Protein AF-A0A0D2HBM8-F1 (afdb_monomer_lite)

Structure (mmCIF, N/CA/C/O backbone):
data_AF-A0A0D2HBM8-F1
#
_entry.id   AF-A0A0D2HBM8-F1
#
loop_
_atom_site.group_PDB
_atom_site.id
_atom_site.type_symbol
_atom_site.label_atom_id
_atom_site.label_alt_id
_atom_site.label_comp_id
_atom_site.label_asym_id
_atom_site.label_entity_id
_atom_site.label_seq_id
_atom_site.pdbx_PDB_ins_code
_atom_site.Cartn_x
_atom_site.Cartn_y
_atom_site.Cartn_z
_atom_site.occupancy
_atom_site.B_iso_or_equiv
_atom_site.auth_seq_id
_atom_site.auth_comp_id
_atom_site.auth_asym_id
_atom_site.auth_atom_id
_atom_site.pdbx_PDB_model_num
ATOM 1 N N . MET A 1 1 ? -11.452 -48.812 -1.392 1.00 38.78 1 MET A N 1
ATOM 2 C CA . MET A 1 1 ? -10.099 -48.426 -1.844 1.00 38.78 1 MET A CA 1
ATOM 3 C C . MET A 1 1 ? -10.225 -47.773 -3.211 1.00 38.78 1 MET A C 1
ATOM 5 O O . MET A 1 1 ? -10.341 -48.477 -4.202 1.00 38.78 1 MET A O 1
ATOM 9 N N . GLY A 1 2 ? -10.300 -46.445 -3.253 1.00 33.50 2 GLY A N 1
ATOM 10 C CA . GLY A 1 2 ? -10.171 -45.665 -4.481 1.00 33.50 2 GLY A CA 1
ATOM 11 C C . GLY A 1 2 ? -8.999 -44.723 -4.270 1.00 33.50 2 GLY A C 1
ATOM 12 O O . GLY A 1 2 ? -9.083 -43.820 -3.444 1.00 33.50 2 GLY A O 1
ATOM 13 N N . THR A 1 3 ? -7.874 -45.002 -4.918 1.00 38.62 3 THR A N 1
ATOM 14 C CA . THR A 1 3 ? -6.677 -44.165 -4.858 1.00 38.62 3 THR A CA 1
ATOM 15 C C . THR A 1 3 ? -6.957 -42.864 -5.602 1.00 38.62 3 THR A C 1
ATOM 17 O O . THR A 1 3 ? -6.974 -42.844 -6.831 1.00 38.62 3 THR A O 1
ATOM 20 N N . SER A 1 4 ? -7.187 -41.786 -4.853 1.00 38.69 4 SER A N 1
ATOM 21 C CA . SER A 1 4 ? -7.057 -40.416 -5.348 1.00 38.69 4 SER A CA 1
ATOM 22 C C . SER A 1 4 ? -5.609 -40.238 -5.809 1.00 38.69 4 SER A C 1
ATOM 24 O O . SER A 1 4 ? -4.700 -40.121 -4.986 1.00 38.69 4 SER A O 1
ATOM 26 N N . SER A 1 5 ? -5.374 -40.300 -7.118 1.00 41.06 5 SER A N 1
ATOM 27 C CA . SER A 1 5 ? -4.078 -39.978 -7.705 1.00 41.06 5 SER A CA 1
ATOM 28 C C . SER A 1 5 ? -3.798 -38.496 -7.476 1.00 41.06 5 SER A C 1
ATOM 30 O O . SER A 1 5 ? -4.511 -37.652 -8.023 1.00 41.06 5 SER A O 1
ATOM 32 N N . SER A 1 6 ? -2.773 -38.179 -6.683 1.00 44.59 6 SER A N 1
ATOM 33 C CA . SER A 1 6 ? -2.249 -36.818 -6.566 1.00 44.59 6 SER A CA 1
ATOM 34 C C . SER A 1 6 ? -1.986 -36.246 -7.967 1.00 44.59 6 SER A C 1
ATOM 36 O O . SER A 1 6 ? -1.401 -36.951 -8.798 1.00 44.59 6 SER A O 1
ATOM 38 N N . PRO A 1 7 ? -2.409 -35.008 -8.271 1.00 43.22 7 PRO A N 1
ATOM 39 C CA . PRO A 1 7 ? -2.154 -34.410 -9.574 1.00 43.22 7 PRO A CA 1
ATOM 40 C C . PRO A 1 7 ? -0.641 -34.337 -9.810 1.00 43.22 7 PRO A C 1
ATOM 42 O O . PRO A 1 7 ? 0.095 -33.768 -9.006 1.00 43.22 7 PRO A O 1
ATOM 45 N N . MET A 1 8 ? -0.161 -34.940 -10.903 1.00 44.81 8 MET A N 1
ATOM 46 C CA . MET A 1 8 ? 1.244 -34.834 -11.301 1.00 44.81 8 MET A CA 1
ATOM 47 C C . MET A 1 8 ? 1.599 -33.359 -11.544 1.00 44.81 8 MET A C 1
ATOM 49 O O . MET A 1 8 ? 1.071 -32.725 -12.459 1.00 44.81 8 MET A O 1
ATOM 53 N N . LEU A 1 9 ? 2.515 -32.825 -10.736 1.00 63.69 9 LEU A N 1
ATOM 54 C CA . LEU A 1 9 ? 3.124 -31.506 -10.906 1.00 63.69 9 LEU A CA 1
ATOM 55 C C . LEU A 1 9 ? 4.090 -31.550 -12.103 1.00 63.69 9 LEU A C 1
ATOM 57 O O . LEU A 1 9 ? 5.255 -31.913 -11.962 1.00 63.69 9 LEU A O 1
ATOM 61 N N . VAL A 1 10 ? 3.596 -31.227 -13.301 1.00 80.75 10 VAL A N 1
ATOM 62 C CA . VAL A 1 10 ? 4.393 -31.217 -14.541 1.00 80.75 10 VAL A CA 1
ATOM 63 C C . VAL A 1 10 ? 4.714 -29.782 -14.954 1.00 80.75 10 VAL A C 1
ATOM 65 O O . VAL A 1 10 ? 3.808 -28.967 -15.1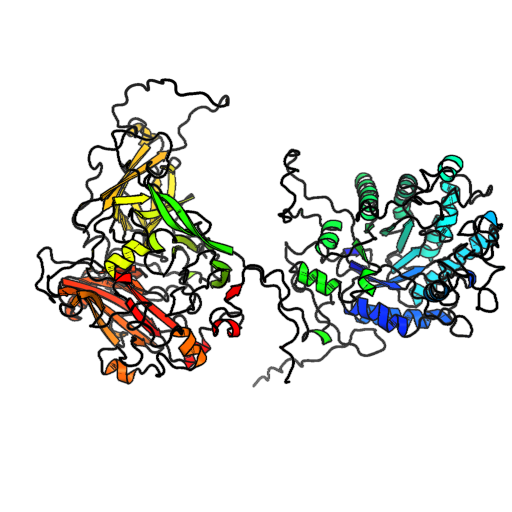23 1.00 80.75 10 VAL A O 1
ATOM 68 N N . ASN A 1 11 ? 5.997 -29.488 -15.183 1.00 83.19 11 ASN A N 1
ATOM 69 C CA . ASN A 1 11 ? 6.442 -28.234 -15.792 1.00 83.19 11 ASN A CA 1
ATOM 70 C C . ASN A 1 11 ? 6.115 -28.237 -17.298 1.00 83.19 11 ASN A C 1
ATOM 72 O O . ASN A 1 11 ? 6.798 -28.886 -18.092 1.00 83.19 11 ASN A O 1
ATOM 76 N N . LYS A 1 12 ? 5.024 -27.568 -17.682 1.00 89.44 12 LYS A N 1
ATOM 77 C CA . LYS A 1 12 ? 4.517 -27.552 -19.062 1.00 89.44 12 LYS A CA 1
ATOM 78 C C . LYS A 1 12 ? 5.339 -26.601 -19.930 1.00 89.44 12 LYS A C 1
ATOM 80 O O . LYS A 1 12 ? 5.705 -25.521 -19.482 1.00 89.44 12 LYS A O 1
ATOM 85 N N . SER A 1 13 ? 5.582 -26.968 -21.185 1.00 90.69 13 SER A N 1
ATOM 86 C CA . SER A 1 13 ? 6.231 -26.090 -22.165 1.00 90.69 13 SER A CA 1
ATOM 87 C C . SER A 1 13 ? 5.249 -25.099 -22.795 1.00 90.69 13 SER A C 1
ATOM 89 O O . SER A 1 13 ? 4.070 -25.423 -22.956 1.00 90.69 13 SER A O 1
ATOM 91 N N . VAL A 1 14 ? 5.735 -23.940 -23.245 1.00 91.00 14 VAL A N 1
ATOM 92 C CA . VAL A 1 14 ? 4.946 -23.024 -24.088 1.00 91.00 14 VAL A CA 1
ATOM 93 C C . VAL A 1 14 ? 4.595 -23.704 -25.426 1.00 91.00 14 VAL A C 1
ATOM 95 O O . VAL A 1 14 ? 5.496 -24.193 -26.113 1.00 91.00 14 VAL A O 1
ATOM 98 N N . PRO A 1 15 ? 3.309 -23.763 -25.825 1.00 89.81 15 PRO A N 1
ATOM 99 C CA . PRO A 1 15 ? 2.902 -24.390 -27.082 1.00 89.81 15 PRO A CA 1
ATOM 100 C C . PRO A 1 15 ? 3.453 -23.674 -28.322 1.00 89.81 15 PRO A C 1
ATOM 102 O O . PRO A 1 15 ? 3.467 -22.448 -28.388 1.00 89.81 15 PRO A O 1
ATOM 105 N N . GLY A 1 16 ? 3.833 -24.442 -29.347 1.00 87.19 16 GLY A N 1
ATOM 106 C CA . GLY A 1 16 ? 4.197 -23.906 -30.666 1.00 87.19 16 GLY A CA 1
ATOM 107 C C . GLY A 1 16 ? 5.596 -23.286 -30.774 1.00 87.19 16 GLY A C 1
ATOM 108 O O . GLY A 1 16 ? 5.920 -22.738 -31.824 1.00 87.19 16 GLY A O 1
ATOM 109 N N . ILE A 1 17 ? 6.424 -23.391 -29.732 1.00 91.56 17 ILE A N 1
ATOM 110 C CA . ILE A 1 17 ? 7.821 -22.933 -29.724 1.00 91.56 17 ILE A CA 1
ATOM 111 C C . ILE A 1 17 ? 8.753 -24.116 -30.049 1.00 91.56 17 ILE A C 1
ATOM 113 O O . ILE A 1 17 ? 8.543 -25.208 -29.517 1.00 91.56 17 ILE A O 1
ATOM 117 N N . PRO A 1 18 ? 9.785 -23.944 -30.903 1.00 89.81 18 PRO A N 1
ATOM 118 C CA . PRO A 1 18 ? 10.648 -25.046 -31.353 1.00 89.81 18 PRO A CA 1
ATOM 119 C C . PRO A 1 18 ? 11.636 -25.564 -30.290 1.00 89.81 18 PRO A C 1
ATOM 121 O O . PRO A 1 18 ? 12.414 -26.476 -30.563 1.00 89.81 18 PRO A O 1
ATOM 124 N N . TYR A 1 19 ? 11.626 -24.997 -29.083 1.00 91.81 19 TYR A N 1
ATOM 125 C CA . TYR A 1 19 ? 12.472 -25.385 -27.957 1.00 91.81 19 TYR A CA 1
ATOM 126 C C . TYR A 1 19 ? 11.683 -25.346 -26.645 1.00 91.81 19 TYR A C 1
ATOM 128 O O . TYR A 1 19 ? 10.646 -24.693 -26.532 1.00 91.81 19 TYR A O 1
ATOM 136 N N . PHE A 1 20 ? 12.191 -26.041 -25.627 1.00 92.12 20 PHE A N 1
ATOM 137 C CA . PHE A 1 20 ? 11.568 -26.039 -24.310 1.00 92.12 20 PHE A CA 1
ATOM 138 C C . PHE A 1 20 ? 11.758 -24.688 -23.614 1.00 92.12 20 PHE A C 1
ATOM 140 O O . PHE A 1 20 ? 12.878 -24.219 -23.418 1.00 92.12 20 PHE A O 1
ATOM 147 N N . THR A 1 21 ? 10.653 -24.101 -23.173 1.00 89.81 21 THR A N 1
ATOM 148 C CA . THR A 1 21 ? 10.633 -23.029 -22.181 1.00 89.81 21 THR A CA 1
ATOM 149 C C . THR A 1 21 ? 9.374 -23.198 -21.331 1.00 89.81 21 THR A C 1
ATOM 151 O O . THR A 1 21 ? 8.338 -23.590 -21.886 1.00 89.81 21 THR A O 1
ATOM 154 N N . PRO A 1 22 ? 9.446 -23.005 -20.003 1.00 89.38 22 PRO A N 1
ATOM 155 C CA . PRO A 1 22 ? 8.302 -23.238 -19.136 1.00 89.38 22 PRO A CA 1
ATOM 156 C C . PRO A 1 22 ? 7.192 -22.231 -19.439 1.00 89.38 22 PRO A C 1
ATOM 158 O O . PRO A 1 22 ? 7.438 -21.030 -19.520 1.00 89.38 22 PRO A O 1
ATOM 161 N N . ALA A 1 23 ? 5.966 -22.723 -19.582 1.00 88.38 23 ALA A N 1
ATOM 162 C CA . ALA A 1 23 ? 4.794 -21.869 -19.647 1.00 88.38 23 ALA A CA 1
ATOM 163 C C . ALA A 1 23 ? 4.575 -21.214 -18.280 1.00 88.38 23 ALA A C 1
ATOM 165 O O . ALA A 1 23 ? 4.485 -21.900 -17.258 1.00 88.38 23 ALA A O 1
ATOM 166 N N . HIS A 1 24 ? 4.490 -19.887 -18.261 1.00 86.69 24 HIS A N 1
ATOM 167 C CA . HIS A 1 24 ? 4.183 -19.156 -17.041 1.00 86.69 24 HIS A CA 1
ATOM 168 C C . HIS A 1 24 ? 2.724 -19.385 -16.630 1.00 86.69 24 HIS A C 1
ATOM 170 O O . HIS A 1 24 ? 1.842 -19.510 -17.478 1.00 86.69 24 HIS A O 1
ATOM 176 N N . ALA A 1 25 ? 2.464 -19.439 -15.320 1.00 80.75 25 ALA A N 1
ATOM 177 C CA . ALA A 1 25 ? 1.098 -19.540 -14.797 1.00 80.75 25 ALA A CA 1
ATOM 178 C C . ALA A 1 25 ? 0.267 -18.287 -15.130 1.00 80.75 25 ALA A C 1
ATOM 180 O O . ALA A 1 25 ? -0.922 -18.389 -15.418 1.00 80.75 25 ALA A O 1
ATOM 181 N N . ALA A 1 26 ? 0.925 -17.127 -15.126 1.00 86.44 26 ALA A N 1
ATOM 182 C CA . ALA A 1 26 ? 0.434 -15.852 -15.627 1.00 86.44 26 ALA A CA 1
ATOM 183 C C . ALA A 1 26 ? 1.581 -15.148 -16.365 1.00 86.44 26 ALA A C 1
ATOM 185 O O . ALA A 1 26 ? 2.744 -15.298 -15.980 1.00 86.44 26 ALA A O 1
ATOM 186 N N . ASP A 1 27 ? 1.266 -14.399 -17.419 1.00 90.12 27 ASP A N 1
ATOM 187 C CA . ASP A 1 27 ? 2.276 -13.721 -18.231 1.00 90.12 27 ASP A CA 1
ATOM 188 C C . ASP A 1 27 ? 3.032 -12.663 -17.409 1.00 90.12 27 ASP A C 1
ATOM 190 O O . ASP A 1 27 ? 2.390 -11.797 -16.811 1.00 90.12 27 ASP A O 1
ATOM 194 N N . PRO A 1 28 ? 4.380 -12.669 -17.398 1.00 92.19 28 PRO A N 1
ATOM 195 C CA . PRO A 1 28 ? 5.166 -11.681 -16.669 1.00 92.19 28 PRO A CA 1
ATOM 196 C C . PRO A 1 28 ? 4.736 -10.237 -16.962 1.00 92.19 28 PRO A C 1
ATOM 198 O O . PRO A 1 28 ? 4.485 -9.877 -18.110 1.00 92.19 28 PRO A O 1
ATOM 201 N N . GLY A 1 29 ? 4.655 -9.396 -15.932 1.00 92.06 29 GLY A N 1
ATOM 202 C CA . GLY A 1 29 ? 4.211 -8.003 -16.044 1.00 92.06 29 GLY A CA 1
ATOM 203 C C . GLY A 1 29 ? 2.693 -7.794 -16.147 1.00 92.06 29 GLY A C 1
ATOM 204 O O . GLY A 1 29 ? 2.266 -6.642 -16.217 1.00 92.06 29 GLY A O 1
ATOM 205 N N . ALA A 1 30 ? 1.874 -8.851 -16.154 1.00 92.44 30 ALA A N 1
ATOM 206 C CA . ALA A 1 30 ? 0.426 -8.756 -15.940 1.00 92.44 30 ALA A CA 1
ATOM 207 C C . ALA A 1 30 ? 0.100 -8.780 -14.431 1.00 92.44 30 ALA A C 1
ATOM 209 O O . ALA A 1 30 ? 0.836 -9.421 -13.685 1.00 92.44 30 ALA A O 1
ATOM 210 N N . PRO A 1 31 ? -0.971 -8.133 -13.943 1.00 89.75 31 PRO A N 1
ATOM 211 C CA . PRO A 1 31 ? -1.371 -8.228 -12.535 1.00 89.75 31 PRO A CA 1
ATOM 212 C C . PRO A 1 31 ? -1.803 -9.663 -12.174 1.00 89.75 31 PRO A C 1
ATOM 214 O O . PRO A 1 31 ? -2.529 -10.294 -12.942 1.00 89.75 31 PRO A O 1
ATOM 217 N N . PHE A 1 32 ? -1.383 -10.178 -11.010 1.00 77.56 32 PHE A N 1
ATOM 218 C CA . PHE A 1 32 ? -1.808 -11.499 -10.513 1.00 77.56 32 PHE A CA 1
ATOM 219 C C . PHE A 1 32 ? -3.307 -11.537 -10.203 1.00 77.56 32 PHE A C 1
ATOM 221 O O . PHE A 1 32 ? -4.005 -12.464 -10.613 1.00 77.56 32 PHE A O 1
ATOM 228 N N . THR A 1 33 ? -3.790 -10.504 -9.513 1.00 76.56 33 THR A N 1
ATOM 229 C CA . THR A 1 33 ? -5.200 -10.321 -9.170 1.00 76.56 33 THR A CA 1
ATOM 230 C C . THR A 1 33 ? -5.589 -8.909 -9.575 1.00 76.56 33 THR A C 1
ATOM 232 O O . THR A 1 33 ? -5.127 -7.941 -8.975 1.00 76.56 33 THR A O 1
ATOM 235 N N . ALA A 1 34 ? -6.404 -8.775 -10.619 1.00 73.56 34 ALA A N 1
ATOM 236 C CA . ALA A 1 34 ? -6.930 -7.471 -11.002 1.00 73.56 34 ALA A CA 1
ATOM 237 C C . ALA A 1 34 ? -7.973 -7.013 -9.968 1.00 73.56 34 ALA A C 1
ATOM 239 O O . ALA A 1 34 ? -8.902 -7.756 -9.650 1.00 73.56 34 ALA A O 1
ATOM 240 N N . SER A 1 35 ? -7.828 -5.787 -9.473 1.00 77.56 35 SER A N 1
ATOM 241 C CA . SER A 1 35 ? -8.784 -5.109 -8.589 1.00 77.56 35 SER A CA 1
ATOM 242 C C . SER A 1 35 ? -9.326 -3.840 -9.262 1.00 77.56 35 SER A C 1
ATOM 244 O O . SER A 1 35 ? -8.720 -3.350 -10.224 1.00 77.56 35 SER A O 1
ATOM 246 N N . PRO A 1 36 ? -10.435 -3.256 -8.767 1.00 74.31 36 PRO A N 1
ATOM 247 C CA . PRO A 1 36 ? -10.894 -1.940 -9.213 1.00 74.31 36 PRO A CA 1
ATOM 248 C C . PRO A 1 36 ? -9.816 -0.847 -9.114 1.00 74.31 36 PRO A C 1
ATOM 250 O O . PRO A 1 36 ? -9.832 0.081 -9.922 1.00 74.31 36 PRO A O 1
ATOM 253 N N . ASP A 1 37 ? -8.845 -1.002 -8.211 1.00 78.31 37 ASP A N 1
ATOM 254 C CA . ASP A 1 37 ? -7.750 -0.054 -7.969 1.00 78.31 37 ASP A CA 1
ATOM 255 C C . ASP A 1 37 ? -6.505 -0.310 -8.829 1.00 78.31 37 ASP A C 1
ATOM 257 O O . ASP A 1 37 ? -5.544 0.454 -8.771 1.00 78.31 37 ASP A O 1
ATOM 261 N N . THR A 1 38 ? -6.492 -1.369 -9.650 1.00 86.19 38 THR A N 1
ATOM 262 C CA . THR A 1 38 ? -5.358 -1.633 -10.546 1.00 86.19 38 THR A CA 1
ATOM 263 C C . THR A 1 38 ? -5.200 -0.465 -11.532 1.00 86.19 38 THR A C 1
ATOM 265 O O . THR A 1 38 ? -6.158 -0.160 -12.260 1.00 86.19 38 THR A O 1
ATOM 268 N N . PRO A 1 39 ? -4.015 0.179 -11.595 1.00 91.38 39 PRO A N 1
ATOM 269 C CA . PRO A 1 39 ? -3.772 1.290 -12.504 1.00 91.38 39 PRO A CA 1
ATOM 270 C C . PRO A 1 39 ? -3.984 0.881 -13.956 1.00 91.38 39 PRO A C 1
ATOM 272 O O . PRO A 1 39 ? -3.587 -0.218 -14.363 1.00 91.38 39 PRO A O 1
ATOM 275 N N . THR A 1 40 ? -4.524 1.789 -14.772 1.00 94.31 40 THR A N 1
ATOM 276 C CA . THR A 1 40 ? -4.796 1.521 -16.194 1.00 94.31 40 THR A CA 1
ATOM 277 C C . THR A 1 40 ? -3.549 1.041 -16.938 1.00 94.31 40 THR A C 1
ATOM 279 O O . THR A 1 40 ? -3.646 0.192 -17.827 1.00 94.31 40 THR A O 1
ATOM 282 N N . LEU A 1 41 ? -2.363 1.489 -16.514 1.00 95.75 41 LEU A N 1
ATOM 283 C CA . LEU A 1 41 ? -1.062 1.042 -17.015 1.00 95.75 41 LEU A CA 1
ATOM 284 C C . LEU A 1 41 ? -0.886 -0.488 -17.032 1.00 95.75 41 LEU A C 1
ATOM 286 O O . LEU A 1 41 ? -0.296 -1.013 -17.975 1.00 95.75 41 LEU A O 1
ATOM 290 N N . PHE A 1 42 ? -1.428 -1.204 -16.042 1.00 95.56 42 PHE A N 1
ATOM 291 C CA . PHE A 1 42 ? -1.351 -2.667 -15.921 1.00 95.56 42 PHE A CA 1
ATOM 292 C C . PHE A 1 42 ? -2.615 -3.393 -16.390 1.00 95.56 42 PHE A C 1
ATOM 294 O O . PHE A 1 42 ? -2.726 -4.608 -16.247 1.00 95.56 42 PHE A O 1
ATOM 301 N N . THR A 1 43 ? -3.563 -2.672 -16.988 1.00 94.25 43 THR A N 1
ATOM 302 C CA . THR A 1 43 ? -4.746 -3.285 -17.598 1.00 94.25 43 THR A CA 1
ATOM 303 C C . THR A 1 43 ? -4.452 -3.743 -19.027 1.00 94.25 43 THR A C 1
ATOM 305 O O . THR A 1 43 ? -3.692 -3.083 -19.747 1.00 94.25 43 THR A O 1
ATOM 308 N N . PRO A 1 44 ? -5.052 -4.858 -19.477 1.00 94.88 44 PRO A N 1
ATOM 309 C CA . PRO A 1 44 ? -4.857 -5.325 -20.836 1.00 94.88 44 PRO A CA 1
ATOM 310 C C . PRO A 1 44 ? -5.524 -4.390 -21.853 1.00 94.88 44 PRO A C 1
ATOM 312 O O . PRO A 1 44 ? -6.617 -3.873 -21.623 1.00 94.88 44 PRO A O 1
ATOM 315 N N . LEU A 1 45 ? -4.898 -4.227 -23.021 1.00 96.44 45 LEU A N 1
ATOM 316 C CA . LEU A 1 45 ? -5.455 -3.466 -24.143 1.00 96.44 45 LEU A CA 1
ATOM 317 C C . LEU A 1 45 ? -5.531 -4.346 -25.388 1.00 96.44 45 LEU A C 1
ATOM 319 O O . LEU A 1 45 ? -4.515 -4.806 -25.911 1.00 96.44 45 LEU A O 1
ATOM 323 N N . ARG A 1 46 ? -6.748 -4.569 -25.890 1.00 97.62 46 ARG A N 1
ATOM 324 C CA . ARG A 1 46 ? -6.972 -5.343 -27.112 1.00 97.62 46 ARG A CA 1
ATOM 325 C C . ARG A 1 46 ? -6.910 -4.449 -28.346 1.00 97.62 46 ARG A C 1
ATOM 327 O O . ARG A 1 46 ? -7.662 -3.485 -28.457 1.00 97.62 46 ARG A O 1
ATOM 334 N N . ILE A 1 47 ? -6.074 -4.832 -29.306 1.00 97.62 47 ILE A N 1
ATOM 335 C CA . ILE A 1 47 ? -5.931 -4.191 -30.612 1.00 97.62 47 ILE A CA 1
ATOM 336 C C . ILE A 1 47 ? -6.125 -5.277 -31.674 1.00 97.62 47 ILE A C 1
ATOM 338 O O . ILE A 1 47 ? -5.298 -6.174 -31.830 1.00 97.62 47 ILE A O 1
ATOM 342 N N . ARG A 1 48 ? -7.259 -5.230 -32.382 1.00 95.94 48 ARG A N 1
ATOM 343 C CA . ARG A 1 48 ? -7.710 -6.296 -33.298 1.00 95.94 48 ARG A CA 1
ATOM 344 C C . ARG A 1 48 ? -7.670 -7.697 -32.644 1.00 95.94 48 ARG A C 1
ATOM 346 O O . ARG A 1 48 ? -8.382 -7.920 -31.656 1.00 95.94 48 ARG A O 1
ATOM 353 N N . SER A 1 49 ? -6.908 -8.656 -33.189 1.00 96.44 49 SER A N 1
ATOM 354 C CA . SER A 1 49 ? -6.781 -10.018 -32.635 1.00 96.44 49 SER A CA 1
ATOM 355 C C . SER A 1 49 ? -5.694 -10.172 -31.573 1.00 96.44 49 SER A C 1
ATOM 357 O O . SER A 1 49 ? -5.567 -11.251 -30.996 1.00 96.44 49 SER A O 1
ATOM 359 N N . LYS A 1 50 ? -4.934 -9.114 -31.278 1.00 97.25 50 LYS A N 1
ATOM 360 C CA . LYS A 1 50 ? -3.848 -9.143 -30.299 1.00 97.25 50 LYS A CA 1
ATOM 361 C C . LYS A 1 50 ? -4.245 -8.409 -29.025 1.00 97.25 50 LYS A C 1
ATOM 363 O O . LYS A 1 50 ? -4.951 -7.404 -29.067 1.00 97.25 50 LYS A O 1
ATOM 368 N N . THR A 1 51 ? -3.764 -8.903 -27.892 1.00 97.38 51 THR A N 1
ATOM 369 C CA . THR A 1 51 ? -3.986 -8.285 -26.584 1.00 97.38 51 THR A CA 1
ATOM 370 C C . THR A 1 51 ? -2.639 -7.974 -25.965 1.00 97.38 51 THR A C 1
ATOM 372 O O . THR A 1 51 ? -1.812 -8.865 -25.795 1.00 97.38 51 THR A O 1
ATOM 375 N N . LEU A 1 52 ? -2.424 -6.706 -25.637 1.00 97.62 52 LEU A N 1
ATOM 376 C CA . LEU A 1 52 ? -1.325 -6.287 -24.787 1.00 97.62 52 LEU A CA 1
ATOM 377 C C . LEU A 1 52 ? -1.671 -6.660 -23.346 1.00 97.62 52 LEU A C 1
ATOM 379 O O . LEU A 1 52 ? -2.758 -6.327 -22.881 1.00 97.62 52 LEU A O 1
ATOM 383 N N . ARG A 1 53 ? -0.761 -7.342 -22.646 1.00 94.81 53 ARG A N 1
ATOM 384 C CA . ARG A 1 53 ? -0.940 -7.749 -21.236 1.00 94.81 53 ARG A CA 1
ATOM 385 C C . ARG A 1 53 ? -0.895 -6.585 -20.237 1.00 94.81 53 ARG A C 1
ATOM 387 O O . ARG A 1 53 ? -1.424 -6.698 -19.142 1.00 94.81 53 ARG A O 1
ATOM 394 N N . ASN A 1 54 ? -0.277 -5.480 -20.638 1.00 96.62 54 ASN A N 1
ATOM 395 C CA . ASN A 1 54 ? -0.237 -4.180 -19.970 1.00 96.62 54 ASN A CA 1
ATOM 396 C C . ASN A 1 54 ? -0.005 -3.097 -21.044 1.00 96.62 54 ASN A C 1
ATOM 398 O O . ASN A 1 54 ? 0.161 -3.416 -22.221 1.00 96.62 54 ASN A O 1
ATOM 402 N N . ARG A 1 55 ? 0.017 -1.815 -20.678 1.00 97.25 55 ARG A N 1
ATOM 403 C CA . ARG A 1 55 ? 0.127 -0.690 -21.629 1.00 97.25 55 ARG A CA 1
ATOM 404 C C . ARG A 1 55 ? 1.565 -0.213 -21.865 1.00 97.25 55 ARG A C 1
ATOM 406 O O . ARG A 1 55 ? 1.764 0.913 -22.319 1.00 97.25 55 ARG A O 1
ATOM 413 N N . ILE A 1 56 ? 2.557 -1.059 -21.567 1.00 97.88 56 ILE A N 1
ATOM 414 C CA . ILE A 1 56 ? 3.984 -0.729 -21.641 1.00 97.88 56 ILE A CA 1
ATOM 415 C C . ILE A 1 56 ? 4.634 -1.422 -22.843 1.00 97.88 56 ILE A C 1
ATOM 417 O O . ILE A 1 56 ? 4.734 -2.650 -22.902 1.00 97.88 56 ILE A O 1
ATOM 421 N N . ILE A 1 57 ? 5.124 -0.622 -23.789 1.00 98.00 57 ILE A N 1
ATOM 422 C CA . ILE A 1 57 ? 5.728 -1.080 -25.044 1.00 98.00 57 ILE A CA 1
ATOM 423 C C . ILE A 1 57 ? 7.208 -0.684 -25.080 1.00 98.00 57 ILE A C 1
ATOM 425 O O . ILE A 1 57 ? 7.570 0.439 -24.729 1.00 98.00 57 ILE A O 1
ATOM 429 N N . VAL A 1 58 ? 8.080 -1.581 -25.547 1.00 97.12 58 VAL A N 1
ATOM 430 C CA . VAL A 1 58 ? 9.480 -1.238 -25.843 1.00 97.12 58 VAL A CA 1
ATOM 431 C C . VAL A 1 58 ? 9.535 -0.558 -27.204 1.00 97.12 58 VAL A C 1
ATOM 433 O O . VAL A 1 58 ? 9.234 -1.181 -28.222 1.00 97.12 58 VAL A O 1
ATOM 436 N N . ALA A 1 59 ? 9.937 0.709 -27.235 1.00 95.31 59 ALA A N 1
ATOM 437 C CA . ALA A 1 59 ? 10.102 1.452 -28.479 1.00 95.31 59 ALA A CA 1
ATOM 438 C C . ALA A 1 59 ? 11.259 0.873 -29.326 1.00 95.31 59 ALA A C 1
ATOM 440 O O . ALA A 1 59 ? 12.272 0.455 -28.760 1.00 95.31 59 ALA A O 1
ATOM 441 N N . PRO A 1 60 ? 11.187 0.919 -30.670 1.00 93.81 60 PRO A N 1
ATOM 442 C CA . PRO A 1 60 ? 12.288 0.482 -31.530 1.00 93.81 60 PRO A CA 1
ATOM 443 C C . PRO A 1 60 ? 13.533 1.362 -31.329 1.00 93.81 60 PRO A C 1
ATOM 445 O O . PRO A 1 60 ? 13.453 2.595 -31.362 1.00 93.81 60 PRO A O 1
ATOM 448 N N . MET A 1 61 ? 14.694 0.729 -31.128 1.00 91.81 61 MET A N 1
ATOM 449 C CA . MET A 1 61 ? 15.976 1.395 -30.861 1.00 91.81 61 MET A CA 1
ATOM 450 C C . MET A 1 61 ? 17.110 0.711 -31.623 1.00 91.81 61 MET A C 1
ATOM 452 O O . MET A 1 61 ? 17.406 -0.440 -31.331 1.00 91.81 61 MET A O 1
ATOM 456 N N . CYS A 1 62 ? 17.773 1.415 -32.543 1.00 92.25 62 CYS A N 1
ATOM 457 C CA . CYS A 1 62 ? 18.877 0.846 -33.325 1.00 92.25 62 CYS A CA 1
ATOM 458 C C . CYS A 1 62 ? 20.075 0.459 -32.441 1.00 92.25 62 CYS A C 1
ATOM 460 O O . CYS A 1 62 ? 20.616 1.315 -31.736 1.00 92.25 62 CYS A O 1
ATOM 462 N N . GLN A 1 63 ? 20.509 -0.797 -32.542 1.00 93.19 63 GLN A N 1
ATOM 463 C CA . GLN A 1 63 ? 21.633 -1.388 -31.812 1.00 93.19 63 GLN A CA 1
ATOM 464 C C . GLN A 1 63 ? 22.862 -1.629 -32.698 1.00 93.19 63 GLN A C 1
ATOM 466 O O . GLN A 1 63 ? 23.939 -1.919 -32.180 1.00 93.19 63 GLN A O 1
ATOM 471 N N . TYR A 1 64 ? 22.731 -1.496 -34.023 1.00 95.12 64 TYR A N 1
ATOM 472 C CA . TYR A 1 64 ? 23.849 -1.552 -34.979 1.00 95.12 64 TYR A CA 1
ATOM 473 C C . TYR A 1 64 ? 24.709 -2.828 -34.832 1.00 95.12 64 TYR A C 1
ATOM 475 O O . TYR A 1 64 ? 25.938 -2.763 -34.820 1.00 95.12 64 TYR A O 1
ATOM 483 N N . SER A 1 65 ? 24.052 -3.980 -34.665 1.00 96.19 65 SER A N 1
ATOM 484 C CA . SER A 1 65 ? 24.677 -5.251 -34.264 1.00 96.19 65 SER A CA 1
ATOM 485 C C . SER A 1 65 ? 24.492 -6.390 -35.283 1.00 96.19 65 SER A C 1
ATOM 487 O O . SER A 1 65 ? 24.480 -7.568 -34.913 1.00 96.19 65 SER A O 1
ATOM 489 N N . THR A 1 66 ? 24.338 -6.065 -36.572 1.00 97.19 66 THR A N 1
ATOM 490 C CA . THR A 1 66 ? 24.341 -7.047 -37.674 1.00 97.19 66 THR A CA 1
ATOM 491 C C . THR A 1 66 ? 25.661 -7.044 -38.442 1.00 97.19 66 THR A C 1
ATOM 493 O O . THR A 1 66 ? 26.425 -6.076 -38.392 1.00 97.19 66 THR A O 1
ATOM 496 N N . ALA A 1 67 ? 25.919 -8.111 -39.206 1.00 96.50 67 ALA A N 1
ATOM 497 C CA . ALA A 1 67 ? 27.044 -8.142 -40.138 1.00 96.50 67 ALA A CA 1
ATOM 498 C C . ALA A 1 67 ? 26.921 -7.007 -41.172 1.00 96.50 67 ALA A C 1
ATOM 500 O O . ALA A 1 67 ? 25.824 -6.752 -41.684 1.00 96.50 67 ALA A O 1
ATOM 501 N N . SER A 1 68 ? 28.037 -6.331 -41.457 1.00 94.50 68 SER A N 1
ATOM 502 C CA . SER A 1 68 ? 28.100 -5.230 -42.427 1.00 94.50 68 SER A CA 1
ATOM 503 C C . SER A 1 68 ? 28.074 -5.721 -43.876 1.00 94.50 68 SER A C 1
ATOM 505 O O . SER A 1 68 ? 27.495 -5.061 -44.738 1.00 94.50 68 SER A O 1
ATOM 507 N N . SER A 1 69 ? 28.619 -6.914 -44.123 1.00 94.38 69 SER A N 1
ATOM 508 C CA . SER A 1 69 ? 28.735 -7.551 -45.435 1.00 94.38 69 SER A CA 1
ATOM 509 C C . SER A 1 69 ? 28.627 -9.084 -45.338 1.00 94.38 69 SER A C 1
ATOM 511 O O . SER A 1 69 ? 28.478 -9.656 -44.255 1.00 94.38 69 SER A O 1
ATOM 513 N N . GLY A 1 70 ? 28.655 -9.768 -46.486 1.00 94.62 70 GLY A N 1
ATOM 514 C CA . GLY A 1 70 ? 28.621 -11.233 -46.560 1.00 94.62 70 GLY A CA 1
ATOM 515 C C . GLY A 1 70 ? 27.215 -11.857 -46.487 1.00 94.62 70 GLY A C 1
ATOM 516 O O . GLY A 1 70 ? 26.209 -11.155 -46.597 1.00 94.62 70 GLY A O 1
ATOM 517 N N . PRO A 1 71 ? 27.120 -13.194 -46.336 1.00 94.31 71 PRO A N 1
ATOM 518 C CA . PRO A 1 71 ? 25.851 -13.929 -46.406 1.00 94.31 71 PRO A CA 1
ATOM 519 C C . PRO A 1 71 ? 24.898 -13.642 -45.237 1.00 94.31 71 PRO A C 1
ATOM 521 O O . PRO A 1 71 ? 23.708 -13.945 -45.338 1.00 94.31 71 PRO A O 1
ATOM 524 N N . ASP A 1 72 ? 25.405 -13.061 -44.148 1.00 96.25 72 ASP A N 1
ATOM 525 C CA . ASP A 1 72 ? 24.643 -12.724 -42.942 1.00 96.25 72 ASP A CA 1
ATOM 526 C C . ASP A 1 72 ? 24.279 -11.236 -42.847 1.00 96.25 72 ASP A C 1
ATOM 528 O O . ASP A 1 72 ? 23.792 -10.771 -41.815 1.00 96.25 72 ASP A O 1
ATOM 532 N N . ILE A 1 73 ? 24.476 -10.480 -43.932 1.00 96.44 73 ILE A N 1
ATOM 533 C CA . ILE A 1 73 ? 24.154 -9.054 -43.988 1.00 96.44 73 ILE A CA 1
ATOM 534 C C . ILE A 1 73 ? 22.698 -8.775 -43.586 1.00 96.44 73 ILE A C 1
ATOM 536 O O . ILE A 1 73 ? 21.739 -9.355 -44.106 1.00 96.44 73 ILE A O 1
ATOM 540 N N . GLY A 1 74 ? 22.534 -7.863 -42.629 1.00 95.75 74 GLY A N 1
ATOM 541 C CA . GLY A 1 74 ? 21.233 -7.460 -42.096 1.00 95.75 74 GLY A CA 1
ATOM 542 C C . GLY A 1 74 ? 20.466 -8.547 -41.328 1.00 95.75 74 GLY A C 1
ATOM 543 O O . GLY A 1 74 ? 19.352 -8.268 -40.893 1.00 95.75 74 GLY A O 1
ATOM 544 N N . LYS A 1 75 ? 21.019 -9.756 -41.136 1.00 98.25 75 LYS A N 1
ATOM 545 C CA . LYS A 1 75 ? 20.389 -10.786 -40.297 1.00 98.25 75 LYS A CA 1
ATOM 546 C C . LYS A 1 75 ? 20.500 -10.411 -38.823 1.00 98.25 75 LYS A C 1
ATOM 548 O O . LYS A 1 75 ? 21.541 -9.925 -38.373 1.00 98.25 75 LYS A O 1
ATOM 553 N N . LEU A 1 76 ? 19.443 -10.692 -38.064 1.00 98.06 76 LEU A N 1
ATOM 554 C CA . LEU A 1 76 ? 19.490 -10.592 -36.609 1.00 98.06 76 LEU A CA 1
ATOM 555 C C . LEU A 1 76 ? 20.425 -11.666 -36.044 1.00 98.06 76 LEU A C 1
ATOM 557 O O . LEU A 1 76 ? 20.514 -12.788 -36.543 1.00 98.06 76 LEU A O 1
ATOM 561 N N . THR A 1 77 ? 21.128 -11.298 -34.986 1.00 96.88 77 THR A N 1
ATOM 562 C CA . THR A 1 77 ? 22.122 -12.129 -34.297 1.00 96.88 77 THR A CA 1
ATOM 563 C C . THR A 1 77 ? 21.622 -12.511 -32.905 1.00 96.88 77 THR A C 1
ATOM 565 O O . THR A 1 77 ? 20.647 -11.940 -32.413 1.00 96.88 77 THR A O 1
ATOM 568 N N . ASP A 1 78 ? 22.313 -13.424 -32.219 1.00 96.38 78 ASP A N 1
ATOM 569 C CA . ASP A 1 78 ? 21.958 -13.817 -30.845 1.00 96.38 78 ASP A CA 1
ATOM 570 C C . ASP A 1 78 ? 21.980 -12.630 -29.858 1.00 96.38 78 ASP A C 1
ATOM 572 O O . ASP A 1 78 ? 21.277 -12.650 -28.850 1.00 96.38 78 ASP A O 1
ATOM 576 N N . TYR A 1 79 ? 22.691 -11.546 -30.190 1.00 95.81 79 TYR A N 1
ATOM 577 C CA . TYR A 1 79 ? 22.604 -10.268 -29.478 1.00 95.81 79 TYR A CA 1
ATOM 578 C C . TYR A 1 79 ? 21.159 -9.745 -29.384 1.00 95.81 79 TYR A C 1
ATOM 580 O O . TYR A 1 79 ? 20.734 -9.262 -28.335 1.00 95.81 79 TYR A O 1
ATOM 588 N N . HIS A 1 80 ? 20.374 -9.871 -30.456 1.00 97.31 80 HIS A N 1
ATOM 589 C CA . HIS A 1 80 ? 18.987 -9.400 -30.496 1.00 97.31 80 HIS A CA 1
ATOM 590 C C . HIS A 1 80 ? 18.071 -10.286 -29.648 1.00 97.31 80 HIS A C 1
ATOM 592 O O . HIS A 1 80 ? 17.155 -9.780 -29.006 1.00 97.31 80 HIS A O 1
ATOM 598 N N . ILE A 1 81 ? 18.351 -11.594 -29.583 1.00 95.69 81 ILE A N 1
ATOM 599 C CA . ILE A 1 81 ? 17.651 -12.512 -28.675 1.00 95.69 81 ILE A CA 1
ATOM 600 C C . ILE A 1 81 ? 17.948 -12.120 -27.224 1.00 95.69 81 ILE A C 1
ATOM 602 O O . ILE A 1 81 ? 17.023 -11.953 -26.436 1.00 95.69 81 ILE A O 1
ATOM 606 N N . ALA A 1 82 ? 19.222 -11.916 -26.877 1.00 94.00 82 ALA A N 1
ATOM 607 C CA . ALA A 1 82 ? 19.630 -11.562 -25.519 1.00 94.00 82 ALA A CA 1
ATOM 608 C C . ALA A 1 82 ? 19.060 -10.211 -25.054 1.00 94.00 82 ALA A C 1
ATOM 610 O O . ALA A 1 82 ? 18.687 -10.067 -23.894 1.00 94.00 82 ALA A O 1
ATOM 611 N N . THR A 1 83 ? 18.970 -9.224 -25.944 1.00 93.44 83 THR A N 1
ATOM 612 C CA . THR A 1 83 ? 18.480 -7.879 -25.605 1.00 93.44 83 THR A CA 1
ATOM 613 C C . THR A 1 83 ? 16.955 -7.806 -25.588 1.00 93.44 83 THR A C 1
ATOM 615 O O . THR A 1 83 ? 16.360 -7.556 -24.539 1.00 93.44 83 THR A O 1
ATOM 618 N N . LEU A 1 84 ? 16.302 -8.080 -26.721 1.00 96.12 84 LEU A N 1
ATOM 619 C CA . LEU A 1 84 ? 14.844 -7.979 -26.858 1.00 96.12 84 LEU A CA 1
ATOM 620 C C . LEU A 1 84 ? 14.123 -9.052 -26.037 1.00 96.12 84 LEU A C 1
ATOM 622 O O . LEU A 1 84 ? 13.066 -8.798 -25.457 1.00 96.12 84 LEU A O 1
ATOM 626 N N . GLY A 1 85 ? 14.722 -10.239 -25.938 1.00 94.06 85 GLY A N 1
ATOM 627 C CA . GLY A 1 85 ? 14.201 -11.324 -25.124 1.00 94.06 85 GLY A CA 1
ATOM 628 C C . GLY A 1 85 ? 14.181 -10.996 -23.635 1.00 94.06 85 GLY A C 1
ATOM 629 O O . GLY A 1 85 ? 13.230 -11.362 -22.950 1.00 94.06 85 GLY A O 1
ATOM 630 N N . HIS A 1 86 ? 15.169 -10.254 -23.129 1.00 91.25 86 HIS A N 1
ATOM 631 C CA . HIS A 1 86 ? 15.200 -9.868 -21.716 1.00 91.25 86 HIS A CA 1
ATOM 632 C C . HIS A 1 86 ? 14.100 -8.863 -21.363 1.00 91.25 86 HIS A C 1
ATOM 634 O O . HIS A 1 86 ? 13.533 -8.943 -20.276 1.00 91.25 86 HIS A O 1
ATOM 640 N N . TYR A 1 87 ? 13.731 -7.973 -22.291 1.00 95.88 87 TYR A N 1
ATOM 641 C CA . TYR A 1 87 ? 12.588 -7.068 -22.107 1.00 95.88 87 TYR A CA 1
ATOM 642 C C . TYR A 1 87 ? 11.253 -7.821 -22.094 1.00 95.88 87 TYR A C 1
ATOM 644 O O . TYR A 1 87 ? 10.385 -7.539 -21.265 1.00 95.88 87 TYR A O 1
ATOM 652 N N . ALA A 1 88 ? 11.101 -8.812 -22.979 1.00 95.62 88 ALA A N 1
ATOM 653 C CA . ALA A 1 88 ? 9.926 -9.678 -23.022 1.00 95.62 88 ALA A CA 1
ATOM 654 C C . ALA A 1 88 ? 9.800 -10.524 -21.744 1.00 95.62 88 ALA A C 1
ATOM 656 O O . ALA A 1 88 ? 8.732 -10.570 -21.133 1.00 95.62 88 ALA A O 1
ATOM 657 N N . LEU A 1 89 ? 10.907 -11.134 -21.309 1.00 94.44 89 LEU A N 1
ATOM 658 C CA . LEU A 1 89 ? 11.002 -11.900 -20.067 1.00 94.44 89 LEU A CA 1
ATOM 659 C C . LEU A 1 89 ? 10.591 -11.046 -18.864 1.00 94.44 89 LEU A C 1
ATOM 661 O O . LEU A 1 89 ? 9.850 -11.499 -18.005 1.00 94.44 89 LEU A O 1
ATOM 665 N N . LYS A 1 90 ? 11.019 -9.785 -18.813 1.00 94.50 90 LYS A N 1
ATOM 666 C CA . LYS A 1 90 ? 10.785 -8.896 -17.669 1.00 94.50 90 LYS A CA 1
ATOM 667 C C . LYS A 1 90 ? 9.515 -8.044 -17.773 1.00 94.50 90 LYS A C 1
ATOM 669 O O . LYS A 1 90 ? 9.384 -7.050 -17.068 1.00 94.50 90 LYS A O 1
ATOM 674 N N . GLY A 1 91 ? 8.556 -8.464 -18.596 1.00 94.94 91 GLY A N 1
ATOM 675 C CA . GLY A 1 91 ? 7.159 -8.048 -18.473 1.00 94.94 91 GLY A CA 1
ATOM 676 C C . GLY A 1 91 ? 6.653 -6.984 -19.447 1.00 94.94 91 GLY A C 1
ATOM 677 O O . GLY A 1 91 ? 5.492 -6.590 -19.349 1.00 94.94 91 GLY A O 1
ATOM 678 N N . ALA A 1 92 ? 7.451 -6.533 -20.420 1.00 97.38 92 ALA A N 1
ATOM 679 C CA . ALA A 1 92 ? 6.953 -5.620 -21.458 1.00 97.38 92 ALA A CA 1
ATOM 680 C C . ALA A 1 92 ? 5.855 -6.281 -22.311 1.00 97.38 92 ALA A C 1
ATOM 682 O O . ALA A 1 92 ? 5.983 -7.452 -22.667 1.00 97.38 92 ALA A O 1
ATOM 683 N N . ALA A 1 93 ? 4.777 -5.575 -22.660 1.00 97.50 93 ALA A N 1
ATOM 684 C CA . ALA A 1 93 ? 3.669 -6.177 -23.409 1.00 97.50 93 ALA A CA 1
ATOM 685 C C . ALA A 1 93 ? 3.973 -6.407 -24.894 1.00 97.50 93 ALA A C 1
ATOM 687 O O . ALA A 1 93 ? 3.546 -7.411 -25.463 1.00 97.50 93 ALA A O 1
ATOM 688 N N . LEU A 1 94 ? 4.708 -5.487 -25.516 1.00 98.38 94 LEU A N 1
ATOM 689 C CA . LEU A 1 94 ? 5.128 -5.557 -26.914 1.00 98.38 94 LEU A CA 1
ATOM 690 C C . LEU A 1 94 ? 6.581 -5.101 -27.015 1.00 98.38 94 LEU A C 1
ATOM 692 O O . LEU A 1 94 ? 6.947 -4.063 -26.460 1.00 98.38 94 LEU A O 1
ATOM 696 N N . VAL A 1 95 ? 7.395 -5.873 -27.733 1.00 98.06 95 VAL A N 1
ATOM 697 C CA . VAL A 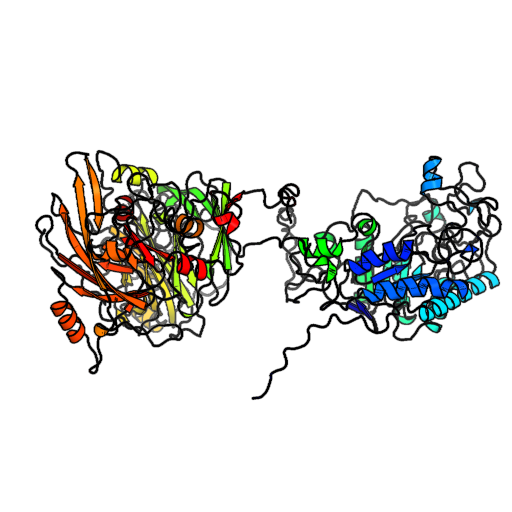1 95 ? 8.811 -5.569 -27.957 1.00 98.06 95 VAL A CA 1
ATOM 698 C C . VAL A 1 95 ? 9.073 -5.396 -29.446 1.00 98.06 95 VAL A C 1
ATOM 700 O O . VAL A 1 95 ? 8.913 -6.344 -30.216 1.00 98.06 95 VAL A O 1
ATOM 703 N N . PHE A 1 96 ? 9.486 -4.194 -29.853 1.00 98.06 96 PHE A N 1
ATOM 704 C CA . PHE A 1 96 ? 9.848 -3.921 -31.240 1.00 98.06 96 PHE A CA 1
ATOM 705 C C . PHE A 1 96 ? 11.298 -4.304 -31.546 1.00 98.06 96 PHE A C 1
ATOM 707 O O . PHE A 1 96 ? 12.235 -3.830 -30.904 1.00 98.06 96 PHE A O 1
ATOM 714 N N . ILE A 1 97 ? 11.476 -5.090 -32.605 1.00 97.69 97 ILE A N 1
ATOM 715 C CA . ILE A 1 97 ? 12.725 -5.149 -33.359 1.00 97.69 97 ILE A CA 1
ATOM 716 C C . ILE A 1 97 ? 12.975 -3.754 -33.941 1.00 97.69 97 ILE A C 1
ATOM 718 O O . ILE A 1 97 ? 12.053 -3.086 -34.421 1.00 97.69 97 ILE A O 1
ATOM 722 N N . GLU A 1 98 ? 14.227 -3.311 -33.856 1.00 95.38 98 GLU A N 1
ATOM 723 C CA . GLU A 1 98 ? 14.670 -1.981 -34.263 1.00 95.38 98 GLU A CA 1
ATOM 724 C C . GLU A 1 98 ? 14.366 -1.638 -35.731 1.00 95.38 98 GLU A C 1
ATOM 726 O O . GLU A 1 98 ? 13.955 -2.492 -36.519 1.00 95.38 98 GLU A O 1
ATOM 731 N N . ALA A 1 99 ? 14.599 -0.375 -36.107 1.00 96.75 99 ALA A N 1
ATOM 732 C CA . ALA A 1 99 ? 14.417 0.103 -37.475 1.00 96.75 99 ALA A CA 1
ATOM 733 C C . ALA A 1 99 ? 15.116 -0.822 -38.488 1.00 96.75 99 ALA A C 1
ATOM 735 O O . ALA A 1 99 ? 16.343 -0.852 -38.595 1.00 96.75 99 ALA A O 1
ATOM 736 N N . THR A 1 100 ? 14.305 -1.566 -39.236 1.00 98.50 100 THR A N 1
ATOM 737 C CA . THR A 1 100 ? 14.739 -2.628 -40.139 1.00 98.50 100 THR A CA 1
ATOM 738 C C . THR A 1 100 ? 14.630 -2.144 -41.577 1.00 98.50 100 THR A C 1
ATOM 740 O O . THR A 1 100 ? 13.552 -1.764 -42.042 1.00 98.50 100 THR A O 1
ATOM 743 N N . GLY A 1 101 ? 15.761 -2.140 -42.284 1.00 98.25 101 GLY A N 1
ATOM 744 C CA . GLY A 1 101 ? 15.848 -1.660 -43.658 1.00 98.25 101 GLY A CA 1
ATOM 745 C C . GLY A 1 101 ? 15.043 -2.532 -44.620 1.00 98.25 101 GLY A C 1
ATOM 746 O O . GLY A 1 101 ? 15.291 -3.733 -44.727 1.00 98.25 101 GLY A O 1
ATOM 747 N N . VAL A 1 102 ? 14.119 -1.923 -45.365 1.00 98.69 102 VAL A N 1
ATOM 748 C CA . VAL A 1 102 ? 13.354 -2.615 -46.426 1.00 98.69 102 VAL A CA 1
ATOM 749 C C . VAL A 1 102 ? 14.162 -2.814 -47.714 1.00 98.69 102 VAL A C 1
ATOM 751 O O . VAL A 1 102 ? 13.787 -3.595 -48.582 1.00 98.69 102 VAL A O 1
ATOM 754 N N . GLN A 1 103 ? 15.294 -2.116 -47.833 1.00 98.38 103 GLN A N 1
ATOM 755 C CA . GLN A 1 103 ? 16.272 -2.229 -48.915 1.00 98.38 103 GLN A CA 1
ATOM 756 C C . GLN A 1 103 ? 17.696 -2.174 -48.334 1.00 98.38 103 GLN A C 1
ATOM 758 O O . GLN A 1 103 ? 17.881 -1.592 -47.258 1.00 98.38 103 GLN A O 1
ATOM 763 N N . PRO A 1 104 ? 18.716 -2.714 -49.032 1.00 97.06 104 PRO A N 1
ATOM 764 C CA . PRO A 1 104 ? 20.106 -2.670 -48.569 1.00 97.06 104 PRO A CA 1
ATOM 765 C C . PRO A 1 104 ? 20.617 -1.251 -48.272 1.00 97.06 104 PRO A C 1
ATOM 767 O O . PRO A 1 104 ? 21.273 -1.043 -47.248 1.00 97.06 104 PRO A O 1
ATOM 770 N N . ASN A 1 105 ? 20.272 -0.284 -49.128 1.00 97.25 105 ASN A N 1
ATOM 771 C CA . ASN A 1 105 ? 20.601 1.142 -48.999 1.00 97.25 105 ASN A CA 1
ATOM 772 C C . ASN A 1 105 ? 19.660 1.909 -48.043 1.00 97.25 105 ASN A C 1
ATOM 774 O O . ASN A 1 105 ? 19.910 3.062 -47.689 1.00 97.25 105 ASN A O 1
ATOM 778 N N . GLY A 1 106 ? 18.589 1.265 -47.574 1.00 96.62 106 GLY A N 1
ATOM 779 C CA . GLY A 1 106 ? 17.605 1.844 -46.660 1.00 96.62 106 GLY A CA 1
ATOM 780 C C . GLY A 1 106 ? 18.017 1.834 -45.190 1.00 96.62 106 GLY A C 1
ATOM 781 O O . GLY A 1 106 ? 17.276 2.328 -44.342 1.00 96.62 106 GLY A O 1
ATOM 782 N N . ARG A 1 107 ? 19.181 1.282 -44.860 1.00 97.19 107 ARG A N 1
ATOM 783 C CA . ARG A 1 107 ? 19.702 1.196 -43.490 1.00 97.19 107 ARG A CA 1
ATOM 784 C C . ARG A 1 107 ? 20.338 2.516 -43.033 1.00 97.19 107 ARG A C 1
ATOM 786 O O . ARG A 1 107 ? 20.730 3.329 -43.859 1.00 97.19 107 ARG A O 1
ATOM 793 N N . ILE A 1 108 ? 20.466 2.748 -41.722 1.00 96.81 108 ILE A N 1
ATOM 794 C CA . ILE A 1 108 ? 21.255 3.895 -41.224 1.00 96.81 108 ILE A CA 1
ATOM 795 C C . ILE A 1 108 ? 22.747 3.607 -41.395 1.00 96.81 108 ILE A C 1
ATOM 797 O O . ILE A 1 108 ? 23.446 4.380 -42.039 1.00 96.81 108 ILE A O 1
ATOM 801 N N . SER A 1 109 ? 23.210 2.478 -40.856 1.00 97.19 109 SER A N 1
ATOM 802 C CA . SER A 1 109 ? 24.588 2.008 -40.992 1.00 97.19 109 SER A CA 1
ATOM 803 C C . SER A 1 109 ? 24.644 0.620 -41.633 1.00 97.19 109 SER A C 1
ATOM 805 O O . SER A 1 109 ? 23.629 -0.089 -41.660 1.00 97.19 109 SER A O 1
ATOM 807 N N . PRO A 1 110 ? 25.823 0.179 -42.106 1.00 97.00 110 PRO A N 1
ATOM 808 C CA . PRO A 1 110 ? 26.025 -1.192 -42.571 1.00 97.00 110 PRO A CA 1
ATOM 809 C C . PRO A 1 110 ? 25.662 -2.259 -41.525 1.00 97.00 110 PRO A C 1
ATOM 811 O O . PRO A 1 110 ? 25.271 -3.362 -41.891 1.00 97.00 110 PRO A O 1
ATOM 814 N N . ASN A 1 111 ? 25.718 -1.935 -40.230 1.00 97.12 111 ASN A N 1
ATOM 815 C CA . ASN A 1 111 ? 25.406 -2.862 -39.138 1.00 97.12 111 ASN A CA 1
ATOM 816 C C . ASN A 1 111 ? 23.944 -2.804 -38.659 1.00 97.12 111 ASN A C 1
ATOM 818 O O . ASN A 1 111 ? 23.623 -3.380 -37.620 1.00 97.12 111 ASN A O 1
ATOM 822 N N . CYS A 1 112 ? 23.060 -2.093 -39.366 1.00 97.44 112 CYS A N 1
ATOM 823 C CA . CYS A 1 112 ? 21.621 -2.141 -39.101 1.00 97.44 112 CYS A CA 1
ATOM 824 C C . CYS A 1 112 ? 20.963 -3.377 -39.743 1.00 97.44 112 CYS A C 1
ATOM 826 O O . CYS A 1 112 ? 21.379 -3.809 -40.827 1.00 97.44 112 CYS A O 1
ATOM 828 N N . PRO A 1 113 ? 19.872 -3.888 -39.147 1.00 97.81 113 PRO A N 1
ATOM 829 C CA . PRO A 1 113 ? 19.144 -5.027 -39.676 1.00 97.81 113 PRO A CA 1
ATOM 830 C C . PRO A 1 113 ? 18.374 -4.714 -40.952 1.00 97.81 113 PRO A C 1
ATOM 832 O O . PRO A 1 113 ? 18.110 -3.560 -41.309 1.00 97.81 113 PRO A O 1
ATOM 835 N N . GLY A 1 114 ? 18.006 -5.790 -41.640 1.00 97.81 114 GLY A N 1
ATOM 836 C CA . GLY A 1 114 ? 17.324 -5.768 -42.918 1.00 97.81 114 GLY A CA 1
ATOM 837 C C . GLY A 1 114 ? 16.253 -6.835 -43.048 1.00 97.81 114 GLY A C 1
ATOM 838 O O . GLY A 1 114 ? 16.339 -7.889 -42.423 1.00 97.81 114 GLY A O 1
ATOM 839 N N . LEU A 1 115 ? 15.268 -6.566 -43.904 1.00 98.38 115 LEU A N 1
ATOM 840 C CA . LEU A 1 115 ? 14.260 -7.548 -44.304 1.00 98.38 115 LEU A CA 1
ATOM 841 C C . LEU A 1 115 ? 13.895 -7.408 -45.790 1.00 98.38 115 LEU A C 1
ATOM 843 O O . LEU A 1 115 ? 12.726 -7.416 -46.172 1.00 98.38 115 LEU A O 1
ATOM 847 N N . TRP A 1 116 ? 14.909 -7.244 -46.638 1.00 97.81 116 TRP A N 1
ATOM 848 C CA . TRP A 1 116 ? 14.770 -7.144 -48.098 1.00 97.81 116 TRP A CA 1
ATOM 849 C C . TRP A 1 116 ? 14.898 -8.501 -48.809 1.00 97.81 116 TRP A C 1
ATOM 851 O O . TRP A 1 116 ? 14.639 -8.598 -50.007 1.00 97.81 116 TRP A O 1
ATOM 861 N N . SER A 1 117 ? 15.336 -9.541 -48.094 1.00 97.06 117 SER A N 1
ATOM 862 C CA . SER A 1 117 ? 15.648 -10.871 -48.629 1.00 97.06 117 SER A CA 1
ATOM 863 C C . SER A 1 117 ? 15.066 -11.975 -47.746 1.00 97.06 117 SER A C 1
ATOM 865 O O . SER A 1 117 ? 15.044 -11.851 -46.523 1.00 97.06 117 SER A O 1
ATOM 867 N N . ASP A 1 118 ? 14.654 -13.094 -48.353 1.00 96.56 118 ASP A N 1
ATOM 868 C CA . ASP A 1 118 ? 14.144 -14.268 -47.622 1.00 96.56 118 ASP A CA 1
ATOM 869 C C . ASP A 1 118 ? 15.202 -14.874 -46.682 1.00 96.56 118 ASP A C 1
ATOM 871 O O . ASP A 1 118 ? 14.865 -15.469 -45.661 1.00 96.56 118 ASP A O 1
ATOM 875 N N . ALA A 1 119 ? 16.494 -14.661 -46.965 1.00 95.31 119 ALA A N 1
ATOM 876 C CA . ALA A 1 119 ? 17.586 -15.121 -46.107 1.00 95.31 119 ALA A CA 1
ATOM 877 C C . ALA A 1 119 ? 17.576 -14.475 -44.707 1.00 95.31 119 ALA A C 1
ATOM 879 O O . ALA A 1 119 ? 18.216 -14.993 -43.792 1.00 95.31 119 ALA A O 1
ATOM 880 N N . GLN A 1 120 ? 16.884 -13.344 -44.534 1.00 98.00 120 GLN A N 1
ATOM 881 C CA . GLN A 1 120 ? 16.788 -12.624 -43.261 1.00 98.00 120 GLN A CA 1
ATOM 882 C C . GLN A 1 120 ? 15.610 -13.107 -42.402 1.00 98.00 120 GLN A C 1
ATOM 884 O O . GLN A 1 120 ? 15.677 -13.008 -41.174 1.00 98.00 120 GLN A O 1
ATOM 889 N N . THR A 1 121 ? 14.579 -13.695 -43.019 1.00 97.81 121 THR A N 1
ATOM 890 C CA . THR A 1 121 ? 13.325 -14.107 -42.367 1.00 97.81 121 THR A CA 1
ATOM 891 C C . THR A 1 121 ? 13.554 -15.059 -41.193 1.00 97.81 121 THR A C 1
ATOM 893 O O . THR A 1 121 ? 12.983 -14.858 -40.125 1.00 97.81 121 THR A O 1
ATOM 896 N N . GLU A 1 122 ? 14.445 -16.044 -41.338 1.00 96.44 122 GLU A N 1
ATOM 897 C CA . GLU A 1 122 ? 14.719 -17.029 -40.278 1.00 96.44 122 GLU A CA 1
ATOM 898 C C . GLU A 1 122 ? 15.279 -16.374 -39.004 1.00 96.44 122 GLU A C 1
ATOM 900 O O . GLU A 1 122 ? 14.895 -16.713 -37.886 1.00 96.44 122 GLU A O 1
ATOM 905 N N . SER A 1 123 ? 16.152 -15.373 -39.153 1.00 96.94 123 SER A N 1
ATOM 906 C CA . SER A 1 123 ? 16.711 -14.655 -38.001 1.00 96.94 123 SER A CA 1
ATOM 907 C C . SER A 1 123 ? 15.659 -13.818 -37.263 1.00 96.94 123 SER A C 1
ATOM 909 O O . SER A 1 123 ? 15.671 -13.759 -36.034 1.00 96.94 123 SER A O 1
ATOM 911 N N . VAL A 1 124 ? 14.705 -13.235 -38.000 1.00 98.44 124 VAL A N 1
ATOM 912 C CA . VAL A 1 124 ? 13.543 -12.532 -37.432 1.00 98.44 124 VAL A CA 1
ATOM 913 C C . VAL A 1 124 ? 12.634 -13.515 -36.702 1.00 98.44 124 VAL A C 1
ATOM 915 O O . VAL A 1 124 ? 12.208 -13.234 -35.581 1.00 98.44 124 VAL A O 1
ATOM 918 N N . LYS A 1 125 ? 12.407 -14.697 -37.287 1.00 97.81 125 LYS A N 1
ATOM 919 C CA . LYS A 1 125 ? 11.602 -15.754 -36.677 1.00 97.81 125 LYS A CA 1
ATOM 920 C C . LYS A 1 125 ? 12.163 -16.201 -35.333 1.00 97.81 125 LYS A C 1
ATOM 922 O O . LYS A 1 125 ? 11.416 -16.268 -34.363 1.00 97.81 125 LYS A O 1
ATOM 927 N N . ARG A 1 126 ? 13.478 -16.423 -35.237 1.00 97.00 126 ARG A N 1
ATOM 928 C CA . ARG A 1 126 ? 14.133 -16.804 -33.972 1.00 97.00 126 ARG A CA 1
ATOM 929 C C . ARG A 1 126 ? 13.893 -15.787 -32.851 1.00 97.00 126 ARG A C 1
ATOM 931 O O . ARG A 1 126 ? 13.639 -16.182 -31.716 1.00 97.00 126 ARG A O 1
ATOM 938 N N . VAL A 1 127 ? 13.954 -14.490 -33.158 1.00 97.81 127 VAL A N 1
ATOM 939 C CA . VAL A 1 127 ? 13.672 -13.423 -32.181 1.00 97.81 127 VAL A CA 1
ATOM 940 C C . VAL A 1 127 ? 12.185 -13.384 -31.821 1.00 97.81 127 VAL A C 1
ATOM 942 O O . VAL A 1 127 ? 11.847 -13.287 -30.642 1.00 97.81 127 VAL A O 1
ATOM 945 N N . SER A 1 128 ? 11.300 -13.499 -32.815 1.00 97.44 128 SER A N 1
ATOM 946 C CA . SER A 1 128 ? 9.848 -13.504 -32.606 1.00 97.44 128 SER A CA 1
ATOM 947 C C . SER A 1 128 ? 9.392 -14.671 -31.728 1.00 97.44 128 SER A C 1
ATOM 949 O O . SER A 1 128 ? 8.675 -14.460 -30.747 1.00 97.44 128 SER A O 1
ATOM 951 N N . ASP A 1 129 ? 9.881 -15.881 -32.019 1.00 97.00 129 ASP A N 1
ATOM 952 C CA . ASP A 1 129 ? 9.594 -17.087 -31.244 1.00 97.00 129 ASP A CA 1
ATOM 953 C C . ASP A 1 129 ? 10.022 -16.899 -29.778 1.00 97.00 129 ASP A C 1
ATOM 955 O O . ASP A 1 129 ? 9.249 -17.224 -28.879 1.00 97.00 129 ASP A O 1
ATOM 959 N N . PHE A 1 130 ? 11.186 -16.289 -29.511 1.00 96.56 130 PHE A N 1
ATOM 960 C CA . PHE A 1 130 ? 11.631 -16.017 -28.138 1.00 96.56 130 PHE A CA 1
ATOM 961 C C . PHE A 1 130 ? 10.765 -15.006 -27.400 1.00 96.56 130 PHE A C 1
ATOM 963 O O . PHE A 1 130 ? 10.373 -15.259 -26.264 1.00 96.56 130 PHE A O 1
ATOM 970 N N . VAL A 1 131 ? 10.437 -13.876 -28.025 1.00 96.88 131 VAL A N 1
ATOM 971 C CA . VAL A 1 131 ? 9.581 -12.855 -27.401 1.00 96.88 131 VAL A CA 1
ATOM 972 C C . VAL A 1 131 ? 8.218 -13.454 -27.030 1.00 96.88 131 VAL A C 1
ATOM 974 O O . VAL A 1 131 ? 7.763 -13.310 -25.892 1.00 96.88 131 VAL A O 1
ATOM 977 N N . ARG A 1 132 ? 7.616 -14.213 -27.954 1.00 94.38 132 ARG A N 1
ATOM 978 C CA . ARG A 1 132 ? 6.336 -14.903 -27.742 1.00 94.38 132 ARG A CA 1
ATOM 979 C C . ARG A 1 132 ? 6.418 -15.976 -26.670 1.00 94.38 132 ARG A C 1
ATOM 981 O O . ARG A 1 132 ? 5.475 -16.150 -25.903 1.00 94.38 132 ARG A O 1
ATOM 988 N N . SER A 1 133 ? 7.552 -16.666 -26.575 1.00 94.12 133 SER A N 1
ATOM 989 C CA . SER A 1 133 ? 7.758 -17.689 -25.557 1.00 94.12 133 SER A CA 1
ATOM 990 C C . SER A 1 133 ? 7.797 -17.128 -24.128 1.00 94.12 133 SER A C 1
ATOM 992 O O . SER A 1 133 ? 7.744 -17.911 -23.190 1.00 94.12 133 SER A O 1
ATOM 994 N N . GLN A 1 134 ? 7.896 -15.803 -23.955 1.00 94.69 134 GLN A N 1
ATOM 995 C CA . GLN A 1 134 ? 7.822 -15.116 -22.657 1.00 94.69 134 GLN A CA 1
ATOM 996 C C . GLN A 1 134 ? 6.472 -14.402 -22.423 1.00 94.69 134 GLN A C 1
ATOM 998 O O . GLN A 1 134 ? 6.348 -13.597 -21.497 1.00 94.69 134 GLN A O 1
ATOM 1003 N N . GLY A 1 135 ? 5.467 -14.639 -23.277 1.00 91.81 135 GLY A N 1
ATOM 1004 C CA . GLY A 1 135 ? 4.128 -14.040 -23.169 1.00 91.81 135 GLY A CA 1
ATOM 1005 C C . GLY A 1 135 ? 4.012 -12.595 -23.680 1.00 91.81 135 GLY A C 1
ATOM 1006 O O . GLY A 1 135 ? 2.978 -11.959 -23.486 1.00 91.81 135 GLY A O 1
ATOM 1007 N N . ALA A 1 136 ? 5.057 -12.046 -24.309 1.00 96.44 136 ALA A N 1
ATOM 1008 C CA . ALA A 1 136 ? 5.010 -10.737 -24.966 1.00 96.44 136 ALA A CA 1
ATOM 1009 C C . ALA A 1 136 ? 4.624 -10.869 -26.447 1.00 96.44 136 ALA A C 1
ATOM 1011 O O . ALA A 1 136 ? 4.848 -11.905 -27.072 1.00 96.44 136 ALA A O 1
ATOM 1012 N N . LEU A 1 137 ? 4.123 -9.785 -27.040 1.00 98.12 137 LEU A N 1
ATOM 1013 C CA . LEU A 1 137 ? 3.990 -9.673 -28.492 1.00 98.12 137 LEU A CA 1
ATOM 1014 C C . LEU A 1 137 ? 5.314 -9.238 -29.129 1.00 98.12 137 LEU A C 1
ATOM 1016 O O . LEU A 1 137 ? 6.047 -8.417 -28.570 1.00 98.12 137 LEU A O 1
ATOM 1020 N N . SER A 1 138 ? 5.596 -9.747 -30.328 1.00 98.12 138 SER A N 1
ATOM 1021 C CA . SER A 1 138 ? 6.759 -9.344 -31.122 1.00 98.12 138 SER A CA 1
ATOM 1022 C C . SER A 1 138 ? 6.366 -8.327 -32.193 1.00 98.12 138 SER A C 1
ATOM 1024 O O . SER A 1 138 ? 5.471 -8.580 -33.001 1.00 98.12 138 SER A O 1
ATOM 1026 N N . GLY A 1 139 ? 7.034 -7.173 -32.210 1.00 98.44 139 GLY A N 1
ATOM 1027 C CA . GLY A 1 139 ? 6.844 -6.124 -33.208 1.00 98.44 139 GLY A CA 1
ATOM 1028 C C . GLY A 1 139 ? 8.065 -5.941 -34.109 1.00 98.44 139 GLY A C 1
ATOM 1029 O O . GLY A 1 139 ? 9.183 -6.246 -33.703 1.00 98.44 139 GLY A O 1
ATOM 1030 N N . ILE A 1 140 ? 7.881 -5.387 -35.308 1.00 98.69 140 ILE A N 1
ATOM 1031 C CA . ILE A 1 140 ? 8.990 -4.935 -36.167 1.00 98.69 140 ILE A CA 1
ATOM 1032 C C . ILE A 1 140 ? 8.717 -3.543 -36.726 1.00 98.69 140 ILE A C 1
ATOM 1034 O O . ILE A 1 140 ? 7.618 -3.268 -37.211 1.00 98.69 140 ILE A O 1
ATOM 1038 N N . GLN A 1 141 ? 9.723 -2.669 -36.678 1.00 98.62 141 GLN A N 1
ATOM 1039 C CA . GLN A 1 141 ? 9.649 -1.363 -37.320 1.00 98.62 141 GLN A CA 1
ATOM 1040 C C . GLN A 1 141 ? 10.295 -1.422 -38.712 1.00 98.62 141 GLN A C 1
ATOM 1042 O O . GLN A 1 141 ? 11.511 -1.551 -38.835 1.00 98.62 141 GLN A O 1
ATOM 1047 N N . LEU A 1 142 ? 9.494 -1.299 -39.772 1.00 98.75 142 LEU A N 1
ATOM 1048 C CA . LEU A 1 142 ? 9.984 -1.245 -41.152 1.00 98.75 142 LEU A CA 1
ATOM 1049 C C . LEU A 1 142 ? 10.365 0.189 -41.522 1.00 98.75 142 LEU A C 1
ATOM 1051 O O . LEU A 1 142 ? 9.594 1.128 -41.294 1.00 98.75 142 LEU A O 1
ATOM 1055 N N . ALA A 1 143 ? 11.551 0.366 -42.106 1.00 98.31 143 ALA A N 1
ATOM 1056 C CA . ALA A 1 143 ? 12.122 1.687 -42.333 1.00 98.31 143 ALA A CA 1
ATOM 1057 C C . ALA A 1 143 ? 12.981 1.789 -43.605 1.00 98.31 143 ALA A C 1
ATOM 1059 O O . ALA A 1 143 ? 13.533 0.813 -44.113 1.00 98.31 143 ALA A O 1
ATOM 1060 N N . HIS A 1 144 ? 13.141 3.030 -44.074 1.00 98.62 144 HIS A N 1
ATOM 1061 C CA . HIS A 1 144 ? 14.167 3.431 -45.035 1.00 98.62 144 HIS A CA 1
ATOM 1062 C C . HIS A 1 144 ? 14.772 4.769 -44.579 1.00 98.62 144 HIS A C 1
ATOM 1064 O O . HIS A 1 144 ? 14.057 5.761 -44.464 1.00 98.62 144 HIS A O 1
ATOM 1070 N N . ALA A 1 145 ? 16.074 4.830 -44.304 1.00 97.81 145 ALA A N 1
ATOM 1071 C CA . ALA A 1 145 ? 16.737 5.991 -43.700 1.00 97.81 145 ALA A CA 1
ATOM 1072 C C . ALA A 1 145 ? 16.894 7.188 -44.658 1.00 97.81 145 ALA A C 1
ATOM 1074 O O . ALA A 1 145 ? 16.997 8.333 -44.214 1.00 97.81 145 ALA A O 1
ATOM 1075 N N . GLY A 1 146 ? 16.871 6.955 -45.973 1.00 97.88 146 GLY A N 1
ATOM 1076 C CA . GLY A 1 146 ? 16.987 8.015 -46.983 1.00 97.88 146 GLY A CA 1
ATOM 1077 C C . GLY A 1 146 ? 18.301 8.781 -46.815 1.00 97.88 146 GLY A C 1
ATOM 1078 O O . GLY A 1 146 ? 19.338 8.154 -46.610 1.00 97.88 146 GLY A O 1
ATOM 1079 N N . ARG A 1 147 ? 18.269 10.120 -46.782 1.00 96.88 147 ARG A N 1
ATOM 1080 C CA . ARG A 1 147 ? 19.478 10.950 -46.588 1.00 96.88 147 ARG A CA 1
ATOM 1081 C C . ARG A 1 147 ? 20.215 10.772 -45.246 1.00 96.88 147 ARG A C 1
ATOM 1083 O O . ARG A 1 147 ? 21.277 11.354 -45.061 1.00 96.88 147 ARG A O 1
ATOM 1090 N N . LYS A 1 148 ? 19.671 9.983 -44.306 1.00 95.38 148 LYS A N 1
ATOM 1091 C CA . LYS A 1 148 ? 20.351 9.567 -43.059 1.00 95.38 148 LYS A CA 1
ATOM 1092 C C . LYS A 1 148 ? 21.158 8.272 -43.194 1.00 95.38 148 LYS A C 1
ATOM 1094 O O . LYS A 1 148 ? 21.774 7.858 -42.215 1.00 95.38 148 LYS A O 1
ATOM 1099 N N . SER A 1 149 ? 21.078 7.605 -44.342 1.00 96.94 149 SER A N 1
ATOM 1100 C CA . SER A 1 149 ? 21.730 6.317 -44.581 1.00 96.94 149 SER A CA 1
ATOM 1101 C C . SER A 1 149 ? 23.243 6.441 -44.769 1.00 96.94 149 SER A C 1
ATOM 1103 O O . SER A 1 149 ? 23.785 7.534 -44.942 1.00 96.94 149 SER A O 1
ATOM 1105 N N . SER A 1 150 ? 23.913 5.289 -44.748 1.00 97.38 150 SER A N 1
ATOM 1106 C CA . SER A 1 150 ? 25.353 5.141 -44.960 1.00 97.38 150 SER A CA 1
ATOM 1107 C C . SER A 1 150 ? 26.212 5.947 -43.972 1.00 97.38 150 SER A C 1
ATOM 1109 O O . SER A 1 150 ? 27.149 6.652 -44.359 1.00 97.38 150 SER A O 1
ATOM 1111 N N . THR A 1 151 ? 25.908 5.836 -42.677 1.00 96.75 151 THR A N 1
ATOM 1112 C CA . THR A 1 151 ? 26.736 6.358 -41.576 1.00 96.75 151 THR A CA 1
ATOM 1113 C C . THR A 1 151 ? 27.376 5.235 -40.763 1.00 96.75 151 THR A C 1
ATOM 1115 O O . THR A 1 151 ? 26.998 4.072 -40.871 1.00 96.75 151 THR A O 1
ATOM 1118 N N . MET A 1 152 ? 28.372 5.570 -39.946 1.00 95.94 152 MET A N 1
ATOM 1119 C CA . MET A 1 152 ? 29.000 4.640 -39.008 1.00 95.94 152 MET A CA 1
ATOM 1120 C C . MET A 1 152 ? 28.186 4.528 -37.708 1.00 95.94 152 MET A C 1
ATOM 1122 O O . MET A 1 152 ? 27.556 5.507 -37.295 1.00 95.94 152 MET A O 1
ATOM 1126 N N . PRO A 1 153 ? 28.247 3.381 -37.003 1.00 94.38 153 PRO A N 1
ATOM 1127 C CA . PRO A 1 153 ? 27.711 3.249 -35.652 1.00 94.38 153 PRO A CA 1
ATOM 1128 C C . PRO A 1 153 ? 28.129 4.402 -34.707 1.00 94.38 153 PRO A C 1
ATOM 1130 O O . PRO A 1 153 ? 29.291 4.828 -34.732 1.00 94.38 153 PRO A O 1
ATOM 1133 N N . PRO A 1 154 ? 27.233 4.901 -33.828 1.00 92.06 154 PRO A N 1
ATOM 1134 C CA . PRO A 1 154 ? 27.467 6.120 -33.043 1.00 92.06 154 PRO A CA 1
ATOM 1135 C C . PRO A 1 154 ? 28.706 6.102 -32.137 1.00 92.06 154 PRO A C 1
ATOM 1137 O O . PRO A 1 154 ? 29.316 7.147 -31.904 1.00 92.06 154 PRO A O 1
ATOM 1140 N N . TRP A 1 155 ? 29.105 4.936 -31.620 1.00 92.88 155 TRP A N 1
ATOM 1141 C CA . TRP A 1 155 ? 30.298 4.818 -30.774 1.00 92.88 155 TRP A CA 1
ATOM 1142 C C . TRP A 1 155 ? 31.598 4.982 -31.571 1.00 92.88 155 TRP A C 1
ATOM 1144 O O . TRP A 1 155 ? 32.564 5.532 -31.047 1.00 92.88 155 TRP A O 1
ATOM 1154 N N . LEU A 1 156 ? 31.615 4.599 -32.854 1.00 93.75 156 LEU A N 1
ATOM 1155 C CA . LEU A 1 156 ? 32.758 4.848 -33.736 1.00 93.75 156 LEU A CA 1
ATOM 1156 C C . LEU A 1 156 ? 32.881 6.337 -34.054 1.00 93.75 156 LEU A C 1
ATOM 1158 O O . LEU A 1 156 ? 33.971 6.893 -33.945 1.00 93.75 156 LEU A O 1
ATOM 1162 N N . ALA A 1 157 ? 31.767 7.017 -34.335 1.00 89.75 157 ALA A N 1
ATOM 1163 C CA . ALA A 1 157 ? 31.771 8.471 -34.491 1.00 89.75 157 ALA A CA 1
ATOM 1164 C C . ALA A 1 157 ? 32.250 9.185 -33.210 1.00 89.75 157 ALA A C 1
ATOM 1166 O O . ALA A 1 157 ? 33.086 10.091 -33.260 1.00 89.75 157 ALA A O 1
ATOM 1167 N N . SER A 1 158 ? 31.793 8.708 -32.049 1.00 90.69 158 SER A N 1
ATOM 1168 C CA . SER A 1 158 ? 32.174 9.244 -30.739 1.00 90.69 158 SER A CA 1
ATOM 1169 C C . SER A 1 158 ? 33.662 9.029 -30.422 1.00 90.69 158 SER A C 1
ATOM 1171 O O . SER A 1 158 ? 34.286 9.915 -29.840 1.00 90.69 158 SER A O 1
ATOM 1173 N N . SER A 1 159 ? 34.264 7.913 -30.860 1.00 93.12 159 SER A N 1
ATOM 1174 C CA . SER A 1 159 ? 35.704 7.628 -30.688 1.00 93.12 159 SER A CA 1
ATOM 1175 C C . SER A 1 159 ? 36.611 8.665 -31.363 1.00 93.12 159 SER A C 1
ATOM 1177 O O . SER A 1 159 ? 37.704 8.952 -30.879 1.00 93.12 159 SER A O 1
ATOM 1179 N N . VAL A 1 160 ? 36.116 9.305 -32.428 1.00 93.00 160 VAL A N 1
ATOM 1180 C CA . VAL A 1 160 ? 36.785 10.411 -33.130 1.00 93.00 160 VAL A CA 1
ATOM 1181 C C . VAL A 1 160 ? 36.186 11.779 -32.780 1.00 93.00 160 VAL A C 1
ATOM 1183 O O . VAL A 1 160 ? 36.406 12.755 -33.495 1.00 93.00 160 VAL A O 1
ATOM 1186 N N . LYS A 1 161 ? 35.439 11.866 -31.667 1.00 91.25 161 LYS A N 1
ATOM 1187 C CA . LYS A 1 161 ? 34.797 13.084 -31.136 1.00 91.25 161 LYS A CA 1
ATOM 1188 C C . LYS A 1 161 ? 33.888 13.792 -32.147 1.00 91.25 161 LYS A C 1
ATOM 1190 O O . LYS A 1 161 ? 33.821 15.021 -32.180 1.00 91.25 161 LYS A O 1
ATOM 1195 N N . ARG A 1 162 ? 33.181 13.023 -32.977 1.00 90.50 162 ARG A N 1
ATOM 1196 C CA . ARG A 1 162 ? 32.216 13.537 -33.956 1.00 90.50 162 ARG A CA 1
ATOM 1197 C C . ARG A 1 162 ? 30.803 13.038 -33.648 1.00 90.50 162 ARG A C 1
ATOM 1199 O O . ARG A 1 162 ? 30.645 11.908 -33.198 1.00 90.50 162 ARG A O 1
ATOM 1206 N N . PRO A 1 163 ? 29.763 13.845 -33.927 1.00 86.19 163 PRO A N 1
ATOM 1207 C CA . PRO A 1 163 ? 28.374 13.426 -33.730 1.00 86.19 163 PRO A CA 1
ATOM 1208 C C . PRO A 1 163 ? 27.927 12.342 -34.726 1.00 86.19 163 PRO A C 1
ATOM 1210 O O . PRO A 1 163 ? 27.039 11.557 -34.418 1.00 86.19 163 PRO A O 1
ATOM 1213 N N . SER A 1 164 ? 28.529 12.305 -35.917 1.00 92.69 164 SER A N 1
ATOM 1214 C CA . SER A 1 164 ? 28.326 11.273 -36.938 1.00 92.69 164 SER A CA 1
ATOM 1215 C C . SER A 1 164 ? 29.564 11.187 -37.834 1.00 92.69 164 SER A C 1
ATOM 1217 O O . SER A 1 164 ? 30.322 12.155 -37.950 1.00 92.69 164 SER A O 1
ATOM 1219 N N . VAL A 1 165 ? 29.759 10.034 -38.472 1.00 95.12 165 VAL A N 1
ATOM 1220 C CA . VAL A 1 165 ? 30.802 9.774 -39.472 1.00 95.12 165 VAL A CA 1
ATOM 1221 C C . VAL A 1 165 ? 30.164 9.027 -40.640 1.00 95.12 165 VAL A C 1
ATOM 1223 O O . VAL A 1 165 ? 29.318 8.161 -40.434 1.00 95.12 165 VAL A O 1
ATOM 1226 N N . ARG A 1 166 ? 30.567 9.369 -41.862 1.00 96.25 166 ARG A N 1
ATOM 1227 C CA . ARG A 1 166 ? 30.134 8.698 -43.091 1.00 96.25 166 ARG A CA 1
ATOM 1228 C C . ARG A 1 166 ? 30.700 7.277 -43.158 1.00 96.25 166 ARG A C 1
ATOM 1230 O O . ARG A 1 166 ? 31.882 7.096 -42.893 1.00 96.25 166 ARG A O 1
ATOM 1237 N N . ALA A 1 167 ? 29.882 6.307 -43.556 1.00 96.50 167 ALA A N 1
ATOM 1238 C CA . ALA A 1 167 ? 30.366 5.013 -44.025 1.00 96.50 167 ALA A CA 1
ATOM 1239 C C . ALA A 1 167 ? 30.591 5.119 -45.538 1.00 96.50 167 ALA A C 1
ATOM 1241 O O . ALA A 1 167 ? 29.641 5.382 -46.280 1.00 96.50 167 ALA A O 1
ATOM 1242 N N . ASP A 1 168 ? 31.834 5.005 -45.991 1.00 94.94 168 ASP A N 1
ATOM 1243 C CA . ASP A 1 168 ? 32.188 4.892 -47.409 1.00 94.94 168 ASP A CA 1
ATOM 1244 C C . ASP A 1 168 ? 32.235 3.417 -47.840 1.00 94.94 168 ASP A C 1
ATOM 1246 O O . ASP A 1 168 ? 31.911 2.530 -47.057 1.00 94.94 168 ASP A O 1
ATOM 1250 N N . LYS A 1 169 ? 32.628 3.145 -49.089 1.00 95.75 169 LYS A N 1
ATOM 1251 C CA . LYS A 1 169 ? 32.702 1.775 -49.623 1.00 95.75 169 LYS A CA 1
ATOM 1252 C C . LYS A 1 169 ? 33.682 0.885 -48.852 1.00 95.75 169 LYS A C 1
ATOM 1254 O O . LYS A 1 169 ? 33.416 -0.305 -48.723 1.00 95.75 169 LYS A O 1
ATOM 1259 N N . ASP A 1 170 ? 34.771 1.451 -48.330 1.00 94.56 170 ASP A N 1
ATOM 1260 C CA . ASP A 1 170 ? 35.775 0.708 -47.556 1.00 94.56 170 ASP A CA 1
ATOM 1261 C C . ASP A 1 170 ? 35.241 0.314 -46.169 1.00 94.56 170 ASP A C 1
ATOM 1263 O O . ASP A 1 170 ? 35.700 -0.657 -45.569 1.00 94.56 170 ASP A O 1
ATOM 1267 N N . ALA A 1 171 ? 34.228 1.034 -45.684 1.00 94.31 171 ALA A N 1
ATOM 1268 C CA . ALA A 1 171 ? 33.459 0.717 -44.489 1.00 94.31 171 ALA A CA 1
ATOM 1269 C C . ALA A 1 171 ? 32.101 0.043 -44.792 1.00 94.31 171 ALA A C 1
ATOM 1271 O O . ALA A 1 171 ? 31.176 0.175 -43.992 1.00 94.31 171 ALA A O 1
ATOM 1272 N N . ASP A 1 172 ? 31.954 -0.651 -45.930 1.00 96.56 172 ASP A N 1
ATOM 1273 C CA . ASP A 1 172 ? 30.716 -1.326 -46.380 1.00 96.56 172 ASP A CA 1
ATOM 1274 C C . ASP A 1 172 ? 29.495 -0.391 -46.590 1.00 96.56 172 ASP A C 1
ATOM 1276 O O . ASP A 1 172 ? 28.337 -0.823 -46.622 1.00 96.56 172 ASP A O 1
ATOM 1280 N N . GLY A 1 173 ? 29.736 0.911 -46.725 1.00 96.38 173 GLY A N 1
ATOM 1281 C CA . GLY A 1 173 ? 28.745 1.937 -47.038 1.00 96.38 173 GLY A CA 1
ATOM 1282 C C . GLY A 1 173 ? 28.423 2.062 -48.533 1.00 96.38 173 GLY A C 1
ATOM 1283 O O . GLY A 1 173 ? 29.044 1.449 -49.402 1.00 96.38 173 GLY A O 1
ATOM 1284 N N . TRP A 1 174 ? 27.438 2.903 -48.845 1.00 97.25 174 TRP A N 1
ATOM 1285 C CA . TRP A 1 174 ? 26.887 3.120 -50.189 1.00 97.25 174 TRP A CA 1
ATOM 1286 C C . TRP A 1 174 ? 26.795 4.622 -50.517 1.00 97.25 174 TRP A C 1
ATOM 1288 O O . TRP A 1 174 ? 25.702 5.158 -50.701 1.00 97.25 174 TRP A O 1
ATOM 1298 N N . PRO A 1 175 ? 27.937 5.331 -50.614 1.00 96.00 175 PRO A N 1
ATOM 1299 C CA . PRO A 1 175 ? 27.965 6.787 -50.792 1.00 96.00 175 PRO A CA 1
ATOM 1300 C C . PRO A 1 175 ? 27.221 7.276 -52.043 1.00 96.00 175 PRO A C 1
ATOM 1302 O O . PRO A 1 175 ? 26.648 8.361 -52.024 1.00 96.00 175 PRO A O 1
ATOM 1305 N N . ASP A 1 176 ? 27.202 6.467 -53.107 1.00 94.44 176 ASP A N 1
ATOM 1306 C CA . ASP A 1 176 ? 26.583 6.812 -54.395 1.00 94.44 176 ASP A CA 1
ATOM 1307 C C . ASP A 1 176 ? 25.078 6.477 -54.458 1.00 94.44 176 ASP A C 1
ATOM 1309 O O . ASP A 1 176 ? 24.411 6.819 -55.434 1.00 94.44 176 ASP A O 1
ATOM 1313 N N . ASP A 1 177 ? 24.543 5.798 -53.436 1.00 96.50 177 ASP A N 1
ATOM 1314 C CA . ASP A 1 177 ? 23.162 5.293 -53.391 1.00 96.50 177 ASP A CA 1
ATOM 1315 C C . ASP A 1 177 ? 22.427 5.722 -52.108 1.00 96.50 177 ASP A C 1
ATOM 1317 O O . ASP A 1 177 ? 21.489 5.081 -51.631 1.00 96.50 177 ASP A O 1
ATOM 1321 N N . VAL A 1 178 ? 22.864 6.836 -51.519 1.00 98.19 178 VAL A N 1
ATOM 1322 C CA . VAL A 1 178 ? 22.072 7.567 -50.528 1.00 98.19 178 VAL A CA 1
ATOM 1323 C C . VAL A 1 178 ? 20.987 8.336 -51.275 1.00 98.19 178 VAL A C 1
ATOM 1325 O O . VAL A 1 178 ? 21.272 9.080 -52.209 1.00 98.19 178 VAL A O 1
ATOM 1328 N N . VAL A 1 179 ? 19.727 8.165 -50.876 1.00 98.38 179 VAL A N 1
ATOM 1329 C CA . VAL A 1 179 ? 18.569 8.667 -51.637 1.00 98.38 179 VAL A CA 1
ATOM 1330 C C . VAL A 1 179 ? 17.649 9.563 -50.812 1.00 98.38 179 VAL A C 1
ATOM 1332 O O . VAL A 1 179 ? 17.570 9.444 -49.589 1.00 98.38 179 VAL A O 1
ATOM 1335 N N . GLY A 1 180 ? 16.916 10.450 -51.481 1.00 97.81 180 GLY A N 1
ATOM 1336 C CA . GLY A 1 180 ? 15.945 11.346 -50.857 1.00 97.81 180 GLY A CA 1
ATOM 1337 C C . GLY A 1 180 ? 14.894 11.877 -51.840 1.00 97.81 180 GLY A C 1
ATOM 1338 O O . GLY A 1 180 ? 14.958 11.602 -53.042 1.00 97.81 180 GLY A O 1
ATOM 1339 N N . PRO A 1 181 ? 13.905 12.649 -51.352 1.00 97.75 181 PRO A N 1
ATOM 1340 C CA . PRO A 1 181 ? 12.939 13.342 -52.211 1.00 97.75 181 PRO A CA 1
ATOM 1341 C C . PRO A 1 181 ? 13.596 14.394 -53.119 1.00 97.75 181 PRO A C 1
ATOM 1343 O O . PRO A 1 181 ? 13.098 14.623 -54.221 1.00 97.75 181 PRO A O 1
ATOM 1346 N N . MET A 1 182 ? 14.707 14.981 -52.666 1.00 96.62 182 MET A N 1
ATOM 1347 C CA . MET A 1 182 ? 15.583 15.921 -53.373 1.00 96.62 182 MET A CA 1
ATOM 1348 C C . MET A 1 182 ? 17.019 15.369 -53.366 1.00 96.62 182 MET A C 1
ATOM 1350 O O . MET A 1 182 ? 17.317 14.441 -52.610 1.00 96.62 182 MET A O 1
ATOM 1354 N N . GLY A 1 183 ? 17.906 15.918 -54.198 1.00 95.38 183 GLY A N 1
ATOM 1355 C CA . GLY A 1 183 ? 19.312 15.518 -54.242 1.00 95.38 183 GLY A CA 1
ATOM 1356 C C . GLY A 1 183 ? 20.253 16.695 -54.451 1.00 95.38 183 GLY A C 1
ATOM 1357 O O . GLY A 1 183 ? 19.825 17.730 -54.946 1.00 95.38 183 GLY A O 1
ATOM 1358 N N . GLY A 1 184 ? 21.521 16.505 -54.089 1.00 94.94 184 GLY A N 1
ATOM 1359 C CA . GLY A 1 184 ? 22.554 17.544 -54.126 1.00 94.94 184 GLY A CA 1
ATOM 1360 C C . GLY A 1 184 ? 23.286 17.703 -52.784 1.00 94.94 184 GLY A C 1
ATOM 1361 O O . GLY A 1 184 ? 22.788 17.240 -51.753 1.00 94.94 184 GLY A O 1
ATOM 1362 N N . PRO A 1 185 ? 24.486 18.321 -52.757 1.00 93.56 185 PRO A N 1
ATOM 1363 C CA . PRO A 1 185 ? 25.243 18.568 -51.524 1.00 93.56 185 PRO A CA 1
ATOM 1364 C C . PRO A 1 185 ? 24.464 19.339 -50.449 1.00 93.56 185 PRO A C 1
ATOM 1366 O O . PRO A 1 185 ? 24.586 19.042 -49.265 1.00 93.56 185 PRO A O 1
ATOM 1369 N N . GLU A 1 186 ? 23.642 20.302 -50.846 1.00 91.50 186 GLU A N 1
ATOM 1370 C CA . GLU A 1 186 ? 22.790 21.101 -49.964 1.00 91.50 186 GLU A CA 1
ATOM 1371 C C . GLU A 1 186 ? 21.722 20.271 -49.232 1.00 91.50 186 GLU A C 1
ATOM 1373 O O . GLU A 1 186 ? 21.265 20.665 -48.161 1.00 91.50 186 GLU A O 1
ATOM 1378 N N . GLU A 1 187 ? 21.385 19.094 -49.766 1.00 94.88 187 GLU A N 1
ATOM 1379 C CA . GLU A 1 187 ? 20.382 18.186 -49.211 1.00 94.88 187 GLU A CA 1
ATOM 1380 C C . GLU A 1 187 ? 20.973 17.148 -48.243 1.00 94.88 187 GLU A C 1
ATOM 1382 O O . GLU A 1 187 ? 20.241 16.283 -47.749 1.00 94.88 187 GLU A O 1
ATOM 1387 N N . SER A 1 188 ? 22.280 17.196 -47.940 1.00 95.19 188 SER A N 1
ATOM 1388 C CA . SER A 1 188 ? 22.874 16.312 -46.925 1.00 95.19 188 SER A CA 1
ATOM 1389 C C . SER A 1 188 ? 22.168 16.482 -45.575 1.00 95.19 188 SER A C 1
ATOM 1391 O O . SER A 1 188 ? 21.675 17.563 -45.243 1.00 95.19 188 SER A O 1
ATOM 1393 N N . TRP A 1 189 ? 22.090 15.417 -44.763 1.00 94.81 189 TRP A N 1
ATOM 1394 C CA . TRP A 1 189 ? 21.268 15.474 -43.546 1.00 94.81 189 TRP A CA 1
ATOM 1395 C C . TRP A 1 189 ? 21.667 16.594 -42.576 1.00 94.81 189 TRP A C 1
ATOM 1397 O O . TRP A 1 189 ? 20.810 17.265 -42.007 1.00 94.81 189 TRP A O 1
ATOM 1407 N N . ASP A 1 190 ? 22.971 16.817 -42.445 1.00 93.31 190 ASP A N 1
ATOM 1408 C CA . ASP A 1 190 ? 23.593 17.833 -41.599 1.00 93.31 190 ASP A CA 1
ATOM 1409 C C . ASP A 1 190 ? 23.765 19.207 -42.274 1.00 93.31 190 ASP A C 1
ATOM 1411 O O . ASP A 1 190 ? 24.259 20.133 -41.629 1.00 93.31 190 ASP A O 1
ATOM 1415 N N . GLY A 1 191 ? 23.377 19.354 -43.546 1.00 91.75 191 GLY A N 1
ATOM 1416 C CA . GLY A 1 191 ? 23.564 20.578 -44.331 1.00 91.75 191 GLY A CA 1
ATOM 1417 C C . GLY A 1 191 ? 25.031 20.935 -44.606 1.00 91.75 191 GLY A C 1
ATOM 1418 O O . GLY A 1 191 ? 25.330 22.087 -44.917 1.00 91.75 191 GLY A O 1
ATOM 1419 N N . LYS A 1 192 ? 25.958 19.979 -44.454 1.00 93.94 192 LYS A N 1
ATOM 1420 C CA . LYS A 1 192 ? 27.406 20.179 -44.643 1.00 93.94 192 LYS A CA 1
ATOM 1421 C C . LYS A 1 192 ? 27.934 19.671 -45.989 1.00 93.94 192 LYS A C 1
ATOM 1423 O O . LYS A 1 192 ? 29.145 19.711 -46.221 1.00 93.94 192 LYS A O 1
ATOM 1428 N N . GLY A 1 193 ? 27.070 19.178 -46.876 1.00 93.25 193 GLY A N 1
ATOM 1429 C CA . GLY A 1 193 ? 27.456 18.666 -48.189 1.00 93.25 193 GLY A CA 1
ATOM 1430 C C . GLY A 1 193 ? 28.544 17.610 -48.105 1.00 93.25 193 GLY A C 1
ATOM 1431 O O . GLY A 1 193 ? 28.371 16.607 -47.423 1.00 93.25 193 GLY A O 1
ATOM 1432 N N . LEU A 1 194 ? 29.670 17.839 -48.785 1.00 93.25 194 LEU A N 1
ATOM 1433 C CA . LEU A 1 194 ? 30.851 16.965 -48.773 1.00 93.25 194 LEU A CA 1
ATOM 1434 C C . LEU A 1 194 ? 31.971 17.459 -47.843 1.00 93.25 194 LEU A C 1
ATOM 1436 O O . LEU A 1 194 ? 33.077 16.928 -47.898 1.00 93.25 194 LEU A O 1
ATOM 1440 N N . SER A 1 195 ? 31.703 18.433 -46.963 1.00 93.06 195 SER A N 1
ATOM 1441 C CA . SER A 1 195 ? 32.710 18.939 -46.018 1.00 93.06 195 SER A CA 1
ATOM 1442 C C . SER A 1 195 ? 33.341 17.808 -45.195 1.00 93.06 195 SER A C 1
ATOM 1444 O O . SER A 1 195 ? 32.679 16.812 -44.876 1.00 93.06 195 SER A O 1
ATOM 1446 N N . GLN A 1 196 ? 34.622 17.960 -44.841 1.00 86.56 196 GLN A N 1
ATOM 1447 C CA . GLN A 1 196 ? 35.405 16.954 -44.112 1.00 86.56 196 GLN A CA 1
ATOM 1448 C C . GLN A 1 196 ? 34.884 16.720 -42.683 1.00 86.56 196 GLN A C 1
ATOM 1450 O O . GLN A 1 196 ? 35.091 15.649 -42.115 1.00 86.56 196 GLN A O 1
ATOM 1455 N N . ASP A 1 197 ? 34.215 17.709 -42.091 1.00 88.00 197 ASP A N 1
ATOM 1456 C CA . ASP A 1 197 ? 33.552 17.638 -40.783 1.00 88.00 197 ASP A CA 1
ATOM 1457 C C . ASP A 1 197 ? 32.060 17.243 -40.877 1.00 88.00 197 ASP A C 1
ATOM 1459 O O . ASP A 1 197 ? 31.338 17.282 -39.874 1.00 88.00 197 ASP A O 1
ATOM 1463 N N . GLY A 1 198 ? 31.598 16.883 -42.080 1.00 91.25 198 GLY A N 1
ATOM 1464 C CA . GLY A 1 198 ? 30.270 16.336 -42.341 1.00 91.25 198 GLY A CA 1
ATOM 1465 C C . GLY A 1 198 ? 30.174 14.850 -42.001 1.00 91.25 198 GLY A C 1
ATOM 1466 O O . GLY A 1 198 ? 31.119 14.082 -42.192 1.00 91.25 198 GLY A O 1
ATOM 1467 N N . GLY A 1 199 ? 29.019 14.450 -41.478 1.00 94.56 199 GLY A N 1
ATOM 1468 C CA . GLY A 1 199 ? 28.752 13.095 -40.996 1.00 94.56 199 GLY A CA 1
ATOM 1469 C C . GLY A 1 199 ? 27.782 12.293 -41.862 1.00 94.56 199 GLY A C 1
ATOM 1470 O O . GLY A 1 199 ? 27.508 11.147 -41.522 1.00 94.56 199 GLY A O 1
ATOM 1471 N N . PHE A 1 200 ? 27.257 12.882 -42.941 1.00 96.62 200 PHE A N 1
ATOM 1472 C CA . PHE A 1 200 ? 26.244 12.283 -43.817 1.00 96.62 200 PHE A CA 1
ATOM 1473 C C . PHE A 1 200 ? 26.588 12.516 -45.288 1.00 96.62 200 PHE A C 1
ATOM 1475 O O . PHE A 1 200 ? 27.160 13.554 -45.635 1.00 96.62 200 PHE A O 1
ATOM 1482 N N . TRP A 1 201 ? 26.269 11.553 -46.151 1.00 97.44 201 TRP A N 1
ATOM 1483 C CA . TRP A 1 201 ? 26.441 11.701 -47.598 1.00 97.44 201 TRP A CA 1
ATOM 1484 C C . TRP A 1 201 ? 25.313 12.546 -48.212 1.00 97.44 201 TRP A C 1
ATOM 1486 O O . TRP A 1 201 ? 24.171 12.462 -47.750 1.00 97.44 201 TRP A O 1
ATOM 1496 N N . PRO A 1 202 ? 25.604 13.362 -49.242 1.00 97.06 202 PRO A N 1
ATOM 1497 C CA . PRO A 1 202 ? 24.572 13.988 -50.063 1.00 97.06 202 PRO A CA 1
ATOM 1498 C C . PRO A 1 202 ? 23.656 12.944 -50.716 1.00 97.06 202 PRO A C 1
ATOM 1500 O O . PRO A 1 202 ? 24.169 11.987 -51.297 1.00 97.06 202 PRO A O 1
ATOM 1503 N N . PRO A 1 203 ? 22.325 13.110 -50.666 1.00 97.88 203 PRO A N 1
ATOM 1504 C CA . PRO A 1 203 ? 21.418 12.201 -51.344 1.00 97.88 203 PRO A CA 1
ATOM 1505 C C . PRO A 1 203 ? 21.339 12.485 -52.851 1.00 97.88 203 PRO A C 1
ATOM 1507 O O . PRO A 1 203 ? 21.527 13.619 -53.301 1.00 97.88 203 PRO A O 1
ATOM 1510 N N . ARG A 1 204 ? 20.943 11.473 -53.627 1.00 97.06 204 ARG A N 1
ATOM 1511 C CA . ARG A 1 204 ? 20.343 11.643 -54.953 1.00 97.06 204 ARG A CA 1
ATOM 1512 C C . ARG A 1 204 ? 18.818 11.688 -54.842 1.00 97.06 204 ARG A C 1
ATOM 1514 O O . ARG A 1 204 ? 18.208 10.967 -54.053 1.00 97.06 204 ARG A O 1
ATOM 1521 N N . GLN A 1 205 ? 18.197 12.496 -55.694 1.00 97.75 205 GLN A N 1
ATOM 1522 C CA . GLN A 1 205 ? 16.750 12.522 -55.857 1.00 97.75 205 GLN A CA 1
ATOM 1523 C C . GLN A 1 205 ? 16.231 11.201 -56.452 1.00 97.75 205 GLN A C 1
ATOM 1525 O O . GLN A 1 205 ? 16.695 10.783 -57.515 1.00 97.75 205 GLN A O 1
ATOM 1530 N N . LEU A 1 206 ? 15.234 10.588 -55.806 1.00 98.25 206 LEU A N 1
ATOM 1531 C CA . LEU A 1 206 ? 14.527 9.407 -56.324 1.00 98.25 206 LEU A CA 1
ATOM 1532 C C . LEU A 1 206 ? 13.674 9.742 -57.557 1.00 98.25 206 LEU A C 1
ATOM 1534 O O . LEU A 1 206 ? 12.988 10.773 -57.585 1.00 98.25 206 LEU A O 1
ATOM 1538 N N . SER A 1 207 ? 13.653 8.850 -58.548 1.00 98.00 207 SER A N 1
ATOM 1539 C CA . SER A 1 207 ? 12.653 8.874 -59.624 1.00 98.00 207 SER A CA 1
ATOM 1540 C C . SER A 1 207 ? 11.287 8.372 -59.127 1.00 98.00 207 SER A C 1
ATOM 1542 O O . SER A 1 207 ? 11.180 7.777 -58.054 1.00 98.00 207 SER A O 1
ATOM 1544 N N . VAL A 1 208 ? 10.222 8.599 -59.901 1.00 97.75 208 VAL A N 1
ATOM 1545 C CA . VAL A 1 208 ? 8.875 8.090 -59.574 1.00 97.75 208 VAL A CA 1
ATOM 1546 C C . VAL A 1 208 ? 8.855 6.557 -59.530 1.00 97.75 208 VAL A C 1
ATOM 1548 O O . VAL A 1 208 ? 8.237 5.965 -58.646 1.00 97.75 208 VAL A O 1
ATOM 1551 N N . GLU A 1 209 ? 9.576 5.908 -60.439 1.00 98.19 209 GLU A N 1
ATOM 1552 C CA . GLU A 1 209 ? 9.723 4.453 -60.503 1.00 98.19 209 GLU A CA 1
ATOM 1553 C C . GLU A 1 209 ? 10.463 3.918 -59.273 1.00 98.19 209 GLU A C 1
ATOM 1555 O O . GLU A 1 209 ? 10.069 2.901 -58.705 1.00 98.19 209 GLU A O 1
ATOM 1560 N N . GLU A 1 210 ? 11.500 4.623 -58.816 1.00 98.31 210 GLU A N 1
ATOM 1561 C CA . GLU A 1 210 ? 12.239 4.254 -57.607 1.00 98.31 210 GLU A CA 1
ATOM 1562 C C . GLU A 1 210 ? 11.382 4.418 -56.347 1.00 98.31 210 GLU A C 1
ATOM 1564 O O . GLU A 1 210 ? 11.426 3.556 -55.470 1.00 98.31 210 GLU A O 1
ATOM 1569 N N . ILE A 1 211 ? 10.533 5.454 -56.279 1.00 98.69 211 ILE A N 1
ATOM 1570 C CA . ILE A 1 211 ? 9.547 5.616 -55.196 1.00 98.69 211 ILE A CA 1
ATOM 1571 C C . ILE A 1 211 ? 8.602 4.406 -55.150 1.00 98.69 211 ILE A C 1
ATOM 1573 O O . ILE A 1 211 ? 8.391 3.835 -54.079 1.00 98.69 211 ILE A O 1
ATOM 1577 N N . GLN A 1 212 ? 8.088 3.954 -56.298 1.00 98.50 212 GLN A N 1
ATOM 1578 C CA . GLN A 1 212 ? 7.272 2.734 -56.369 1.00 98.50 212 GLN A CA 1
ATOM 1579 C C . GLN A 1 212 ? 8.062 1.476 -55.981 1.00 98.50 212 GLN A C 1
ATOM 1581 O O . GLN A 1 212 ? 7.526 0.578 -55.328 1.00 98.50 212 GLN A O 1
ATOM 1586 N N . GLY A 1 213 ? 9.352 1.421 -56.320 1.00 98.62 213 GLY A N 1
ATOM 1587 C CA . GLY A 1 213 ? 10.268 0.378 -55.862 1.00 98.62 213 GLY A CA 1
ATOM 1588 C C . GLY A 1 213 ? 10.374 0.319 -54.336 1.00 98.62 213 GLY A C 1
ATOM 1589 O O . GLY A 1 213 ? 10.295 -0.768 -53.762 1.00 98.62 213 GLY A O 1
ATOM 1590 N N . VAL A 1 214 ? 10.470 1.475 -53.672 1.00 98.75 214 VAL A N 1
ATOM 1591 C CA . VAL A 1 214 ? 10.456 1.568 -52.204 1.00 98.75 214 VAL A CA 1
ATOM 1592 C C . VAL A 1 214 ? 9.111 1.097 -51.641 1.00 98.75 214 VAL A C 1
ATOM 1594 O O . VAL A 1 214 ? 9.099 0.286 -50.719 1.00 98.75 214 VAL A O 1
ATOM 1597 N N . VAL A 1 215 ? 7.976 1.530 -52.209 1.00 98.88 215 VAL A N 1
ATOM 1598 C CA . VAL A 1 215 ? 6.630 1.072 -51.792 1.00 98.88 215 VAL A CA 1
ATOM 1599 C C . VAL A 1 215 ? 6.521 -0.454 -51.866 1.00 98.88 215 VAL A C 1
ATOM 1601 O O . VAL A 1 215 ? 6.079 -1.097 -50.910 1.00 98.88 215 VAL A O 1
ATOM 1604 N N . LYS A 1 216 ? 6.982 -1.048 -52.972 1.00 98.81 216 LYS A N 1
ATOM 1605 C CA . LYS A 1 216 ? 7.027 -2.504 -53.143 1.00 98.81 216 LYS A CA 1
ATOM 1606 C C . LYS A 1 216 ? 7.936 -3.168 -52.110 1.00 98.81 216 LYS A C 1
ATOM 1608 O O . LYS A 1 216 ? 7.568 -4.208 -51.575 1.00 98.81 216 LYS A O 1
ATOM 1613 N N . ALA A 1 217 ? 9.089 -2.577 -51.803 1.00 98.88 217 ALA A N 1
ATOM 1614 C CA . ALA A 1 217 ? 10.005 -3.109 -50.799 1.00 98.88 217 ALA A CA 1
ATOM 1615 C C . ALA A 1 217 ? 9.363 -3.159 -49.401 1.00 98.88 217 ALA A C 1
ATOM 1617 O O . ALA A 1 217 ? 9.466 -4.180 -48.730 1.00 98.88 217 ALA A O 1
ATOM 1618 N N . PHE A 1 218 ? 8.617 -2.124 -48.993 1.00 98.88 218 PHE A N 1
ATOM 1619 C CA . PHE A 1 218 ? 7.850 -2.153 -47.739 1.00 98.88 218 PHE A CA 1
ATOM 1620 C C . PHE A 1 218 ? 6.823 -3.292 -47.700 1.00 98.88 218 PHE A C 1
ATOM 1622 O O . PHE A 1 218 ? 6.727 -3.990 -46.691 1.00 98.88 218 PHE A O 1
ATOM 1629 N N . ALA A 1 219 ? 6.078 -3.506 -48.789 1.00 98.81 219 ALA A N 1
ATOM 1630 C CA . ALA A 1 219 ? 5.126 -4.613 -48.893 1.00 98.81 219 ALA A CA 1
ATOM 1631 C C . ALA A 1 219 ? 5.826 -5.978 -48.777 1.00 98.81 219 ALA A C 1
ATOM 1633 O O . ALA A 1 219 ? 5.417 -6.840 -48.004 1.00 98.81 219 ALA A O 1
ATOM 1634 N N . GLU A 1 220 ? 6.930 -6.150 -49.495 1.00 98.81 220 GLU A N 1
ATOM 1635 C CA . GLU A 1 220 ? 7.720 -7.377 -49.495 1.00 98.81 220 GLU A CA 1
ATOM 1636 C C . GLU A 1 220 ? 8.379 -7.678 -48.140 1.00 98.81 220 GLU A C 1
ATOM 1638 O O . GLU A 1 220 ? 8.446 -8.839 -47.726 1.00 98.81 220 GLU A O 1
ATOM 1643 N N . SER A 1 221 ? 8.838 -6.657 -47.417 1.00 98.81 221 SER A N 1
ATOM 1644 C CA . SER A 1 221 ? 9.312 -6.812 -46.039 1.00 98.81 221 SER A CA 1
ATOM 1645 C C . SER A 1 221 ? 8.169 -7.142 -45.078 1.00 98.81 221 SER A C 1
ATOM 1647 O O . SER A 1 221 ? 8.351 -7.964 -44.185 1.00 98.81 221 SER A O 1
ATOM 1649 N N . ALA A 1 222 ? 6.979 -6.563 -45.269 1.00 98.81 222 ALA A N 1
ATOM 1650 C CA . ALA A 1 222 ? 5.808 -6.880 -44.454 1.00 98.81 222 ALA A CA 1
ATOM 1651 C C . ALA A 1 222 ? 5.360 -8.338 -44.625 1.00 98.81 222 ALA A C 1
ATOM 1653 O O . ALA A 1 222 ? 5.122 -9.018 -43.629 1.00 98.81 222 ALA A O 1
ATOM 1654 N N . ARG A 1 223 ? 5.340 -8.851 -45.864 1.00 98.69 223 ARG A N 1
ATOM 1655 C CA . ARG A 1 223 ? 5.095 -10.275 -46.152 1.00 98.69 223 ARG A CA 1
ATOM 1656 C C . ARG A 1 223 ? 6.068 -11.175 -45.381 1.00 98.69 223 ARG A C 1
ATOM 1658 O O . ARG A 1 223 ? 5.645 -12.097 -44.690 1.00 98.69 223 ARG A O 1
ATOM 1665 N N . ARG A 1 224 ? 7.369 -10.866 -45.437 1.00 98.75 224 ARG A N 1
ATOM 1666 C CA . ARG A 1 224 ? 8.416 -11.616 -44.715 1.00 98.75 224 ARG A CA 1
ATOM 1667 C C . ARG A 1 224 ? 8.268 -11.529 -43.198 1.00 98.75 224 ARG A C 1
ATOM 1669 O O . ARG A 1 224 ? 8.505 -12.513 -42.509 1.00 98.75 224 ARG A O 1
ATOM 1676 N N . ALA A 1 225 ? 7.863 -10.377 -42.666 1.00 98.69 225 ALA A N 1
ATOM 1677 C CA . ALA A 1 225 ? 7.614 -10.216 -41.235 1.00 98.69 225 ALA A CA 1
ATOM 1678 C C . ALA A 1 225 ? 6.461 -11.116 -40.759 1.00 98.69 225 ALA A C 1
ATOM 1680 O O . ALA A 1 225 ? 6.582 -11.767 -39.721 1.00 98.69 225 ALA A O 1
ATOM 1681 N N . VAL A 1 226 ? 5.379 -11.207 -41.541 1.00 98.50 226 VAL A N 1
ATOM 1682 C CA . VAL A 1 226 ? 4.261 -12.125 -41.267 1.00 98.50 226 VAL A CA 1
ATOM 1683 C C . VAL A 1 226 ? 4.732 -13.579 -41.290 1.00 98.50 226 VAL A C 1
ATOM 1685 O O . VAL A 1 226 ? 4.427 -14.332 -40.369 1.00 98.50 226 VAL A O 1
ATOM 1688 N N . GLU A 1 227 ? 5.521 -13.969 -42.293 1.00 98.12 227 GLU A N 1
ATOM 1689 C CA . GLU A 1 227 ? 6.097 -15.320 -42.392 1.00 98.12 227 GLU A CA 1
ATOM 1690 C C . GLU A 1 227 ? 7.024 -15.659 -41.219 1.00 98.12 227 GLU A C 1
ATOM 1692 O O . GLU A 1 227 ? 7.044 -16.797 -40.752 1.00 98.12 227 GLU A O 1
ATOM 1697 N N . ALA A 1 228 ? 7.745 -14.664 -40.699 1.00 97.75 228 ALA A N 1
ATOM 1698 C CA . ALA A 1 228 ? 8.578 -14.803 -39.512 1.00 97.75 228 ALA A CA 1
ATOM 1699 C C . ALA A 1 228 ? 7.777 -14.890 -38.196 1.00 97.75 228 ALA A C 1
ATOM 1701 O O . ALA A 1 228 ? 8.364 -15.151 -37.151 1.00 97.75 228 ALA A O 1
ATOM 1702 N N . GLY A 1 229 ? 6.454 -14.698 -38.220 1.00 96.25 229 GLY A N 1
ATOM 1703 C CA . GLY A 1 229 ? 5.595 -14.809 -37.038 1.00 96.25 229 GLY A CA 1
ATOM 1704 C C . GLY A 1 229 ? 5.460 -13.534 -36.200 1.00 96.25 229 GLY A C 1
ATOM 1705 O O . GLY A 1 229 ? 4.968 -13.621 -35.072 1.00 96.25 229 GLY A O 1
ATOM 1706 N N . ILE A 1 230 ? 5.852 -12.375 -36.747 1.00 98.44 230 ILE A N 1
ATOM 1707 C CA . ILE A 1 230 ? 5.666 -11.059 -36.118 1.00 98.44 230 ILE A CA 1
ATOM 1708 C C . ILE A 1 230 ? 4.179 -10.794 -35.851 1.00 98.44 230 ILE A C 1
ATOM 1710 O O . ILE A 1 230 ? 3.324 -11.094 -36.683 1.00 98.44 230 ILE A O 1
ATOM 1714 N N . ASP A 1 231 ? 3.872 -10.201 -34.696 1.00 98.38 231 ASP A N 1
ATOM 1715 C CA . ASP A 1 231 ? 2.507 -9.901 -34.256 1.00 98.38 231 ASP A CA 1
ATOM 1716 C C . ASP A 1 231 ? 2.050 -8.486 -34.629 1.00 98.38 231 ASP A C 1
ATOM 1718 O O . ASP A 1 231 ? 0.857 -8.277 -34.846 1.00 98.38 231 ASP A O 1
ATOM 1722 N N . VAL A 1 232 ? 2.979 -7.524 -34.705 1.00 98.69 232 VAL A N 1
ATOM 1723 C CA . VAL A 1 232 ? 2.697 -6.106 -34.992 1.00 98.69 232 VAL A CA 1
ATOM 1724 C C . VAL A 1 232 ? 3.734 -5.528 -35.958 1.00 98.69 232 VAL A C 1
ATOM 1726 O O . VAL A 1 232 ? 4.937 -5.664 -35.744 1.00 98.69 232 VAL A O 1
ATOM 1729 N N . ILE A 1 233 ? 3.286 -4.829 -37.003 1.00 98.81 233 ILE A N 1
ATOM 1730 C CA . ILE A 1 233 ? 4.180 -4.049 -37.876 1.00 98.81 233 ILE A CA 1
ATOM 1731 C C . ILE A 1 233 ? 4.021 -2.567 -37.558 1.00 98.81 233 ILE A C 1
ATOM 1733 O O . ILE A 1 233 ? 2.901 -2.072 -37.481 1.00 98.81 233 ILE A O 1
ATOM 1737 N N . GLU A 1 234 ? 5.134 -1.850 -37.431 1.00 98.81 234 GLU A N 1
ATOM 1738 C CA . GLU A 1 234 ? 5.164 -0.390 -37.391 1.00 98.81 234 GLU A CA 1
ATOM 1739 C C . GLU A 1 234 ? 5.848 0.165 -38.645 1.00 98.81 234 GLU A C 1
ATOM 1741 O O . GLU A 1 234 ? 6.955 -0.242 -39.000 1.00 98.81 234 GLU A O 1
ATOM 1746 N N . ILE A 1 235 ? 5.205 1.118 -39.322 1.00 98.88 235 ILE A N 1
ATOM 1747 C CA . ILE A 1 235 ? 5.819 1.873 -40.422 1.00 98.88 235 ILE A CA 1
ATOM 1748 C C . ILE A 1 235 ? 6.544 3.086 -39.837 1.00 98.88 235 ILE A C 1
ATOM 1750 O O . ILE A 1 235 ? 5.943 3.893 -39.124 1.00 98.88 235 ILE A O 1
ATOM 1754 N N . HIS A 1 236 ? 7.824 3.260 -40.172 1.00 98.38 236 HIS A N 1
ATOM 1755 C CA . HIS A 1 236 ? 8.595 4.402 -39.690 1.00 98.38 236 HIS A CA 1
ATOM 1756 C C . HIS A 1 236 ? 8.535 5.608 -40.636 1.00 98.38 236 HIS A C 1
ATOM 1758 O O . HIS A 1 236 ? 9.206 5.654 -41.670 1.00 98.38 236 HIS A O 1
ATOM 1764 N N . ALA A 1 237 ? 7.771 6.625 -40.242 1.00 98.12 237 ALA A N 1
ATOM 1765 C CA . ALA A 1 237 ? 7.624 7.902 -40.939 1.00 98.12 237 ALA A CA 1
ATOM 1766 C C . ALA A 1 237 ? 8.060 9.099 -40.070 1.00 98.12 237 ALA A C 1
ATOM 1768 O O . ALA A 1 237 ? 7.524 10.200 -40.198 1.00 98.12 237 ALA A O 1
ATOM 1769 N N . ALA A 1 238 ? 9.039 8.894 -39.183 1.00 96.00 238 ALA A N 1
ATOM 1770 C CA . ALA A 1 238 ? 9.528 9.905 -38.245 1.00 96.00 238 ALA A CA 1
ATOM 1771 C C . ALA A 1 238 ? 11.025 10.202 -38.415 1.00 96.00 238 ALA A C 1
ATOM 1773 O O . ALA A 1 238 ? 11.709 9.636 -39.265 1.00 96.00 238 ALA A O 1
ATOM 1774 N N . HIS A 1 239 ? 11.538 11.122 -37.598 1.00 93.94 239 HIS A N 1
ATOM 1775 C CA . HIS A 1 239 ? 12.962 11.369 -37.325 1.00 93.94 239 HIS A CA 1
ATOM 1776 C C . HIS A 1 239 ? 13.856 11.579 -38.545 1.00 93.94 239 HIS A C 1
ATOM 1778 O O . HIS A 1 239 ? 15.051 11.277 -38.508 1.00 93.94 239 HIS A O 1
ATOM 1784 N N . GLY A 1 240 ? 13.273 12.096 -39.624 1.00 94.81 240 GLY A N 1
ATOM 1785 C CA . GLY A 1 240 ? 13.981 12.374 -40.870 1.00 94.81 240 GLY A CA 1
ATOM 1786 C C . GLY A 1 240 ? 14.331 11.123 -41.667 1.00 94.81 240 GLY A C 1
ATOM 1787 O O . GLY A 1 240 ? 15.246 11.185 -42.478 1.00 94.81 240 GLY A O 1
ATOM 1788 N N . TYR A 1 241 ? 13.646 9.998 -41.448 1.00 97.69 241 TYR A N 1
ATOM 1789 C CA . TYR A 1 241 ? 13.673 8.853 -42.363 1.00 97.69 241 TYR A CA 1
ATOM 1790 C C . TYR A 1 241 ? 12.957 9.194 -43.671 1.00 97.69 241 TYR A C 1
ATOM 1792 O O . TYR A 1 241 ? 12.243 10.191 -43.746 1.00 97.69 241 TYR A O 1
ATOM 1800 N N . LEU A 1 242 ? 13.144 8.379 -44.709 1.00 98.56 242 LEU A N 1
ATOM 1801 C CA . LEU A 1 242 ? 12.732 8.689 -46.077 1.00 98.56 242 LEU A CA 1
ATOM 1802 C C . LEU A 1 242 ? 11.269 9.128 -46.168 1.00 98.56 242 LEU A C 1
ATOM 1804 O O . LEU A 1 242 ? 10.995 10.174 -46.743 1.00 98.56 242 LEU A O 1
ATOM 1808 N N . ILE A 1 243 ? 10.340 8.402 -45.540 1.00 98.56 243 ILE A N 1
ATOM 1809 C CA . ILE A 1 243 ? 8.924 8.786 -45.569 1.00 98.56 243 ILE A CA 1
ATOM 1810 C C . ILE A 1 243 ? 8.723 10.168 -44.924 1.00 98.56 243 ILE A C 1
ATOM 1812 O O . ILE A 1 243 ? 8.080 11.019 -45.528 1.00 98.56 243 ILE A O 1
ATOM 1816 N N . HIS A 1 244 ? 9.338 10.445 -43.767 1.00 98.25 244 HIS A N 1
ATOM 1817 C CA . HIS A 1 244 ? 9.284 11.776 -43.143 1.00 98.25 244 HIS A CA 1
ATOM 1818 C C . HIS A 1 244 ? 9.862 12.871 -44.050 1.00 98.25 244 HIS A C 1
ATOM 1820 O O . HIS A 1 244 ? 9.323 13.974 -44.109 1.00 98.25 244 HIS A O 1
ATOM 1826 N N . GLN A 1 245 ? 10.930 12.561 -44.794 1.00 97.94 245 GLN A N 1
ATOM 1827 C CA . GLN A 1 245 ? 11.525 13.501 -45.743 1.00 97.94 245 GLN A CA 1
ATOM 1828 C C . GLN A 1 245 ? 10.525 13.896 -46.839 1.00 97.94 245 GLN A C 1
ATOM 1830 O O . GLN A 1 245 ? 10.521 15.057 -47.240 1.00 97.94 245 GLN A O 1
ATOM 1835 N N . PHE A 1 246 ? 9.667 12.972 -47.295 1.00 98.50 246 PHE A N 1
ATOM 1836 C CA . PHE A 1 246 ? 8.583 13.272 -48.240 1.00 98.50 246 PHE A CA 1
ATOM 1837 C C . PHE A 1 246 ? 7.455 14.102 -47.613 1.00 98.50 246 PHE A C 1
ATOM 1839 O O . PHE A 1 246 ? 6.902 14.963 -48.295 1.00 98.50 246 PHE A O 1
ATOM 1846 N N . LEU A 1 247 ? 7.139 13.891 -46.330 1.00 98.25 247 LEU A N 1
ATOM 1847 C CA . LEU A 1 247 ? 6.101 14.653 -45.623 1.00 98.25 247 LEU A CA 1
ATOM 1848 C C . LEU A 1 247 ? 6.460 16.143 -45.492 1.00 98.25 247 LEU A C 1
ATOM 1850 O O . LEU A 1 247 ? 5.602 17.014 -45.684 1.00 98.25 247 LEU A O 1
ATOM 1854 N N . SER A 1 248 ? 7.724 16.440 -45.179 1.00 97.06 248 SER A N 1
ATOM 1855 C CA . SER A 1 248 ? 8.175 17.801 -44.878 1.00 97.06 248 SER A CA 1
ATOM 1856 C C . SER A 1 248 ? 8.350 18.664 -46.138 1.00 97.06 248 SER A C 1
ATOM 1858 O O . SER A 1 248 ? 9.051 18.262 -47.070 1.00 97.06 248 SER A O 1
ATOM 1860 N N . PRO A 1 249 ? 7.800 19.893 -46.164 1.00 95.69 249 PRO A N 1
ATOM 1861 C CA . PRO A 1 249 ? 8.041 20.845 -47.251 1.00 95.69 249 PRO A CA 1
ATOM 1862 C C . PRO A 1 249 ? 9.487 21.383 -47.272 1.00 95.69 249 PRO A C 1
ATOM 1864 O O . PRO A 1 249 ? 9.942 21.905 -48.290 1.00 95.69 249 PRO A O 1
ATOM 1867 N N . ILE A 1 250 ? 10.237 21.222 -46.175 1.00 95.19 250 ILE A N 1
ATOM 1868 C CA . ILE A 1 250 ? 11.644 21.634 -46.073 1.00 95.19 250 ILE A CA 1
ATOM 1869 C C . ILE A 1 250 ? 12.546 20.676 -46.834 1.00 95.19 250 ILE A C 1
ATOM 1871 O O . ILE A 1 250 ? 13.537 21.107 -47.405 1.00 95.19 250 ILE A O 1
ATOM 1875 N N . THR A 1 251 ? 12.234 19.386 -46.851 1.00 95.62 251 THR A N 1
ATOM 1876 C CA . THR A 1 251 ? 13.067 18.387 -47.534 1.00 95.62 251 THR A CA 1
ATOM 1877 C C . THR A 1 251 ? 12.472 17.920 -48.847 1.00 95.62 251 THR A C 1
ATOM 1879 O O . THR A 1 251 ? 13.203 17.395 -49.675 1.00 95.62 251 THR A O 1
ATOM 1882 N N . ASN A 1 252 ? 11.177 18.128 -49.079 1.00 97.50 252 ASN A N 1
ATOM 1883 C CA . ASN A 1 252 ? 10.505 17.739 -50.308 1.00 97.50 252 ASN A CA 1
ATOM 1884 C C . ASN A 1 252 ? 9.911 18.951 -51.027 1.00 97.50 252 ASN A C 1
ATOM 1886 O O . ASN A 1 252 ? 8.790 19.385 -50.758 1.00 97.50 252 ASN A O 1
ATOM 1890 N N . ARG A 1 253 ? 10.677 19.454 -51.996 1.00 95.69 253 ARG A N 1
ATOM 1891 C CA . ARG A 1 253 ? 10.293 20.551 -52.894 1.00 95.69 253 ARG A CA 1
ATOM 1892 C C . ARG A 1 253 ? 10.054 20.066 -54.323 1.00 95.69 253 ARG A C 1
ATOM 1894 O O . ARG A 1 253 ? 10.219 20.827 -55.275 1.00 95.69 253 ARG A O 1
ATOM 1901 N N . ARG A 1 254 ? 9.706 18.788 -54.489 1.00 96.81 254 ARG A N 1
ATOM 1902 C CA . ARG A 1 254 ? 9.411 18.222 -55.806 1.00 96.81 254 ARG A CA 1
ATOM 1903 C C . ARG A 1 254 ? 8.218 18.934 -56.440 1.00 96.81 254 ARG A C 1
ATOM 1905 O O . ARG A 1 254 ? 7.299 19.372 -55.750 1.00 96.81 254 ARG A O 1
ATOM 1912 N N . THR A 1 255 ? 8.228 18.998 -57.764 1.00 95.56 255 THR A N 1
ATOM 1913 C CA . THR A 1 255 ? 7.151 19.580 -58.581 1.00 95.56 255 THR A CA 1
ATOM 1914 C C . THR A 1 255 ? 6.263 18.523 -59.240 1.00 95.56 255 THR A C 1
ATOM 1916 O O . THR A 1 255 ? 5.302 18.869 -59.923 1.00 95.56 255 THR A O 1
ATOM 1919 N N . ASP A 1 256 ? 6.574 17.241 -59.044 1.00 96.75 256 ASP A N 1
ATOM 1920 C CA . ASP A 1 256 ? 5.761 16.120 -59.506 1.00 96.75 256 ASP A CA 1
ATOM 1921 C C . ASP A 1 256 ? 4.678 15.728 -58.481 1.00 96.75 256 ASP A C 1
ATOM 1923 O O . ASP A 1 256 ? 4.439 16.415 -57.485 1.00 96.75 256 ASP A O 1
ATOM 1927 N N . GLN A 1 257 ? 4.015 14.592 -58.714 1.00 97.25 257 GLN A N 1
ATOM 1928 C CA . GLN A 1 257 ? 2.900 14.103 -57.895 1.00 97.25 257 GLN A CA 1
ATOM 1929 C C . GLN A 1 257 ? 3.259 13.736 -56.442 1.00 97.25 257 GLN A C 1
ATOM 1931 O O . GLN A 1 257 ? 2.356 13.380 -55.679 1.00 97.25 257 GLN A O 1
ATOM 1936 N N . TYR A 1 258 ? 4.537 13.810 -56.055 1.00 97.81 258 TYR A N 1
ATOM 1937 C CA . TYR A 1 258 ? 5.012 13.528 -54.700 1.00 97.81 258 TYR A CA 1
ATOM 1938 C C . TYR A 1 258 ? 5.427 14.777 -53.918 1.00 97.81 258 TYR A C 1
ATOM 1940 O O . TYR A 1 258 ? 5.816 14.639 -52.764 1.00 97.81 258 TYR A O 1
ATOM 1948 N N . GLY A 1 259 ? 5.347 15.981 -54.493 1.00 95.81 259 GLY A N 1
ATOM 1949 C CA . GLY A 1 259 ? 5.658 17.239 -53.803 1.00 95.81 259 GLY A CA 1
ATOM 1950 C C . GLY A 1 259 ? 4.572 18.305 -53.955 1.00 95.81 259 GLY A C 1
ATOM 1951 O O . GLY A 1 259 ? 3.509 18.078 -54.535 1.00 95.81 259 GLY A O 1
ATOM 1952 N N . GLY A 1 260 ? 4.813 19.489 -53.396 1.00 94.25 260 GLY A N 1
ATOM 1953 C CA . GLY A 1 260 ? 3.840 20.582 -53.433 1.00 94.25 260 GLY A CA 1
ATOM 1954 C C . GLY A 1 260 ? 2.798 20.468 -52.322 1.00 94.25 260 GLY A C 1
ATOM 1955 O O . GLY A 1 260 ? 3.105 20.836 -51.196 1.00 94.25 260 GLY A O 1
ATOM 1956 N N . SER A 1 261 ? 1.574 20.009 -52.608 1.00 96.12 261 SER A N 1
ATOM 1957 C CA . SER A 1 261 ? 0.460 20.003 -51.636 1.00 96.12 261 SER A CA 1
ATOM 1958 C C . SER A 1 261 ? 0.613 18.957 -50.519 1.00 96.12 261 SER A C 1
ATOM 1960 O O . SER A 1 261 ? 1.447 18.054 -50.601 1.00 96.12 261 SER A O 1
ATOM 1962 N N . PHE A 1 262 ? -0.220 19.050 -49.474 1.00 97.50 262 PHE A N 1
ATOM 1963 C CA . PHE A 1 262 ? -0.272 18.051 -48.398 1.00 97.50 262 PHE A CA 1
ATOM 1964 C C . PHE A 1 262 ? -0.571 16.643 -48.942 1.00 97.50 262 PHE A C 1
ATOM 1966 O O . PHE A 1 262 ? 0.106 15.682 -48.582 1.00 97.50 262 PHE A O 1
ATOM 1973 N N . GLU A 1 263 ? -1.533 16.515 -49.855 1.00 97.88 263 GLU A N 1
ATOM 1974 C CA . GLU A 1 263 ? -1.953 15.242 -50.455 1.00 97.88 263 GLU A CA 1
ATOM 1975 C C . GLU A 1 263 ? -0.817 14.597 -51.253 1.00 97.88 263 GLU A C 1
ATOM 1977 O O . GLU A 1 263 ? -0.608 13.390 -51.175 1.00 97.88 263 GLU A O 1
ATOM 1982 N N . ASN A 1 264 ? -0.049 15.398 -51.994 1.00 98.12 264 ASN A N 1
ATOM 1983 C CA . ASN A 1 264 ? 1.089 14.895 -52.757 1.00 98.12 264 ASN A CA 1
ATOM 1984 C C . ASN A 1 264 ? 2.256 14.493 -51.848 1.00 98.12 264 ASN A C 1
ATOM 1986 O O . ASN A 1 264 ? 2.811 13.410 -52.018 1.00 98.12 264 ASN A O 1
ATOM 1990 N N . ARG A 1 265 ? 2.594 15.308 -50.840 1.00 98.00 265 ARG A N 1
ATOM 1991 C CA . ARG A 1 265 ? 3.664 14.988 -49.877 1.00 98.00 265 ARG A CA 1
ATOM 1992 C C . ARG A 1 265 ? 3.345 13.756 -49.023 1.00 98.00 265 ARG A C 1
ATOM 1994 O O . ARG A 1 265 ? 4.235 12.973 -48.704 1.00 98.00 265 ARG A O 1
ATOM 2001 N N . THR A 1 266 ? 2.070 13.539 -48.692 1.00 98.50 266 THR A N 1
ATOM 2002 C CA . THR A 1 266 ? 1.603 12.342 -47.965 1.00 98.50 266 THR A CA 1
ATOM 2003 C C . THR A 1 266 ? 1.372 11.122 -48.862 1.00 98.50 266 THR A C 1
ATOM 2005 O O . THR A 1 266 ? 1.220 10.013 -48.346 1.00 98.50 266 THR A O 1
ATOM 2008 N N . ARG A 1 267 ? 1.397 11.276 -50.194 1.00 98.56 267 ARG A N 1
ATOM 2009 C CA . ARG A 1 267 ? 1.072 10.214 -51.159 1.00 98.56 267 ARG A CA 1
ATOM 2010 C C . ARG A 1 267 ? 1.907 8.956 -50.965 1.00 98.56 267 ARG A C 1
ATOM 2012 O O . ARG A 1 267 ? 1.341 7.871 -50.874 1.00 98.56 267 ARG A O 1
ATOM 2019 N N . MET A 1 268 ? 3.229 9.100 -50.852 1.00 98.44 268 MET A N 1
ATOM 2020 C CA . MET A 1 268 ? 4.128 7.958 -50.656 1.00 98.44 268 MET A CA 1
ATOM 2021 C C . MET A 1 268 ? 3.773 7.181 -49.381 1.00 98.44 268 MET A C 1
ATOM 2023 O O . MET A 1 268 ? 3.710 5.957 -49.410 1.00 98.44 268 MET A O 1
ATOM 2027 N N . LEU A 1 269 ? 3.490 7.873 -48.271 1.00 98.75 269 LEU A N 1
ATOM 2028 C CA . LEU A 1 269 ? 3.077 7.226 -47.024 1.00 98.75 269 LEU A CA 1
ATOM 2029 C C . LEU A 1 269 ? 1.764 6.452 -47.205 1.00 98.75 269 LEU A C 1
ATOM 2031 O O . LEU A 1 269 ? 1.662 5.308 -46.772 1.00 98.75 269 LEU A O 1
ATOM 2035 N N . VAL A 1 270 ? 0.770 7.051 -47.863 1.00 98.81 270 VAL A N 1
ATOM 2036 C CA . VAL A 1 270 ? -0.520 6.393 -48.126 1.00 98.81 270 VAL A CA 1
ATOM 2037 C C . VAL A 1 270 ? -0.343 5.154 -49.009 1.00 98.81 270 VAL A C 1
ATOM 2039 O O . VAL A 1 270 ? -0.960 4.123 -48.742 1.00 98.81 270 VAL A O 1
ATOM 2042 N N . GLU A 1 271 ? 0.502 5.233 -50.037 1.00 98.81 271 GLU A N 1
ATOM 2043 C CA . GLU A 1 271 ? 0.850 4.101 -50.903 1.00 98.81 271 GLU A CA 1
ATOM 2044 C C . GLU A 1 271 ? 1.540 2.982 -50.108 1.00 98.81 271 GLU A C 1
ATOM 2046 O O . GLU A 1 271 ? 1.123 1.829 -50.210 1.00 98.81 271 GLU A O 1
ATOM 2051 N N . VAL A 1 272 ? 2.504 3.318 -49.240 1.00 98.94 272 VAL A N 1
ATOM 2052 C CA . VAL A 1 272 ? 3.163 2.358 -48.337 1.00 98.94 272 VAL A CA 1
ATOM 2053 C C . VAL A 1 272 ? 2.163 1.702 -47.384 1.00 98.94 272 VAL A C 1
ATOM 2055 O O . VAL A 1 272 ? 2.151 0.478 -47.285 1.00 98.94 272 VAL A O 1
ATOM 2058 N N . ILE A 1 273 ? 1.297 2.473 -46.711 1.00 98.88 273 ILE A N 1
ATOM 2059 C CA . ILE A 1 273 ? 0.296 1.922 -45.781 1.00 98.88 273 ILE A CA 1
ATOM 2060 C C . ILE A 1 273 ? -0.609 0.924 -46.506 1.00 98.88 273 ILE A C 1
ATOM 2062 O O . ILE A 1 273 ? -0.813 -0.183 -46.014 1.00 98.88 273 ILE A O 1
ATOM 2066 N N . LYS A 1 274 ? -1.121 1.282 -47.691 1.00 98.81 274 LYS A N 1
ATOM 2067 C CA . LYS A 1 274 ? -1.978 0.393 -48.489 1.00 98.81 274 LYS A CA 1
ATOM 2068 C C . LYS A 1 274 ? -1.241 -0.872 -48.922 1.00 98.81 274 LYS A C 1
ATOM 2070 O O . LYS A 1 274 ? -1.806 -1.959 -48.838 1.00 98.81 274 LYS A O 1
ATOM 2075 N N . ALA A 1 275 ? 0.009 -0.735 -49.360 1.00 98.81 275 ALA A N 1
ATOM 2076 C CA . ALA A 1 275 ? 0.813 -1.855 -49.825 1.00 98.81 275 ALA A CA 1
ATOM 2077 C C . ALA A 1 275 ? 1.162 -2.824 -48.680 1.00 98.81 275 ALA A C 1
ATOM 2079 O O . ALA A 1 275 ? 1.007 -4.030 -48.840 1.00 98.81 275 ALA A O 1
ATOM 2080 N N . VAL A 1 276 ? 1.540 -2.309 -47.504 1.00 98.88 276 VAL A N 1
ATOM 2081 C CA . VAL A 1 276 ? 1.768 -3.114 -46.290 1.00 98.88 276 VAL A CA 1
ATOM 2082 C C . VAL A 1 276 ? 0.472 -3.774 -45.827 1.00 98.88 276 VAL A C 1
ATOM 2084 O O . VAL A 1 276 ? 0.449 -4.978 -45.581 1.00 98.88 276 VAL A O 1
ATOM 2087 N N . ARG A 1 277 ? -0.630 -3.018 -45.757 1.00 98.44 277 ARG A N 1
ATOM 2088 C CA . ARG A 1 277 ? -1.931 -3.536 -45.318 1.00 98.44 277 ARG A CA 1
ATOM 2089 C C . ARG A 1 277 ? -2.451 -4.661 -46.222 1.00 98.44 277 ARG A C 1
ATOM 2091 O O . ARG A 1 277 ? -3.132 -5.547 -45.723 1.00 98.44 277 ARG A O 1
ATOM 2098 N N . ALA A 1 278 ? -2.103 -4.657 -47.510 1.00 98.38 278 ALA A N 1
ATOM 2099 C CA . ALA A 1 278 ? -2.435 -5.731 -48.447 1.00 98.38 278 ALA A CA 1
ATOM 2100 C C . ALA A 1 278 ? -1.630 -7.030 -48.235 1.00 98.38 278 ALA A C 1
ATOM 2102 O O . ALA A 1 278 ? -2.041 -8.071 -48.738 1.00 98.38 278 ALA A O 1
ATOM 2103 N N . GLN A 1 279 ? -0.498 -6.980 -47.522 1.00 98.38 279 GLN A N 1
ATOM 2104 C CA . GLN A 1 279 ? 0.376 -8.138 -47.275 1.00 98.38 279 GLN A CA 1
ATOM 2105 C C . GLN A 1 279 ? 0.201 -8.756 -45.884 1.00 98.38 279 GLN A C 1
ATOM 2107 O O . GLN A 1 279 ? 0.684 -9.860 -45.645 1.00 98.38 279 GLN A O 1
ATOM 2112 N N . ILE A 1 280 ? -0.475 -8.063 -44.965 1.00 98.44 280 ILE A N 1
ATOM 2113 C CA . ILE A 1 280 ? -0.692 -8.538 -43.595 1.00 98.44 280 ILE A CA 1
ATOM 2114 C C . ILE A 1 280 ? -2.130 -9.020 -43.375 1.00 98.44 280 ILE A C 1
ATOM 2116 O O . ILE A 1 280 ? -3.051 -8.500 -44.010 1.00 98.44 280 ILE A O 1
ATOM 2120 N N . PRO A 1 281 ? -2.363 -9.976 -42.453 1.00 98.12 281 PRO A N 1
ATOM 2121 C CA . PRO A 1 281 ? -3.708 -10.413 -42.097 1.00 98.12 281 PRO A CA 1
ATOM 2122 C C . PRO A 1 281 ? -4.619 -9.248 -41.696 1.00 98.12 281 PRO A C 1
ATOM 2124 O O . PRO A 1 281 ? -4.185 -8.274 -41.072 1.00 98.12 281 PRO A O 1
ATOM 2127 N N . GLN A 1 282 ? -5.910 -9.359 -42.024 1.00 95.56 282 GLN A N 1
ATOM 2128 C CA . GLN A 1 282 ? -6.887 -8.312 -41.721 1.00 95.56 282 GLN A CA 1
ATOM 2129 C C . GLN A 1 282 ? -6.985 -8.043 -40.215 1.00 95.56 282 GLN A C 1
ATOM 2131 O O . GLN A 1 282 ? -7.272 -6.927 -39.811 1.00 95.56 282 GLN A O 1
ATOM 2136 N N . ASP A 1 283 ? -6.749 -9.029 -39.366 1.00 95.75 283 ASP A N 1
ATOM 2137 C CA . ASP A 1 283 ? -6.816 -8.910 -37.914 1.00 95.75 283 ASP A CA 1
ATOM 2138 C C . ASP A 1 283 ? -5.468 -8.542 -37.260 1.00 95.75 283 ASP A C 1
ATOM 2140 O O . ASP A 1 283 ? -5.422 -8.343 -36.048 1.00 95.75 283 ASP A O 1
ATOM 2144 N N . MET A 1 284 ? -4.390 -8.378 -38.036 1.00 98.31 284 MET A N 1
ATOM 2145 C CA . MET A 1 284 ? -3.071 -7.987 -37.526 1.00 98.31 284 MET A CA 1
ATOM 2146 C C . MET A 1 284 ? -2.976 -6.465 -37.288 1.00 98.31 284 MET A C 1
ATOM 2148 O O . MET A 1 284 ? -3.311 -5.689 -38.194 1.00 98.31 284 MET A O 1
ATOM 2152 N N . PRO A 1 285 ? -2.508 -6.000 -36.113 1.00 98.56 285 PRO A N 1
ATOM 2153 C CA . PRO A 1 285 ? -2.288 -4.576 -35.859 1.00 98.56 285 PRO A CA 1
ATOM 2154 C C . PRO A 1 285 ? -1.220 -3.949 -36.771 1.00 98.56 285 PRO A C 1
ATOM 2156 O O . PRO A 1 285 ? -0.146 -4.521 -36.965 1.00 98.56 285 PRO A O 1
ATOM 2159 N N . LEU A 1 286 ? -1.498 -2.747 -37.290 1.00 98.81 286 LEU A N 1
ATOM 2160 C CA . LEU A 1 286 ? -0.523 -1.905 -38.002 1.00 98.81 286 LEU A CA 1
ATOM 2161 C C . LEU A 1 286 ? -0.386 -0.567 -37.299 1.00 98.81 286 LEU A C 1
ATOM 2163 O O . LEU A 1 286 ? -1.366 0.165 -37.134 1.00 98.81 286 LEU A O 1
ATOM 2167 N N . PHE A 1 287 ? 0.839 -0.250 -36.914 1.00 98.69 287 PHE A N 1
ATOM 2168 C CA . PHE A 1 287 ? 1.188 0.994 -36.254 1.00 98.69 287 PHE A CA 1
ATOM 2169 C C . PHE A 1 287 ? 1.884 1.926 -37.247 1.00 98.69 287 PHE A C 1
ATOM 2171 O O . PHE A 1 287 ? 2.502 1.495 -38.227 1.00 98.69 287 PHE A O 1
ATOM 2178 N N . LEU A 1 288 ? 1.788 3.224 -36.989 1.00 98.75 288 LEU A N 1
ATOM 2179 C CA . LEU A 1 288 ? 2.533 4.247 -37.707 1.00 98.75 288 LEU A CA 1
ATOM 2180 C C . LEU A 1 288 ? 3.259 5.120 -36.694 1.00 98.75 288 LEU A C 1
ATOM 2182 O O . LEU A 1 288 ? 2.632 5.647 -35.780 1.00 98.75 288 LEU A O 1
ATOM 2186 N N . ARG A 1 289 ? 4.554 5.341 -36.905 1.00 98.31 289 ARG A N 1
ATOM 2187 C CA . ARG A 1 289 ? 5.323 6.307 -36.122 1.00 98.31 289 ARG A CA 1
ATOM 2188 C C . ARG A 1 289 ? 5.620 7.550 -36.937 1.00 98.31 289 ARG A C 1
ATOM 2190 O O . ARG A 1 289 ? 6.186 7.444 -38.025 1.00 98.31 289 ARG A O 1
ATOM 2197 N N . VAL A 1 290 ? 5.320 8.723 -36.383 1.00 97.31 290 VAL A N 1
ATOM 2198 C CA . VAL A 1 290 ? 5.560 10.021 -37.037 1.00 97.31 290 VAL A CA 1
ATOM 2199 C C . VAL A 1 290 ? 6.366 10.966 -36.154 1.00 97.31 290 VAL A C 1
ATOM 2201 O O . VAL A 1 290 ? 6.361 10.872 -34.925 1.00 97.31 290 VAL A O 1
ATOM 2204 N N . SER A 1 291 ? 7.058 11.905 -36.795 1.00 95.25 291 SER A N 1
ATOM 2205 C CA . SER A 1 291 ? 7.470 13.131 -36.121 1.00 95.25 291 SER A CA 1
ATOM 2206 C C . SER A 1 291 ? 6.305 14.103 -36.210 1.00 95.25 291 SER A C 1
ATOM 2208 O O . SER A 1 291 ? 6.042 14.664 -37.266 1.00 95.25 291 SER A O 1
ATOM 2210 N N . SER A 1 292 ? 5.596 14.271 -35.100 1.00 94.81 292 SER A N 1
ATOM 2211 C CA . SER A 1 292 ? 4.374 15.071 -35.023 1.00 94.81 292 SER A CA 1
ATOM 2212 C C . SER A 1 292 ? 4.617 16.553 -35.315 1.00 94.81 292 SER A C 1
ATOM 2214 O O . SER A 1 292 ? 3.723 17.250 -35.768 1.00 94.81 292 SER A O 1
ATOM 2216 N N . THR A 1 293 ? 5.840 17.019 -35.076 1.00 93.06 293 THR A N 1
ATOM 2217 C CA . THR A 1 293 ? 6.392 18.289 -35.555 1.00 93.06 293 THR A CA 1
ATOM 2218 C C . THR A 1 293 ? 7.882 18.083 -35.814 1.00 93.06 293 THR A C 1
ATOM 2220 O O . THR A 1 293 ? 8.524 17.258 -35.151 1.00 93.06 293 THR A O 1
ATOM 2223 N N . GLU A 1 294 ? 8.446 18.802 -36.779 1.00 92.31 294 GLU A N 1
ATOM 2224 C CA . GLU A 1 294 ? 9.892 18.866 -37.003 1.00 92.31 294 GLU A CA 1
ATOM 2225 C C . GLU A 1 294 ? 10.586 20.042 -36.294 1.00 92.31 294 GLU A C 1
ATOM 2227 O O . GLU A 1 294 ? 11.808 20.157 -36.392 1.00 92.31 294 GLU A O 1
ATOM 2232 N N . TRP A 1 295 ? 9.843 20.860 -35.538 1.00 91.56 295 TRP A N 1
ATOM 2233 C CA . TRP A 1 295 ? 10.335 22.014 -34.773 1.00 91.56 295 TRP A CA 1
ATOM 2234 C C . TRP A 1 295 ? 11.058 23.064 -35.630 1.00 91.56 295 TRP A C 1
ATOM 2236 O O . TRP A 1 295 ? 12.075 23.638 -35.222 1.00 91.56 295 TRP A O 1
ATOM 2246 N N . MET A 1 296 ? 10.569 23.288 -36.847 1.00 93.69 296 MET A N 1
ATOM 2247 C CA . MET A 1 296 ? 11.145 24.232 -37.808 1.00 93.69 296 MET A CA 1
ATOM 2248 C C . MET A 1 296 ? 10.300 25.493 -38.002 1.00 93.69 296 MET A C 1
ATOM 2250 O O . MET A 1 296 ? 10.794 26.442 -38.610 1.00 93.69 296 MET A O 1
ATOM 2254 N N . GLU A 1 297 ? 9.086 25.538 -37.456 1.00 91.81 297 GLU A N 1
ATOM 2255 C CA . GLU A 1 297 ? 8.089 26.610 -37.583 1.00 91.81 297 GLU A CA 1
ATOM 2256 C C . GLU A 1 297 ? 8.687 27.988 -37.245 1.00 91.81 297 GLU A C 1
ATOM 2258 O O . GLU A 1 297 ? 8.460 28.972 -37.946 1.00 91.81 297 GLU A O 1
ATOM 2263 N N . GLU A 1 298 ? 9.546 28.043 -36.223 1.00 89.44 298 GLU A N 1
ATOM 2264 C CA . GLU A 1 298 ? 10.186 29.283 -35.766 1.00 89.44 298 GLU A CA 1
ATOM 2265 C C . GLU A 1 298 ? 11.526 29.612 -36.429 1.00 89.44 298 GLU A C 1
ATOM 2267 O O . GLU A 1 298 ? 12.154 30.628 -36.115 1.00 89.44 298 GLU A O 1
ATOM 2272 N N . THR A 1 299 ? 11.999 28.760 -37.332 1.00 92.94 299 THR A N 1
ATOM 2273 C CA . THR A 1 299 ? 13.245 28.990 -38.069 1.00 92.94 299 THR A CA 1
ATOM 2274 C C . THR A 1 299 ? 12.983 29.811 -39.325 1.00 92.94 299 THR A C 1
ATOM 2276 O O . THR A 1 299 ? 11.921 29.701 -39.931 1.00 92.94 299 THR A O 1
ATOM 2279 N N . ASP A 1 300 ? 13.973 30.583 -39.777 1.00 93.56 300 ASP A N 1
ATOM 2280 C CA . ASP A 1 300 ? 13.846 31.363 -41.019 1.00 93.56 300 ASP A CA 1
ATOM 2281 C C . ASP A 1 300 ? 13.524 30.463 -42.224 1.00 93.56 300 ASP A C 1
ATOM 2283 O O . ASP A 1 300 ? 12.719 30.819 -43.081 1.00 93.56 300 ASP A O 1
ATOM 2287 N N . LEU A 1 301 ? 14.101 29.254 -42.250 1.00 92.06 301 LEU A N 1
ATOM 2288 C CA . LEU A 1 301 ? 13.863 28.273 -43.307 1.00 92.06 301 LEU A CA 1
ATOM 2289 C C . LEU A 1 301 ? 12.427 27.732 -43.278 1.00 92.06 301 LEU A C 1
ATOM 2291 O O . LEU A 1 301 ? 11.805 27.621 -44.331 1.00 92.06 301 LEU A O 1
ATOM 2295 N N . GLY A 1 302 ? 11.892 27.425 -42.093 1.00 93.25 302 GLY A N 1
ATOM 2296 C CA . GLY A 1 302 ? 10.503 26.985 -41.947 1.00 93.25 302 GLY A CA 1
ATOM 2297 C C . GLY A 1 302 ? 9.497 28.097 -42.243 1.00 93.25 302 GLY A C 1
ATOM 2298 O O . GLY A 1 302 ? 8.468 27.834 -42.853 1.00 93.25 302 GLY A O 1
ATOM 2299 N N . LYS A 1 303 ? 9.816 29.358 -41.926 1.00 93.75 303 LYS A N 1
ATOM 2300 C CA . LYS A 1 303 ? 9.002 30.522 -42.326 1.00 93.75 303 LYS A CA 1
ATOM 2301 C C . LYS A 1 303 ? 8.982 30.723 -43.843 1.00 93.75 303 LYS A C 1
ATOM 2303 O O . LYS A 1 303 ? 7.966 31.137 -44.390 1.00 93.75 303 LYS A O 1
ATOM 2308 N N . GLN A 1 304 ? 10.085 30.410 -44.524 1.00 94.62 304 GLN A N 1
ATOM 2309 C CA . GLN A 1 304 ? 10.197 30.528 -45.977 1.00 94.62 304 GLN A CA 1
ATOM 2310 C C . GLN A 1 304 ? 9.534 29.366 -46.735 1.00 94.62 304 GLN A C 1
ATOM 2312 O O . GLN A 1 304 ? 8.876 29.596 -47.746 1.00 94.62 304 GLN A O 1
ATOM 2317 N N . LEU A 1 305 ? 9.750 28.122 -46.296 1.00 93.00 305 LEU A N 1
ATOM 2318 C CA . LEU A 1 305 ? 9.342 26.916 -47.029 1.00 93.00 305 LEU A CA 1
ATOM 2319 C C . LEU A 1 305 ? 8.110 26.213 -46.437 1.00 93.00 305 LEU A C 1
ATOM 2321 O O . LEU A 1 305 ? 7.550 25.329 -47.081 1.00 93.00 305 LEU A O 1
ATOM 2325 N N . GLY A 1 306 ? 7.679 26.589 -45.234 1.00 93.88 306 GLY A N 1
ATOM 2326 C CA . GLY A 1 306 ? 6.749 25.818 -44.408 1.00 93.88 306 GLY A CA 1
ATOM 2327 C C . GLY A 1 306 ? 7.468 24.783 -43.533 1.00 93.88 306 GLY A C 1
ATOM 2328 O O . GLY A 1 306 ? 8.672 24.573 -43.653 1.00 93.88 306 GLY A O 1
ATOM 2329 N N . SER A 1 307 ? 6.715 24.110 -42.661 1.00 93.62 307 SER A N 1
ATOM 2330 C CA . SER A 1 307 ? 7.192 23.047 -41.763 1.00 93.62 307 SER A CA 1
ATOM 2331 C C . SER A 1 307 ? 6.142 21.938 -41.666 1.00 93.62 307 SER A C 1
ATOM 2333 O O . SER A 1 307 ? 4.952 22.192 -41.861 1.00 93.62 307 SER A O 1
ATOM 2335 N N . TRP A 1 308 ? 6.563 20.709 -41.372 1.00 96.31 308 TRP A N 1
ATOM 2336 C CA . TRP A 1 308 ? 5.655 19.680 -40.869 1.00 96.31 308 TRP A CA 1
ATOM 2337 C C . TRP A 1 308 ? 5.398 19.909 -39.376 1.00 96.31 308 TRP A C 1
ATOM 2339 O O . TRP A 1 308 ? 6.277 19.685 -38.545 1.00 96.31 308 TRP A O 1
ATOM 2349 N N . ASP A 1 309 ? 4.195 20.368 -39.050 1.00 94.06 309 ASP A N 1
ATOM 2350 C CA . ASP A 1 309 ? 3.762 20.746 -37.703 1.00 94.06 309 ASP A CA 1
ATOM 2351 C C . ASP A 1 309 ? 2.672 19.805 -37.146 1.00 94.06 309 ASP A C 1
ATOM 2353 O O . ASP A 1 309 ? 2.218 18.853 -37.799 1.00 94.06 309 ASP A O 1
ATOM 2357 N N . VAL A 1 310 ? 2.229 20.085 -35.916 1.00 94.44 310 VAL A N 1
ATOM 2358 C CA . VAL A 1 310 ? 1.190 19.298 -35.230 1.00 94.44 310 VAL A CA 1
ATOM 2359 C C . VAL A 1 310 ? -0.138 19.328 -35.996 1.00 94.44 310 VAL A C 1
ATOM 2361 O O . VAL A 1 310 ? -0.839 18.316 -36.042 1.00 94.44 310 VAL A O 1
ATOM 2364 N N . GLU A 1 311 ? -0.479 20.431 -36.667 1.00 94.88 311 GLU A N 1
ATOM 2365 C CA . GLU A 1 311 ? -1.704 20.520 -37.468 1.00 94.88 311 GLU A CA 1
ATOM 2366 C C . GLU A 1 311 ? -1.680 19.589 -38.682 1.00 94.88 311 GLU A C 1
ATOM 2368 O O . GLU A 1 311 ? -2.675 18.917 -38.975 1.00 94.88 311 GLU A O 1
ATOM 2373 N N . ASN A 1 312 ? -0.547 19.510 -39.383 1.00 96.31 312 ASN A N 1
ATOM 2374 C CA . ASN A 1 312 ? -0.353 18.553 -40.469 1.00 96.31 312 ASN A CA 1
ATOM 2375 C C . ASN A 1 312 ? -0.457 17.111 -39.957 1.00 96.31 312 ASN A C 1
ATOM 2377 O O . ASN A 1 312 ? -1.103 16.274 -40.595 1.00 96.31 312 ASN A O 1
ATOM 2381 N N . THR A 1 313 ? 0.084 16.831 -38.771 1.00 97.25 313 THR A N 1
ATOM 2382 C CA . THR A 1 313 ? -0.059 15.521 -38.125 1.00 97.25 313 THR A CA 1
ATOM 2383 C C . THR A 1 313 ? -1.512 15.209 -37.771 1.00 97.25 313 THR A C 1
ATOM 2385 O O . THR A 1 313 ? -1.973 14.104 -38.048 1.00 97.25 313 THR A O 1
ATOM 2388 N N . MET A 1 314 ? -2.284 16.170 -37.256 1.00 96.69 314 MET A N 1
ATOM 2389 C CA . MET A 1 314 ? -3.720 15.990 -37.005 1.00 96.69 314 MET A CA 1
ATOM 2390 C C . MET A 1 314 ? -4.516 15.760 -38.299 1.00 96.69 314 MET A C 1
ATOM 2392 O O . MET A 1 314 ? -5.427 14.929 -38.326 1.00 96.69 314 MET A O 1
ATOM 2396 N N . LYS A 1 315 ? -4.167 16.448 -39.398 1.00 97.19 315 LYS A N 1
ATOM 2397 C CA . LYS A 1 315 ? -4.755 16.189 -40.727 1.00 97.19 315 LYS A CA 1
ATOM 2398 C C . LYS A 1 315 ? -4.475 14.760 -41.185 1.00 97.19 315 LYS A C 1
ATOM 2400 O O . LYS A 1 315 ? -5.404 14.089 -41.627 1.00 97.19 315 LYS A O 1
ATOM 2405 N N . LEU A 1 316 ? -3.236 14.290 -41.035 1.00 98.06 316 LEU A N 1
ATOM 2406 C CA . LEU A 1 316 ? -2.850 12.919 -41.362 1.00 98.06 316 LEU A CA 1
ATOM 2407 C C . LEU A 1 316 ? -3.585 11.904 -40.476 1.00 98.06 316 LEU A C 1
ATOM 2409 O O . LEU A 1 316 ? -4.170 10.965 -41.007 1.00 98.06 316 LEU A O 1
ATOM 2413 N N . ALA A 1 317 ? -3.614 12.119 -39.156 1.00 98.00 317 ALA A N 1
ATOM 2414 C CA . ALA A 1 317 ? -4.222 11.220 -38.173 1.00 98.00 317 ALA A CA 1
ATOM 2415 C C . ALA A 1 317 ? -5.692 10.897 -38.486 1.00 98.00 317 ALA A C 1
ATOM 2417 O O . ALA A 1 317 ? -6.110 9.750 -38.342 1.00 98.00 317 ALA A O 1
ATOM 2418 N N . ARG A 1 318 ? -6.457 11.862 -39.017 1.00 97.19 318 ARG A N 1
ATOM 2419 C CA . ARG A 1 318 ? -7.849 11.638 -39.447 1.00 97.19 318 ARG A CA 1
ATOM 2420 C C . ARG A 1 318 ? -7.998 10.634 -40.594 1.00 97.19 318 ARG A C 1
ATOM 2422 O O . ARG A 1 318 ? -9.031 9.979 -40.694 1.00 97.19 318 ARG A O 1
ATOM 2429 N N . LEU A 1 319 ? -6.986 10.500 -41.452 1.00 97.62 319 LEU A N 1
ATOM 2430 C CA . LEU A 1 319 ? -6.999 9.573 -42.590 1.00 97.62 319 LEU A CA 1
ATOM 2431 C C . LEU A 1 319 ? -6.626 8.141 -42.179 1.00 97.62 319 LEU A C 1
ATOM 2433 O O . LEU A 1 319 ? -7.031 7.180 -42.833 1.00 97.62 319 LEU A O 1
ATOM 2437 N N . LEU A 1 320 ? -5.856 7.994 -41.098 1.00 98.38 320 LEU A N 1
ATOM 2438 C CA . LEU A 1 320 ? -5.212 6.741 -40.700 1.00 98.38 320 LEU A CA 1
ATOM 2439 C C . LEU A 1 320 ? -6.187 5.582 -40.411 1.00 98.38 320 LEU A C 1
ATOM 2441 O O . LEU A 1 320 ? -5.948 4.498 -40.953 1.00 98.38 320 LEU A O 1
ATOM 2445 N N . PRO A 1 321 ? -7.307 5.765 -39.675 1.00 97.62 321 PRO A N 1
ATOM 2446 C CA . PRO A 1 321 ? -8.265 4.680 -39.444 1.00 97.62 321 PRO A CA 1
ATOM 2447 C C . PRO A 1 321 ? -8.829 4.095 -40.740 1.00 97.62 321 PRO A C 1
ATOM 2449 O O . PRO A 1 321 ? -8.928 2.878 -40.887 1.00 97.62 321 PRO A O 1
ATOM 2452 N N . GLY A 1 322 ? -9.154 4.955 -41.712 1.00 96.69 322 GLY A N 1
ATOM 2453 C CA . GLY A 1 322 ? -9.694 4.540 -43.011 1.00 96.69 322 GLY A CA 1
ATOM 2454 C C . GLY A 1 322 ? -8.677 3.800 -43.884 1.00 96.69 322 GLY A C 1
ATOM 2455 O O . GLY A 1 322 ? -9.057 3.003 -44.737 1.00 96.69 322 GLY A O 1
ATOM 2456 N N . LEU A 1 323 ? -7.382 4.023 -43.646 1.00 97.75 323 LEU A N 1
ATOM 2457 C CA . LEU A 1 323 ? -6.288 3.278 -44.274 1.00 97.75 323 LEU A CA 1
ATOM 2458 C C . LEU A 1 323 ? -5.947 1.982 -43.518 1.00 97.75 323 LEU A C 1
ATOM 2460 O O . LEU A 1 323 ? -5.109 1.203 -43.971 1.00 97.75 323 LEU A O 1
ATOM 2464 N N . GLY A 1 324 ? -6.605 1.741 -42.383 1.00 97.38 324 GLY A N 1
ATOM 2465 C CA . GLY A 1 324 ? -6.402 0.573 -41.543 1.00 97.38 324 GLY A CA 1
ATOM 2466 C C . GLY A 1 324 ? -5.192 0.680 -40.623 1.00 97.38 324 GLY A C 1
ATOM 2467 O O . GLY A 1 324 ? -4.636 -0.354 -40.295 1.00 97.38 324 GLY A O 1
ATOM 2468 N N . VAL A 1 325 ? -4.746 1.869 -40.222 1.00 98.62 325 VAL A N 1
ATOM 2469 C CA . VAL A 1 325 ? -3.761 2.017 -39.134 1.00 98.62 325 VAL A CA 1
ATOM 2470 C C . VAL A 1 325 ? -4.499 2.037 -37.798 1.00 98.62 325 VAL A C 1
ATOM 2472 O O . VAL A 1 325 ? -5.524 2.702 -37.665 1.00 98.62 325 VAL A O 1
ATOM 2475 N N . ASP A 1 326 ? -3.979 1.297 -36.824 1.00 98.50 326 ASP A N 1
ATOM 2476 C CA . ASP A 1 326 ? -4.645 1.047 -35.542 1.00 98.50 326 ASP A CA 1
ATOM 2477 C C . ASP A 1 326 ? -4.092 1.907 -34.405 1.00 98.50 326 ASP A C 1
ATOM 2479 O O . ASP A 1 326 ? -4.825 2.250 -33.477 1.00 98.50 326 ASP A O 1
ATOM 2483 N N . LEU A 1 327 ? -2.809 2.268 -34.493 1.00 98.62 327 LEU A N 1
ATOM 2484 C CA . LEU A 1 327 ? -2.120 3.083 -33.500 1.00 98.62 327 LEU A CA 1
ATOM 2485 C C . LEU A 1 327 ? -1.155 4.072 -34.160 1.00 98.62 327 LEU A C 1
ATOM 2487 O O . LEU A 1 327 ? -0.439 3.718 -35.101 1.00 98.62 327 LEU A O 1
ATOM 2491 N N . LEU A 1 328 ? -1.119 5.296 -33.636 1.00 98.50 328 LEU A N 1
ATOM 2492 C CA . LEU A 1 328 ? -0.155 6.332 -33.997 1.00 98.50 328 LEU A CA 1
ATOM 2493 C C . LEU A 1 328 ? 0.816 6.581 -32.836 1.00 98.50 328 LEU A C 1
ATOM 2495 O O . LEU A 1 328 ? 0.409 7.085 -31.791 1.00 98.50 328 LEU A O 1
ATOM 2499 N N . ASP A 1 329 ? 2.093 6.244 -33.030 1.00 97.38 329 ASP A N 1
ATOM 2500 C CA . ASP A 1 329 ? 3.182 6.593 -32.109 1.00 97.38 329 ASP A CA 1
ATOM 2501 C C . ASP A 1 329 ? 3.634 8.037 -32.382 1.00 97.38 329 ASP A C 1
ATOM 2503 O O . ASP A 1 329 ? 4.239 8.347 -33.422 1.00 97.38 329 ASP A O 1
ATOM 2507 N N . ALA A 1 330 ? 3.293 8.931 -31.452 1.00 94.69 330 ALA A N 1
ATOM 2508 C CA . ALA A 1 330 ? 3.526 10.362 -31.558 1.00 94.69 330 ALA A CA 1
ATOM 2509 C C . ALA A 1 330 ? 4.914 10.737 -31.018 1.00 94.69 330 ALA A C 1
ATOM 2511 O O . ALA A 1 330 ? 5.103 10.977 -29.827 1.00 94.69 330 ALA A O 1
ATOM 2512 N N . SER A 1 331 ? 5.892 10.862 -31.921 1.00 93.31 331 SER A N 1
ATOM 2513 C CA . SER A 1 331 ? 7.220 11.404 -31.606 1.00 93.31 331 SER A CA 1
ATOM 2514 C C . SER A 1 331 ? 7.424 12.793 -32.225 1.00 93.31 331 SER A C 1
ATOM 2516 O O . SER A 1 331 ? 6.459 13.427 -32.642 1.00 93.31 331 SER A O 1
ATOM 2518 N N . SER A 1 332 ? 8.653 13.323 -32.275 1.00 92.38 332 SER A N 1
ATOM 2519 C CA . SER A 1 332 ? 8.944 14.616 -32.922 1.00 92.38 332 SER A CA 1
ATOM 2520 C C . SER A 1 332 ? 10.414 14.782 -33.337 1.00 92.38 332 SER A C 1
ATOM 2522 O O . SER A 1 332 ? 11.290 14.030 -32.904 1.00 92.38 332 SER A O 1
ATOM 2524 N N . GLY A 1 333 ? 10.682 15.787 -34.174 1.00 91.31 333 GLY A N 1
ATOM 2525 C CA . GLY A 1 333 ? 12.015 16.233 -34.576 1.00 91.31 333 GLY A CA 1
ATOM 2526 C C . GLY A 1 333 ? 12.763 15.266 -35.495 1.00 91.31 333 GLY A C 1
ATOM 2527 O O . GLY A 1 333 ? 12.195 14.345 -36.080 1.00 91.31 333 GLY A O 1
ATOM 2528 N N . GLY A 1 334 ? 14.066 15.495 -35.636 1.00 90.69 334 GLY A N 1
ATOM 2529 C CA . GLY A 1 334 ? 15.031 14.634 -36.323 1.00 90.69 334 GLY A CA 1
ATOM 2530 C C . GLY A 1 334 ? 15.135 14.832 -37.835 1.00 90.69 334 GLY A C 1
ATOM 2531 O O . GLY A 1 334 ? 15.894 14.102 -38.471 1.00 90.69 334 GLY A O 1
ATOM 2532 N N . ASN A 1 335 ? 14.411 15.788 -38.428 1.00 93.50 335 ASN A N 1
ATOM 2533 C CA . ASN A 1 335 ? 14.561 16.065 -39.856 1.00 93.50 335 ASN A CA 1
ATOM 2534 C C . ASN A 1 335 ? 15.770 16.963 -40.120 1.00 93.50 335 ASN A C 1
ATOM 2536 O O . ASN A 1 335 ? 16.660 16.565 -40.851 1.00 93.50 335 ASN A O 1
ATOM 2540 N N . HIS A 1 336 ? 15.854 18.150 -39.526 1.00 92.75 336 HIS A N 1
ATOM 2541 C CA . HIS A 1 336 ? 16.827 19.158 -39.952 1.00 92.75 336 HIS A CA 1
ATOM 2542 C C . HIS A 1 336 ? 17.691 19.665 -38.780 1.00 92.75 336 HIS A C 1
ATOM 2544 O O . HIS A 1 336 ? 17.162 19.851 -37.685 1.00 92.75 336 HIS A O 1
ATOM 2550 N N . PRO A 1 337 ? 18.999 19.949 -38.966 1.00 90.38 337 PRO A N 1
ATOM 2551 C CA . PRO A 1 337 ? 19.898 20.366 -37.879 1.00 90.38 337 PRO A CA 1
ATOM 2552 C C . PRO A 1 337 ? 19.546 21.726 -37.260 1.00 90.38 337 PRO A C 1
ATOM 2554 O O . PRO A 1 337 ? 19.963 22.011 -36.143 1.00 90.38 337 PRO A O 1
ATOM 2557 N N . ARG A 1 338 ? 18.777 22.567 -37.966 1.00 91.25 338 ARG A N 1
ATOM 2558 C CA . ARG A 1 338 ? 18.310 23.879 -37.466 1.00 91.25 338 ARG A CA 1
ATOM 2559 C C . ARG A 1 338 ? 17.042 23.817 -36.604 1.00 91.25 338 ARG A C 1
ATOM 2561 O O . ARG A 1 338 ? 16.583 24.869 -36.169 1.00 91.25 338 ARG A O 1
ATOM 2568 N N . GLN A 1 339 ? 16.477 22.630 -36.382 1.00 90.69 339 GLN A N 1
ATOM 2569 C CA . GLN A 1 339 ? 15.283 22.454 -35.553 1.00 90.69 339 GLN A CA 1
ATOM 2570 C C . GLN A 1 339 ? 15.470 23.063 -34.153 1.00 90.69 339 GLN A C 1
ATOM 2572 O O . GLN A 1 339 ? 16.529 22.920 -33.538 1.00 90.69 339 GLN A O 1
ATOM 2577 N N . ARG A 1 340 ? 14.439 23.732 -33.634 1.00 85.62 340 ARG A N 1
ATOM 2578 C CA . ARG A 1 340 ? 14.457 24.404 -32.328 1.00 85.62 340 ARG A CA 1
ATOM 2579 C C . ARG A 1 340 ? 13.661 23.601 -31.304 1.00 85.62 340 ARG A C 1
ATOM 2581 O O . ARG A 1 340 ? 12.511 23.906 -31.017 1.00 85.62 340 ARG A O 1
ATOM 2588 N N . ILE A 1 341 ? 14.292 22.569 -30.747 1.00 76.88 341 ILE A N 1
ATOM 2589 C CA . ILE A 1 341 ? 13.683 21.725 -29.709 1.00 76.88 341 ILE A CA 1
ATOM 2590 C C . ILE A 1 341 ? 14.063 22.264 -28.330 1.00 76.88 341 ILE A C 1
ATOM 2592 O O . ILE A 1 341 ? 15.241 22.272 -27.973 1.00 76.88 341 ILE A O 1
ATOM 2596 N N . ASN A 1 342 ? 13.081 22.650 -27.517 1.00 66.62 342 ASN A N 1
ATOM 2597 C CA . ASN A 1 342 ? 13.330 23.052 -26.134 1.00 66.62 342 ASN A CA 1
ATOM 2598 C C . ASN A 1 342 ? 13.226 21.858 -25.166 1.00 66.62 342 ASN A C 1
ATOM 2600 O O . ASN A 1 342 ? 12.299 21.765 -24.362 1.00 66.62 342 ASN A O 1
ATOM 2604 N N . MET A 1 343 ? 14.194 20.938 -25.250 1.00 57.66 343 MET A N 1
ATOM 2605 C CA . MET A 1 343 ? 14.207 19.688 -24.467 1.00 57.66 343 MET A CA 1
ATOM 2606 C C . MET A 1 343 ? 14.319 19.897 -22.947 1.00 57.66 343 MET A C 1
ATOM 2608 O O . MET A 1 343 ? 13.969 18.997 -22.192 1.00 57.66 343 MET A O 1
ATOM 2612 N N . PHE A 1 344 ? 14.820 21.053 -22.496 1.00 49.12 344 PHE A N 1
ATOM 2613 C CA . PHE A 1 344 ? 15.059 21.345 -21.077 1.00 49.12 344 PHE A CA 1
ATOM 2614 C C . PHE A 1 344 ? 13.876 22.036 -20.383 1.00 49.12 344 PHE A C 1
ATOM 2616 O O . PHE A 1 344 ? 13.838 22.074 -19.160 1.00 49.12 344 PHE A O 1
ATOM 2623 N N . SER A 1 345 ? 12.906 22.563 -21.141 1.00 49.81 345 SER A N 1
ATOM 2624 C CA . SER A 1 345 ? 11.760 23.306 -20.585 1.00 49.81 345 SER A CA 1
ATOM 2625 C C . SER A 1 345 ? 10.522 22.460 -20.265 1.00 49.81 345 SER A C 1
ATOM 2627 O O . SER A 1 345 ? 9.623 22.954 -19.595 1.00 49.81 345 SER A O 1
ATOM 2629 N N . SER A 1 346 ? 10.440 21.201 -20.718 1.00 51.81 346 SER A N 1
ATOM 2630 C CA . SER A 1 346 ? 9.404 20.270 -20.247 1.00 51.81 346 SER A CA 1
ATOM 2631 C C . SER A 1 346 ? 9.762 18.810 -20.530 1.00 51.81 346 SER A C 1
ATOM 2633 O O . SER A 1 346 ? 10.148 18.460 -21.646 1.00 51.81 346 SER A O 1
ATOM 2635 N N . LYS A 1 347 ? 9.580 17.938 -19.529 1.00 55.06 347 LYS A N 1
ATOM 2636 C CA . LYS A 1 347 ? 9.630 16.474 -19.699 1.00 55.06 347 LYS A CA 1
ATOM 2637 C C . LYS A 1 347 ? 8.452 15.945 -20.545 1.00 55.06 347 LYS A C 1
ATOM 2639 O O . LYS A 1 347 ? 8.540 14.844 -21.073 1.00 55.06 347 LYS A O 1
ATOM 2644 N N . ASP A 1 348 ? 7.423 16.770 -20.764 1.00 61.47 348 ASP A N 1
ATOM 2645 C CA . ASP A 1 348 ? 6.113 16.368 -21.302 1.00 61.47 348 ASP A CA 1
ATOM 2646 C C . ASP A 1 348 ? 5.831 16.822 -22.743 1.00 61.47 348 ASP A C 1
ATOM 2648 O O . ASP A 1 348 ? 4.696 16.787 -23.210 1.00 61.47 348 ASP A O 1
ATOM 2652 N N . TYR A 1 349 ? 6.821 17.323 -23.479 1.00 72.75 349 TYR A N 1
ATOM 2653 C CA . TYR A 1 349 ? 6.544 17.936 -24.785 1.00 72.75 349 TYR A CA 1
ATOM 2654 C C . TYR A 1 349 ? 5.931 16.956 -25.806 1.00 72.75 349 TYR A C 1
ATOM 2656 O O . TYR A 1 349 ? 5.061 17.352 -26.577 1.00 72.75 349 TYR A O 1
ATOM 2664 N N . GLN A 1 350 ? 6.327 15.675 -25.802 1.00 84.38 350 GLN A N 1
ATOM 2665 C CA . GLN A 1 350 ? 5.735 14.659 -26.690 1.00 84.38 350 GLN A CA 1
ATOM 2666 C C . GLN A 1 350 ? 4.404 14.120 -26.150 1.00 84.38 350 GLN A C 1
ATOM 2668 O O . GLN A 1 350 ? 3.476 13.925 -26.931 1.00 84.38 350 GLN A O 1
ATOM 2673 N N . THR A 1 351 ? 4.267 13.949 -24.830 1.00 87.75 351 THR A N 1
ATOM 2674 C CA . THR A 1 351 ? 3.014 13.499 -24.195 1.00 87.75 351 THR A CA 1
ATOM 2675 C C . THR A 1 351 ? 1.899 14.535 -24.359 1.00 87.75 351 THR A C 1
ATOM 2677 O O . THR A 1 351 ? 0.763 14.166 -24.645 1.00 87.75 351 THR A O 1
ATOM 2680 N N . LYS A 1 352 ? 2.222 15.835 -24.313 1.00 88.25 352 LYS A N 1
ATOM 2681 C CA . LYS A 1 352 ? 1.287 16.928 -24.634 1.00 88.25 352 LYS A CA 1
ATOM 2682 C C . LYS A 1 352 ? 0.802 16.876 -26.083 1.00 88.25 352 LYS A C 1
ATOM 2684 O O . LYS A 1 352 ? -0.387 17.059 -26.331 1.00 88.25 352 LYS A O 1
ATOM 2689 N N . ILE A 1 353 ? 1.691 16.596 -27.038 1.00 90.25 353 ILE A N 1
ATOM 2690 C CA . ILE A 1 353 ? 1.303 16.446 -28.449 1.00 90.25 353 ILE A CA 1
ATOM 2691 C C . ILE A 1 353 ? 0.426 15.200 -28.638 1.00 90.25 353 ILE A C 1
ATOM 2693 O O . ILE A 1 353 ? -0.602 15.273 -29.312 1.00 90.25 353 ILE A O 1
ATOM 2697 N N . ALA A 1 354 ? 0.788 14.075 -28.014 1.00 93.25 354 ALA A N 1
ATOM 2698 C CA . ALA A 1 354 ? -0.025 12.860 -28.021 1.00 93.25 354 ALA A CA 1
ATOM 2699 C C . ALA A 1 354 ? -1.441 13.136 -27.486 1.00 93.25 354 ALA A C 1
ATOM 2701 O O . ALA A 1 354 ? -2.423 12.784 -28.141 1.00 93.25 354 ALA A O 1
ATOM 2702 N N . HIS A 1 355 ? -1.547 13.865 -26.371 1.00 93.00 355 HIS A N 1
ATOM 2703 C CA . HIS A 1 355 ? -2.823 14.262 -25.784 1.00 93.00 355 HIS A CA 1
ATOM 2704 C C . HIS A 1 355 ? -3.668 15.117 -26.739 1.00 93.00 355 HIS A C 1
ATOM 2706 O O . HIS A 1 355 ? -4.834 14.798 -26.962 1.00 93.00 355 HIS A O 1
ATOM 2712 N N . GLN A 1 356 ? -3.080 16.132 -27.385 1.00 93.12 356 GLN A N 1
ATOM 2713 C CA . GLN A 1 356 ? -3.782 16.964 -28.376 1.00 93.12 356 GLN A CA 1
ATOM 2714 C C . GLN A 1 356 ? -4.345 16.134 -29.538 1.00 93.12 356 GLN A C 1
ATOM 2716 O O . GLN A 1 356 ? -5.505 16.293 -29.927 1.00 93.12 356 GLN A O 1
ATOM 2721 N N . ILE A 1 357 ? -3.543 15.211 -30.080 1.00 94.69 357 ILE A N 1
ATOM 2722 C CA . ILE A 1 357 ? -3.987 14.322 -31.160 1.00 94.69 357 ILE A CA 1
ATOM 2723 C C . ILE A 1 357 ? -5.116 13.418 -30.657 1.00 94.69 357 ILE A C 1
ATOM 2725 O O . ILE A 1 357 ? -6.131 13.271 -31.338 1.00 94.69 357 ILE A O 1
ATOM 2729 N N . ARG A 1 358 ? -4.979 12.846 -29.457 1.00 94.56 358 ARG A N 1
ATOM 2730 C CA . ARG A 1 358 ? -5.980 11.957 -28.860 1.00 94.56 358 ARG A CA 1
ATOM 2731 C C . ARG A 1 358 ? -7.319 12.661 -28.638 1.00 94.56 358 ARG A C 1
ATOM 2733 O O . ARG A 1 358 ? -8.356 12.123 -29.028 1.00 94.56 358 ARG A O 1
ATOM 2740 N N . GLN A 1 359 ? -7.303 13.869 -28.077 1.00 93.81 359 GLN A N 1
ATOM 2741 C CA . GLN A 1 359 ? -8.501 14.692 -27.891 1.00 93.81 359 GLN A CA 1
ATOM 2742 C C . GLN A 1 359 ? -9.197 14.970 -29.223 1.00 93.81 359 GLN A C 1
ATOM 2744 O O . GLN A 1 359 ? -10.411 14.801 -29.338 1.00 93.81 359 GLN A O 1
ATOM 2749 N N . MET A 1 360 ? -8.427 15.312 -30.260 1.00 94.75 360 MET A N 1
ATOM 2750 C CA . MET A 1 360 ? -8.962 15.519 -31.604 1.00 94.75 360 MET A CA 1
ATOM 2751 C C . MET A 1 360 ? -9.607 14.244 -32.164 1.00 94.75 360 MET A C 1
ATOM 2753 O O . MET A 1 360 ? -10.727 14.306 -32.678 1.00 94.75 360 MET A O 1
ATOM 2757 N N . MET A 1 361 ? -8.963 13.080 -32.032 1.00 95.12 361 MET A N 1
ATOM 2758 C CA . MET A 1 361 ? -9.532 11.810 -32.504 1.00 95.12 361 MET A CA 1
ATOM 2759 C C . MET A 1 361 ? -10.833 11.463 -31.772 1.00 95.12 361 MET A C 1
ATOM 2761 O O . MET A 1 361 ? -11.815 11.087 -32.418 1.00 95.12 361 MET A O 1
ATOM 2765 N N . LYS A 1 362 ? -10.875 11.666 -30.449 1.00 92.06 362 LYS A N 1
ATOM 2766 C CA . LYS A 1 362 ? -12.069 11.447 -29.624 1.00 92.06 362 LYS A CA 1
ATOM 2767 C C . LYS A 1 362 ? -13.211 12.388 -30.010 1.00 92.06 362 LYS A C 1
ATOM 2769 O O . LYS A 1 362 ? -14.325 11.919 -30.230 1.00 92.06 362 LYS A O 1
ATOM 2774 N N . ALA A 1 363 ? -12.934 13.683 -30.171 1.00 92.06 363 ALA A N 1
ATOM 2775 C CA . ALA A 1 363 ? -13.927 14.685 -30.566 1.00 92.06 363 ALA A CA 1
ATOM 2776 C C . ALA A 1 363 ? -14.559 14.392 -31.941 1.00 92.06 363 ALA A C 1
ATOM 2778 O O . ALA A 1 363 ? -15.718 14.720 -32.174 1.00 92.06 363 ALA A O 1
ATOM 2779 N N . ASN A 1 364 ? -13.817 13.737 -32.840 1.00 92.25 364 ASN A N 1
ATOM 2780 C CA . ASN A 1 364 ? -14.295 13.332 -34.166 1.00 92.25 364 ASN A CA 1
ATOM 2781 C C . ASN A 1 364 ? -14.817 11.878 -34.211 1.00 92.25 364 ASN A C 1
ATOM 2783 O O . ASN A 1 364 ? -15.144 11.386 -35.290 1.00 92.25 364 ASN A O 1
ATOM 2787 N N . ASN A 1 365 ? -14.895 11.185 -33.065 1.00 92.88 365 ASN A N 1
ATOM 2788 C CA . ASN A 1 365 ? -15.311 9.781 -32.943 1.00 92.88 365 ASN A CA 1
ATOM 2789 C C . ASN A 1 365 ? -14.528 8.819 -33.864 1.00 92.88 365 ASN A C 1
ATOM 2791 O O . ASN A 1 365 ? -15.079 7.886 -34.456 1.00 92.88 365 ASN A O 1
ATOM 2795 N N . LEU A 1 366 ? -13.225 9.062 -34.015 1.00 94.75 366 LEU A N 1
ATOM 2796 C CA . LEU A 1 366 ? -12.338 8.255 -34.845 1.00 94.75 366 LEU A CA 1
ATOM 2797 C C . LEU A 1 366 ? -11.582 7.235 -33.991 1.00 94.75 366 LEU A C 1
ATOM 2799 O O . LEU A 1 366 ? -11.001 7.562 -32.960 1.00 94.75 366 LEU A O 1
ATOM 2803 N N . LYS A 1 367 ? -11.558 5.984 -34.454 1.00 92.69 367 LYS A N 1
ATOM 2804 C CA . LYS A 1 367 ? -10.924 4.862 -33.752 1.00 92.69 367 LYS A CA 1
ATOM 2805 C C . LYS A 1 367 ? -9.450 4.739 -34.145 1.00 92.69 367 LYS A C 1
ATOM 2807 O O . LYS A 1 367 ? -9.112 3.923 -34.996 1.00 92.69 367 LYS A O 1
ATOM 2812 N N . LEU A 1 368 ? -8.602 5.571 -33.546 1.00 97.62 368 LEU A N 1
ATOM 2813 C CA . LEU A 1 368 ? -7.140 5.479 -33.621 1.00 97.62 368 LEU A CA 1
ATOM 2814 C C . LEU A 1 368 ? -6.579 5.545 -32.205 1.00 97.62 368 LEU A C 1
ATOM 2816 O O . LEU A 1 368 ? -6.852 6.514 -31.499 1.00 97.62 368 LEU A O 1
ATOM 2820 N N . LEU A 1 369 ? -5.803 4.540 -31.811 1.00 98.06 369 LEU A N 1
ATOM 2821 C CA . LEU A 1 369 ? -5.102 4.568 -30.531 1.00 98.06 369 LEU A CA 1
ATOM 2822 C C . LEU A 1 369 ? -3.872 5.468 -30.633 1.00 98.06 369 LEU A C 1
ATOM 2824 O O . LEU A 1 369 ? -3.222 5.524 -31.679 1.00 98.06 369 LEU A O 1
ATOM 2828 N N . ILE A 1 370 ? -3.533 6.154 -29.549 1.00 97.81 370 ILE A N 1
ATOM 2829 C CA . ILE A 1 370 ? -2.380 7.051 -29.498 1.00 97.81 370 ILE A CA 1
ATOM 2830 C C . ILE A 1 370 ? -1.333 6.490 -28.541 1.00 97.81 370 ILE A C 1
ATOM 2832 O O . ILE A 1 370 ? -1.625 6.195 -27.383 1.00 97.81 370 ILE A O 1
ATOM 2836 N N . GLY A 1 371 ? -0.105 6.352 -29.035 1.00 96.81 371 GLY A N 1
ATOM 2837 C CA . GLY A 1 371 ? 1.067 6.035 -28.231 1.00 96.81 371 GLY A CA 1
ATOM 2838 C C . GLY A 1 371 ? 1.857 7.296 -27.895 1.00 96.81 371 GLY A C 1
ATOM 2839 O O . GLY A 1 371 ? 2.067 8.143 -28.766 1.00 96.81 371 GLY A O 1
ATOM 2840 N N . ALA A 1 372 ? 2.310 7.410 -26.647 1.00 92.25 372 ALA A N 1
ATOM 2841 C CA . ALA A 1 372 ? 3.236 8.459 -26.230 1.00 92.25 372 ALA A CA 1
ATOM 2842 C C . ALA A 1 372 ? 4.642 7.899 -25.989 1.00 92.25 372 ALA A C 1
ATOM 2844 O O . ALA A 1 372 ? 4.814 6.850 -25.367 1.00 92.25 372 ALA A O 1
ATOM 2845 N N . VAL A 1 373 ? 5.654 8.639 -26.439 1.00 87.62 373 VAL A N 1
ATOM 2846 C CA . VAL A 1 373 ? 7.076 8.316 -26.275 1.00 87.62 373 VAL A CA 1
ATOM 2847 C C . VAL A 1 373 ? 7.835 9.545 -25.779 1.00 87.62 373 VAL A C 1
ATOM 2849 O O . VAL A 1 373 ? 7.410 10.671 -25.996 1.00 87.62 373 VAL A O 1
ATOM 2852 N N . GLY A 1 374 ? 8.985 9.338 -25.134 1.00 78.50 374 GLY A N 1
ATOM 2853 C CA . GLY A 1 374 ? 9.925 10.411 -24.788 1.00 78.50 374 GLY A CA 1
ATOM 2854 C C . GLY A 1 374 ? 10.065 10.659 -23.288 1.00 78.50 374 GLY A C 1
ATOM 2855 O O . GLY A 1 374 ? 9.123 11.064 -22.630 1.00 78.50 374 GLY A O 1
ATOM 2856 N N . LEU A 1 375 ? 11.282 10.440 -22.770 1.00 79.88 375 LEU A N 1
ATOM 2857 C CA . LEU A 1 375 ? 11.694 10.719 -21.381 1.00 79.88 375 LEU A CA 1
ATOM 2858 C C . LEU A 1 375 ? 10.752 10.176 -20.287 1.00 79.88 375 LEU A C 1
ATOM 2860 O O . LEU A 1 375 ? 10.679 10.753 -19.209 1.00 79.88 375 LEU A O 1
ATOM 2864 N N . ILE A 1 376 ? 10.089 9.048 -20.555 1.00 88.44 376 ILE A N 1
ATOM 2865 C CA . ILE A 1 376 ? 9.312 8.304 -19.561 1.00 88.44 376 ILE A CA 1
ATOM 2866 C C . ILE A 1 376 ? 10.296 7.468 -18.740 1.00 88.44 376 ILE A C 1
ATOM 2868 O O . ILE A 1 376 ? 10.838 6.483 -19.254 1.00 88.44 376 ILE A O 1
ATOM 2872 N N . THR A 1 377 ? 10.594 7.909 -17.517 1.00 87.81 377 THR A N 1
ATOM 2873 C CA . THR A 1 377 ? 11.568 7.243 -16.630 1.00 87.81 377 THR A CA 1
ATOM 2874 C C . THR A 1 377 ? 10.967 6.791 -15.308 1.00 87.81 377 THR A C 1
ATOM 2876 O O . THR A 1 377 ? 11.365 5.735 -14.814 1.00 87.81 377 THR A O 1
ATOM 2879 N N . GLU A 1 378 ? 9.978 7.524 -14.791 1.00 88.56 378 GLU A N 1
ATOM 2880 C CA . GLU A 1 378 ? 9.369 7.276 -13.479 1.00 88.56 378 GLU A CA 1
ATOM 2881 C C . GLU A 1 378 ? 8.051 6.492 -13.575 1.00 88.56 378 GLU A C 1
ATOM 2883 O O . GLU A 1 378 ? 7.349 6.539 -14.592 1.00 88.56 378 GLU A O 1
ATOM 2888 N N . ALA A 1 379 ? 7.711 5.771 -12.505 1.00 89.81 379 ALA A N 1
ATOM 2889 C CA . ALA A 1 379 ? 6.545 4.891 -12.444 1.00 89.81 379 ALA A CA 1
ATOM 2890 C C . ALA A 1 379 ? 5.223 5.675 -12.441 1.00 89.81 379 ALA A C 1
ATOM 2892 O O . ALA A 1 379 ? 4.282 5.336 -13.159 1.00 89.81 379 ALA A O 1
ATOM 2893 N N . GLU A 1 380 ? 5.179 6.762 -11.682 1.00 89.56 380 GLU A N 1
ATOM 2894 C CA . GLU A 1 380 ? 4.040 7.664 -11.546 1.00 89.56 380 GLU A CA 1
ATOM 2895 C C . GLU A 1 380 ? 3.788 8.390 -12.870 1.00 89.56 380 GLU A C 1
ATOM 2897 O O . GLU A 1 380 ? 2.665 8.406 -13.363 1.00 89.56 380 GLU A O 1
ATOM 2902 N N . GLN A 1 381 ? 4.851 8.870 -13.528 1.00 88.75 381 GLN A N 1
ATOM 2903 C CA . GLN A 1 381 ? 4.759 9.464 -14.866 1.00 88.75 381 GLN A CA 1
ATOM 2904 C C . GLN A 1 381 ? 4.170 8.470 -15.879 1.00 88.75 381 GLN A C 1
ATOM 2906 O O . GLN A 1 381 ? 3.306 8.827 -16.677 1.00 88.75 381 GLN A O 1
ATOM 2911 N N . ALA A 1 382 ? 4.632 7.217 -15.857 1.00 91.94 382 ALA A N 1
ATOM 2912 C CA . ALA A 1 382 ? 4.129 6.162 -16.729 1.00 91.94 382 ALA A CA 1
ATOM 2913 C C . ALA A 1 382 ? 2.635 5.880 -16.503 1.00 91.94 382 ALA A C 1
ATOM 2915 O O . ALA A 1 382 ? 1.893 5.735 -17.477 1.00 91.94 382 ALA A O 1
ATOM 2916 N N . ARG A 1 383 ? 2.197 5.835 -15.237 1.00 93.00 383 ARG A N 1
ATOM 2917 C CA . ARG A 1 383 ? 0.787 5.690 -14.851 1.00 93.00 383 ARG A CA 1
ATOM 2918 C C . ARG A 1 383 ? -0.040 6.862 -15.373 1.00 93.00 383 ARG A C 1
ATOM 2920 O O . ARG A 1 383 ? -0.987 6.646 -16.123 1.00 93.00 383 ARG A O 1
ATOM 2927 N N . ASP A 1 384 ? 0.354 8.084 -15.032 1.00 89.31 384 ASP A N 1
ATOM 2928 C CA . ASP A 1 384 ? -0.433 9.301 -15.263 1.00 89.31 384 ASP A CA 1
ATOM 2929 C C . ASP A 1 384 ? -0.651 9.615 -16.750 1.00 89.31 384 ASP A C 1
ATOM 2931 O O . ASP A 1 384 ? -1.599 10.311 -17.111 1.00 89.31 384 ASP A O 1
ATOM 2935 N N . ILE A 1 385 ? 0.209 9.102 -17.637 1.00 91.81 385 ILE A N 1
ATOM 2936 C CA . ILE A 1 385 ? 0.035 9.248 -19.089 1.00 91.81 385 ILE A CA 1
ATOM 2937 C C . ILE A 1 385 ? -1.190 8.469 -19.594 1.00 91.81 385 ILE A C 1
ATOM 2939 O O . ILE A 1 385 ? -1.818 8.904 -20.562 1.00 91.81 385 ILE A O 1
ATOM 2943 N N . VAL A 1 386 ? -1.527 7.331 -18.978 1.00 93.00 386 VAL A N 1
ATOM 2944 C CA . VAL A 1 386 ? -2.562 6.404 -19.478 1.00 93.00 386 VAL A CA 1
ATOM 2945 C C . VAL A 1 386 ? -3.762 6.238 -18.551 1.00 93.00 386 VAL A C 1
ATOM 2947 O O . VAL A 1 386 ? -4.755 5.655 -18.986 1.00 93.00 386 VAL A O 1
ATOM 2950 N N . ASP A 1 387 ? -3.686 6.703 -17.303 1.00 87.12 387 ASP A N 1
ATOM 2951 C CA . ASP A 1 387 ? -4.789 6.591 -16.346 1.00 87.12 387 ASP A CA 1
ATOM 2952 C C . ASP A 1 387 ? -5.917 7.586 -16.636 1.00 87.12 387 ASP A C 1
ATOM 2954 O O . ASP A 1 387 ? -5.682 8.745 -16.974 1.00 87.12 387 ASP A O 1
ATOM 2958 N N . ASP A 1 388 ? -7.152 7.110 -16.492 1.00 68.69 388 ASP A N 1
ATOM 2959 C CA . ASP A 1 388 ? -8.388 7.899 -16.545 1.00 68.69 388 ASP A CA 1
ATOM 2960 C C . ASP A 1 388 ? -9.020 8.104 -15.156 1.00 68.69 388 ASP A C 1
ATOM 2962 O O . ASP A 1 388 ? -9.983 8.863 -14.998 1.00 68.69 388 ASP A O 1
ATOM 2966 N N . LYS A 1 389 ? -8.453 7.449 -14.138 1.00 60.69 389 LYS A N 1
ATOM 2967 C CA . LYS A 1 389 ? -8.809 7.578 -12.727 1.00 60.69 389 LYS A CA 1
ATOM 2968 C C . LYS A 1 389 ? -7.932 8.676 -12.129 1.00 60.69 389 LYS A C 1
ATOM 2970 O O . LYS A 1 389 ? -6.731 8.488 -11.965 1.00 60.69 389 LYS A O 1
ATOM 2975 N N . GLY A 1 390 ? -8.505 9.848 -11.862 1.00 48.06 390 GLY A N 1
ATOM 2976 C CA . GLY A 1 390 ? -7.771 10.944 -11.223 1.00 48.06 390 GLY A CA 1
ATOM 2977 C C . GLY A 1 390 ? -7.176 10.484 -9.890 1.00 48.06 390 GLY A C 1
ATOM 2978 O O . GLY A 1 390 ? -7.899 9.948 -9.054 1.00 48.06 390 GLY A O 1
ATOM 2979 N N . SER A 1 391 ? -5.867 10.651 -9.705 1.00 43.00 391 SER A N 1
ATOM 2980 C CA . SER A 1 391 ? -5.200 10.369 -8.436 1.00 43.00 391 SER A CA 1
ATOM 2981 C C . SER A 1 391 ? -4.842 11.677 -7.728 1.00 43.00 391 SER A C 1
ATOM 2983 O O . SER A 1 391 ? -3.786 12.246 -8.007 1.00 43.00 391 SER A O 1
ATOM 2985 N N . ASP A 1 392 ? -5.668 12.106 -6.773 1.00 42.53 392 ASP A N 1
ATOM 2986 C CA . ASP A 1 392 ? -5.299 13.081 -5.728 1.00 42.53 392 ASP A CA 1
ATOM 2987 C C . ASP A 1 392 ? -4.354 12.406 -4.718 1.00 42.53 392 ASP A C 1
ATOM 2989 O O . ASP A 1 392 ? -4.697 12.134 -3.569 1.00 42.53 392 ASP A O 1
ATOM 2993 N N . LYS A 1 393 ? -3.159 12.013 -5.171 1.00 38.38 393 LYS A N 1
ATOM 2994 C CA . LYS A 1 393 ? -2.114 11.420 -4.316 1.00 38.38 393 LYS A CA 1
ATOM 2995 C C . LYS A 1 393 ? -0.735 12.050 -4.532 1.00 38.38 393 LYS A C 1
ATOM 2997 O O . LYS A 1 393 ? 0.274 11.398 -4.282 1.00 38.38 393 LYS A O 1
ATOM 3002 N N . SER A 1 394 ? -0.663 13.311 -4.960 1.00 32.56 394 SER A N 1
ATOM 3003 C CA . SER A 1 394 ? 0.562 14.106 -4.801 1.00 32.56 394 SER A CA 1
ATOM 3004 C C . SER A 1 394 ? 0.358 15.165 -3.722 1.00 32.56 394 SER A C 1
ATOM 3006 O O . SER A 1 394 ? 0.026 16.315 -4.002 1.00 32.56 394 SER A O 1
ATOM 3008 N N . ILE A 1 395 ? 0.592 14.777 -2.470 1.00 41.06 395 ILE A N 1
ATOM 3009 C CA . ILE A 1 395 ? 0.884 15.740 -1.409 1.00 41.06 395 ILE A CA 1
ATOM 3010 C C . ILE A 1 395 ? 2.237 16.363 -1.775 1.00 41.06 395 ILE A C 1
ATOM 3012 O O . ILE A 1 395 ? 3.264 15.690 -1.732 1.00 41.06 395 ILE A O 1
ATOM 3016 N N . GLY A 1 396 ? 2.231 17.621 -2.217 1.00 40.41 396 GLY A N 1
ATOM 3017 C CA . GLY A 1 396 ? 3.463 18.360 -2.503 1.00 40.41 396 GLY A CA 1
ATOM 3018 C C . GLY A 1 396 ? 3.296 19.673 -3.266 1.00 40.41 396 GLY A C 1
ATOM 3019 O O . GLY A 1 396 ? 4.039 20.609 -2.995 1.00 40.41 396 GLY A O 1
ATOM 3020 N N . GLU A 1 397 ? 2.316 19.799 -4.168 1.00 32.62 397 GLU A N 1
ATOM 3021 C CA . GLU A 1 397 ? 2.169 21.019 -4.996 1.00 32.62 397 GLU A CA 1
ATOM 3022 C C . GLU A 1 397 ? 0.720 21.540 -5.125 1.00 32.62 397 GLU A C 1
ATOM 3024 O O . GLU A 1 397 ? 0.446 22.455 -5.900 1.00 32.62 397 GLU A O 1
ATOM 3029 N N . GLU A 1 398 ? -0.213 21.050 -4.304 1.00 36.56 398 GLU A N 1
ATOM 3030 C CA . GLU A 1 398 ? -1.623 21.490 -4.280 1.00 36.56 398 GLU A CA 1
ATOM 3031 C C . GLU A 1 398 ? -1.918 22.628 -3.290 1.00 36.56 398 GLU A C 1
ATOM 3033 O O . GLU A 1 398 ? -3.027 22.776 -2.790 1.00 36.56 398 GLU A O 1
ATOM 3038 N N . ALA A 1 399 ? -0.944 23.502 -3.038 1.00 35.44 399 ALA A N 1
ATOM 3039 C CA . ALA A 1 399 ? -1.220 24.776 -2.369 1.00 35.44 399 ALA A CA 1
ATOM 3040 C C . ALA A 1 399 ? -1.620 25.897 -3.354 1.00 35.44 399 ALA A C 1
ATOM 3042 O O . ALA A 1 399 ? -2.102 26.937 -2.918 1.00 35.44 399 ALA A O 1
ATOM 3043 N N . ASN A 1 400 ? -1.461 25.708 -4.675 1.00 32.91 400 ASN A N 1
ATOM 3044 C CA . ASN A 1 400 ? -1.655 26.786 -5.662 1.00 32.91 400 ASN A CA 1
ATOM 3045 C C . ASN A 1 400 ? -2.744 26.547 -6.725 1.00 32.91 400 ASN A C 1
ATOM 3047 O O . ASN A 1 400 ? -2.984 27.440 -7.535 1.00 32.91 400 ASN A O 1
ATOM 3051 N N . ALA A 1 401 ? -3.431 25.400 -6.733 1.00 36.53 401 ALA A N 1
ATOM 3052 C CA . ALA A 1 401 ? -4.444 25.081 -7.753 1.00 36.53 401 ALA A CA 1
ATOM 3053 C C . ALA A 1 401 ? -5.903 25.160 -7.252 1.00 36.53 401 ALA A C 1
ATOM 3055 O O . ALA A 1 401 ? -6.827 24.788 -7.969 1.00 36.53 401 ALA A O 1
ATOM 3056 N N . ALA A 1 402 ? -6.138 25.692 -6.050 1.00 34.78 402 ALA A N 1
ATOM 3057 C CA . ALA A 1 402 ? -7.461 25.781 -5.424 1.00 34.78 402 ALA A CA 1
ATOM 3058 C C . ALA A 1 402 ? -8.379 26.895 -5.990 1.00 34.78 402 ALA A C 1
ATOM 3060 O O . ALA A 1 402 ? -9.156 27.477 -5.241 1.00 34.78 402 ALA A O 1
ATOM 3061 N N . ASN A 1 403 ? -8.310 27.208 -7.292 1.00 32.41 403 ASN A N 1
ATOM 3062 C CA . ASN A 1 403 ? -9.145 28.254 -7.910 1.00 32.41 403 ASN A CA 1
ATOM 3063 C C . ASN A 1 403 ? -9.950 27.833 -9.151 1.00 32.41 403 ASN A C 1
ATOM 3065 O O . ASN A 1 403 ? -10.631 28.677 -9.726 1.00 32.41 403 ASN A O 1
ATOM 3069 N N . GLU A 1 404 ? -9.963 26.559 -9.546 1.00 31.44 404 GLU A N 1
ATOM 3070 C CA . GLU A 1 404 ? -10.812 26.106 -10.660 1.00 31.44 404 GLU A CA 1
ATOM 3071 C C . GLU A 1 404 ? -11.710 24.931 -10.247 1.00 31.44 404 GLU A C 1
ATOM 3073 O O . GLU A 1 404 ? -11.602 23.815 -10.744 1.00 31.44 404 GLU A O 1
ATOM 3078 N N . MET A 1 405 ? -12.641 25.191 -9.321 1.00 34.59 405 MET A N 1
ATOM 3079 C CA . MET A 1 405 ? -13.835 24.359 -9.153 1.00 34.59 405 MET A CA 1
ATOM 3080 C C . MET A 1 405 ? -14.979 24.933 -9.991 1.00 34.59 405 MET A C 1
ATOM 3082 O O . MET A 1 405 ? -15.466 26.020 -9.699 1.00 34.59 405 MET A O 1
ATOM 3086 N N . THR A 1 406 ? -15.428 24.197 -11.008 1.00 34.03 406 THR A N 1
ATOM 3087 C CA . THR A 1 406 ? -16.851 23.979 -11.345 1.00 34.03 406 THR A CA 1
ATOM 3088 C C . THR A 1 406 ? -16.947 23.018 -12.534 1.00 34.03 406 THR A C 1
ATOM 3090 O O . THR A 1 406 ? -16.998 23.439 -13.680 1.00 34.03 406 THR A O 1
ATOM 3093 N N . ASP A 1 407 ? -16.947 21.712 -12.261 1.00 29.75 407 ASP A N 1
ATOM 3094 C CA . ASP A 1 407 ? -17.906 20.780 -12.869 1.00 29.75 407 ASP A CA 1
ATOM 3095 C C . ASP A 1 407 ? -17.790 19.389 -12.230 1.00 29.75 407 ASP A C 1
ATOM 3097 O O . ASP A 1 407 ? -16.763 18.710 -12.265 1.00 29.75 407 ASP A O 1
ATOM 3101 N N . ALA A 1 408 ? -18.892 18.954 -11.626 1.00 37.41 408 ALA A N 1
ATOM 3102 C CA . ALA A 1 408 ? -19.052 17.631 -11.051 1.00 37.41 408 ALA A CA 1
ATOM 3103 C C . ALA A 1 408 ? -19.183 16.584 -12.174 1.00 37.41 408 ALA A C 1
ATOM 3105 O O . ALA A 1 408 ? -20.286 16.349 -12.667 1.00 37.41 408 ALA A O 1
ATOM 3106 N N . LYS A 1 409 ? -18.042 16.003 -12.587 1.00 38.28 409 LYS A N 1
ATOM 3107 C CA . LYS A 1 409 ? -17.798 14.698 -13.263 1.00 38.28 409 LYS A CA 1
ATOM 3108 C C . LYS A 1 409 ? -16.525 14.818 -14.118 1.00 38.28 409 LYS A C 1
ATOM 3110 O O . LYS A 1 409 ? -16.615 15.086 -15.312 1.00 38.28 409 LYS A O 1
ATOM 3115 N N . GLY A 1 410 ? -15.340 14.584 -13.561 1.00 32.50 410 GLY A N 1
ATOM 3116 C CA . GLY A 1 410 ? -14.126 14.674 -14.377 1.00 32.50 410 GLY A CA 1
ATOM 3117 C C . GLY A 1 410 ? -12.903 14.037 -13.744 1.00 32.50 410 GLY A C 1
ATOM 3118 O O . GLY A 1 410 ? -12.125 14.724 -13.098 1.00 32.50 410 GLY A O 1
ATOM 3119 N N . GLY A 1 411 ? -12.695 12.737 -13.967 1.00 46.09 411 GLY A N 1
ATOM 3120 C CA . GLY A 1 411 ? -11.338 12.192 -13.892 1.00 46.09 411 GLY A CA 1
ATOM 3121 C C . GLY A 1 411 ? -10.450 12.896 -14.925 1.00 46.09 411 GLY A C 1
ATOM 3122 O O . GLY A 1 411 ? -10.932 13.281 -15.995 1.00 46.09 411 GLY A O 1
ATOM 3123 N N . LYS A 1 412 ? -9.165 13.093 -14.608 1.00 63.06 412 LYS A N 1
ATOM 3124 C CA . LYS A 1 412 ? -8.175 13.625 -15.555 1.00 63.06 412 LYS A CA 1
ATOM 3125 C C . LYS A 1 412 ? -8.174 12.746 -16.810 1.00 63.06 412 LYS A C 1
ATOM 3127 O O . LYS A 1 412 ? -8.027 11.533 -16.718 1.00 63.06 412 LYS A O 1
ATOM 3132 N N . GLU A 1 413 ? -8.384 13.340 -17.984 1.00 77.56 413 GLU A N 1
ATOM 3133 C CA . GLU A 1 413 ? -8.408 12.573 -19.231 1.00 77.56 413 GLU A CA 1
ATOM 3134 C C . GLU A 1 413 ? -6.995 12.050 -19.570 1.00 77.56 413 GLU A C 1
ATOM 3136 O O . GLU A 1 413 ? -6.048 12.844 -19.553 1.00 77.56 413 GLU A O 1
ATOM 3141 N N . PRO A 1 414 ? -6.830 10.762 -19.938 1.00 87.88 414 PRO A N 1
ATOM 3142 C CA . PRO A 1 414 ? -5.519 10.202 -20.250 1.00 87.88 414 PRO A CA 1
ATOM 3143 C C . PRO A 1 414 ? -4.871 10.895 -21.454 1.00 87.88 414 PRO A C 1
ATOM 3145 O O . PRO A 1 414 ? -5.526 11.265 -22.439 1.00 87.88 414 PRO A O 1
ATOM 3148 N N . MET A 1 415 ? -3.547 11.038 -21.398 1.00 91.00 415 MET A N 1
ATOM 3149 C CA . MET A 1 415 ? -2.749 11.649 -22.464 1.00 91.00 415 MET A CA 1
ATOM 3150 C C . MET A 1 415 ? -2.549 10.710 -23.656 1.00 91.00 415 MET A C 1
ATOM 3152 O O . MET A 1 415 ? -2.512 11.164 -24.798 1.00 91.00 415 MET A O 1
ATOM 3156 N N . ALA A 1 416 ? -2.445 9.407 -23.408 1.00 94.94 416 ALA A N 1
ATOM 3157 C CA . ALA A 1 416 ? -2.260 8.383 -24.428 1.00 94.94 416 ALA A CA 1
ATOM 3158 C C . ALA A 1 416 ? -2.946 7.071 -24.025 1.00 94.94 416 ALA A C 1
ATOM 3160 O O . ALA A 1 416 ? -3.338 6.883 -22.878 1.00 94.94 416 ALA A O 1
ATOM 3161 N N . ASP A 1 417 ? -3.088 6.148 -24.973 1.00 96.56 417 ASP A N 1
ATOM 3162 C CA . ASP A 1 417 ? -3.664 4.827 -24.711 1.00 96.56 417 ASP A CA 1
ATOM 3163 C C . ASP A 1 417 ? -2.595 3.799 -24.312 1.00 96.56 417 ASP A C 1
ATOM 3165 O O . ASP A 1 417 ? -2.919 2.826 -23.630 1.00 96.56 417 ASP A O 1
ATOM 3169 N N . VAL A 1 418 ? -1.337 4.017 -24.715 1.00 97.44 418 VAL A N 1
ATOM 3170 C CA . VAL A 1 418 ? -0.155 3.223 -24.339 1.00 97.44 418 VAL A CA 1
ATOM 3171 C C . VAL A 1 418 ? 1.088 4.103 -24.220 1.00 97.44 418 VAL A C 1
ATOM 3173 O O . VAL A 1 418 ? 1.175 5.163 -24.849 1.00 97.44 418 VAL A O 1
ATOM 3176 N N . ILE A 1 419 ? 2.084 3.622 -23.477 1.00 97.00 419 ILE A N 1
ATOM 3177 C CA . ILE A 1 419 ? 3.412 4.236 -23.426 1.00 97.00 419 ILE A CA 1
ATOM 3178 C C . ILE A 1 419 ? 4.435 3.415 -24.204 1.00 97.00 419 ILE A C 1
ATOM 3180 O O . ILE A 1 419 ? 4.447 2.184 -24.148 1.00 97.00 419 ILE A O 1
ATOM 3184 N N . LEU A 1 420 ? 5.329 4.112 -24.898 1.00 95.88 420 LEU A N 1
ATOM 3185 C CA . LEU A 1 420 ? 6.491 3.537 -25.556 1.00 95.88 420 LEU A CA 1
ATOM 3186 C C . LEU A 1 420 ? 7.752 4.025 -24.846 1.00 95.88 420 LEU A C 1
ATOM 3188 O O . LEU A 1 420 ? 8.068 5.216 -24.815 1.00 95.88 420 LEU A O 1
ATOM 3192 N N . VAL A 1 421 ? 8.503 3.088 -24.284 1.00 94.62 421 VAL A N 1
ATOM 3193 C CA . VAL A 1 421 ? 9.691 3.372 -23.482 1.00 94.62 421 VAL A CA 1
ATOM 3194 C C . VAL A 1 421 ? 10.926 2.926 -24.256 1.00 94.62 421 VAL A C 1
ATOM 3196 O O . VAL A 1 421 ? 10.990 1.817 -24.777 1.00 94.62 421 VAL A O 1
ATOM 3199 N N . ALA A 1 422 ? 11.899 3.828 -24.377 1.00 90.50 422 ALA A N 1
ATOM 3200 C CA . ALA A 1 422 ? 13.114 3.612 -25.160 1.00 90.50 422 ALA A CA 1
ATOM 3201 C C . ALA A 1 422 ? 14.323 3.389 -24.237 1.00 90.50 422 ALA A C 1
ATOM 3203 O O . ALA A 1 422 ? 14.467 2.340 -23.618 1.00 90.50 422 ALA A O 1
ATOM 3204 N N . ARG A 1 423 ? 15.187 4.405 -24.099 1.00 87.94 423 ARG A N 1
ATOM 3205 C CA . ARG A 1 423 ? 16.480 4.316 -23.395 1.00 87.94 423 ARG A CA 1
ATOM 3206 C C . ARG A 1 423 ? 16.386 3.814 -21.956 1.00 87.94 423 ARG A C 1
ATOM 3208 O O . ARG A 1 423 ? 17.371 3.279 -21.463 1.00 87.94 423 ARG A O 1
ATOM 3215 N N . GLN A 1 424 ? 15.241 3.982 -21.300 1.00 92.19 424 GLN A N 1
ATOM 3216 C CA . GLN A 1 424 ? 15.052 3.490 -19.943 1.00 92.19 424 GLN A CA 1
ATOM 3217 C C . GLN A 1 424 ? 15.129 1.957 -19.875 1.00 92.19 424 GLN A C 1
ATOM 3219 O O . GLN A 1 424 ? 15.805 1.450 -18.993 1.00 92.19 424 GLN A O 1
ATOM 3224 N N . PHE A 1 425 ? 14.610 1.221 -20.866 1.00 91.00 425 PHE A N 1
ATOM 3225 C CA . PHE A 1 425 ? 14.788 -0.238 -20.937 1.00 91.00 425 PHE A CA 1
ATOM 3226 C C . PHE A 1 425 ? 16.247 -0.663 -21.153 1.00 91.00 425 PHE A C 1
ATOM 3228 O O . PHE A 1 425 ? 16.653 -1.727 -20.696 1.00 91.00 425 PHE A O 1
ATOM 3235 N N . MET A 1 426 ? 17.067 0.160 -21.818 1.00 87.88 426 MET A N 1
ATOM 3236 C CA . MET A 1 426 ? 18.506 -0.120 -21.949 1.00 87.88 426 MET A CA 1
ATOM 3237 C C . MET A 1 426 ? 19.268 0.083 -20.633 1.00 87.88 426 MET A C 1
ATOM 3239 O O . MET A 1 426 ? 20.318 -0.524 -20.449 1.00 87.88 426 MET A O 1
ATOM 3243 N N . ARG A 1 427 ? 18.762 0.937 -19.733 1.00 88.31 427 ARG A N 1
ATOM 3244 C CA . ARG A 1 427 ? 19.343 1.163 -18.400 1.00 88.31 427 ARG A CA 1
ATOM 3245 C C . ARG A 1 427 ? 18.843 0.139 -17.388 1.00 88.31 427 ARG A C 1
ATOM 3247 O O . ARG A 1 427 ? 19.633 -0.385 -16.616 1.00 88.31 427 ARG A O 1
ATOM 3254 N N . GLU A 1 428 ? 17.544 -0.135 -17.421 1.00 89.94 428 GLU A N 1
ATOM 3255 C CA . GLU A 1 428 ? 16.825 -0.963 -16.456 1.00 89.94 428 GLU A CA 1
ATOM 3256 C C . GLU A 1 428 ? 15.928 -1.950 -17.216 1.00 89.94 428 GLU A C 1
ATOM 3258 O O . GLU A 1 428 ? 14.769 -1.658 -17.510 1.00 89.94 428 GLU A O 1
ATOM 3263 N N . PRO A 1 429 ? 16.429 -3.137 -17.584 1.00 88.19 429 PRO A N 1
ATOM 3264 C CA . PRO A 1 429 ? 15.627 -4.098 -18.337 1.00 88.19 429 PRO A CA 1
ATOM 3265 C C . PRO A 1 429 ? 14.409 -4.633 -17.563 1.00 88.19 429 PRO A C 1
ATOM 3267 O O . PRO A 1 429 ? 13.454 -5.097 -18.175 1.00 88.19 429 PRO A O 1
ATOM 3270 N N . GLU A 1 430 ? 14.436 -4.589 -16.226 1.00 90.38 430 GLU A N 1
ATOM 3271 C CA . GLU A 1 430 ? 13.349 -4.985 -15.308 1.00 90.38 430 GLU A CA 1
ATOM 3272 C C . GLU A 1 430 ? 12.345 -3.876 -15.004 1.00 90.38 430 GLU A C 1
ATOM 3274 O O . GLU A 1 430 ? 11.529 -4.020 -14.094 1.00 90.38 430 GLU A O 1
ATOM 3279 N N . TRP A 1 431 ? 12.385 -2.784 -15.766 1.00 93.56 431 TRP A N 1
ATOM 3280 C CA . TRP A 1 431 ? 11.615 -1.579 -15.482 1.00 93.56 431 TRP A CA 1
ATOM 3281 C C . TRP A 1 431 ? 10.121 -1.841 -15.249 1.00 93.56 431 TRP A C 1
ATOM 3283 O O . TRP A 1 431 ? 9.564 -1.284 -14.315 1.00 93.56 431 TRP A O 1
ATOM 3293 N N . VAL A 1 432 ? 9.478 -2.755 -15.987 1.00 95.44 432 VAL A N 1
ATOM 3294 C CA . VAL A 1 432 ? 8.056 -3.094 -15.760 1.00 95.44 432 VAL A CA 1
ATOM 3295 C C . VAL A 1 432 ? 7.810 -3.689 -14.371 1.00 95.44 432 VAL A C 1
ATOM 3297 O O . VAL A 1 432 ? 6.864 -3.289 -13.695 1.00 95.44 432 VAL A O 1
ATOM 3300 N N . LEU A 1 433 ? 8.662 -4.616 -13.924 1.00 93.50 433 LEU A N 1
ATOM 3301 C CA . LEU A 1 433 ? 8.551 -5.228 -12.596 1.00 93.50 433 LEU A CA 1
ATOM 3302 C C . LEU A 1 433 ? 8.779 -4.186 -11.497 1.00 93.50 433 LEU A C 1
ATOM 3304 O O . LEU A 1 433 ? 8.071 -4.182 -10.494 1.00 93.50 433 LEU A O 1
ATOM 3308 N N . LYS A 1 434 ? 9.739 -3.279 -11.712 1.00 90.69 434 LYS A N 1
ATOM 3309 C CA . LYS A 1 434 ? 10.047 -2.180 -10.791 1.00 90.69 434 LYS A CA 1
ATOM 3310 C C . LYS A 1 434 ? 8.914 -1.155 -10.721 1.00 90.69 434 LYS A C 1
ATOM 3312 O O . LYS A 1 434 ? 8.586 -0.709 -9.629 1.00 90.69 434 LYS A O 1
ATOM 3317 N N . VAL A 1 435 ? 8.296 -0.815 -11.853 1.00 92.50 435 VAL A N 1
ATOM 3318 C CA . VAL A 1 435 ? 7.118 0.066 -11.918 1.00 92.50 435 VAL A CA 1
ATOM 3319 C C . VAL A 1 435 ? 5.932 -0.574 -11.202 1.00 92.50 435 VAL A C 1
ATOM 3321 O O . VAL A 1 435 ? 5.281 0.098 -10.412 1.00 92.50 435 VAL A O 1
ATOM 3324 N N . GLY A 1 436 ? 5.681 -1.872 -11.412 1.00 90.50 436 GLY A N 1
ATOM 3325 C CA . GLY A 1 436 ? 4.628 -2.599 -10.695 1.00 90.50 436 GLY A CA 1
ATOM 3326 C C . GLY A 1 436 ? 4.851 -2.559 -9.187 1.00 90.50 436 GLY A C 1
ATOM 3327 O O . GLY A 1 436 ? 3.967 -2.152 -8.443 1.00 90.50 436 GLY A O 1
ATOM 3328 N N . TRP A 1 437 ? 6.074 -2.865 -8.753 1.00 87.25 437 TRP A N 1
ATOM 3329 C CA . TRP A 1 437 ? 6.478 -2.785 -7.351 1.00 87.25 437 TRP A CA 1
ATOM 3330 C C . TRP A 1 437 ? 6.322 -1.377 -6.755 1.00 87.25 437 TRP A C 1
ATOM 3332 O O . TRP A 1 437 ? 5.700 -1.235 -5.707 1.00 87.25 437 TRP A O 1
ATOM 3342 N N . LYS A 1 438 ? 6.814 -0.334 -7.440 1.00 85.06 438 LYS A N 1
ATOM 3343 C CA . LYS A 1 438 ? 6.691 1.069 -7.005 1.00 85.06 438 LYS A CA 1
ATOM 3344 C C . LYS A 1 438 ? 5.239 1.535 -6.892 1.00 85.06 438 LYS A C 1
ATOM 3346 O O . LYS A 1 438 ? 4.925 2.295 -5.989 1.00 85.06 438 LYS A O 1
ATOM 3351 N N . LEU A 1 439 ? 4.363 1.070 -7.782 1.00 85.44 439 LEU A N 1
ATOM 3352 C CA . LEU A 1 439 ? 2.939 1.419 -7.780 1.00 85.44 439 LEU A CA 1
ATOM 3353 C C . LEU A 1 439 ? 2.082 0.504 -6.885 1.00 85.44 439 LEU A C 1
ATOM 3355 O O . LEU A 1 439 ? 0.859 0.610 -6.925 1.00 85.44 439 LEU A O 1
ATOM 3359 N N . GLY A 1 440 ? 2.685 -0.411 -6.116 1.00 83.88 440 GLY A N 1
ATOM 3360 C CA . GLY A 1 440 ? 1.952 -1.346 -5.252 1.00 83.88 440 GLY A CA 1
ATOM 3361 C C . GLY A 1 440 ? 1.148 -2.412 -6.011 1.00 83.88 440 GLY A C 1
ATOM 3362 O O . GLY A 1 440 ? 0.249 -3.033 -5.449 1.00 83.88 440 GLY A O 1
ATOM 3363 N N . VAL A 1 441 ? 1.452 -2.645 -7.291 1.00 85.44 441 VAL A N 1
ATOM 3364 C CA . VAL A 1 441 ? 0.767 -3.628 -8.139 1.00 85.44 441 VAL A CA 1
ATOM 3365 C C . VAL A 1 441 ? 1.521 -4.954 -8.102 1.00 85.44 441 VAL A C 1
ATOM 3367 O O . VAL A 1 441 ? 2.647 -5.068 -8.594 1.00 85.44 441 VAL A O 1
ATOM 3370 N N . ASP A 1 442 ? 0.876 -5.991 -7.565 1.00 85.56 442 ASP A N 1
ATOM 3371 C CA . ASP A 1 442 ? 1.416 -7.353 -7.550 1.00 85.56 442 ASP A CA 1
ATOM 3372 C C . ASP A 1 442 ? 1.357 -7.970 -8.960 1.00 85.56 442 ASP A C 1
ATOM 3374 O O . ASP A 1 442 ? 0.379 -8.607 -9.359 1.00 85.56 442 ASP A O 1
ATOM 3378 N N . VAL A 1 443 ? 2.401 -7.725 -9.755 1.00 90.38 443 VAL A N 1
ATOM 3379 C CA . VAL A 1 443 ? 2.537 -8.266 -11.114 1.00 90.38 443 VAL A CA 1
ATOM 3380 C C . VAL A 1 443 ? 3.154 -9.662 -11.113 1.00 90.38 443 VAL A C 1
ATOM 3382 O O . VAL A 1 443 ? 3.973 -9.993 -10.255 1.00 90.38 443 VAL A O 1
ATOM 3385 N N . ALA A 1 444 ? 2.808 -10.465 -12.114 1.00 90.38 444 ALA A N 1
ATOM 3386 C CA . ALA A 1 444 ? 3.400 -11.755 -12.418 1.00 90.38 444 ALA A CA 1
ATOM 3387 C C . ALA A 1 444 ? 4.881 -11.624 -12.783 1.00 90.38 444 ALA A C 1
ATOM 3389 O O . ALA A 1 444 ? 5.297 -10.708 -13.495 1.00 90.38 444 ALA A O 1
ATOM 3390 N N . TRP A 1 445 ? 5.684 -12.563 -12.288 1.00 90.56 445 TRP A N 1
ATOM 3391 C CA . TRP A 1 445 ? 7.118 -12.654 -12.559 1.00 90.56 445 TRP A CA 1
ATOM 3392 C C . TRP A 1 445 ? 7.404 -13.893 -13.403 1.00 90.56 445 TRP A C 1
ATOM 3394 O O . TRP A 1 445 ? 6.641 -14.863 -13.345 1.00 90.56 445 TRP 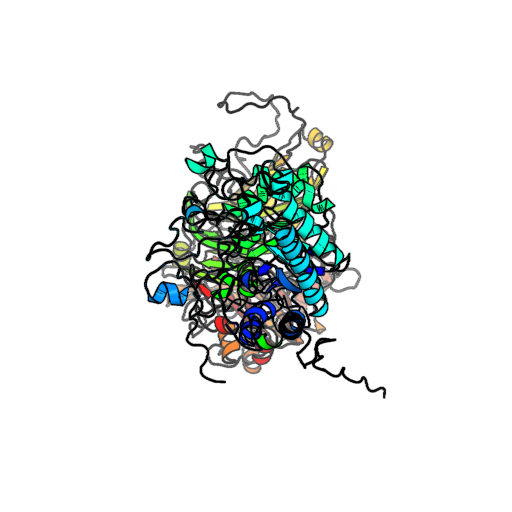A O 1
ATOM 3404 N N . PRO A 1 446 ? 8.532 -13.921 -14.133 1.00 90.31 446 PRO A N 1
ATOM 3405 C CA . PRO A 1 446 ? 9.021 -15.154 -14.727 1.00 90.31 446 PRO A CA 1
ATOM 3406 C C . PRO A 1 446 ? 9.125 -16.242 -13.669 1.00 90.31 446 PRO A C 1
ATOM 3408 O O . PRO A 1 446 ? 9.687 -16.020 -12.595 1.00 90.31 446 PRO A O 1
ATOM 3411 N N . SER A 1 447 ? 8.626 -17.434 -13.982 1.00 85.56 447 SER A N 1
ATOM 3412 C CA . SER A 1 447 ? 8.625 -18.579 -13.061 1.00 85.56 447 SER A CA 1
ATOM 3413 C C . SER A 1 447 ? 10.026 -18.892 -12.515 1.00 85.56 447 SER A C 1
ATOM 3415 O O . SER A 1 447 ? 10.184 -19.305 -11.372 1.00 85.56 447 SER A O 1
ATOM 3417 N N . GLN A 1 448 ? 11.058 -18.629 -13.313 1.00 87.56 448 GLN A N 1
ATOM 3418 C CA . GLN A 1 448 ? 12.467 -18.811 -12.979 1.00 87.56 448 GLN A CA 1
ATOM 3419 C C . GLN A 1 448 ? 12.994 -17.775 -11.967 1.00 87.56 448 GLN A C 1
ATOM 3421 O O . GLN A 1 448 ? 14.019 -18.018 -11.332 1.00 87.56 448 GLN A O 1
ATOM 3426 N N . PHE A 1 449 ? 12.329 -16.623 -11.821 1.00 87.44 449 PHE A N 1
ATOM 3427 C CA . PHE A 1 449 ? 12.750 -15.490 -10.983 1.00 87.44 449 PHE A CA 1
ATOM 3428 C C . PHE A 1 449 ? 11.913 -15.340 -9.705 1.00 87.44 449 PHE A C 1
ATOM 3430 O O . PHE A 1 449 ? 12.118 -14.396 -8.948 1.00 87.44 449 PHE A O 1
ATOM 3437 N N . LEU A 1 450 ? 11.005 -16.277 -9.412 1.00 79.06 450 LEU A N 1
ATOM 3438 C CA . LEU A 1 450 ? 10.134 -16.200 -8.231 1.00 79.06 450 LEU A CA 1
ATOM 3439 C C . LEU A 1 450 ? 10.897 -16.137 -6.896 1.00 79.06 450 LEU A C 1
ATOM 3441 O O . LEU A 1 450 ? 10.377 -15.595 -5.931 1.00 79.06 450 LEU A O 1
ATOM 3445 N N . ARG A 1 451 ? 12.138 -16.635 -6.849 1.00 75.50 451 ARG A N 1
ATOM 3446 C CA . ARG A 1 451 ? 13.007 -16.586 -5.659 1.00 75.50 451 ARG A CA 1
ATOM 3447 C C . ARG A 1 451 ? 13.697 -15.234 -5.420 1.00 75.50 451 ARG A C 1
ATOM 3449 O O . ARG A 1 451 ? 14.359 -15.079 -4.408 1.00 75.50 451 ARG A O 1
ATOM 3456 N N . VAL A 1 452 ? 13.605 -14.297 -6.367 1.00 77.75 452 VAL A N 1
ATOM 3457 C CA . VAL A 1 452 ? 14.274 -12.979 -6.320 1.00 77.75 452 VAL A CA 1
ATOM 3458 C C . VAL A 1 452 ? 13.286 -11.824 -6.519 1.00 77.75 452 VAL A C 1
ATOM 3460 O O . VAL A 1 452 ? 13.651 -10.776 -7.051 1.00 77.75 452 VAL A O 1
ATOM 3463 N N . ARG A 1 453 ? 12.010 -12.020 -6.158 1.00 73.69 453 ARG A N 1
ATOM 3464 C CA . ARG A 1 453 ? 11.008 -10.948 -6.248 1.00 73.69 453 ARG A CA 1
ATOM 3465 C C . ARG A 1 453 ? 11.415 -9.787 -5.343 1.00 73.69 453 ARG A C 1
ATOM 3467 O O . ARG A 1 453 ? 11.964 -10.013 -4.269 1.00 73.69 453 ARG A O 1
ATOM 3474 N N . PHE A 1 454 ? 11.113 -8.559 -5.765 1.00 67.50 454 PHE A N 1
ATOM 3475 C CA . PHE A 1 454 ? 11.240 -7.412 -4.869 1.00 67.50 454 PHE A CA 1
ATOM 3476 C C . PHE A 1 454 ? 10.374 -7.658 -3.619 1.00 67.50 454 PHE A C 1
ATOM 3478 O O . PHE A 1 454 ? 9.231 -8.107 -3.777 1.00 67.50 454 PHE A O 1
ATOM 3485 N N . PRO A 1 455 ? 10.887 -7.401 -2.402 1.00 58.94 455 PRO A N 1
ATOM 3486 C CA . PRO A 1 455 ? 10.080 -7.504 -1.190 1.00 58.94 455 PRO A CA 1
ATOM 3487 C C . PRO A 1 455 ? 8.887 -6.557 -1.324 1.00 58.94 455 PRO A C 1
ATOM 3489 O O . PRO A 1 455 ? 9.060 -5.432 -1.786 1.00 58.94 455 PRO A O 1
ATOM 3492 N N . LYS A 1 456 ? 7.667 -7.000 -0.999 1.00 53.53 456 LYS A N 1
ATOM 3493 C CA . LYS A 1 456 ? 6.489 -6.119 -1.069 1.00 53.53 456 LYS A CA 1
ATOM 3494 C C . LYS A 1 456 ? 6.754 -4.885 -0.200 1.00 53.53 456 LYS A C 1
ATOM 3496 O O . LYS A 1 456 ? 7.117 -5.040 0.960 1.00 53.53 456 LYS A O 1
ATOM 3501 N N . LEU A 1 457 ? 6.590 -3.683 -0.760 1.00 53.62 457 LEU A N 1
ATOM 3502 C CA . LEU A 1 457 ? 6.532 -2.468 0.052 1.00 53.62 457 LEU A CA 1
ATOM 3503 C C . LEU A 1 457 ? 5.278 -2.590 0.913 1.00 53.62 457 LEU A C 1
ATOM 3505 O O . LEU A 1 457 ? 4.162 -2.575 0.394 1.00 53.62 457 LEU A O 1
ATOM 3509 N N . PHE A 1 458 ? 5.468 -2.808 2.206 1.00 60.44 458 PHE A N 1
ATOM 3510 C CA . PHE A 1 458 ? 4.377 -2.832 3.161 1.00 60.44 458 PHE A CA 1
ATOM 3511 C C . PHE A 1 458 ? 3.808 -1.412 3.287 1.00 60.44 458 PHE A C 1
ATOM 3513 O O . PHE A 1 458 ? 4.553 -0.463 3.524 1.00 60.44 458 PHE A O 1
ATOM 3520 N N . THR A 1 459 ? 2.502 -1.251 3.076 1.00 66.25 459 THR A N 1
ATOM 3521 C CA . THR A 1 459 ? 1.782 0.008 3.307 1.00 66.25 459 THR A CA 1
ATOM 3522 C C . THR A 1 459 ? 0.666 -0.278 4.312 1.00 66.25 459 THR A C 1
ATOM 3524 O O . THR A 1 459 ? -0.176 -1.123 4.002 1.00 66.25 459 THR A O 1
ATOM 3527 N N . PRO A 1 460 ? 0.655 0.369 5.491 1.00 74.94 460 PRO A N 1
ATOM 3528 C CA . PRO A 1 460 ? -0.389 0.163 6.494 1.00 74.94 460 PRO A CA 1
ATOM 3529 C C . PRO A 1 460 ? -1.737 0.736 6.021 1.00 74.94 460 PRO A C 1
ATOM 3531 O O . PRO A 1 460 ? -1.771 1.699 5.253 1.00 74.94 460 PRO A O 1
ATOM 3534 N N . ASP A 1 461 ? -2.849 0.165 6.491 1.00 83.44 461 ASP A N 1
ATOM 3535 C CA . ASP A 1 461 ? -4.206 0.641 6.185 1.00 83.44 461 ASP A CA 1
ATOM 3536 C C . ASP A 1 461 ? -4.542 1.937 6.946 1.00 83.44 461 ASP A C 1
ATOM 3538 O O . ASP A 1 461 ? -5.232 2.813 6.421 1.00 83.44 461 ASP A O 1
ATOM 3542 N N . ILE A 1 462 ? -4.059 2.061 8.189 1.00 86.94 462 ILE A N 1
ATOM 3543 C CA . ILE A 1 462 ? -4.304 3.200 9.084 1.00 86.94 462 ILE A CA 1
ATOM 3544 C C . ILE A 1 462 ? -2.974 3.689 9.653 1.00 86.94 462 ILE A C 1
ATOM 3546 O O . ILE A 1 462 ? -2.114 2.889 10.014 1.00 86.94 462 ILE A O 1
ATOM 3550 N N . VAL A 1 463 ? -2.820 5.008 9.771 1.00 90.06 463 VAL A N 1
ATOM 3551 C CA . VAL A 1 463 ? -1.660 5.644 10.401 1.00 90.06 463 VAL A CA 1
ATOM 3552 C C . VAL A 1 463 ? -2.114 6.503 11.577 1.00 90.06 463 VAL A C 1
ATOM 3554 O O . VAL A 1 463 ? -2.927 7.415 11.418 1.00 90.06 463 VAL A O 1
ATOM 3557 N N . LEU A 1 464 ? -1.554 6.225 12.750 1.00 90.00 464 LEU A N 1
ATOM 3558 C CA . LEU A 1 464 ? -1.713 6.998 13.975 1.00 90.00 464 LEU A CA 1
ATOM 3559 C C . LEU A 1 464 ? -0.360 7.586 14.370 1.00 90.00 464 LEU A C 1
ATOM 3561 O O . LEU A 1 464 ? 0.662 6.907 14.307 1.00 90.00 464 LEU A O 1
ATOM 3565 N N . ARG A 1 465 ? -0.347 8.845 14.793 1.00 90.62 465 ARG A N 1
ATOM 3566 C CA . ARG A 1 465 ? 0.845 9.523 15.305 1.00 90.62 465 ARG A CA 1
ATOM 3567 C C . ARG A 1 465 ? 0.609 9.932 16.743 1.00 90.62 465 ARG A C 1
ATOM 3569 O O . ARG A 1 465 ? -0.344 10.656 17.025 1.00 90.62 465 ARG A O 1
ATOM 3576 N N . VAL A 1 466 ? 1.451 9.447 17.641 1.00 91.06 466 VAL A N 1
ATOM 3577 C CA . VAL A 1 466 ? 1.377 9.767 19.062 1.00 91.06 466 VAL A CA 1
ATOM 3578 C C . VAL A 1 466 ? 2.368 10.872 19.373 1.00 91.06 466 VAL A C 1
ATOM 3580 O O . VAL A 1 466 ? 3.561 10.734 19.112 1.00 91.06 466 VAL A O 1
ATOM 3583 N N . SER A 1 467 ? 1.869 11.963 19.940 1.00 91.56 467 SER A N 1
ATOM 3584 C CA . SER A 1 467 ? 2.648 13.149 20.285 1.00 91.56 467 SER A CA 1
ATOM 3585 C C . SER A 1 467 ? 2.266 13.649 21.672 1.00 91.56 467 SER A C 1
ATOM 3587 O O . SER A 1 467 ? 1.139 13.451 22.118 1.00 91.56 467 SER A O 1
ATOM 3589 N N . VAL A 1 468 ? 3.174 14.359 22.334 1.00 92.44 468 VAL A N 1
ATOM 3590 C CA . VAL A 1 468 ? 2.860 15.105 23.560 1.00 92.44 468 VAL A CA 1
ATOM 3591 C C . VAL A 1 468 ? 2.668 16.568 23.186 1.00 92.44 468 VAL A C 1
ATOM 3593 O O . VAL A 1 468 ? 3.576 17.175 22.620 1.00 92.44 468 VAL A O 1
ATOM 3596 N N . ASP A 1 469 ? 1.496 17.123 23.488 1.00 93.38 469 ASP A N 1
ATOM 3597 C CA . ASP A 1 469 ? 1.177 18.530 23.229 1.00 93.38 469 ASP A CA 1
ATOM 3598 C C . ASP A 1 469 ? 0.219 19.085 24.298 1.00 93.38 469 ASP A C 1
ATOM 3600 O O . ASP A 1 469 ? -0.372 18.349 25.092 1.00 93.38 469 ASP A O 1
ATOM 3604 N N . THR A 1 470 ? 0.082 20.407 24.352 1.00 93.44 470 THR A N 1
ATOM 3605 C CA . THR A 1 470 ? -0.858 21.084 25.246 1.00 93.44 470 THR A CA 1
ATOM 3606 C C . THR A 1 470 ? -2.236 21.152 24.598 1.00 93.44 470 THR A C 1
ATOM 3608 O O . THR A 1 470 ? -2.418 21.810 23.577 1.00 93.44 470 THR A O 1
ATOM 3611 N N . VAL A 1 471 ? -3.228 20.521 25.226 1.00 92.44 471 VAL A N 1
ATOM 3612 C CA . VAL A 1 471 ? -4.633 20.557 24.794 1.00 92.44 471 VAL A CA 1
ATOM 3613 C C . VAL A 1 471 ? -5.472 21.384 25.769 1.00 92.44 471 VAL A C 1
ATOM 3615 O O . VAL A 1 471 ? -5.238 21.362 26.977 1.00 92.44 471 VAL A O 1
ATOM 3618 N N . GLN A 1 472 ? -6.455 22.120 25.247 1.00 91.44 472 GLN A N 1
ATOM 3619 C CA . GLN A 1 472 ? -7.444 22.828 26.063 1.00 91.44 472 GLN A CA 1
ATOM 3620 C C . GLN A 1 472 ? -8.546 21.861 26.490 1.00 91.44 472 GLN A C 1
ATOM 3622 O O . GLN A 1 472 ? -9.306 21.379 25.651 1.00 91.44 472 GLN A O 1
ATOM 3627 N N . LEU A 1 473 ? -8.648 21.599 27.792 1.00 91.00 473 LEU A N 1
ATOM 3628 C CA . LEU A 1 473 ? -9.692 20.772 28.393 1.00 91.00 473 LEU A CA 1
ATOM 3629 C C . LEU A 1 473 ? -10.288 21.524 29.578 1.00 91.00 473 LEU A C 1
ATOM 3631 O O . LEU A 1 473 ? -9.558 22.092 30.385 1.00 91.00 473 LEU A O 1
ATOM 3635 N N . ASN A 1 474 ? -11.618 21.554 29.691 1.00 89.75 474 ASN A N 1
ATOM 3636 C CA . ASN A 1 474 ? -12.299 22.285 30.764 1.00 89.75 474 ASN A CA 1
ATOM 3637 C C . ASN A 1 474 ? -11.838 23.763 30.880 1.00 89.75 474 ASN A C 1
ATOM 3639 O O . ASN A 1 474 ? -11.724 24.314 31.977 1.00 89.75 474 ASN A O 1
ATOM 3643 N N . CYS A 1 475 ? -11.559 24.408 29.740 1.00 88.38 475 CYS A N 1
ATOM 3644 C CA . CYS A 1 475 ? -11.026 25.770 29.639 1.00 88.38 475 CYS A CA 1
ATOM 3645 C C . CYS A 1 475 ? -9.672 25.979 30.342 1.00 88.38 475 CYS A C 1
ATOM 3647 O O . CYS A 1 475 ? -9.339 27.094 30.755 1.00 88.38 475 CYS A O 1
ATOM 3649 N N . GLN A 1 476 ? -8.889 24.909 30.485 1.00 88.19 476 GLN A N 1
ATOM 3650 C CA . GLN A 1 476 ? -7.554 24.916 31.070 1.00 88.19 476 GLN A CA 1
ATOM 3651 C C . GLN A 1 476 ? -6.569 24.178 30.150 1.00 88.19 476 GLN A C 1
ATOM 3653 O O . GLN A 1 476 ? -6.907 23.119 29.614 1.00 88.19 476 GLN A O 1
ATOM 3658 N N . PRO A 1 477 ? -5.349 24.709 29.965 1.00 91.44 477 PRO A N 1
ATOM 3659 C CA . PRO A 1 477 ? -4.311 24.002 29.232 1.00 91.44 477 PRO A CA 1
ATOM 3660 C C . PRO A 1 477 ? -3.807 22.826 30.057 1.00 91.44 477 PRO A C 1
ATOM 3662 O O . PRO A 1 477 ? -3.477 22.989 31.232 1.00 91.44 477 PRO A O 1
ATOM 3665 N N . ARG A 1 478 ? -3.693 21.659 29.425 1.00 91.38 478 ARG A N 1
ATOM 3666 C CA . ARG A 1 478 ? -3.097 20.464 30.021 1.00 91.38 478 ARG A CA 1
ATOM 3667 C C . ARG A 1 478 ? -2.104 19.833 29.055 1.00 91.38 478 ARG A C 1
ATOM 3669 O O . ARG A 1 478 ? -2.474 19.469 27.938 1.00 91.38 478 ARG A O 1
ATOM 3676 N N . LEU A 1 479 ? -0.860 19.656 29.497 1.00 94.12 479 LEU A N 1
ATOM 3677 C CA . LEU A 1 479 ? 0.126 18.868 28.759 1.00 94.12 479 LEU A CA 1
ATOM 3678 C C . LEU A 1 479 ? -0.315 17.402 28.763 1.00 94.12 479 LEU A C 1
ATOM 3680 O O . LEU A 1 479 ? -0.511 16.823 29.829 1.00 94.12 479 LEU A O 1
ATOM 3684 N N . SER A 1 480 ? -0.537 16.835 27.581 1.00 93.19 480 SER A N 1
ATOM 3685 C CA . SER A 1 480 ? -1.181 15.530 27.437 1.00 93.19 480 SER A CA 1
ATOM 3686 C C . SER A 1 480 ? -0.583 14.730 26.288 1.00 93.19 480 SER A C 1
ATOM 3688 O O . SER A 1 480 ? -0.084 15.291 25.309 1.00 93.19 480 SER A O 1
ATOM 3690 N N . THR A 1 481 ? -0.681 13.408 26.390 1.00 93.31 481 THR A N 1
ATOM 3691 C CA . THR A 1 481 ? -0.368 12.506 25.280 1.00 93.31 481 THR A CA 1
ATOM 3692 C C . THR A 1 481 ? -1.580 12.407 24.356 1.00 93.31 481 THR A C 1
ATOM 3694 O O . THR A 1 481 ? -2.678 12.069 24.790 1.00 93.31 481 THR A O 1
ATOM 3697 N N . LEU A 1 482 ? -1.399 12.711 23.073 1.00 93.75 482 LEU A N 1
ATOM 3698 C CA . LEU A 1 482 ? -2.470 12.796 22.083 1.00 93.75 482 LEU A CA 1
ATOM 3699 C C . LEU A 1 482 ? -2.203 11.854 20.912 1.00 93.75 482 LEU A C 1
ATOM 3701 O O . LEU A 1 482 ? -1.063 11.671 20.485 1.00 93.75 482 LEU A O 1
ATOM 3705 N N . VAL A 1 483 ? -3.280 11.325 20.336 1.00 92.62 483 VAL A N 1
ATOM 3706 C CA . VAL A 1 483 ? -3.242 10.569 19.079 1.00 92.62 483 VAL A CA 1
ATOM 3707 C C . VAL A 1 483 ? -3.749 11.481 17.965 1.00 92.62 483 VAL A C 1
ATOM 3709 O O . VAL A 1 483 ? -4.835 12.059 18.056 1.00 92.62 483 VAL A O 1
ATOM 3712 N N . ASN A 1 484 ? -2.936 11.651 16.923 1.00 92.62 484 ASN A N 1
ATOM 3713 C CA . ASN A 1 484 ? -3.142 12.599 15.826 1.00 92.62 484 ASN A CA 1
ATOM 3714 C C . ASN A 1 484 ? -3.419 14.039 16.312 1.00 92.62 484 ASN A C 1
ATOM 3716 O O . ASN A 1 484 ? -4.162 14.777 15.670 1.00 92.62 484 ASN A O 1
ATOM 3720 N N . GLY A 1 485 ? -2.839 14.431 17.454 1.00 92.50 485 GLY A N 1
ATOM 3721 C CA . GLY A 1 485 ? -2.969 15.779 18.019 1.00 92.50 485 GLY A CA 1
ATOM 3722 C C . GLY A 1 485 ? -4.365 16.139 18.545 1.00 92.50 485 GLY A C 1
ATOM 3723 O O . GLY A 1 485 ? -4.675 17.321 18.662 1.00 92.50 485 GLY A O 1
ATOM 3724 N N . THR A 1 486 ? -5.227 15.157 18.840 1.00 93.06 486 THR A N 1
ATOM 3725 C CA . THR A 1 486 ? -6.631 15.407 19.227 1.00 93.06 486 THR A CA 1
ATOM 3726 C C . THR A 1 486 ? -7.058 14.660 20.492 1.00 93.06 486 THR A C 1
ATOM 3728 O O . THR A 1 486 ? -6.527 13.595 20.804 1.00 93.06 486 THR A O 1
ATOM 3731 N N . TYR A 1 487 ? -8.044 15.223 21.204 1.00 92.38 487 TYR A N 1
ATOM 3732 C CA . TYR A 1 487 ? -8.826 14.553 22.246 1.00 92.38 487 TYR A CA 1
ATOM 3733 C C . TYR A 1 487 ? -10.329 14.840 22.051 1.00 92.38 487 TYR A C 1
ATOM 3735 O O . TYR A 1 487 ? -10.696 16.014 21.952 1.00 92.38 487 TYR A O 1
ATOM 3743 N N . PRO A 1 488 ? -11.212 13.823 22.061 1.00 93.31 488 PRO A N 1
ATOM 3744 C CA . PRO A 1 488 ? -10.903 12.395 21.980 1.00 93.31 488 PRO A CA 1
ATOM 3745 C C . PRO A 1 488 ? -10.067 12.047 20.746 1.00 93.31 488 PRO A C 1
ATOM 3747 O O . PRO A 1 488 ? -10.098 12.773 19.754 1.00 93.31 488 PRO A O 1
ATOM 3750 N N . ALA A 1 489 ? -9.336 10.937 20.803 1.00 93.62 489 ALA A N 1
ATOM 3751 C CA . ALA A 1 489 ? -8.607 10.460 19.637 1.00 93.62 489 ALA A CA 1
ATOM 3752 C C . ALA A 1 489 ? -9.574 10.013 18.513 1.00 93.62 489 ALA A C 1
ATOM 3754 O O . ALA A 1 489 ? -10.719 9.636 18.803 1.00 93.62 489 ALA A O 1
ATOM 3755 N N . PRO A 1 490 ? -9.147 10.023 17.233 1.00 93.06 490 PRO A N 1
ATOM 3756 C CA . PRO A 1 490 ? -10.027 9.729 16.102 1.00 93.06 490 PRO A CA 1
ATOM 3757 C C . PRO A 1 490 ? -10.654 8.325 16.180 1.00 93.06 490 PRO A C 1
ATOM 3759 O O . PRO A 1 490 ? -9.950 7.368 16.496 1.00 93.06 490 PRO A O 1
ATOM 3762 N N . PRO A 1 491 ? -11.946 8.143 15.863 1.00 93.25 491 PRO A N 1
ATOM 3763 C CA . PRO A 1 491 ? -12.549 6.815 15.859 1.00 93.25 491 PRO A CA 1
ATOM 3764 C C . PRO A 1 491 ? -11.939 5.932 14.760 1.00 93.25 491 PRO A C 1
ATOM 3766 O O . PRO A 1 491 ? -11.745 6.378 13.628 1.00 93.25 491 PRO A O 1
ATOM 3769 N N . ILE A 1 492 ? -11.679 4.667 15.083 1.00 92.56 492 ILE A N 1
ATOM 3770 C CA . ILE A 1 492 ? -11.211 3.642 14.144 1.00 92.56 492 ILE A CA 1
ATOM 3771 C C . ILE A 1 492 ? -12.378 2.713 13.824 1.00 92.56 492 ILE A C 1
ATOM 3773 O O . ILE A 1 492 ? -13.077 2.263 14.728 1.00 92.56 492 ILE A O 1
ATOM 3777 N N . TYR A 1 493 ? -12.568 2.407 12.542 1.00 92.44 493 TYR A N 1
ATOM 3778 C CA . TYR A 1 493 ? -13.589 1.472 12.075 1.00 92.44 493 TYR A CA 1
ATOM 3779 C C . TYR A 1 493 ? -12.922 0.264 11.428 1.00 92.44 493 TYR A C 1
ATOM 3781 O O . TYR A 1 493 ? -12.175 0.424 10.463 1.00 92.44 493 TYR A O 1
ATOM 3789 N N . LEU A 1 494 ? -13.215 -0.931 11.933 1.00 89.19 494 LEU A N 1
ATOM 3790 C CA . LEU A 1 494 ? -12.697 -2.192 11.409 1.00 89.19 494 LEU A CA 1
ATOM 3791 C C . LEU A 1 494 ? -13.812 -3.004 10.751 1.00 89.19 494 LEU A C 1
ATOM 3793 O O . LEU A 1 494 ? -14.956 -3.001 11.209 1.00 89.19 494 LEU A O 1
ATOM 3797 N N . GLU A 1 495 ? -13.464 -3.710 9.679 1.00 89.38 495 GLU A N 1
ATOM 3798 C CA . GLU A 1 495 ? -14.344 -4.710 9.073 1.00 89.38 495 GLU A CA 1
ATOM 3799 C C . GLU A 1 495 ? -14.110 -6.068 9.757 1.00 89.38 495 GLU A C 1
ATOM 3801 O O . GLU A 1 495 ? -12.951 -6.449 9.942 1.00 89.38 495 GLU A O 1
ATOM 3806 N N . PRO A 1 496 ? -15.167 -6.813 10.116 1.00 85.50 496 PRO A N 1
ATOM 3807 C CA . PRO A 1 496 ? -15.024 -8.155 10.669 1.00 85.50 496 PRO A CA 1
ATOM 3808 C C . PRO A 1 496 ? -14.459 -9.129 9.623 1.00 85.50 496 PRO A C 1
ATOM 3810 O O . PRO A 1 496 ? -14.702 -8.984 8.424 1.00 85.50 496 PRO A O 1
ATOM 3813 N N . GLU A 1 497 ? -13.723 -10.142 10.084 1.00 82.25 497 GLU A N 1
ATOM 3814 C CA . GLU A 1 497 ? -13.059 -11.183 9.279 1.00 82.25 497 GLU A CA 1
ATOM 3815 C C . GLU A 1 497 ? -12.040 -10.628 8.260 1.00 82.25 497 GLU A C 1
ATOM 3817 O O . GLU A 1 497 ? -11.692 -11.279 7.268 1.00 82.25 497 GLU A O 1
ATOM 3822 N N . ARG A 1 498 ? -11.547 -9.402 8.483 1.00 82.81 498 ARG A N 1
ATOM 3823 C CA . ARG A 1 498 ? -10.554 -8.736 7.635 1.00 82.81 498 ARG A CA 1
ATOM 3824 C C . ARG A 1 498 ? -9.356 -8.290 8.462 1.00 82.81 498 ARG A C 1
ATOM 3826 O O . ARG A 1 498 ? -9.494 -7.545 9.427 1.00 82.81 498 ARG A O 1
ATOM 3833 N N . THR A 1 499 ? -8.161 -8.657 8.000 1.00 81.25 499 THR A N 1
ATOM 3834 C CA . THR A 1 499 ? -6.919 -8.120 8.562 1.00 81.25 499 THR A CA 1
ATOM 3835 C C . THR A 1 499 ? -6.770 -6.643 8.202 1.00 81.25 499 THR A C 1
ATOM 3837 O O . THR A 1 499 ? -6.851 -6.288 7.023 1.00 81.25 499 THR A O 1
ATOM 3840 N N . THR A 1 500 ? -6.535 -5.808 9.209 1.00 82.00 500 THR A N 1
ATOM 3841 C CA . THR A 1 500 ? -6.238 -4.377 9.085 1.00 82.00 500 THR A CA 1
ATOM 3842 C C . THR A 1 500 ? -4.897 -4.090 9.745 1.00 82.00 500 THR A C 1
ATOM 3844 O O . THR A 1 500 ? -4.670 -4.497 10.885 1.00 82.00 500 THR A O 1
ATOM 3847 N N . TRP A 1 501 ? -4.024 -3.378 9.038 1.00 82.94 501 TRP A N 1
ATOM 3848 C CA . TRP A 1 501 ? -2.721 -2.961 9.542 1.00 82.94 501 TRP A CA 1
ATOM 3849 C C . TRP A 1 501 ? -2.760 -1.515 10.025 1.00 82.94 501 TRP A C 1
ATOM 3851 O O . TRP A 1 501 ? -3.039 -0.601 9.247 1.00 82.94 501 TRP A O 1
ATOM 3861 N N . ILE A 1 502 ? -2.456 -1.299 11.303 1.00 85.19 502 ILE A N 1
ATOM 3862 C CA . ILE A 1 502 ? -2.418 0.030 11.918 1.00 85.19 502 ILE A CA 1
ATOM 3863 C C . ILE A 1 502 ? -0.980 0.358 12.296 1.00 85.19 502 ILE A C 1
ATOM 3865 O O . ILE A 1 502 ? -0.422 -0.238 13.212 1.00 85.19 502 ILE A O 1
ATOM 3869 N N . ARG A 1 503 ? -0.392 1.348 11.627 1.00 86.69 503 ARG A N 1
ATOM 3870 C CA . ARG A 1 503 ? 0.916 1.887 11.992 1.00 86.69 503 ARG A CA 1
ATOM 3871 C C . ARG A 1 503 ? 0.767 2.958 13.055 1.00 86.69 503 ARG A C 1
ATOM 3873 O O . ARG A 1 503 ? 0.088 3.957 12.823 1.00 86.69 503 ARG A O 1
ATOM 3880 N N . VAL A 1 504 ? 1.447 2.795 14.181 1.00 86.75 504 VAL A N 1
ATOM 3881 C CA . VAL A 1 504 ? 1.483 3.784 15.264 1.00 86.75 504 VAL A CA 1
ATOM 3882 C C . VAL A 1 504 ? 2.888 4.355 15.376 1.00 86.75 504 VAL A C 1
ATOM 3884 O O . VAL A 1 504 ? 3.792 3.661 15.829 1.00 86.75 504 VAL A O 1
ATOM 3887 N N . TYR A 1 505 ? 3.072 5.614 14.980 1.00 86.75 505 TYR A N 1
ATOM 3888 C CA . TYR A 1 505 ? 4.315 6.359 15.190 1.00 86.75 505 TYR A CA 1
ATOM 3889 C C . TYR A 1 505 ? 4.388 6.886 16.616 1.00 86.75 505 TYR A C 1
ATOM 3891 O O . TYR A 1 505 ? 3.428 7.479 17.112 1.00 86.75 505 TYR A O 1
ATOM 3899 N N . ASN A 1 506 ? 5.553 6.742 17.236 1.00 86.88 506 ASN A N 1
ATOM 3900 C CA . ASN A 1 506 ? 5.904 7.465 18.443 1.00 86.88 506 ASN A CA 1
ATOM 3901 C C . ASN A 1 506 ? 6.715 8.720 18.081 1.00 86.88 506 ASN A C 1
ATOM 3903 O O . ASN A 1 506 ? 7.938 8.663 17.938 1.00 86.88 506 ASN A O 1
ATOM 3907 N N . ASP A 1 507 ? 6.036 9.859 17.954 1.00 82.75 507 ASP A N 1
ATOM 3908 C CA . ASP A 1 507 ? 6.675 11.173 17.808 1.00 82.75 507 ASP A CA 1
ATOM 3909 C C . ASP A 1 507 ? 6.975 11.817 19.186 1.00 82.75 507 ASP A C 1
ATOM 3911 O O . ASP A 1 507 ? 7.510 12.925 19.259 1.00 82.75 507 ASP A O 1
ATOM 3915 N N . ALA A 1 508 ? 6.641 11.137 20.289 1.00 68.12 508 ALA A N 1
ATOM 3916 C CA . ALA A 1 508 ? 6.900 11.562 21.659 1.00 68.12 508 ALA A CA 1
ATOM 3917 C C . ALA A 1 508 ? 8.200 10.962 22.230 1.00 68.12 508 ALA A C 1
ATOM 3919 O O . ALA A 1 508 ? 8.730 9.955 21.765 1.00 68.12 508 ALA A O 1
ATOM 3920 N N . ASN A 1 509 ? 8.706 11.565 23.310 1.00 42.69 509 ASN A N 1
ATOM 3921 C CA . ASN A 1 509 ? 9.879 11.048 24.028 1.00 42.69 509 ASN A CA 1
ATOM 3922 C C . ASN A 1 509 ? 9.553 9.833 24.920 1.00 42.69 509 ASN A C 1
ATOM 3924 O O . ASN A 1 509 ? 10.473 9.135 25.342 1.00 42.69 509 ASN A O 1
ATOM 3928 N N . HIS A 1 510 ? 8.272 9.596 25.224 1.00 40.31 510 HIS A N 1
ATOM 3929 C CA . HIS A 1 510 ? 7.819 8.553 26.145 1.00 40.31 510 HIS A CA 1
ATOM 3930 C C . HIS A 1 510 ? 6.418 8.045 25.761 1.00 40.31 510 HIS A C 1
ATOM 3932 O O . HIS A 1 510 ? 5.413 8.702 26.023 1.00 40.31 510 HIS A O 1
ATOM 3938 N N . TRP A 1 511 ? 6.366 6.885 25.107 1.00 41.66 511 TRP A N 1
ATOM 3939 C CA . TRP A 1 511 ? 5.147 6.164 24.731 1.00 41.66 511 TRP A CA 1
ATOM 3940 C C . TRP A 1 511 ? 5.497 4.688 24.580 1.00 41.66 511 TRP A C 1
ATOM 3942 O O . TRP A 1 511 ? 6.475 4.358 23.912 1.00 41.66 511 TRP A O 1
ATOM 3952 N N . HIS A 1 512 ? 4.730 3.797 25.197 1.00 49.53 512 HIS A N 1
ATOM 3953 C CA . HIS A 1 512 ? 5.061 2.370 25.232 1.00 49.53 512 HIS A CA 1
ATOM 3954 C C . HIS A 1 512 ? 4.044 1.456 24.515 1.00 49.53 512 HIS A C 1
ATOM 3956 O O . HIS A 1 512 ? 4.409 0.327 24.208 1.00 49.53 512 HIS A O 1
ATOM 3962 N N . GLY A 1 513 ? 2.829 1.895 24.157 1.00 47.38 513 GLY A N 1
ATOM 3963 C CA . GLY A 1 513 ? 1.906 1.018 23.418 1.00 47.38 513 GLY A CA 1
ATOM 3964 C C . GLY A 1 513 ? 0.461 1.503 23.325 1.00 47.38 513 GLY A C 1
ATOM 3965 O O . GLY A 1 513 ? 0.021 2.332 24.118 1.00 47.38 513 GLY A O 1
ATOM 3966 N N . LEU A 1 514 ? -0.266 0.979 22.334 1.00 52.00 514 LEU A N 1
ATOM 3967 C CA . LEU A 1 514 ? -1.694 1.206 22.108 1.00 52.00 514 LEU A CA 1
ATOM 3968 C C . LEU A 1 514 ? -2.429 -0.122 22.281 1.00 52.00 514 LEU A C 1
ATOM 3970 O O . LEU A 1 514 ? -2.214 -1.024 21.474 1.00 52.00 514 LEU A O 1
ATOM 3974 N N . SER A 1 515 ? -3.291 -0.250 23.291 1.00 55.56 515 SER A N 1
ATOM 3975 C CA . SER A 1 515 ? -4.034 -1.497 23.474 1.00 55.56 515 SER A CA 1
ATOM 3976 C C . SER A 1 515 ? -5.170 -1.624 22.466 1.00 55.56 515 SER A C 1
ATOM 3978 O O . SER A 1 515 ? -6.021 -0.739 22.332 1.00 55.56 515 SER A O 1
ATOM 3980 N N . LEU A 1 516 ? -5.134 -2.730 21.724 1.00 56.75 516 LEU A N 1
ATOM 3981 C CA . LEU A 1 516 ? -6.073 -3.111 20.679 1.00 56.75 516 LEU A CA 1
ATOM 3982 C C . LEU A 1 516 ? -6.356 -4.601 20.879 1.00 56.75 516 LEU A C 1
ATOM 3984 O O . LEU A 1 516 ? -5.702 -5.447 20.276 1.00 56.75 516 LEU A O 1
ATOM 3988 N N . ALA A 1 517 ? -7.284 -4.931 21.779 1.00 52.66 517 ALA A N 1
ATOM 3989 C CA . ALA A 1 517 ? -7.633 -6.312 22.110 1.00 52.66 517 ALA A CA 1
ATOM 3990 C C . ALA A 1 517 ? -8.110 -7.084 20.859 1.00 52.66 517 ALA A C 1
ATOM 3992 O O . ALA A 1 517 ? -9.287 -7.041 20.505 1.00 52.66 517 ALA A O 1
ATOM 3993 N N . ALA A 1 518 ? -7.182 -7.743 20.160 1.00 53.81 518 ALA A N 1
ATOM 3994 C CA . ALA A 1 518 ? -7.460 -8.555 18.972 1.00 53.81 518 ALA A CA 1
ATOM 3995 C C . ALA A 1 518 ? -6.430 -9.676 18.740 1.00 53.81 518 ALA A C 1
ATOM 3997 O O . ALA A 1 518 ? -6.781 -10.705 18.168 1.00 53.81 518 ALA A O 1
ATOM 3998 N N . ALA A 1 519 ? -5.169 -9.515 19.164 1.00 65.62 519 ALA A N 1
ATOM 3999 C CA . ALA A 1 519 ? -4.146 -10.554 19.022 1.00 65.62 519 ALA A CA 1
ATOM 4000 C C . ALA A 1 519 ? -3.096 -10.490 20.149 1.00 65.62 519 ALA A C 1
ATOM 4002 O O . ALA A 1 519 ? -2.713 -9.388 20.535 1.00 65.62 519 ALA A O 1
ATOM 4003 N N . PRO A 1 520 ? -2.559 -11.634 20.629 1.00 69.56 520 PRO A N 1
ATOM 4004 C CA . PRO A 1 520 ? -1.601 -11.663 21.740 1.00 69.56 520 PRO A CA 1
ATOM 4005 C C . PRO A 1 520 ? -0.361 -10.789 21.523 1.00 69.56 520 PRO A C 1
ATOM 4007 O O . PRO A 1 520 ? 0.138 -10.178 22.458 1.00 69.56 520 PRO A O 1
ATOM 4010 N N . PHE A 1 521 ? 0.145 -10.725 20.288 1.00 71.25 521 PHE A N 1
ATOM 4011 C CA . PHE A 1 521 ? 1.366 -9.987 19.953 1.00 71.25 521 PHE A CA 1
ATOM 4012 C C . PHE A 1 521 ? 1.139 -8.484 19.721 1.00 71.25 521 PHE A C 1
ATOM 4014 O O . PHE A 1 521 ? 2.105 -7.724 19.747 1.00 71.25 521 PHE A O 1
ATOM 4021 N N . ALA A 1 522 ? -0.117 -8.078 19.512 1.00 71.25 522 ALA A N 1
ATOM 4022 C CA . ALA A 1 522 ? -0.561 -6.717 19.203 1.00 71.25 522 ALA A CA 1
ATOM 4023 C C . ALA A 1 522 ? -1.501 -6.165 20.295 1.00 71.25 522 ALA A C 1
ATOM 4025 O O . ALA A 1 522 ? -2.260 -5.227 20.066 1.00 71.25 522 ALA A O 1
ATOM 4026 N N . ASP A 1 523 ? -1.461 -6.773 21.481 1.00 78.94 523 ASP A N 1
ATOM 4027 C CA . ASP A 1 523 ? -2.309 -6.438 22.623 1.00 78.94 523 ASP A CA 1
ATOM 4028 C C . ASP A 1 523 ? -1.969 -5.064 23.230 1.00 78.94 523 ASP A C 1
ATOM 4030 O O . ASP A 1 523 ? -2.803 -4.461 23.904 1.00 78.94 523 ASP A O 1
ATOM 4034 N N . GLY A 1 524 ? -0.776 -4.526 22.947 1.00 76.50 524 GLY A N 1
ATOM 4035 C CA . GLY A 1 524 ? -0.414 -3.152 23.295 1.00 76.50 524 GLY A CA 1
ATOM 4036 C C . GLY A 1 524 ? 0.002 -2.929 24.743 1.00 76.50 524 GLY A C 1
ATOM 4037 O O . GLY A 1 524 ? 0.211 -1.776 25.111 1.00 76.50 524 GLY A O 1
ATOM 4038 N N . ALA A 1 525 ? 0.138 -3.995 25.539 1.00 81.62 525 ALA A N 1
ATOM 4039 C CA . ALA A 1 525 ? 0.594 -3.958 26.924 1.00 81.62 525 ALA A CA 1
ATOM 4040 C C . ALA A 1 525 ? 2.133 -4.082 26.994 1.00 81.62 525 ALA A C 1
ATOM 4042 O O . ALA A 1 525 ? 2.686 -5.172 26.769 1.00 81.62 525 ALA A O 1
ATOM 4043 N N . PRO A 1 526 ? 2.860 -2.987 27.281 1.00 76.25 526 PRO A N 1
ATOM 4044 C CA . PRO A 1 526 ? 4.316 -3.001 27.313 1.00 76.25 526 PRO A CA 1
ATOM 4045 C C . PRO A 1 526 ? 4.832 -3.973 28.371 1.00 76.25 526 PRO A C 1
ATOM 4047 O O . PRO A 1 526 ? 4.251 -4.097 29.445 1.00 76.25 526 PRO A O 1
ATOM 4050 N N . LEU A 1 527 ? 5.939 -4.659 28.077 1.00 80.69 527 LEU A N 1
ATOM 4051 C CA . LEU A 1 527 ? 6.601 -5.618 28.978 1.00 80.69 527 LEU A CA 1
ATOM 4052 C C . LEU A 1 527 ? 5.784 -6.879 29.342 1.00 80.69 527 LEU A C 1
ATOM 4054 O O . LEU A 1 527 ? 6.352 -7.841 29.860 1.00 80.69 527 LEU A O 1
ATOM 4058 N N . ALA A 1 528 ? 4.498 -6.940 28.996 1.00 82.88 528 ALA A N 1
ATOM 4059 C CA . ALA A 1 528 ? 3.700 -8.161 29.014 1.00 82.88 528 ALA A CA 1
ATOM 4060 C C . ALA A 1 528 ? 3.664 -8.799 27.618 1.00 82.88 528 ALA A C 1
ATOM 4062 O O . ALA A 1 528 ? 4.293 -9.837 27.391 1.00 82.88 528 ALA A O 1
ATOM 4063 N N . SER A 1 529 ? 2.972 -8.161 26.670 1.00 81.00 529 SER A N 1
ATOM 4064 C CA . SER A 1 529 ? 2.813 -8.669 25.307 1.00 81.00 529 SER A CA 1
ATOM 4065 C C . SER A 1 529 ? 3.906 -8.165 24.373 1.00 81.00 529 SER A C 1
ATOM 4067 O O . SER A 1 529 ? 4.518 -8.975 23.689 1.00 81.00 529 SER A O 1
ATOM 4069 N N . GLN A 1 530 ? 4.223 -6.868 24.368 1.00 80.06 530 GLN A N 1
ATOM 4070 C CA . GLN A 1 530 ? 5.122 -6.285 23.362 1.00 80.06 530 GLN A CA 1
ATOM 4071 C C . GLN A 1 530 ? 6.192 -5.343 23.926 1.00 80.06 530 GLN A C 1
ATOM 4073 O O . GLN A 1 530 ? 6.154 -4.914 25.081 1.00 80.06 530 GLN A O 1
ATOM 4078 N N . TRP A 1 531 ? 7.164 -5.007 23.074 1.00 79.88 531 TRP A N 1
ATOM 4079 C CA . TRP A 1 531 ? 8.144 -3.961 23.355 1.00 79.88 531 TRP A CA 1
ATOM 4080 C C . TRP A 1 531 ? 7.492 -2.568 23.352 1.00 79.88 531 TRP A C 1
ATOM 4082 O O . TRP A 1 531 ? 6.611 -2.314 22.523 1.00 79.88 531 TRP A O 1
ATOM 4092 N N . PRO A 1 532 ? 7.976 -1.637 24.198 1.00 79.56 532 PRO A N 1
ATOM 4093 C CA . PRO A 1 532 ? 7.685 -0.216 24.054 1.00 79.56 532 PRO A CA 1
ATOM 4094 C C . PRO A 1 532 ? 8.052 0.316 22.668 1.00 79.56 532 PRO A C 1
ATOM 4096 O O . PRO A 1 532 ? 9.067 -0.105 22.115 1.00 79.56 532 PRO A O 1
ATOM 4099 N N . ILE A 1 533 ? 7.289 1.278 22.131 1.00 81.56 533 ILE A N 1
ATOM 4100 C CA . ILE A 1 533 ? 7.634 1.959 20.872 1.00 81.56 533 ILE A CA 1
ATOM 4101 C C . ILE A 1 533 ? 8.711 3.017 21.120 1.00 81.56 533 ILE A C 1
ATOM 4103 O O . ILE A 1 533 ? 8.412 4.020 21.761 1.00 81.56 533 ILE A O 1
ATOM 4107 N N . PRO A 1 534 ? 9.958 2.864 20.627 1.00 80.62 534 PRO A N 1
ATOM 4108 C CA . PRO A 1 534 ? 10.988 3.866 20.868 1.00 80.62 534 PRO A CA 1
ATOM 4109 C C . PRO A 1 534 ? 10.631 5.212 20.213 1.00 80.62 534 PRO A C 1
ATOM 4111 O O . PRO A 1 534 ? 9.999 5.226 19.153 1.00 80.62 534 PRO A O 1
ATOM 4114 N N . PRO A 1 535 ? 11.082 6.349 20.771 1.00 81.94 535 PRO A N 1
ATOM 4115 C CA . PRO A 1 535 ? 10.934 7.649 20.122 1.00 81.94 535 PRO A CA 1
ATOM 4116 C C . PRO A 1 535 ? 11.474 7.651 18.684 1.00 81.94 535 PRO A C 1
ATOM 4118 O O . PRO A 1 535 ? 12.548 7.108 18.403 1.00 81.94 535 PRO A O 1
ATOM 4121 N N . GLY A 1 536 ? 10.724 8.254 17.761 1.00 81.25 536 GLY A N 1
ATOM 4122 C CA . GLY A 1 536 ? 11.054 8.311 16.335 1.00 81.25 536 GLY A CA 1
ATOM 4123 C C . GLY A 1 536 ? 10.890 6.985 15.583 1.00 81.25 536 GLY A C 1
ATOM 4124 O O . GLY A 1 536 ? 11.339 6.888 14.440 1.00 81.25 536 GLY A O 1
ATOM 4125 N N . HIS A 1 537 ? 10.281 5.972 16.202 1.00 82.75 537 HIS A N 1
ATOM 4126 C CA . HIS A 1 537 ? 9.955 4.691 15.573 1.00 82.75 537 HIS A CA 1
ATOM 4127 C C . HIS A 1 537 ? 8.436 4.513 15.467 1.00 82.75 537 HIS A C 1
ATOM 4129 O O . HIS A 1 537 ? 7.664 5.268 16.059 1.00 82.75 537 HIS A O 1
ATOM 4135 N N . PHE A 1 538 ? 7.999 3.524 14.698 1.00 82.25 538 PHE A N 1
ATOM 4136 C CA . PHE A 1 538 ? 6.605 3.115 14.579 1.00 82.25 538 PHE A CA 1
ATOM 4137 C C . PHE A 1 538 ? 6.449 1.626 14.849 1.00 82.25 538 PHE A C 1
ATOM 4139 O O . PHE A 1 538 ? 7.397 0.892 14.626 1.00 82.25 538 PHE A O 1
ATOM 4146 N N . TYR A 1 539 ? 5.263 1.178 15.260 1.00 79.50 539 TYR A N 1
ATOM 4147 C CA . TYR A 1 539 ? 4.901 -0.244 15.291 1.00 79.50 539 TYR A CA 1
ATOM 4148 C C . TYR A 1 539 ? 3.691 -0.516 14.402 1.00 79.50 539 TYR A C 1
ATOM 4150 O O . TYR A 1 539 ? 2.729 0.256 14.423 1.00 79.50 539 TYR A O 1
ATOM 4158 N N . ASP A 1 540 ? 3.739 -1.608 13.643 1.00 78.62 540 ASP A N 1
ATOM 4159 C CA . ASP A 1 540 ? 2.640 -2.062 12.792 1.00 78.62 540 ASP A CA 1
ATOM 4160 C C . ASP A 1 540 ? 1.790 -3.116 13.521 1.00 78.62 540 ASP A C 1
ATOM 4162 O O . ASP A 1 540 ? 2.169 -4.282 13.619 1.00 78.62 540 ASP A O 1
ATOM 4166 N N . TYR A 1 541 ? 0.623 -2.705 14.023 1.00 79.44 541 TYR A N 1
ATOM 4167 C CA . TYR A 1 541 ? -0.371 -3.591 14.631 1.00 79.44 541 TYR A CA 1
ATOM 4168 C C . TYR A 1 541 ? -1.143 -4.340 13.540 1.00 79.44 541 TYR A C 1
ATOM 4170 O O . TYR A 1 541 ? -1.756 -3.720 12.668 1.00 79.44 541 TYR A O 1
ATOM 4178 N N . GLU A 1 542 ? -1.161 -5.670 13.616 1.00 78.88 542 GLU A N 1
ATOM 4179 C CA . GLU A 1 542 ? -2.003 -6.532 12.781 1.00 78.88 542 GLU A CA 1
ATOM 4180 C C . GLU A 1 542 ? -3.270 -6.911 13.556 1.00 78.88 542 GLU A C 1
ATOM 4182 O O . GLU A 1 542 ? -3.199 -7.648 14.538 1.00 78.88 542 GLU A O 1
ATOM 4187 N N . LEU A 1 543 ? -4.434 -6.430 13.114 1.00 79.81 543 LEU A N 1
ATOM 4188 C CA . LEU A 1 543 ? -5.717 -6.744 13.748 1.00 79.81 543 LEU A CA 1
ATOM 4189 C C . LEU A 1 543 ? -6.593 -7.564 12.808 1.00 79.81 543 LEU A C 1
ATOM 4191 O O . LEU A 1 543 ? -6.796 -7.170 11.662 1.00 79.81 543 LEU A O 1
ATOM 4195 N N . HIS A 1 544 ? -7.163 -8.661 13.302 1.00 80.81 544 HIS A N 1
ATOM 4196 C CA . HIS A 1 544 ? -8.121 -9.488 12.565 1.00 80.81 544 HIS A CA 1
ATOM 4197 C C . HIS A 1 544 ? -9.335 -9.805 13.452 1.00 80.81 544 HIS A C 1
ATOM 4199 O O . HIS A 1 544 ? -9.413 -10.901 14.007 1.00 80.81 544 HIS A O 1
ATOM 4205 N N . PRO A 1 545 ? -10.265 -8.851 13.643 1.00 80.81 545 PRO A N 1
ATOM 4206 C CA . PRO A 1 545 ? -11.436 -9.086 14.477 1.00 80.81 545 PRO A CA 1
ATOM 4207 C C . PRO A 1 545 ? -12.376 -10.094 13.813 1.00 80.81 545 PRO A C 1
ATOM 4209 O O . PRO A 1 545 ? -12.701 -9.972 12.633 1.00 80.81 545 PRO A O 1
ATOM 4212 N N . SER A 1 546 ? -12.854 -11.067 14.576 1.00 78.88 546 SER A N 1
ATOM 4213 C CA . SER A 1 546 ? -13.901 -11.999 14.162 1.00 78.88 546 SER A CA 1
ATOM 4214 C C . SER A 1 546 ? -15.281 -11.334 14.141 1.00 78.88 546 SER A C 1
ATOM 4216 O O . SER A 1 546 ? -15.532 -10.322 14.798 1.00 78.88 546 SER A O 1
ATOM 4218 N N . GLY A 1 547 ? -16.244 -11.944 13.452 1.00 79.38 547 GLY A N 1
ATOM 4219 C CA . GLY A 1 547 ? -17.633 -11.486 13.444 1.00 79.38 547 GLY A CA 1
ATOM 4220 C C . GLY A 1 547 ? -18.290 -11.485 14.831 1.00 79.38 547 GLY A C 1
ATOM 4221 O O . GLY A 1 547 ? -19.214 -10.711 15.064 1.00 79.38 547 GLY A O 1
ATOM 4222 N N . SER A 1 548 ? -17.795 -12.297 15.774 1.00 78.50 548 SER A N 1
ATOM 4223 C CA . SER A 1 548 ? -18.245 -12.306 17.177 1.00 78.50 548 SER A CA 1
ATOM 4224 C C . SER A 1 548 ? -17.700 -11.159 18.033 1.00 78.50 548 SER A C 1
ATOM 4226 O O . SER A 1 548 ? -18.076 -11.035 19.201 1.00 78.50 548 SER A O 1
ATOM 4228 N N . GLU A 1 549 ? -16.812 -10.341 17.477 1.00 80.06 549 GLU A N 1
ATOM 4229 C CA . GLU A 1 549 ? -16.233 -9.161 18.129 1.00 80.06 549 GLU A CA 1
ATOM 4230 C C . GLU A 1 549 ? -16.817 -7.854 17.574 1.00 80.06 549 GLU A C 1
ATOM 4232 O O . GLU A 1 549 ? -16.416 -6.774 17.998 1.00 80.06 549 GLU A O 1
ATOM 4237 N N . ALA A 1 550 ? -17.798 -7.940 16.666 1.00 86.06 550 ALA A N 1
ATOM 4238 C CA . ALA A 1 550 ? -18.571 -6.792 16.206 1.00 86.06 550 ALA A CA 1
ATOM 4239 C C . ALA A 1 550 ? -19.252 -6.063 17.374 1.00 86.06 550 ALA A C 1
ATOM 4241 O O . ALA A 1 550 ? -19.929 -6.682 18.196 1.00 86.06 550 ALA A O 1
ATOM 4242 N N . GLY A 1 551 ? -19.097 -4.738 17.426 1.00 88.81 551 GLY A N 1
ATOM 4243 C CA . GLY A 1 551 ? -19.589 -3.916 18.527 1.00 88.81 551 GLY A CA 1
ATOM 4244 C C . GLY A 1 551 ? -18.693 -2.720 18.847 1.00 88.81 551 GLY A C 1
ATOM 4245 O O . GLY A 1 551 ? -17.910 -2.246 18.019 1.00 88.81 551 GLY A O 1
ATOM 4246 N N . THR A 1 552 ? -18.853 -2.208 20.064 1.00 91.25 552 THR A N 1
ATOM 4247 C CA . THR A 1 552 ? -18.213 -1.000 20.581 1.00 91.25 552 THR A CA 1
ATOM 4248 C C . THR A 1 552 ? -17.023 -1.365 21.454 1.00 91.25 552 THR A C 1
ATOM 4250 O O . THR A 1 552 ? -17.134 -1.758 22.614 1.00 91.25 552 THR A O 1
ATOM 4253 N N . SER A 1 553 ? -15.837 -1.159 20.910 1.00 89.12 553 SER A N 1
ATOM 4254 C CA . SER A 1 553 ? -14.606 -1.160 21.682 1.00 89.12 553 SER A CA 1
ATOM 4255 C C . SER A 1 553 ? -14.020 0.250 21.724 1.00 89.12 553 SER A C 1
ATOM 4257 O O . SER A 1 553 ? -14.586 1.225 21.212 1.00 89.12 553 SER A O 1
ATOM 4259 N N . PHE A 1 554 ? -12.874 0.381 22.367 1.00 90.25 554 PHE A N 1
ATOM 4260 C CA . PHE A 1 554 ? -12.069 1.586 22.335 1.00 90.25 554 PHE A CA 1
ATOM 4261 C C . PHE A 1 554 ? -10.602 1.194 22.452 1.00 90.25 554 PHE A C 1
ATOM 4263 O O . PHE A 1 554 ? -10.274 0.119 22.944 1.00 90.25 554 PHE A O 1
ATOM 4270 N N . TYR A 1 555 ? -9.735 2.054 21.946 1.00 90.81 555 TYR A N 1
ATOM 4271 C CA . TYR A 1 555 ? -8.297 1.906 22.071 1.00 90.81 555 TYR A CA 1
ATOM 4272 C C . TYR A 1 555 ? -7.782 2.972 23.032 1.00 90.81 555 TYR A C 1
ATOM 4274 O O . TYR A 1 555 ? -8.310 4.090 23.075 1.00 90.81 555 TYR A O 1
ATOM 4282 N N . HIS A 1 556 ? -6.747 2.646 23.798 1.00 90.81 556 HIS A N 1
ATOM 4283 C CA . HIS A 1 556 ? -6.105 3.595 24.699 1.00 90.81 556 HIS A CA 1
ATOM 4284 C C . HIS A 1 556 ? -4.632 3.257 24.935 1.00 90.81 556 HIS A C 1
ATOM 4286 O O . HIS A 1 556 ? -4.192 2.136 24.679 1.00 90.81 556 HIS A O 1
ATOM 4292 N N . SER A 1 557 ? -3.866 4.235 25.422 1.00 88.81 557 SER A N 1
ATOM 4293 C CA . SER A 1 557 ? -2.520 3.984 25.945 1.00 88.81 557 SER A CA 1
ATOM 4294 C C . SER A 1 557 ? -2.570 2.979 27.084 1.00 88.81 557 SER A C 1
ATOM 4296 O O . SER A 1 557 ? -3.428 3.091 27.959 1.00 88.81 557 SER A O 1
ATOM 4298 N N . HIS A 1 558 ? -1.632 2.040 27.112 1.00 85.75 558 HIS A N 1
ATOM 4299 C CA . HIS A 1 558 ? -1.460 1.107 28.231 1.00 85.75 558 HIS A CA 1
ATOM 4300 C C . HIS A 1 558 ? -0.191 1.440 29.026 1.00 85.75 558 HIS A C 1
ATOM 4302 O O . HIS A 1 558 ? 0.635 0.588 29.331 1.00 85.75 558 HIS A O 1
ATOM 4308 N N . VAL A 1 559 ? 0.022 2.738 29.260 1.00 81.56 559 VAL A N 1
ATOM 4309 C CA . VAL A 1 559 ? 1.265 3.280 29.819 1.00 81.56 559 VAL A CA 1
ATOM 4310 C C . VAL A 1 559 ? 0.943 4.357 30.831 1.00 81.56 559 VAL A C 1
ATOM 4312 O O . VAL A 1 559 ? 0.380 5.396 30.470 1.00 81.56 559 VAL A O 1
ATOM 4315 N N . GLY A 1 560 ? 1.308 4.102 32.088 1.00 84.00 560 GLY A N 1
ATOM 4316 C CA . GLY A 1 560 ? 1.105 5.037 33.189 1.00 84.00 560 GLY A CA 1
ATOM 4317 C C . GLY A 1 560 ? -0.313 5.617 33.207 1.00 84.00 560 GLY A C 1
ATOM 4318 O O . GLY A 1 560 ? -1.309 4.892 33.205 1.00 84.00 560 GLY A O 1
ATOM 4319 N N . PHE A 1 561 ? -0.402 6.942 33.183 1.00 90.56 561 PHE A N 1
ATOM 4320 C CA . PHE A 1 561 ? -1.642 7.710 33.234 1.00 90.56 561 PHE A CA 1
ATOM 4321 C C . PHE A 1 561 ? -2.089 8.251 31.865 1.00 90.56 561 PHE A C 1
ATOM 4323 O O . PHE A 1 561 ? -3.125 8.908 31.761 1.00 90.56 561 PHE A O 1
ATOM 4330 N N . GLN A 1 562 ? -1.355 7.946 30.789 1.00 91.19 562 GLN A N 1
ATOM 4331 C CA . GLN A 1 562 ? -1.565 8.520 29.452 1.00 91.19 562 GLN A CA 1
ATOM 4332 C C . GLN A 1 562 ? -2.944 8.195 28.853 1.00 91.19 562 GLN A C 1
ATOM 4334 O O . GLN A 1 562 ? -3.465 8.955 28.033 1.00 91.19 562 GLN A O 1
ATOM 4339 N N . ALA A 1 563 ? -3.565 7.084 29.267 1.00 90.19 563 ALA A N 1
ATOM 4340 C CA . ALA A 1 563 ? -4.877 6.632 28.791 1.00 90.19 563 ALA A CA 1
ATOM 4341 C C . ALA A 1 563 ? -5.994 7.679 28.974 1.00 90.19 563 ALA A C 1
ATOM 4343 O O . ALA A 1 563 ? -6.978 7.681 28.222 1.00 90.19 563 ALA A O 1
ATOM 4344 N N . ILE A 1 564 ? -5.830 8.601 29.935 1.00 93.00 564 ILE A N 1
ATOM 4345 C CA . ILE A 1 564 ? -6.788 9.679 30.207 1.00 93.00 564 ILE A CA 1
ATOM 4346 C C . ILE A 1 564 ? -7.042 10.561 28.973 1.00 93.00 564 ILE A C 1
ATOM 4348 O O . ILE A 1 564 ? -8.166 11.028 28.765 1.00 93.00 564 ILE A O 1
ATOM 4352 N N . THR A 1 565 ? -6.024 10.734 28.120 1.00 93.62 565 THR A N 1
ATOM 4353 C CA . THR A 1 565 ? -6.081 11.558 26.900 1.00 93.62 565 THR A CA 1
ATOM 4354 C C . THR A 1 565 ? -5.737 10.792 25.623 1.00 93.62 565 THR A C 1
ATOM 4356 O O . THR A 1 565 ? -6.384 10.989 24.596 1.00 93.62 565 THR A O 1
ATOM 4359 N N . ALA A 1 566 ? -4.821 9.831 25.667 1.00 93.19 566 ALA A N 1
ATOM 4360 C CA . ALA A 1 566 ? -4.528 8.964 24.533 1.00 93.19 566 ALA A CA 1
ATOM 4361 C C . ALA A 1 566 ? -5.551 7.818 24.442 1.00 93.19 566 ALA A C 1
ATOM 4363 O O . ALA A 1 566 ? -5.217 6.662 24.693 1.00 93.19 566 ALA A O 1
ATOM 4364 N N . SER A 1 567 ? -6.811 8.139 24.122 1.00 92.75 567 SER A N 1
ATOM 4365 C CA . SER A 1 567 ? -7.903 7.165 23.979 1.00 92.75 567 SER A CA 1
ATOM 4366 C C . SER A 1 567 ? -8.970 7.587 22.960 1.00 92.75 567 SER A C 1
ATOM 4368 O O . SER A 1 567 ? -9.378 8.753 22.903 1.00 92.75 567 SER A O 1
ATOM 4370 N N . GLY A 1 568 ? -9.459 6.629 22.167 1.00 91.88 568 GLY A N 1
ATOM 4371 C CA . GLY A 1 568 ? -10.431 6.846 21.089 1.00 91.88 568 GLY A CA 1
ATOM 4372 C C . GLY A 1 568 ? -11.314 5.627 20.831 1.00 91.88 568 GLY A C 1
ATOM 4373 O O . GLY A 1 568 ? -11.018 4.525 21.281 1.00 91.88 568 GLY A O 1
ATOM 4374 N N . ALA A 1 569 ? -12.432 5.819 20.130 1.00 92.88 569 ALA A N 1
ATOM 4375 C CA . ALA A 1 569 ? -13.372 4.732 19.854 1.00 92.88 569 ALA A CA 1
ATOM 4376 C C . ALA A 1 569 ? -12.808 3.733 18.828 1.00 92.88 569 ALA A C 1
ATOM 4378 O O . ALA A 1 569 ? -12.180 4.132 17.848 1.00 92.88 569 ALA A O 1
ATOM 4379 N N . LEU A 1 570 ? -13.089 2.446 19.025 1.00 91.62 570 LEU A N 1
ATOM 4380 C CA . LEU A 1 570 ? -12.740 1.360 18.112 1.00 91.62 570 LEU A CA 1
ATOM 4381 C C . LEU A 1 570 ? -14.012 0.582 17.785 1.00 91.62 570 LEU A C 1
ATOM 4383 O O . LEU A 1 570 ? -14.503 -0.198 18.596 1.00 91.62 570 LEU A O 1
ATOM 4387 N N . ILE A 1 571 ? -14.569 0.811 16.604 1.00 91.81 571 ILE A N 1
ATOM 4388 C CA . ILE A 1 571 ? -15.836 0.219 16.189 1.00 91.81 571 ILE A CA 1
ATOM 4389 C C . ILE A 1 571 ? -15.560 -0.920 15.217 1.00 91.81 571 ILE A C 1
ATOM 4391 O O . ILE A 1 571 ? -15.075 -0.699 14.106 1.00 91.81 571 ILE A O 1
ATOM 4395 N N . ILE A 1 572 ? -15.903 -2.140 15.619 1.00 89.62 572 ILE A N 1
ATOM 4396 C CA . ILE A 1 572 ? -15.906 -3.292 14.717 1.00 89.62 572 ILE A CA 1
ATOM 4397 C C . ILE A 1 572 ? -17.305 -3.362 14.118 1.00 89.62 572 ILE A C 1
ATOM 4399 O O . ILE A 1 572 ? -18.294 -3.497 14.844 1.00 89.62 572 ILE A O 1
ATOM 4403 N N . LYS A 1 573 ? -17.395 -3.208 12.796 1.00 90.06 573 LYS A N 1
ATOM 4404 C CA . LYS A 1 573 ? -18.680 -3.181 12.096 1.00 90.06 573 LYS A CA 1
ATOM 4405 C C . LYS A 1 573 ? -19.409 -4.512 12.227 1.00 90.06 573 LYS A C 1
ATOM 4407 O O . LYS A 1 573 ? -18.805 -5.573 12.366 1.00 90.06 573 LYS A O 1
ATOM 4412 N N . ASP A 1 574 ? -20.729 -4.439 12.138 1.00 86.31 574 ASP A N 1
ATOM 4413 C CA . ASP A 1 574 ? -21.591 -5.607 12.229 1.00 86.31 574 ASP A CA 1
ATOM 4414 C C . ASP A 1 574 ? -21.362 -6.565 11.044 1.00 86.31 574 ASP A C 1
ATOM 4416 O O . ASP A 1 574 ? -21.544 -6.201 9.882 1.00 86.31 574 ASP A O 1
ATOM 4420 N N . ALA A 1 575 ? -20.966 -7.811 11.337 1.00 73.75 575 ALA A N 1
ATOM 4421 C CA . ALA A 1 575 ? -20.724 -8.855 10.327 1.00 73.75 575 ALA A CA 1
ATOM 4422 C C . ALA A 1 575 ? -22.011 -9.350 9.645 1.00 73.75 575 ALA A C 1
ATOM 4424 O O . ALA A 1 575 ? -21.991 -9.892 8.541 1.00 73.75 575 ALA A O 1
ATOM 4425 N N . MET A 1 576 ? -23.138 -9.172 10.327 1.00 74.25 576 MET A N 1
ATOM 4426 C CA . MET A 1 576 ? -24.497 -9.474 9.887 1.00 74.25 576 MET A CA 1
ATOM 4427 C C . MET A 1 576 ? -25.364 -8.255 10.208 1.00 74.25 576 MET A C 1
ATOM 4429 O O . MET A 1 576 ? -24.986 -7.498 11.097 1.00 74.25 576 MET A O 1
ATOM 4433 N N . PRO A 1 577 ? -26.524 -8.047 9.555 1.00 79.75 577 PRO A N 1
ATOM 4434 C CA . PRO A 1 577 ? -27.429 -6.972 9.949 1.00 79.75 577 PRO A CA 1
ATOM 4435 C C . PRO A 1 577 ? -27.658 -6.993 11.469 1.00 79.75 577 PRO A C 1
ATOM 4437 O O . PRO A 1 577 ? -27.940 -8.075 12.001 1.00 79.75 577 PRO A O 1
ATOM 4440 N N . PRO A 1 578 ? -27.503 -5.851 12.164 1.00 81.19 578 PRO A N 1
ATOM 4441 C CA . PRO A 1 578 ? -27.612 -5.809 13.613 1.00 81.19 578 PRO A CA 1
ATOM 4442 C C . PRO A 1 578 ? -28.974 -6.370 14.046 1.00 81.19 578 PRO A C 1
ATOM 4444 O O . PRO A 1 578 ? -29.982 -6.143 13.368 1.00 81.19 578 PRO A O 1
ATOM 4447 N N . PRO A 1 579 ? -29.043 -7.100 15.174 1.00 83.69 579 PRO A N 1
ATOM 4448 C CA . PRO A 1 579 ? -30.283 -7.725 15.639 1.00 83.69 579 PRO A CA 1
ATOM 4449 C C . PRO A 1 579 ? -31.373 -6.708 16.019 1.00 83.69 579 PRO A C 1
ATOM 4451 O O . PRO A 1 579 ? -32.525 -7.090 16.225 1.00 83.69 579 PRO A O 1
ATOM 4454 N N . TYR A 1 580 ? -31.025 -5.421 16.090 1.00 90.25 580 TYR A N 1
ATOM 4455 C CA . TYR A 1 580 ? -31.905 -4.326 16.473 1.00 90.25 580 TYR A CA 1
ATOM 4456 C C . TYR A 1 580 ? -31.881 -3.216 15.425 1.00 90.25 580 TYR A C 1
ATOM 4458 O O . TYR A 1 580 ? -30.841 -2.915 14.846 1.00 90.25 580 TYR A O 1
ATOM 4466 N N . VAL A 1 581 ? -33.043 -2.606 15.193 1.00 90.81 581 VAL A N 1
ATOM 4467 C CA . VAL A 1 581 ? -33.235 -1.574 14.168 1.00 90.81 581 VAL A CA 1
ATOM 4468 C C . VAL A 1 581 ? -32.968 -0.192 14.758 1.00 90.81 581 VAL A C 1
ATOM 4470 O O . VAL A 1 581 ? -33.497 0.146 15.816 1.00 90.81 581 VAL A O 1
ATOM 4473 N N . TYR A 1 582 ? -32.185 0.607 14.043 1.00 94.25 582 TYR A N 1
ATOM 4474 C CA . TYR A 1 582 ? -31.901 2.008 14.335 1.00 94.25 582 TYR A CA 1
ATOM 4475 C C . TYR A 1 582 ? -31.658 2.763 13.021 1.00 94.25 582 TYR A C 1
ATOM 4477 O O . TYR A 1 582 ? -31.367 2.151 11.994 1.00 94.25 582 TYR A O 1
ATOM 4485 N N . ASP A 1 583 ? -31.810 4.083 13.058 1.00 94.25 583 ASP A N 1
ATOM 4486 C CA . ASP A 1 583 ? -31.685 4.970 11.900 1.00 94.25 583 ASP A CA 1
ATOM 4487 C C . ASP A 1 583 ? -30.263 5.526 11.739 1.00 94.25 583 ASP A C 1
ATOM 4489 O O . ASP A 1 583 ? -29.826 5.757 10.614 1.00 94.25 583 ASP A O 1
ATOM 4493 N N . ASP A 1 584 ? -29.553 5.758 12.850 1.00 93.38 584 ASP A N 1
ATOM 4494 C CA . ASP A 1 584 ? -28.198 6.328 12.865 1.00 93.38 584 ASP A CA 1
ATOM 4495 C C . ASP A 1 584 ? -27.455 6.002 14.181 1.00 93.38 584 ASP A C 1
ATOM 4497 O O . ASP A 1 584 ? -28.051 5.476 15.130 1.00 93.38 584 ASP A O 1
ATOM 4501 N N . GLU A 1 585 ? -26.161 6.318 14.258 1.00 93.75 585 GLU A N 1
ATOM 4502 C CA . GLU A 1 585 ? -25.296 6.034 15.411 1.00 93.75 585 GLU A CA 1
ATOM 4503 C C . GLU A 1 585 ? -24.651 7.296 16.001 1.00 93.75 585 GLU A C 1
ATOM 4505 O O . GLU A 1 585 ? -24.289 8.232 15.293 1.00 93.75 585 GLU A O 1
ATOM 4510 N N . ILE A 1 586 ? -24.460 7.312 17.323 1.00 95.94 586 ILE A N 1
ATOM 4511 C CA . ILE A 1 586 ? -23.793 8.406 18.044 1.00 95.94 586 ILE A CA 1
ATOM 4512 C C . ILE A 1 586 ? -22.748 7.812 18.983 1.00 95.94 586 ILE A C 1
ATOM 4514 O O . ILE A 1 586 ? -23.072 6.948 19.789 1.00 95.94 586 ILE A O 1
ATOM 4518 N N . ILE A 1 587 ? -21.509 8.303 18.931 1.00 96.50 587 ILE A N 1
ATOM 4519 C CA . ILE A 1 587 ? -20.457 7.925 19.887 1.00 96.50 587 ILE A CA 1
ATOM 4520 C C . ILE A 1 587 ? -20.449 8.923 21.049 1.00 96.50 587 ILE A C 1
ATOM 4522 O O . ILE A 1 587 ? -20.342 10.134 20.847 1.00 96.50 587 ILE A O 1
ATOM 4526 N N . LEU A 1 588 ? -20.543 8.405 22.272 1.00 96.56 588 LEU A N 1
ATOM 4527 C CA . LEU A 1 588 ? -20.529 9.167 23.515 1.00 96.56 588 LEU A CA 1
ATOM 4528 C C . LEU A 1 588 ? -19.419 8.639 24.431 1.00 96.56 588 LEU A C 1
ATOM 4530 O O . LEU A 1 588 ? -19.598 7.644 25.129 1.00 96.56 588 LEU A O 1
ATOM 4534 N N . LYS A 1 589 ? -18.267 9.312 24.434 1.00 95.88 589 LYS A N 1
ATOM 4535 C CA . LYS A 1 589 ? -17.138 9.001 25.318 1.00 95.88 589 LYS A CA 1
ATOM 4536 C C . LYS A 1 589 ? -17.172 9.887 26.558 1.00 95.88 589 LYS A C 1
ATOM 4538 O O . LYS A 1 589 ? -17.254 11.111 26.439 1.00 95.88 589 LYS A O 1
ATOM 4543 N N . ILE A 1 590 ? -17.049 9.267 27.727 1.00 96.06 590 ILE A N 1
ATOM 4544 C CA . ILE A 1 590 ? -16.939 9.940 29.026 1.00 96.06 590 ILE A CA 1
ATOM 4545 C C . ILE A 1 590 ? -15.507 9.782 29.541 1.00 96.06 590 ILE A C 1
ATOM 4547 O O . ILE A 1 590 ? -14.942 8.692 29.462 1.00 96.06 590 ILE A O 1
ATOM 4551 N N . GLY A 1 591 ? -14.914 10.857 30.051 1.00 95.25 591 GLY A N 1
ATOM 4552 C CA . GLY A 1 591 ? -13.586 10.864 30.661 1.00 95.25 591 GLY A CA 1
ATOM 4553 C C . GLY A 1 591 ? -13.518 11.740 31.908 1.00 95.25 591 GLY A C 1
ATOM 4554 O O . GLY A 1 591 ? -14.457 12.472 32.214 1.00 95.25 591 GLY A O 1
ATOM 4555 N N . ASP A 1 592 ? -12.389 11.675 32.609 1.00 95.06 592 ASP A N 1
ATOM 4556 C CA . ASP A 1 592 ? -12.084 12.534 33.756 1.00 95.06 592 ASP A CA 1
ATOM 4557 C C . ASP A 1 592 ? -11.156 13.681 33.340 1.00 95.06 592 ASP A C 1
ATOM 4559 O O . ASP A 1 592 ? -10.341 13.538 32.427 1.00 95.06 592 ASP A O 1
ATOM 4563 N N . PHE A 1 593 ? -11.239 14.810 34.045 1.00 94.19 593 PHE A N 1
ATOM 4564 C CA . PHE A 1 593 ? -10.279 15.904 33.929 1.00 94.19 593 PHE A CA 1
ATOM 4565 C C . PHE A 1 593 ? -9.540 16.146 35.250 1.00 94.19 593 PHE A C 1
ATOM 4567 O O . PHE A 1 593 ? -10.142 16.538 36.258 1.00 94.19 593 PHE A O 1
ATOM 4574 N N . TYR A 1 594 ? -8.216 15.991 35.196 1.00 94.06 594 TYR A N 1
ATOM 4575 C CA . TYR A 1 594 ? -7.267 16.422 36.219 1.00 94.06 594 TYR A CA 1
ATOM 4576 C C . TYR A 1 594 ? -6.372 17.532 35.640 1.00 94.06 594 TYR A C 1
ATOM 4578 O O . TYR A 1 594 ? -5.878 17.371 34.523 1.00 94.06 594 TYR A O 1
ATOM 4586 N N . PRO A 1 595 ? -6.161 18.652 36.359 1.00 91.62 595 PRO A N 1
ATOM 4587 C CA . PRO A 1 595 ? -5.357 19.769 35.857 1.00 91.62 595 PRO A CA 1
ATOM 4588 C C . PRO A 1 595 ? -3.855 19.457 35.807 1.00 91.62 595 PRO A C 1
ATOM 4590 O O . PRO A 1 595 ? -3.130 20.070 35.029 1.00 91.62 595 PRO A O 1
ATOM 4593 N N . GLU A 1 596 ? -3.389 18.518 36.631 1.00 93.44 596 GLU A N 1
ATOM 4594 C CA . GLU A 1 596 ? -1.999 18.061 36.649 1.00 93.44 596 GLU A CA 1
ATOM 4595 C C . GLU A 1 596 ? -1.703 17.139 35.452 1.00 93.44 596 GLU A C 1
ATOM 4597 O O . GLU A 1 596 ? -2.582 16.409 34.971 1.00 93.44 596 GLU A O 1
ATOM 4602 N N . ASP A 1 597 ? -0.468 17.199 34.946 1.00 92.62 597 ASP A N 1
ATOM 4603 C CA . ASP A 1 597 ? 0.001 16.337 33.858 1.00 92.62 597 ASP A CA 1
ATOM 4604 C C . ASP A 1 597 ? 0.210 14.879 34.306 1.00 92.62 597 ASP A C 1
ATOM 4606 O O . ASP A 1 597 ? 0.249 14.572 35.499 1.00 92.62 597 ASP A O 1
ATOM 4610 N N . ASP A 1 598 ? 0.309 13.978 33.323 1.00 91.94 598 ASP A N 1
ATOM 4611 C CA . ASP A 1 598 ? 0.374 12.523 33.531 1.00 91.94 598 ASP A CA 1
ATOM 4612 C C . ASP A 1 598 ? 1.535 12.138 34.472 1.00 91.94 598 ASP A C 1
ATOM 4614 O O . ASP A 1 598 ? 1.331 11.453 35.473 1.00 91.94 598 ASP A O 1
ATOM 4618 N N . GLN A 1 599 ? 2.739 12.660 34.206 1.00 89.94 599 GLN A N 1
ATOM 4619 C CA . GLN A 1 599 ? 3.954 12.335 34.959 1.00 89.94 599 GLN A CA 1
ATOM 4620 C C . GLN A 1 599 ? 3.883 12.817 36.413 1.00 89.94 599 GLN A C 1
ATOM 4622 O O . GLN A 1 599 ? 4.352 12.131 37.325 1.00 89.94 599 GLN A O 1
ATOM 4627 N N . THR A 1 600 ? 3.300 13.993 36.644 1.00 92.62 600 THR A N 1
ATOM 4628 C CA . THR A 1 600 ? 3.120 14.535 37.991 1.00 92.62 600 THR A CA 1
ATOM 4629 C C . THR A 1 600 ? 2.219 13.623 38.822 1.00 92.62 600 THR A C 1
ATOM 4631 O O . THR A 1 600 ? 2.606 13.246 39.929 1.00 92.62 600 THR A O 1
ATOM 4634 N N . ILE A 1 601 ? 1.072 13.201 38.281 1.00 93.06 601 ILE A N 1
ATOM 4635 C CA . ILE A 1 601 ? 0.138 12.304 38.981 1.00 93.06 601 ILE A CA 1
ATOM 4636 C C . ILE A 1 601 ? 0.790 10.944 39.256 1.00 93.06 601 ILE A C 1
ATOM 4638 O O . ILE A 1 601 ? 0.676 10.423 40.364 1.00 93.06 601 ILE A O 1
ATOM 4642 N N . GLU A 1 602 ? 1.509 10.380 38.285 1.00 90.88 602 GLU A N 1
ATOM 4643 C CA . GLU A 1 602 ? 2.236 9.119 38.471 1.00 90.88 602 GLU A CA 1
ATOM 4644 C C . GLU A 1 602 ? 3.254 9.222 39.610 1.00 90.88 602 GLU A C 1
ATOM 4646 O O . GLU A 1 602 ? 3.219 8.409 40.533 1.00 90.88 602 GLU A O 1
ATOM 4651 N N . SER A 1 603 ? 4.094 10.265 39.605 1.00 89.69 603 SER A N 1
ATOM 4652 C CA . SER A 1 603 ? 5.097 10.472 40.657 1.00 89.69 603 SER A CA 1
ATOM 4653 C C . SER A 1 603 ? 4.466 10.615 42.042 1.00 89.69 603 SER A C 1
ATOM 4655 O O . SER A 1 603 ? 4.950 10.033 43.005 1.00 89.69 603 SER A O 1
ATOM 4657 N N . GLN A 1 604 ? 3.330 11.308 42.150 1.00 91.31 604 GLN A N 1
ATOM 4658 C CA . GLN A 1 604 ? 2.592 11.447 43.405 1.00 91.31 604 GLN A CA 1
ATOM 4659 C C . GLN A 1 604 ? 2.091 10.104 43.953 1.00 91.31 604 GLN A C 1
ATOM 4661 O O . GLN A 1 604 ? 2.066 9.906 45.171 1.00 91.31 604 GLN A O 1
ATOM 4666 N N . LEU A 1 605 ? 1.711 9.176 43.073 1.00 89.88 605 LEU A N 1
ATOM 4667 C CA . LEU A 1 605 ? 1.220 7.853 43.453 1.00 89.88 605 LEU A CA 1
ATOM 4668 C C . LEU A 1 605 ? 2.347 6.874 43.802 1.00 89.88 605 LEU A C 1
ATOM 4670 O O . LEU A 1 605 ? 2.121 5.970 44.608 1.00 89.88 605 LEU A O 1
ATOM 4674 N N . THR A 1 606 ? 3.539 7.032 43.221 1.00 87.19 606 THR A N 1
ATOM 4675 C CA . THR A 1 606 ? 4.651 6.083 43.393 1.00 87.19 606 THR A CA 1
ATOM 4676 C C . THR A 1 606 ? 5.742 6.553 44.354 1.00 87.19 606 THR A C 1
ATOM 4678 O O . THR A 1 606 ? 6.441 5.714 44.925 1.00 87.19 606 THR A O 1
ATOM 4681 N N . ASP A 1 607 ? 5.907 7.862 44.556 1.00 85.25 607 ASP A N 1
ATOM 4682 C CA . ASP A 1 607 ? 6.976 8.427 45.384 1.00 85.25 607 ASP A CA 1
ATOM 4683 C C . ASP A 1 607 ? 6.639 8.437 46.883 1.00 85.25 607 ASP A C 1
ATOM 4685 O O . ASP A 1 607 ? 5.520 8.181 47.334 1.00 85.25 607 ASP A O 1
ATOM 4689 N N . VAL A 1 608 ? 7.657 8.759 47.687 1.00 83.06 608 VAL A N 1
ATOM 4690 C CA . VAL A 1 608 ? 7.534 8.983 49.129 1.00 83.06 608 VAL A CA 1
ATOM 4691 C C . VAL A 1 608 ? 7.814 10.466 49.413 1.00 83.06 608 VAL A C 1
ATOM 4693 O O . VAL A 1 608 ? 8.956 10.904 49.248 1.00 83.06 608 VAL A O 1
ATOM 4696 N N . PRO A 1 609 ? 6.826 11.253 49.882 1.00 86.00 609 PRO A N 1
ATOM 4697 C CA . PRO A 1 609 ? 5.519 10.828 50.392 1.00 86.00 609 PRO A CA 1
ATOM 4698 C C . PRO A 1 609 ? 4.485 10.522 49.296 1.00 86.00 609 PRO A C 1
ATOM 4700 O O . PRO A 1 609 ? 4.400 11.245 48.311 1.00 86.00 609 PRO A O 1
ATOM 4703 N N . TRP A 1 610 ? 3.642 9.518 49.553 1.00 88.38 610 TRP A N 1
ATOM 4704 C CA . TRP A 1 610 ? 2.476 9.187 48.729 1.00 88.38 610 TRP A CA 1
ATOM 4705 C C . TRP A 1 610 ? 1.415 10.294 48.797 1.00 88.38 610 TRP A C 1
ATOM 4707 O O . TRP A 1 610 ? 1.029 10.723 49.893 1.00 88.38 610 TRP A O 1
ATOM 4717 N N . ILE A 1 611 ? 0.926 10.733 47.637 1.00 90.25 611 ILE A N 1
ATOM 4718 C CA . ILE A 1 611 ? -0.095 11.773 47.478 1.00 90.25 611 ILE A CA 1
ATOM 4719 C C . ILE A 1 611 ? -1.222 11.232 46.589 1.00 90.25 611 ILE A C 1
ATOM 4721 O O . ILE A 1 611 ? -1.007 10.812 45.457 1.00 90.25 611 ILE A O 1
ATOM 4725 N N . TRP A 1 612 ? -2.452 11.253 47.109 1.00 90.44 612 TRP A N 1
ATOM 4726 C CA . TRP A 1 612 ? -3.645 10.880 46.348 1.00 90.44 612 TRP A CA 1
ATOM 4727 C C . TRP A 1 612 ? -4.192 12.090 45.571 1.00 90.44 612 TRP A C 1
ATOM 4729 O O . TRP A 1 612 ? -4.474 13.109 46.209 1.00 90.44 612 TRP A O 1
ATOM 4739 N N . PRO A 1 613 ? -4.427 11.987 44.247 1.00 91.00 613 PRO A N 1
ATOM 4740 C CA . PRO A 1 613 ? -4.893 13.112 43.425 1.00 91.00 613 PRO A CA 1
ATOM 4741 C C . PRO A 1 613 ? -6.336 13.551 43.733 1.00 91.00 613 PRO A C 1
ATOM 4743 O O . PRO A 1 613 ? -6.743 14.653 43.370 1.00 91.00 613 PRO A O 1
ATOM 4746 N N . GLY A 1 614 ? -7.124 12.716 44.421 1.00 91.06 614 GLY A N 1
ATOM 4747 C CA . GLY A 1 614 ? -8.512 13.021 44.770 1.00 91.06 614 GLY A CA 1
ATOM 4748 C C . GLY A 1 614 ? -9.505 12.804 43.625 1.00 91.06 614 GLY A C 1
ATOM 4749 O O . GLY A 1 614 ? -9.193 12.204 42.593 1.00 91.06 614 GLY A O 1
ATOM 4750 N N . ASP A 1 615 ? -10.733 13.281 43.836 1.00 92.44 615 ASP A N 1
ATOM 4751 C CA . ASP A 1 615 ? -11.781 13.266 42.810 1.00 92.44 615 ASP A CA 1
ATOM 4752 C C . ASP A 1 615 ? -11.409 14.197 41.644 1.00 92.44 615 ASP A C 1
ATOM 4754 O O . ASP A 1 615 ? -10.794 15.247 41.880 1.00 92.44 615 ASP A O 1
ATOM 4758 N N . PRO A 1 616 ? -11.829 13.891 40.402 1.00 93.31 616 PRO A N 1
ATOM 4759 C CA . PRO A 1 616 ? -11.541 14.754 39.265 1.00 93.31 616 PRO A CA 1
ATOM 4760 C C . PRO A 1 616 ? -12.104 16.164 39.463 1.00 93.31 616 PRO A C 1
ATOM 4762 O O . PRO A 1 616 ? -13.032 16.422 40.240 1.00 93.31 616 PRO A O 1
ATOM 4765 N N . THR A 1 617 ? -11.532 17.120 38.737 1.00 92.00 617 THR A N 1
ATOM 4766 C CA . THR A 1 617 ? -12.007 18.508 38.782 1.00 92.00 617 THR A CA 1
ATOM 4767 C C . THR A 1 617 ? -13.285 18.686 37.969 1.00 92.00 617 THR A C 1
ATOM 4769 O O . THR A 1 617 ? -14.146 19.472 38.361 1.00 92.00 617 THR A O 1
ATOM 4772 N N . SER A 1 618 ? -13.414 17.953 36.862 1.00 92.25 618 SER A N 1
ATOM 4773 C CA . SER A 1 618 ? -14.635 17.865 36.062 1.00 92.25 618 SER A CA 1
ATOM 4774 C C . SER A 1 618 ? -14.671 16.544 35.282 1.00 92.25 618 SER A C 1
ATOM 4776 O O . SER A 1 618 ? -13.650 15.862 35.178 1.00 92.25 618 SER A O 1
ATOM 4778 N N . LEU A 1 619 ? -15.833 16.189 34.737 1.00 94.56 619 LEU A N 1
ATOM 4779 C CA . LEU A 1 619 ? -15.967 15.125 33.739 1.00 94.56 619 LEU A CA 1
ATOM 4780 C C . LEU A 1 619 ? -15.836 15.725 32.334 1.00 94.56 619 LEU A C 1
ATOM 4782 O O . LEU A 1 619 ? -16.100 16.906 32.138 1.00 94.56 619 LEU A O 1
ATOM 4786 N N . LEU A 1 620 ? -15.452 14.917 31.350 1.00 94.38 620 LEU A N 1
ATOM 4787 C CA . LEU A 1 620 ? -15.351 15.297 29.941 1.00 94.38 620 LEU A CA 1
ATOM 4788 C C . LEU A 1 620 ? -16.287 14.431 29.104 1.00 94.38 620 LEU A C 1
ATOM 4790 O O . LEU A 1 620 ? -16.182 13.208 29.105 1.00 94.38 620 LEU A O 1
ATOM 4794 N N . ILE A 1 621 ? -17.182 15.069 28.359 1.00 95.19 621 ILE A N 1
ATOM 4795 C CA . ILE A 1 621 ? -18.148 14.441 27.463 1.00 95.19 621 ILE A CA 1
ATOM 4796 C C . ILE A 1 621 ? -17.695 14.777 26.046 1.00 95.19 621 ILE A C 1
ATOM 4798 O O . ILE A 1 621 ? -17.772 15.930 25.621 1.00 95.19 621 ILE A O 1
ATOM 4802 N N . ASN A 1 622 ? -17.149 13.787 25.335 1.00 94.56 622 ASN A N 1
ATOM 4803 C CA . ASN A 1 622 ? -16.529 13.980 24.019 1.00 94.56 622 ASN A CA 1
ATOM 4804 C C . ASN A 1 622 ? -15.546 15.176 23.979 1.00 94.56 622 ASN A C 1
ATOM 4806 O O . ASN A 1 622 ? -15.499 15.928 23.007 1.00 94.56 622 ASN A O 1
ATOM 4810 N N . GLY A 1 623 ? -14.769 15.362 25.054 1.00 91.56 623 GLY A N 1
ATOM 4811 C CA . GLY A 1 623 ? -13.774 16.436 25.178 1.00 91.56 623 GLY A CA 1
ATOM 4812 C C . GLY A 1 623 ? -14.269 17.741 25.807 1.00 91.56 623 GLY A C 1
ATOM 4813 O O . GLY A 1 623 ? -13.454 18.633 26.027 1.00 91.56 623 GLY A O 1
ATOM 4814 N N . GLN A 1 624 ? -15.559 17.863 26.133 1.00 91.56 624 GLN A N 1
ATOM 4815 C CA . GLN A 1 624 ? -16.120 19.085 26.717 1.00 91.56 624 GLN A CA 1
ATOM 4816 C C . GLN A 1 624 ? -16.660 18.845 28.125 1.00 91.56 624 GLN A C 1
ATOM 4818 O O . GLN A 1 624 ? -17.321 17.839 28.366 1.00 91.56 624 GLN A O 1
ATOM 4823 N N . SER A 1 625 ? -16.410 19.761 29.060 1.00 87.62 625 SER A N 1
ATOM 4824 C CA . SER A 1 625 ? -16.817 19.550 30.454 1.00 87.62 625 SER A CA 1
ATOM 4825 C C . SER A 1 625 ? -18.259 19.929 30.772 1.00 87.62 625 SER A C 1
ATOM 4827 O O . SER A 1 625 ? -18.844 19.442 31.738 1.00 87.62 625 SER A O 1
ATOM 4829 N N . GLY A 1 626 ? -18.844 20.844 29.999 1.00 83.38 626 GLY A N 1
ATOM 4830 C CA . GLY A 1 626 ? -20.143 21.416 30.337 1.00 83.38 626 GLY A CA 1
ATOM 4831 C C . GLY A 1 626 ? -20.172 22.204 31.644 1.00 83.38 626 GLY A C 1
ATOM 4832 O O . GLY A 1 626 ? -21.254 22.545 32.103 1.00 83.38 626 GLY A O 1
ATOM 4833 N N . THR A 1 627 ? -19.023 22.508 32.253 1.00 73.94 627 THR A N 1
ATOM 4834 C CA . THR A 1 627 ? -18.920 23.271 33.502 1.00 73.94 627 THR A CA 1
ATOM 4835 C C . THR A 1 627 ? -17.834 24.328 33.366 1.00 73.94 627 THR A C 1
ATOM 4837 O O . THR A 1 627 ? -16.652 23.997 33.363 1.00 73.94 627 THR A O 1
ATOM 4840 N N . ALA A 1 628 ? -18.191 25.610 33.279 1.00 60.44 628 ALA A N 1
ATOM 4841 C CA . ALA A 1 628 ? -17.191 26.676 33.281 1.00 60.44 628 ALA A CA 1
ATOM 4842 C C . ALA A 1 628 ? -16.597 26.842 34.701 1.00 60.44 628 ALA A C 1
ATOM 4844 O O . ALA A 1 628 ? -17.361 27.107 35.632 1.00 60.44 628 ALA A O 1
ATOM 4845 N N . PRO A 1 629 ? -15.264 26.761 34.900 1.00 54.22 629 PRO A N 1
ATOM 4846 C CA . PRO A 1 629 ? -14.638 26.827 36.230 1.00 54.22 629 PRO A CA 1
ATOM 4847 C C . PRO A 1 629 ? -14.878 28.137 37.004 1.00 54.22 629 PRO A C 1
ATOM 4849 O O . PRO A 1 629 ? -14.704 28.166 38.217 1.00 54.22 629 PRO A O 1
ATOM 4852 N N . ASN A 1 630 ? -15.284 29.220 36.326 1.00 49.72 630 ASN A N 1
ATOM 4853 C CA . ASN A 1 630 ? -15.582 30.524 36.923 1.00 49.72 630 ASN A CA 1
ATOM 4854 C C . ASN A 1 630 ? -16.845 31.138 36.298 1.00 49.72 630 ASN A C 1
ATOM 4856 O O . ASN A 1 630 ? -16.778 31.844 35.292 1.00 49.72 630 ASN A O 1
ATOM 4860 N N . ALA A 1 631 ? -18.001 30.938 36.936 1.00 43.34 631 ALA A N 1
ATOM 4861 C CA . ALA A 1 631 ? -19.276 31.556 36.543 1.00 43.34 631 ALA A CA 1
ATOM 4862 C C . ALA A 1 631 ? -19.270 33.106 36.586 1.00 43.34 631 ALA A C 1
ATOM 4864 O O . ALA A 1 631 ? -20.202 33.744 36.105 1.00 43.34 631 ALA A O 1
ATOM 4865 N N . SER A 1 632 ? -18.230 33.722 37.157 1.00 40.03 632 SER A N 1
ATOM 4866 C CA . SER A 1 632 ? -18.072 35.173 37.312 1.00 40.03 632 SER A CA 1
ATOM 4867 C C . SER A 1 632 ? -17.271 35.856 36.197 1.00 40.03 632 SER A C 1
ATOM 4869 O O . SER A 1 632 ? -17.251 37.085 36.158 1.00 40.03 632 SER A O 1
ATOM 4871 N N . ASN A 1 633 ? -16.627 35.111 35.291 1.00 42.28 633 ASN A N 1
ATOM 4872 C CA . ASN A 1 633 ? -15.975 35.692 34.115 1.00 42.28 633 ASN A CA 1
ATOM 4873 C C . ASN A 1 633 ? -15.838 34.628 33.005 1.00 42.28 633 ASN A C 1
ATOM 4875 O O . ASN A 1 633 ? -14.778 34.010 32.880 1.00 42.28 633 ASN A O 1
ATOM 4879 N N . PRO A 1 634 ? -16.899 34.352 32.223 1.00 42.75 634 PRO A N 1
ATOM 4880 C CA . PRO A 1 634 ? -16.780 33.472 31.073 1.00 42.75 634 PRO A CA 1
ATOM 4881 C C . PRO A 1 634 ? -15.858 34.162 30.068 1.00 42.75 634 PRO A C 1
ATOM 4883 O O . PRO A 1 634 ? -16.229 35.166 29.462 1.00 42.75 634 PRO A O 1
ATOM 4886 N N . GLY A 1 635 ? -14.631 33.663 29.914 1.00 42.69 635 GLY A N 1
ATOM 4887 C CA . GLY A 1 635 ? -13.812 34.038 28.769 1.00 42.69 635 GLY A CA 1
ATOM 4888 C C . GLY A 1 635 ? -14.623 33.725 27.506 1.00 42.69 635 GLY A C 1
ATOM 4889 O O . GLY A 1 635 ? -15.046 32.580 27.341 1.00 42.69 635 GLY A O 1
ATOM 4890 N N . PRO A 1 636 ? -14.924 34.705 26.641 1.00 46.94 636 PRO A N 1
ATOM 4891 C CA . PRO A 1 636 ? -15.723 34.443 25.458 1.00 46.94 636 PRO A CA 1
ATOM 4892 C C . PRO A 1 636 ? -14.836 33.690 24.464 1.00 46.94 636 PRO A C 1
ATOM 4894 O O . PRO A 1 636 ? -13.978 34.330 23.867 1.00 46.94 636 PRO A O 1
ATOM 4897 N N . SER A 1 637 ? -14.979 32.358 24.344 1.00 63.75 637 SER A N 1
ATOM 4898 C CA . SER A 1 637 ? -14.760 31.546 23.114 1.00 63.75 637 SER A CA 1
ATOM 4899 C C . SER A 1 637 ? -14.258 30.101 23.298 1.00 63.75 637 SER A C 1
ATOM 4901 O O . SER A 1 637 ? -14.247 29.391 22.298 1.00 63.75 637 SER A O 1
ATOM 4903 N N . ASP A 1 638 ? -13.863 29.618 24.485 1.00 78.00 638 ASP A N 1
ATOM 4904 C CA . ASP A 1 638 ? -13.273 28.264 24.586 1.00 78.00 638 ASP A CA 1
ATOM 4905 C C . ASP A 1 638 ? -14.360 27.157 24.628 1.00 78.00 638 ASP A C 1
ATOM 4907 O O . ASP A 1 638 ? -15.151 27.105 25.579 1.00 78.00 638 ASP A O 1
ATOM 4911 N N . PRO A 1 639 ? -14.440 26.276 23.606 1.00 83.25 639 PRO A N 1
ATOM 4912 C CA . PRO A 1 639 ? -15.463 25.234 23.517 1.00 83.25 639 PRO A CA 1
ATOM 4913 C C . PRO A 1 639 ? -15.258 24.086 24.518 1.00 83.25 639 PRO A C 1
ATOM 4915 O O . PRO A 1 639 ? -16.200 23.343 24.778 1.00 83.25 639 PRO A O 1
ATOM 4918 N N . SER A 1 640 ? -14.068 23.929 25.107 1.00 87.69 640 SER A N 1
ATOM 4919 C CA . SER A 1 640 ? -13.730 22.779 25.961 1.00 87.69 640 SER A CA 1
ATOM 4920 C C . SER A 1 640 ? -14.435 22.765 27.324 1.00 87.69 640 SER A C 1
ATOM 4922 O O . SER A 1 640 ? -14.477 21.722 27.977 1.00 87.69 640 SER A O 1
ATOM 4924 N N . CYS A 1 641 ? -15.010 23.888 27.771 1.00 86.06 641 CYS A N 1
ATOM 4925 C CA . CYS A 1 641 ? -15.877 23.933 28.957 1.00 86.06 641 CYS A CA 1
ATOM 4926 C C . CYS A 1 641 ? -17.351 24.236 28.662 1.00 86.06 641 CYS A C 1
ATOM 4928 O O . CYS A 1 641 ? -18.136 24.438 29.591 1.00 86.06 641 CYS A O 1
ATOM 4930 N N . GLN A 1 642 ? -17.742 24.258 27.385 1.00 85.50 642 GLN A N 1
ATOM 4931 C CA . GLN A 1 642 ? -19.150 24.345 27.004 1.00 85.50 642 GLN A CA 1
ATOM 4932 C C . GLN A 1 642 ? -19.828 22.971 27.113 1.00 85.50 642 GLN A C 1
ATOM 4934 O O . GLN A 1 642 ? -19.145 21.949 27.115 1.00 85.50 642 GLN A O 1
ATOM 4939 N N . PRO A 1 643 ? -21.162 22.909 27.249 1.00 88.19 643 PRO A N 1
ATOM 4940 C CA . PRO A 1 643 ? -21.879 21.642 27.167 1.00 88.19 643 PRO A CA 1
ATOM 4941 C C . PRO A 1 643 ? -21.775 21.048 25.761 1.00 88.19 643 PRO A C 1
ATOM 4943 O O . PRO A 1 643 ? -22.110 21.715 24.779 1.00 88.19 643 PRO A O 1
ATOM 4946 N N . TRP A 1 644 ? -21.384 19.777 25.669 1.00 92.31 644 TRP A N 1
ATOM 4947 C CA . TRP A 1 644 ? -21.413 19.057 24.398 1.00 92.31 644 TRP A CA 1
ATOM 4948 C C . TRP A 1 644 ? -22.855 18.927 23.888 1.00 92.31 644 TRP A C 1
ATOM 4950 O O . TRP A 1 644 ? -23.785 18.727 24.671 1.00 92.31 644 TRP A O 1
ATOM 4960 N N . ILE A 1 645 ? -23.054 19.046 22.573 1.00 90.75 645 ILE A N 1
ATOM 4961 C CA . ILE A 1 645 ? -24.385 19.030 21.956 1.00 90.75 645 ILE A CA 1
ATOM 4962 C C . ILE A 1 645 ? -24.575 17.733 21.164 1.00 90.75 645 ILE A C 1
ATOM 4964 O O . ILE A 1 645 ? -23.939 17.524 20.131 1.00 90.75 645 ILE A O 1
ATOM 4968 N N . MET A 1 646 ? -25.505 16.897 21.621 1.00 92.94 646 MET A N 1
ATOM 4969 C CA . MET A 1 646 ? -26.018 15.726 20.918 1.00 92.94 646 MET A CA 1
ATOM 4970 C C . MET A 1 646 ? -27.155 16.155 19.985 1.00 92.94 646 MET A C 1
ATOM 4972 O O . MET A 1 646 ? -28.267 16.422 20.440 1.00 92.94 646 MET A O 1
ATOM 4976 N N . ASN A 1 647 ? -26.891 16.247 18.681 1.00 92.75 647 ASN A N 1
ATOM 4977 C CA . ASN A 1 647 ? -27.918 16.606 17.701 1.00 92.75 647 ASN A CA 1
ATOM 4978 C C . ASN A 1 647 ? -28.722 15.379 17.266 1.00 92.75 647 ASN A C 1
ATOM 4980 O O . ASN A 1 647 ? -28.138 14.366 16.889 1.00 92.75 647 ASN A O 1
ATOM 4984 N N . VAL A 1 648 ? -30.049 15.500 17.277 1.00 92.25 648 VAL A N 1
ATOM 4985 C CA . VAL A 1 648 ? -30.977 14.444 16.860 1.00 92.25 648 VAL A CA 1
ATOM 4986 C C . VAL A 1 648 ? -32.132 14.994 16.023 1.00 92.25 648 VAL A C 1
ATOM 4988 O O . VAL A 1 648 ? -32.493 16.167 16.121 1.00 92.25 648 VAL A O 1
ATOM 4991 N N . GLU A 1 649 ? -32.738 14.144 15.202 1.00 92.19 649 GLU A N 1
ATOM 4992 C CA . GLU A 1 649 ? -33.975 14.441 14.474 1.00 92.19 649 GLU A CA 1
ATOM 4993 C C . GLU A 1 649 ? -35.194 13.861 15.196 1.00 92.19 649 GLU A C 1
ATOM 4995 O O . GLU A 1 649 ? -35.077 12.934 16.001 1.00 92.19 649 GLU A O 1
ATOM 5000 N N . THR A 1 650 ? -36.379 14.405 14.911 1.00 92.12 650 THR A N 1
ATOM 5001 C CA . THR A 1 650 ? -37.634 13.884 15.473 1.00 92.12 650 THR A CA 1
ATOM 5002 C C . THR A 1 650 ? -37.981 12.514 14.889 1.00 92.12 650 THR A C 1
ATOM 5004 O O . THR A 1 650 ? -37.720 12.241 13.720 1.00 92.12 650 THR A O 1
ATOM 5007 N N . ASN A 1 651 ? -38.619 11.661 15.698 1.00 92.31 651 ASN A N 1
ATOM 5008 C CA . ASN A 1 651 ? -39.142 10.355 15.279 1.00 92.31 651 ASN A CA 1
ATOM 5009 C C . ASN A 1 651 ? -38.096 9.403 14.650 1.00 92.31 651 ASN A C 1
ATOM 5011 O O . ASN A 1 651 ? -38.423 8.631 13.746 1.00 92.31 651 ASN A O 1
ATOM 5015 N N . LYS A 1 652 ? -36.855 9.451 15.144 1.00 94.12 652 LYS A N 1
ATOM 5016 C CA . LYS A 1 652 ? -35.763 8.530 14.806 1.00 94.12 652 LYS A CA 1
ATOM 5017 C C . LYS A 1 652 ? -35.344 7.708 16.022 1.00 94.12 652 LYS A C 1
ATOM 5019 O O . LYS A 1 652 ? -35.622 8.057 17.168 1.00 94.12 652 LYS A O 1
ATOM 5024 N N . THR A 1 653 ? -34.658 6.604 15.774 1.00 96.50 653 THR A N 1
ATOM 5025 C CA . THR A 1 653 ? -34.032 5.760 16.790 1.00 96.50 653 THR A CA 1
ATOM 5026 C C . THR A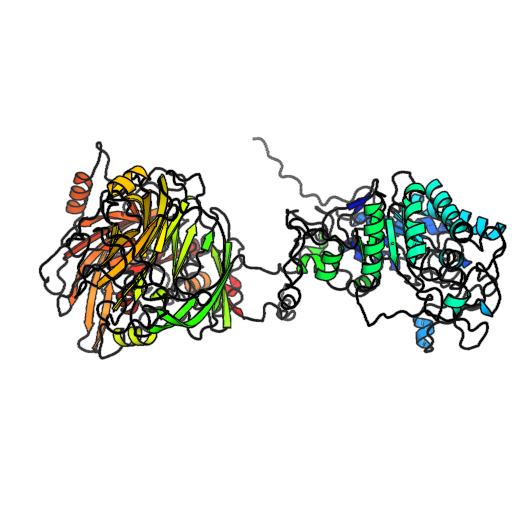 1 653 ? -32.528 5.764 16.572 1.00 96.50 653 THR A C 1
ATOM 5028 O O . THR A 1 653 ? -32.057 5.303 15.538 1.00 96.50 653 THR A O 1
ATOM 5031 N N . TYR A 1 654 ? -31.766 6.265 17.539 1.00 96.44 654 TYR A N 1
ATOM 5032 C CA . TYR A 1 654 ? -30.305 6.307 17.471 1.00 96.44 654 TYR A CA 1
ATOM 5033 C C . TYR A 1 654 ? -29.694 5.177 18.299 1.00 96.44 654 TYR A C 1
ATOM 5035 O O . TYR A 1 654 ? -30.118 4.956 19.432 1.00 96.44 654 TYR A O 1
ATOM 5043 N N . ARG A 1 655 ? -28.662 4.504 17.782 1.00 96.50 655 ARG A N 1
ATOM 5044 C CA . ARG A 1 655 ? -27.772 3.654 18.589 1.00 96.50 655 ARG A CA 1
ATOM 5045 C C . ARG A 1 655 ? -26.697 4.538 19.210 1.00 96.50 655 ARG A C 1
ATOM 5047 O O . ARG A 1 655 ? -25.778 4.985 18.525 1.00 96.50 655 ARG A O 1
ATOM 5054 N N . VAL A 1 656 ? -26.803 4.795 20.507 1.00 97.31 656 VAL A N 1
ATOM 5055 C CA . VAL A 1 656 ? -25.799 5.562 21.249 1.00 97.31 656 VAL A CA 1
ATOM 5056 C C . VAL A 1 656 ? -24.761 4.597 21.812 1.00 97.31 656 VAL A C 1
ATOM 5058 O O . VAL A 1 656 ? -25.074 3.788 22.682 1.00 97.31 656 VAL A O 1
ATOM 5061 N N . ARG A 1 657 ? -23.534 4.689 21.297 1.00 96.94 657 ARG A N 1
ATOM 5062 C CA . ARG A 1 657 ? -22.352 3.921 21.697 1.00 96.94 657 ARG A CA 1
ATOM 5063 C C . ARG A 1 657 ? -21.633 4.649 22.824 1.00 96.94 657 ARG A C 1
ATOM 5065 O O . ARG A 1 657 ? -20.902 5.614 22.598 1.00 96.94 657 ARG A O 1
ATOM 5072 N N . LEU A 1 658 ? -21.886 4.205 24.040 1.00 96.62 658 LEU A N 1
ATOM 5073 C CA . LEU A 1 658 ? -21.381 4.781 25.270 1.00 96.62 658 LEU A CA 1
ATOM 5074 C C . LEU A 1 658 ? -20.048 4.128 25.666 1.00 96.62 658 LEU A C 1
ATOM 5076 O O . LEU A 1 658 ? -19.973 2.907 25.796 1.00 96.62 658 LEU A O 1
ATOM 5080 N N . ILE A 1 659 ? -19.015 4.942 25.897 1.00 96.31 659 ILE A N 1
ATOM 5081 C CA . ILE A 1 659 ? -17.659 4.494 26.245 1.00 96.31 659 ILE A CA 1
ATOM 5082 C C . ILE A 1 659 ? -17.212 5.139 27.560 1.00 96.31 659 ILE A C 1
ATOM 5084 O O . ILE A 1 659 ? -17.096 6.365 27.649 1.00 96.31 659 ILE A O 1
ATOM 5088 N N . GLY A 1 660 ? -16.921 4.307 28.561 1.00 95.19 660 GLY A N 1
ATOM 5089 C CA . GLY A 1 660 ? -16.385 4.707 29.857 1.00 95.19 660 GLY A CA 1
ATOM 5090 C C . GLY A 1 660 ? -14.867 4.749 29.810 1.00 95.19 660 GLY A C 1
ATOM 5091 O O . GLY A 1 660 ? -14.201 3.734 29.961 1.00 95.19 660 GLY A O 1
ATOM 5092 N N . SER A 1 661 ? -14.304 5.930 29.584 1.00 93.62 661 SER A N 1
ATOM 5093 C CA . SER A 1 661 ? -12.859 6.166 29.511 1.00 93.62 661 SER A CA 1
ATOM 5094 C C . SER A 1 661 ? -12.410 7.105 30.638 1.00 93.62 661 SER A C 1
ATOM 5096 O O . SER A 1 661 ? -11.569 7.985 30.432 1.00 93.62 661 SER A O 1
ATOM 5098 N N . THR A 1 662 ? -13.018 6.959 31.815 1.00 94.56 662 THR A N 1
ATOM 5099 C CA . THR A 1 662 ? -12.652 7.678 33.039 1.00 94.56 662 THR A CA 1
ATOM 5100 C C . THR A 1 662 ? -11.337 7.135 33.606 1.00 94.56 662 THR A C 1
ATOM 5102 O O . THR A 1 662 ? -10.893 6.044 33.254 1.00 94.56 662 THR A O 1
ATOM 5105 N N . ALA A 1 663 ? -10.666 7.913 34.449 1.00 93.94 663 ALA A N 1
ATOM 5106 C CA . ALA A 1 663 ? -9.480 7.464 35.171 1.00 93.94 663 ALA A CA 1
ATOM 5107 C C . ALA A 1 663 ? -9.864 6.793 36.499 1.00 93.94 663 ALA A C 1
ATOM 5109 O O . ALA A 1 663 ? -9.276 5.778 36.857 1.00 93.94 663 ALA A O 1
ATOM 5110 N N . LEU A 1 664 ? -10.862 7.351 37.194 1.00 93.81 664 LEU A N 1
ATOM 5111 C CA . LEU A 1 664 ? -11.311 6.939 38.528 1.00 93.81 664 LEU A CA 1
ATOM 5112 C C . LEU A 1 664 ? -12.838 6.834 38.646 1.00 93.81 664 LEU A C 1
ATOM 5114 O O . LEU A 1 664 ? -13.339 6.056 39.454 1.00 93.81 664 LEU A O 1
ATOM 5118 N N . SER A 1 665 ? -13.581 7.658 37.906 1.00 94.06 665 SER A N 1
ATOM 5119 C CA . SER A 1 665 ? -14.995 7.899 38.202 1.00 94.06 665 SER A CA 1
ATOM 5120 C C . SER A 1 665 ? -15.942 6.812 37.693 1.00 94.06 665 SER A C 1
ATOM 5122 O O . SER A 1 665 ? -16.019 6.575 36.485 1.00 94.06 665 SER A O 1
ATOM 5124 N N . LEU A 1 666 ? -16.793 6.309 38.596 1.00 95.19 666 LEU A N 1
ATOM 5125 C CA . LEU A 1 666 ? -18.080 5.701 38.258 1.00 95.19 666 LEU A CA 1
ATOM 5126 C C . LEU A 1 666 ? -19.098 6.812 37.970 1.00 95.19 666 LEU A C 1
ATOM 5128 O O . LEU A 1 666 ? -19.389 7.632 38.848 1.00 95.19 666 LEU A O 1
ATOM 5132 N N . VAL A 1 667 ? -19.653 6.837 36.760 1.00 96.31 667 VAL A N 1
ATOM 5133 C CA . VAL A 1 667 ? -20.537 7.907 36.284 1.00 96.31 667 VAL A CA 1
ATOM 5134 C C . VAL A 1 667 ? -21.947 7.379 36.065 1.00 96.31 667 VAL A C 1
ATOM 5136 O O . VAL A 1 667 ? -22.161 6.374 35.387 1.00 96.31 667 VAL A O 1
ATOM 5139 N N . LEU A 1 668 ? -22.926 8.094 36.614 1.00 96.44 668 LEU A N 1
ATOM 5140 C CA . LEU A 1 668 ? -24.332 7.932 36.269 1.00 96.44 668 LEU A CA 1
ATOM 5141 C C . LEU A 1 668 ? -24.729 9.062 35.330 1.00 96.44 668 LEU A C 1
ATOM 5143 O O . LEU A 1 668 ? -24.317 10.207 35.529 1.00 96.44 668 LEU A O 1
ATOM 5147 N N . PHE A 1 669 ? -25.559 8.765 34.334 1.00 95.00 669 PHE A N 1
ATOM 5148 C CA . PHE A 1 669 ? -26.211 9.821 33.573 1.00 95.00 669 PHE A CA 1
ATOM 5149 C C . PHE A 1 669 ? -27.634 9.477 33.163 1.00 95.00 669 PHE A C 1
ATOM 5151 O O . PHE A 1 669 ? -28.002 8.314 32.991 1.00 95.00 669 PHE A O 1
ATOM 5158 N N . GLY A 1 670 ? -28.428 10.527 32.992 1.00 95.00 670 GLY A N 1
ATOM 5159 C CA . GLY A 1 670 ? -29.799 10.446 32.512 1.00 95.00 670 GLY A CA 1
ATOM 5160 C C . GLY A 1 670 ? -30.123 11.604 31.578 1.00 95.00 670 GLY A C 1
ATOM 5161 O O . GLY A 1 670 ? -29.414 12.615 31.533 1.00 95.00 670 GLY A O 1
ATOM 5162 N N . LEU A 1 671 ? -31.198 11.437 30.815 1.00 94.88 671 LEU A N 1
ATOM 5163 C CA . LEU A 1 671 ? -31.666 12.411 29.839 1.00 94.88 671 LEU A CA 1
ATOM 5164 C C . LEU A 1 671 ? -33.011 12.975 30.294 1.00 94.88 671 LEU A C 1
ATOM 5166 O O . LEU A 1 671 ? -33.969 12.237 30.533 1.00 94.88 671 LEU A O 1
ATOM 5170 N N . GLU A 1 672 ? -33.102 14.298 30.378 1.00 92.50 672 GLU A N 1
ATOM 5171 C CA . GLU A 1 672 ? -34.345 14.989 30.701 1.00 92.50 672 GLU A CA 1
ATOM 5172 C C . GLU A 1 672 ? -35.455 14.584 29.713 1.00 92.50 672 GLU A C 1
ATOM 5174 O O . GLU A 1 672 ? -35.284 14.629 28.492 1.00 92.50 672 G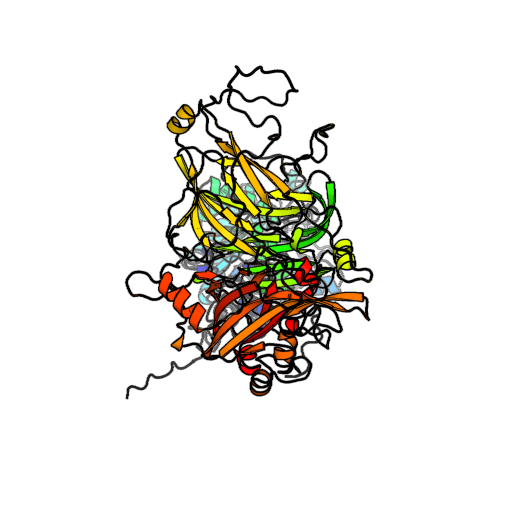LU A O 1
ATOM 5179 N N . HIS A 1 673 ? -36.596 14.147 30.255 1.00 91.56 673 HIS A N 1
ATOM 5180 C CA . HIS A 1 673 ? -37.754 13.650 29.504 1.00 91.56 673 HIS A CA 1
ATOM 5181 C C . HIS A 1 673 ? -37.503 12.430 28.589 1.00 91.56 673 HIS A C 1
ATOM 5183 O O . HIS A 1 673 ? -38.360 12.133 27.754 1.00 91.56 673 HIS A O 1
ATOM 5189 N N . HIS A 1 674 ? -36.389 11.704 28.732 1.00 93.25 674 HIS A N 1
ATOM 5190 C CA . HIS A 1 674 ? -36.113 10.458 27.999 1.00 93.25 674 HIS A CA 1
ATOM 5191 C C . HIS A 1 674 ? -35.742 9.348 28.991 1.00 93.25 674 HIS A C 1
ATOM 5193 O O . HIS A 1 674 ? -34.578 9.016 29.188 1.00 93.25 674 HIS A O 1
ATOM 5199 N N . ASP A 1 675 ? -36.769 8.801 29.630 1.00 90.12 675 ASP A N 1
ATOM 5200 C CA . ASP A 1 675 ? -36.722 7.840 30.734 1.00 90.12 675 ASP A CA 1
ATOM 5201 C C . ASP A 1 675 ? -36.792 6.368 30.294 1.00 90.12 675 ASP A C 1
ATOM 5203 O O . ASP A 1 675 ? -36.805 5.481 31.144 1.00 90.12 675 ASP A O 1
ATOM 5207 N N . ASN A 1 676 ? -36.816 6.093 28.987 1.00 90.31 676 ASN A N 1
ATOM 5208 C CA . ASN A 1 676 ? -36.731 4.736 28.447 1.00 90.31 676 ASN A CA 1
ATOM 5209 C C . ASN A 1 676 ? -35.527 4.599 27.505 1.00 90.31 676 ASN A C 1
ATOM 5211 O O . ASN A 1 676 ? -35.620 4.876 26.307 1.00 90.31 676 ASN A O 1
ATOM 5215 N N . LEU A 1 677 ? -34.390 4.198 28.071 1.00 95.31 677 LEU A N 1
ATOM 5216 C CA . LEU A 1 677 ? -33.164 3.855 27.359 1.00 95.31 677 LEU A CA 1
ATOM 5217 C C . LEU A 1 677 ? -33.092 2.333 27.237 1.00 95.31 677 LEU A C 1
ATOM 5219 O O . LEU A 1 677 ? -33.093 1.622 28.242 1.00 95.31 677 LEU A O 1
ATOM 5223 N N . THR A 1 678 ? -33.023 1.819 26.011 1.00 97.25 678 THR A N 1
ATOM 5224 C CA . THR A 1 678 ? -33.018 0.370 25.774 1.00 97.25 678 THR A CA 1
ATOM 5225 C C . THR A 1 678 ? -31.602 -0.118 25.486 1.00 97.25 678 THR A C 1
ATOM 5227 O O . THR A 1 678 ? -31.114 0.042 24.370 1.00 97.25 678 THR A O 1
ATOM 5230 N N . ILE A 1 679 ? -30.931 -0.722 26.466 1.00 96.75 679 ILE A N 1
ATOM 5231 C CA . ILE A 1 679 ? -29.588 -1.296 26.304 1.00 96.75 679 ILE A CA 1
ATOM 5232 C C . ILE A 1 679 ? -29.669 -2.546 25.430 1.00 96.75 679 ILE A C 1
ATOM 5234 O O . ILE A 1 679 ? -30.472 -3.439 25.689 1.00 96.75 679 ILE A O 1
ATOM 5238 N N . ILE A 1 680 ? -28.817 -2.609 24.410 1.00 95.12 680 ILE A N 1
ATOM 5239 C CA . ILE A 1 680 ? -28.766 -3.689 23.417 1.00 95.12 680 ILE A CA 1
ATOM 5240 C C . ILE A 1 680 ? -27.388 -4.346 23.297 1.00 95.12 680 ILE A C 1
ATOM 5242 O O . ILE A 1 680 ? -27.251 -5.394 22.666 1.00 95.12 680 ILE A O 1
ATOM 5246 N N . GLU A 1 681 ? -26.363 -3.746 23.892 1.00 93.69 681 GLU A N 1
ATOM 5247 C CA . GLU A 1 681 ? -24.982 -4.215 23.822 1.00 93.69 681 GLU A CA 1
ATOM 5248 C C . GLU A 1 681 ? -24.243 -3.850 25.109 1.00 93.69 681 GLU A C 1
ATOM 5250 O O . GLU A 1 681 ? -24.441 -2.759 25.652 1.00 93.69 681 GLU A O 1
ATOM 5255 N N . THR A 1 682 ? -23.377 -4.750 25.562 1.00 92.44 682 THR A N 1
ATOM 5256 C CA . THR A 1 682 ? -22.445 -4.554 26.674 1.00 92.44 682 THR A CA 1
ATOM 5257 C C . THR A 1 682 ? -21.043 -4.931 26.213 1.00 92.44 682 THR A C 1
ATOM 5259 O O . THR A 1 682 ? -20.846 -6.027 25.687 1.00 92.44 682 THR A O 1
ATOM 5262 N N . ASP A 1 683 ? -20.075 -4.049 26.430 1.00 89.31 683 ASP A N 1
ATOM 5263 C CA . ASP A 1 683 ? -18.708 -4.142 25.923 1.00 89.31 683 ASP A CA 1
ATOM 5264 C C . ASP A 1 683 ? -18.726 -4.326 24.391 1.00 89.31 683 ASP A C 1
ATOM 5266 O O . ASP A 1 683 ? -19.136 -3.412 23.686 1.00 89.31 683 ASP A O 1
ATOM 5270 N N . ASN A 1 684 ? -18.379 -5.497 23.860 1.00 86.69 684 ASN A N 1
ATOM 5271 C CA . ASN A 1 684 ? -18.478 -5.837 22.430 1.00 86.69 684 ASN A CA 1
ATOM 5272 C C . ASN A 1 684 ? -19.488 -6.967 22.152 1.00 86.69 684 ASN A C 1
ATOM 5274 O O . ASN A 1 684 ? -19.330 -7.746 21.211 1.00 86.69 684 ASN A O 1
ATOM 5278 N N . SER A 1 685 ? -20.484 -7.125 23.028 1.00 88.38 685 SER A N 1
ATOM 5279 C CA . SER A 1 685 ? -21.414 -8.250 22.987 1.00 88.38 685 SER A CA 1
ATOM 5280 C C . SER A 1 685 ? -22.869 -7.797 22.992 1.00 88.38 685 SER A C 1
ATOM 5282 O O . SER A 1 685 ? -23.308 -7.078 23.888 1.00 88.38 685 SER A O 1
ATOM 5284 N N . TYR A 1 686 ? -23.649 -8.267 22.019 1.00 91.31 686 TYR A N 1
ATOM 5285 C CA . TYR A 1 686 ? -25.093 -8.061 22.001 1.00 91.31 686 TYR A CA 1
ATOM 5286 C C . TYR A 1 686 ? -25.748 -8.738 23.204 1.00 91.31 686 TYR A C 1
ATOM 5288 O O . TYR A 1 686 ? -25.368 -9.844 23.597 1.00 91.31 686 TYR A O 1
ATOM 5296 N N . VAL A 1 687 ? -26.770 -8.092 23.755 1.00 92.50 687 VAL A N 1
ATOM 5297 C CA . VAL A 1 687 ? -27.628 -8.619 24.823 1.00 92.50 687 VAL A CA 1
ATOM 5298 C C . VAL A 1 687 ? -29.085 -8.509 24.403 1.00 92.50 687 VAL A C 1
ATOM 5300 O O . VAL A 1 687 ? -29.411 -7.699 23.534 1.00 92.50 687 VAL A O 1
ATOM 5303 N N . TYR A 1 688 ? -29.971 -9.316 24.986 1.00 91.69 688 TYR A N 1
ATOM 5304 C CA . TYR A 1 688 ? -31.408 -9.065 24.870 1.00 91.69 688 TYR A CA 1
ATOM 5305 C C . TYR A 1 688 ? -31.739 -7.664 25.410 1.00 91.69 688 TYR A C 1
ATOM 5307 O O . TYR A 1 688 ? -31.103 -7.246 26.378 1.00 91.69 688 TYR A O 1
ATOM 5315 N N . PRO A 1 689 ? -32.705 -6.938 24.815 1.00 94.56 689 PRO A N 1
ATOM 5316 C CA . PRO A 1 689 ? -32.976 -5.557 25.193 1.00 94.56 689 PRO A CA 1
ATOM 5317 C C . PRO A 1 689 ? -33.343 -5.414 26.674 1.00 94.56 689 PRO A C 1
ATOM 5319 O O . PRO A 1 689 ? -34.262 -6.083 27.148 1.00 94.56 689 PRO A O 1
ATOM 5322 N N . VAL A 1 690 ? -32.655 -4.516 27.381 1.00 94.94 690 VAL A N 1
ATOM 5323 C CA . VAL A 1 690 ? -32.930 -4.176 28.785 1.00 94.94 690 VAL A CA 1
ATOM 5324 C C . VAL A 1 690 ? -33.282 -2.695 28.879 1.00 94.94 690 VAL A C 1
ATOM 5326 O O . VAL A 1 690 ? -32.484 -1.842 28.499 1.00 94.94 690 VAL A O 1
ATOM 5329 N N . GLU A 1 691 ? -34.477 -2.380 29.374 1.00 95.69 691 GLU A N 1
ATOM 5330 C CA . GLU A 1 691 ? -34.922 -0.996 29.567 1.00 95.69 691 GLU A CA 1
ATOM 5331 C C . GLU A 1 691 ? -34.425 -0.427 30.904 1.00 95.69 691 GLU A C 1
ATOM 5333 O O . GLU A 1 691 ? -34.439 -1.104 31.934 1.00 95.69 691 GLU A O 1
ATOM 5338 N N . THR A 1 692 ? -34.003 0.837 30.893 1.00 95.50 692 THR A N 1
ATOM 5339 C CA . THR A 1 692 ? -33.588 1.593 32.080 1.00 95.50 692 THR A CA 1
ATOM 5340 C C . THR A 1 692 ? -33.870 3.083 31.896 1.00 95.50 692 THR A C 1
ATOM 5342 O O . THR A 1 692 ? -33.893 3.583 30.775 1.00 95.50 692 THR A O 1
ATOM 5345 N N . SER A 1 693 ? -34.051 3.818 32.994 1.00 93.56 693 SER A N 1
ATOM 5346 C CA . SER A 1 693 ? -34.228 5.278 32.973 1.00 93.56 693 SER A CA 1
ATOM 5347 C C . SER A 1 693 ? -32.928 6.067 33.108 1.00 93.56 693 SER A C 1
ATOM 5349 O O . SER A 1 693 ? -32.907 7.277 32.887 1.00 93.56 693 SER A O 1
ATOM 5351 N N . TYR A 1 694 ? -31.838 5.390 33.461 1.00 95.75 694 TYR A N 1
ATOM 5352 C CA . TYR A 1 694 ? -30.508 5.971 33.582 1.00 95.75 694 TYR A CA 1
ATOM 5353 C C . TYR A 1 694 ? -29.435 4.946 33.220 1.00 95.75 694 TYR A C 1
ATOM 5355 O O . TYR A 1 694 ? -29.651 3.731 33.297 1.00 95.75 694 TYR A O 1
ATOM 5363 N N . MET A 1 695 ? -28.266 5.450 32.851 1.00 96.00 695 MET A N 1
ATOM 5364 C CA . MET A 1 695 ? -27.082 4.651 32.570 1.00 96.00 695 MET A CA 1
ATOM 5365 C C . MET A 1 695 ? -26.096 4.764 33.726 1.00 96.00 695 MET A C 1
ATOM 5367 O O . MET A 1 695 ? -25.921 5.844 34.291 1.00 96.00 695 MET A O 1
ATOM 5371 N N . GLN A 1 696 ? -25.424 3.663 34.041 1.00 95.56 696 GLN A N 1
ATOM 5372 C CA . GLN A 1 696 ? -24.261 3.630 34.917 1.00 95.56 696 GLN A CA 1
ATOM 5373 C C . GLN A 1 696 ? -23.086 3.071 34.118 1.00 95.56 696 GLN A C 1
ATOM 5375 O O . GLN A 1 696 ? -23.213 2.060 33.428 1.00 95.56 696 GLN A O 1
ATOM 5380 N N . ILE A 1 697 ? -21.947 3.749 34.184 1.00 95.31 697 ILE A N 1
ATOM 5381 C CA . ILE A 1 697 ? -20.755 3.354 33.450 1.00 95.31 697 ILE A CA 1
ATOM 5382 C C . ILE A 1 697 ? -19.498 3.719 34.222 1.00 95.31 697 ILE A C 1
ATOM 5384 O O . ILE A 1 697 ? -19.387 4.810 34.779 1.00 95.31 697 ILE A O 1
ATOM 5388 N N . ASP A 1 698 ? -18.555 2.791 34.242 1.00 93.94 698 ASP A N 1
ATOM 5389 C CA . ASP A 1 698 ? -17.232 2.972 34.828 1.00 93.94 698 ASP A CA 1
ATOM 5390 C C . ASP A 1 698 ? -16.148 2.856 33.753 1.00 93.94 698 ASP A C 1
ATOM 5392 O O . ASP A 1 698 ? -16.422 2.518 32.596 1.00 93.94 698 ASP A O 1
ATOM 5396 N N . THR A 1 699 ? -14.907 3.118 34.142 1.00 93.00 699 THR A N 1
ATOM 5397 C CA . THR A 1 699 ? -13.746 2.984 33.274 1.00 93.00 699 THR A CA 1
ATOM 5398 C C . THR A 1 699 ? -13.607 1.563 32.727 1.00 93.00 699 THR A C 1
ATOM 5400 O O . THR A 1 699 ? -13.819 0.567 33.422 1.00 93.00 699 THR A O 1
ATOM 5403 N N . GLY A 1 700 ? -13.319 1.478 31.431 1.00 90.81 700 GLY A N 1
ATOM 5404 C CA . GLY A 1 700 ? -13.212 0.238 30.673 1.00 90.81 700 GLY A CA 1
ATOM 5405 C C . GLY A 1 700 ? -14.550 -0.306 30.173 1.00 90.81 700 GLY A C 1
ATOM 5406 O O . GLY A 1 700 ? -14.554 -1.032 29.189 1.00 90.81 700 GLY A O 1
ATOM 5407 N N . GLN A 1 701 ? -15.701 0.053 30.751 1.00 94.12 701 GLN A N 1
ATOM 5408 C CA . GLN A 1 701 ? -16.998 -0.471 30.298 1.00 94.12 701 GLN A CA 1
ATOM 5409 C C . GLN A 1 701 ? -17.510 0.227 29.035 1.00 94.12 701 GLN A C 1
ATOM 5411 O O . GLN A 1 701 ? -17.257 1.413 28.807 1.00 94.12 701 GLN A O 1
ATOM 5416 N N . ARG A 1 702 ? -18.264 -0.505 28.205 1.00 94.38 702 ARG A N 1
ATOM 5417 C CA . ARG A 1 702 ? -18.995 0.074 27.067 1.00 94.38 702 ARG A CA 1
ATOM 5418 C C . ARG A 1 702 ? -20.420 -0.445 27.035 1.00 94.38 702 ARG A C 1
ATOM 5420 O O . ARG A 1 702 ? -20.700 -1.563 27.457 1.00 94.38 702 ARG A O 1
ATOM 5427 N N . PHE A 1 703 ? -21.326 0.371 26.522 1.00 96.06 703 PHE A N 1
ATOM 5428 C CA . PHE A 1 703 ? -22.713 -0.019 26.303 1.00 96.06 703 PHE A CA 1
ATOM 5429 C C . PHE A 1 703 ? -23.206 0.576 24.990 1.00 96.06 703 PHE A C 1
ATOM 5431 O O . PHE A 1 703 ? -22.849 1.704 24.663 1.00 96.06 703 PHE A O 1
ATOM 5438 N N . SER A 1 704 ? -24.089 -0.121 24.280 1.00 96.56 704 SER A N 1
ATOM 5439 C CA . SER A 1 704 ? -24.947 0.539 23.289 1.00 96.56 704 SER A CA 1
ATOM 5440 C C . SER A 1 704 ? -26.385 0.513 23.766 1.00 96.56 704 SER A C 1
ATOM 5442 O O . SER A 1 704 ? -26.889 -0.538 24.168 1.00 96.56 704 SER A O 1
ATOM 5444 N N . PHE A 1 705 ? -27.061 1.654 23.681 1.00 96.81 705 PHE A N 1
ATOM 5445 C CA . PHE A 1 705 ? -28.494 1.747 23.931 1.00 96.81 705 PHE A CA 1
ATOM 5446 C C . PHE A 1 705 ? -29.213 2.449 22.784 1.00 96.81 705 PHE A C 1
ATOM 5448 O O . PHE A 1 705 ? -28.641 3.281 22.078 1.00 96.81 705 PHE A O 1
ATOM 5455 N N . LEU A 1 706 ? -30.479 2.095 22.592 1.00 97.31 706 LEU A N 1
ATOM 5456 C CA . LEU A 1 706 ? -31.361 2.755 21.647 1.00 97.31 706 LEU A CA 1
ATOM 5457 C C . LEU A 1 706 ? -31.997 3.973 22.315 1.00 97.31 706 LEU A C 1
ATOM 5459 O O . LEU A 1 706 ? -32.661 3.856 23.347 1.00 97.31 706 LEU A O 1
ATOM 5463 N N . LEU A 1 707 ? -31.803 5.135 21.699 1.00 96.31 707 LEU A N 1
ATOM 5464 C CA . LEU A 1 707 ? -32.468 6.383 22.040 1.00 96.31 707 LEU A CA 1
ATOM 5465 C C . LEU A 1 707 ? -33.562 6.652 21.009 1.00 96.31 707 LEU A C 1
ATOM 5467 O O . LEU A 1 707 ? -33.279 7.056 19.879 1.00 96.31 707 LEU A O 1
ATOM 5471 N N . LYS A 1 708 ? -34.818 6.446 21.405 1.00 95.38 708 LYS A N 1
ATOM 5472 C CA . LYS A 1 708 ? -35.969 6.825 20.586 1.00 95.38 708 LYS A CA 1
ATOM 5473 C C . LYS A 1 708 ? -36.296 8.298 20.806 1.00 95.38 708 LYS A C 1
ATOM 5475 O O . LYS A 1 708 ? -36.636 8.707 21.916 1.00 95.38 708 LYS A O 1
ATOM 5480 N N . THR A 1 709 ? -36.204 9.090 19.748 1.00 94.25 709 THR A N 1
ATOM 5481 C CA . THR A 1 709 ? -36.477 10.522 19.810 1.00 94.25 709 THR A CA 1
ATOM 5482 C C . THR A 1 709 ? -37.967 10.801 19.692 1.00 94.25 709 THR A C 1
ATOM 5484 O O . THR A 1 709 ? -38.735 10.065 19.064 1.00 94.25 709 THR A O 1
ATOM 5487 N N . LYS A 1 710 ? -38.388 11.889 20.328 1.00 93.00 710 LYS A N 1
ATOM 5488 C CA . LYS A 1 710 ? -39.776 12.332 20.375 1.00 93.00 710 LYS A CA 1
ATOM 5489 C C . LYS A 1 710 ? -40.252 12.765 18.990 1.00 93.00 710 LYS A C 1
ATOM 5491 O O . LYS A 1 710 ? -39.509 13.356 18.203 1.00 93.00 710 LYS A O 1
ATOM 5496 N N . SER A 1 711 ? -41.511 12.475 18.696 1.00 91.88 711 SER A N 1
ATOM 5497 C CA . SER A 1 711 ? -42.240 13.035 17.560 1.00 91.88 711 SER A CA 1
ATOM 5498 C C . SER A 1 711 ? -42.521 14.525 17.770 1.00 91.88 711 SER A C 1
ATOM 5500 O O . SER A 1 711 ? -42.552 15.010 18.902 1.00 91.88 711 SER A O 1
ATOM 5502 N N . GLN A 1 712 ? -42.812 15.252 16.687 1.00 87.69 712 GLN A N 1
ATOM 5503 C CA . GLN A 1 712 ? -43.192 16.665 16.783 1.00 87.69 712 GLN A CA 1
ATOM 5504 C C . GLN A 1 712 ? -44.379 16.885 17.737 1.00 87.69 712 GLN A C 1
ATOM 5506 O O . GLN A 1 712 ? -44.344 17.796 18.554 1.00 87.69 712 GLN A O 1
ATOM 5511 N N . SER A 1 713 ? -45.386 16.005 17.712 1.00 87.44 713 SER A N 1
ATOM 5512 C CA . SER A 1 713 ? -46.533 16.087 18.625 1.00 87.44 713 SER A CA 1
ATOM 5513 C C . SER A 1 713 ? -46.156 15.928 20.100 1.00 87.44 713 SER A C 1
ATOM 5515 O O . SER A 1 713 ? -46.754 16.574 20.954 1.00 87.44 713 SER A O 1
ATOM 5517 N N . GLU A 1 714 ? -45.171 15.085 20.417 1.00 88.62 714 GLU A N 1
ATOM 5518 C CA . GLU A 1 714 ? -44.691 14.917 21.794 1.00 88.62 714 GLU A CA 1
ATOM 5519 C C . GLU A 1 714 ? -43.891 16.138 22.263 1.00 88.62 714 GLU A C 1
ATOM 5521 O O . GLU A 1 714 ? -44.013 16.532 23.421 1.00 88.62 714 GLU A O 1
ATOM 5526 N N . LEU A 1 715 ? -43.121 16.770 21.368 1.00 87.75 715 LEU A N 1
ATOM 5527 C CA . LEU A 1 715 ? -42.442 18.037 21.658 1.00 87.75 715 LEU A CA 1
ATOM 5528 C C . LEU A 1 715 ? -43.445 19.182 21.857 1.00 87.75 715 LEU A C 1
ATOM 5530 O O . LEU A 1 715 ? -43.287 19.984 22.777 1.00 87.75 715 LEU A O 1
ATOM 5534 N N . ASP A 1 716 ? -44.512 19.235 21.058 1.00 82.81 716 ASP A N 1
ATOM 5535 C CA . ASP A 1 716 ? -45.586 20.222 21.211 1.00 82.81 716 ASP A CA 1
ATOM 5536 C C . ASP A 1 716 ? -46.294 20.072 22.575 1.00 82.81 716 ASP A C 1
ATOM 5538 O O . ASP A 1 716 ? -46.629 21.071 23.216 1.00 82.81 716 ASP A O 1
ATOM 5542 N N . CYS A 1 717 ? -46.452 18.837 23.077 1.00 87.56 717 CYS A N 1
ATOM 5543 C CA . CYS A 1 717 ? -46.940 18.568 24.438 1.00 87.56 717 CYS A CA 1
ATOM 5544 C C . CYS A 1 717 ? -45.985 19.052 25.545 1.00 87.56 717 CYS A C 1
ATOM 5546 O O . CYS A 1 717 ? -46.423 19.252 26.677 1.00 87.56 717 CYS A O 1
ATOM 5548 N N . LEU A 1 718 ? -44.709 19.275 25.223 1.00 84.94 718 LEU A N 1
ATOM 5549 C CA . LEU A 1 718 ? -43.686 19.855 26.099 1.00 84.94 718 LEU A CA 1
ATOM 5550 C C . LEU A 1 718 ? -43.492 21.356 25.819 1.00 84.94 718 LEU A C 1
ATOM 5552 O O . LEU A 1 718 ? -42.389 21.883 25.929 1.00 84.94 718 LEU A O 1
ATOM 5556 N N . ASN A 1 719 ? -44.563 22.058 25.427 1.00 81.69 719 ASN A N 1
ATOM 5557 C CA . ASN A 1 719 ? -44.548 23.481 25.062 1.00 81.69 719 ASN A CA 1
ATOM 5558 C C . ASN A 1 719 ? -43.554 23.829 23.934 1.00 81.69 719 ASN A C 1
ATOM 5560 O O . ASN A 1 719 ? -43.042 24.948 23.883 1.00 81.69 719 ASN A O 1
ATOM 5564 N N . GLY A 1 720 ? -43.272 22.884 23.032 1.00 76.94 720 GLY A N 1
ATOM 5565 C CA . GLY A 1 720 ? -42.334 23.076 21.926 1.00 76.94 720 GLY A CA 1
ATOM 5566 C C . GLY A 1 720 ? -40.862 23.079 22.349 1.00 76.94 720 GLY A C 1
ATOM 5567 O O . GLY A 1 720 ? -40.033 23.637 21.634 1.00 76.94 720 GLY A O 1
ATOM 5568 N N . GLN A 1 721 ? -40.517 22.497 23.503 1.00 82.62 721 GLN A N 1
ATOM 5569 C CA . GLN A 1 721 ? -39.129 22.357 23.948 1.00 82.62 721 GLN A CA 1
ATOM 5570 C C . GLN A 1 721 ? -38.326 21.480 22.973 1.00 82.62 721 GLN A C 1
ATOM 5572 O O . GLN A 1 721 ? -38.689 20.339 22.709 1.00 82.62 721 GLN A O 1
ATOM 5577 N N . THR A 1 722 ? -37.212 22.003 22.456 1.00 86.06 722 THR A N 1
ATOM 5578 C CA . THR A 1 722 ? -36.337 21.320 21.477 1.00 86.06 722 THR A CA 1
ATOM 5579 C C . THR A 1 722 ? -34.953 20.989 22.022 1.00 86.06 722 THR A C 1
ATOM 5581 O O . THR A 1 722 ? -34.159 20.328 21.353 1.00 86.06 722 THR A O 1
ATOM 5584 N N . ARG A 1 723 ? -34.646 21.460 23.232 1.00 88.00 723 ARG A N 1
ATOM 5585 C CA . ARG A 1 723 ? -33.375 21.241 23.919 1.00 88.00 723 ARG A CA 1
ATOM 5586 C C . ARG A 1 723 ? -33.632 20.659 25.296 1.00 88.00 723 ARG A C 1
ATOM 5588 O O . ARG A 1 723 ? -34.423 21.218 26.054 1.00 88.00 723 ARG A O 1
ATOM 5595 N N . PHE A 1 724 ? -32.942 19.572 25.601 1.00 90.75 724 PHE A N 1
ATOM 5596 C CA . PHE A 1 724 ? -33.062 18.831 26.852 1.00 90.75 724 PHE A CA 1
ATOM 5597 C C . PHE A 1 724 ? -31.687 18.681 27.486 1.00 90.75 724 PHE A C 1
ATOM 5599 O O . PHE A 1 724 ? -30.688 18.519 26.778 1.00 90.75 724 PHE A O 1
ATOM 5606 N N . TRP A 1 725 ? -31.624 18.734 28.810 1.00 90.75 725 TRP A N 1
ATOM 5607 C CA . TRP A 1 725 ? -30.378 18.493 29.523 1.00 90.75 725 TRP A CA 1
ATOM 5608 C C . TRP A 1 725 ? -30.053 17.004 29.615 1.00 90.75 725 TRP A C 1
ATOM 5610 O O . TRP A 1 725 ? -30.923 16.154 29.811 1.00 90.75 725 TRP A O 1
ATOM 5620 N N . ILE A 1 726 ? -28.763 16.706 29.527 1.00 93.69 726 ILE A N 1
ATOM 5621 C CA . ILE A 1 726 ? -28.178 15.425 29.902 1.00 93.69 726 ILE A CA 1
ATOM 5622 C C . ILE A 1 726 ? -27.335 15.690 31.145 1.00 93.69 726 ILE A C 1
ATOM 5624 O O . ILE A 1 726 ? -26.403 16.498 31.097 1.00 93.69 726 ILE A O 1
ATOM 5628 N N . GLN A 1 727 ? -27.690 15.050 32.255 1.00 93.69 727 GLN A N 1
ATOM 5629 C CA . GLN A 1 727 ? -27.006 15.204 33.537 1.00 93.69 727 GLN A CA 1
ATOM 5630 C C . GLN A 1 727 ? -26.073 14.026 33.756 1.00 93.69 727 GLN A C 1
ATOM 5632 O O . GLN A 1 727 ? -26.538 12.890 33.748 1.00 93.69 727 GLN A O 1
ATOM 5637 N N . PHE A 1 728 ? -24.798 14.317 33.998 1.00 95.00 728 PHE A N 1
ATOM 5638 C CA . PHE A 1 728 ? -23.778 13.358 34.404 1.00 95.00 728 PHE A CA 1
ATOM 5639 C C . PHE A 1 728 ? -23.358 13.652 35.838 1.00 95.00 728 PHE A C 1
ATOM 5641 O O . PHE A 1 728 ? -23.174 14.814 36.204 1.00 95.00 728 PHE A O 1
ATOM 5648 N N . GLU A 1 729 ? -23.154 12.612 36.635 1.00 93.94 729 GLU A N 1
ATOM 5649 C CA . GLU A 1 729 ? -22.660 12.757 37.998 1.00 93.94 729 GLU A CA 1
ATOM 5650 C C . GLU A 1 729 ? -21.853 11.557 38.469 1.00 93.94 729 GLU A C 1
ATOM 5652 O O . GLU A 1 729 ? -22.166 10.407 38.156 1.00 93.94 729 GLU A O 1
ATOM 5657 N N . THR A 1 730 ? -20.812 11.829 39.251 1.00 94.94 730 THR A N 1
ATOM 5658 C CA . THR A 1 730 ? -19.978 10.779 39.829 1.00 94.94 730 THR A CA 1
ATOM 5659 C C . THR A 1 730 ? -20.619 10.152 41.064 1.00 94.94 730 THR A C 1
ATOM 5661 O O . THR A 1 730 ? -21.421 10.757 41.791 1.00 94.94 730 THR A O 1
ATOM 5664 N N . ARG A 1 731 ? -20.245 8.902 41.321 1.00 92.38 731 ARG A N 1
ATOM 5665 C CA . ARG A 1 731 ? -20.547 8.169 42.552 1.00 92.38 731 ARG A CA 1
ATOM 5666 C C . ARG A 1 731 ? -19.261 7.674 43.192 1.00 92.38 731 ARG A C 1
ATOM 5668 O O . ARG A 1 731 ? -18.206 7.698 42.571 1.00 92.38 731 ARG A O 1
ATOM 5675 N N . GLU A 1 732 ? -19.365 7.255 44.451 1.00 85.94 732 GLU A N 1
ATOM 5676 C CA . GLU A 1 732 ? -18.301 6.548 45.182 1.00 85.94 732 GLU A CA 1
ATOM 5677 C C . GLU A 1 732 ? -17.019 7.359 45.501 1.00 85.94 732 GLU A C 1
ATOM 5679 O O . GLU A 1 732 ? -16.174 6.863 46.245 1.00 85.94 732 GLU A O 1
ATOM 5684 N N . GLY A 1 733 ? -16.910 8.615 45.042 1.00 83.31 733 GLY A N 1
ATOM 5685 C CA . GLY A 1 733 ? -15.860 9.582 45.411 1.00 83.31 733 GLY A CA 1
ATOM 5686 C C . GLY A 1 733 ? -16.114 10.347 46.722 1.00 83.31 733 GLY A C 1
ATOM 5687 O O . GLY A 1 733 ? -17.128 10.149 47.397 1.00 83.31 733 GLY A O 1
ATOM 5688 N N . GLN A 1 734 ? -15.200 11.255 47.093 1.00 84.06 734 GLN A N 1
ATOM 5689 C CA . GLN A 1 734 ? -15.339 12.105 48.294 1.00 84.06 734 GLN A CA 1
ATOM 5690 C C . GLN A 1 734 ? -16.421 13.186 48.132 1.00 84.06 734 GLN A C 1
ATOM 5692 O O . GLN A 1 734 ? -17.065 13.584 49.106 1.00 84.06 734 GLN A O 1
ATOM 5697 N N . ARG A 1 735 ? -16.618 13.666 46.903 1.00 89.25 735 ARG A N 1
ATOM 5698 C CA . ARG A 1 735 ? -17.658 14.604 46.477 1.00 89.25 735 ARG A CA 1
ATOM 5699 C C . ARG A 1 735 ? -18.268 14.157 45.148 1.00 89.25 735 ARG A C 1
ATOM 5701 O O . ARG A 1 735 ? -17.612 13.543 44.313 1.00 89.25 735 ARG A O 1
ATOM 5708 N N . THR A 1 736 ? -19.519 14.540 44.923 1.00 90.44 736 THR A N 1
ATOM 5709 C CA . THR A 1 736 ? -20.163 14.380 43.616 1.00 90.44 736 THR A CA 1
ATOM 5710 C C . THR A 1 736 ? -19.674 15.470 42.669 1.00 90.44 736 THR A C 1
ATOM 5712 O O . THR A 1 736 ? -19.844 16.663 42.934 1.00 90.44 736 THR A O 1
ATOM 5715 N N . VAL A 1 737 ? -19.058 15.053 41.567 1.00 92.31 737 VAL A N 1
ATOM 5716 C CA . VAL A 1 737 ? -18.684 15.904 40.437 1.00 92.31 737 VAL A CA 1
ATOM 5717 C C . VAL A 1 737 ? -19.782 15.768 39.400 1.00 92.31 737 VAL A C 1
ATOM 5719 O O . VAL A 1 737 ? -20.213 14.660 39.096 1.00 92.31 737 VAL A O 1
ATOM 5722 N N . PHE A 1 738 ? -20.241 16.891 38.873 1.00 89.94 738 PHE A N 1
ATOM 5723 C CA . PHE A 1 738 ? -21.318 16.924 37.899 1.00 89.94 738 PHE A CA 1
ATOM 5724 C C . PHE A 1 738 ? -20.802 17.455 36.557 1.00 89.94 738 PHE A C 1
ATOM 5726 O O . PHE A 1 738 ? -19.884 18.277 36.533 1.00 89.94 738 PHE A O 1
ATOM 5733 N N . ALA A 1 739 ? -21.418 17.017 35.460 1.00 90.56 739 ALA A N 1
ATOM 5734 C CA . ALA A 1 739 ? -21.219 17.558 34.117 1.00 90.56 739 ALA A CA 1
ATOM 5735 C C . ALA A 1 739 ? -22.541 17.590 33.333 1.00 90.56 739 ALA A C 1
ATOM 5737 O O . ALA A 1 739 ? -23.490 16.867 33.646 1.00 90.56 739 ALA A O 1
ATOM 5738 N N . TRP A 1 740 ? -22.611 18.453 32.318 1.00 89.88 740 TRP A N 1
ATOM 5739 C CA . TRP A 1 740 ? -23.841 18.732 31.579 1.00 89.88 740 TRP A CA 1
ATOM 5740 C C . TRP A 1 740 ? -23.596 18.677 30.076 1.00 89.88 740 TRP A C 1
ATOM 5742 O O . TRP A 1 740 ? -22.642 19.260 29.566 1.00 89.88 740 TRP A O 1
ATOM 5752 N N . ALA A 1 741 ? -24.504 18.030 29.357 1.00 91.94 741 ALA A N 1
ATOM 5753 C CA . ALA A 1 741 ? -24.577 18.077 27.901 1.00 91.94 741 ALA A CA 1
ATOM 5754 C C . ALA A 1 741 ? -26.008 18.416 27.461 1.00 91.94 741 ALA A C 1
ATOM 5756 O O . ALA A 1 741 ? -26.932 18.449 28.276 1.00 91.94 741 ALA A O 1
ATOM 5757 N N . ILE A 1 742 ? -26.194 18.703 26.177 1.00 91.06 742 ILE A N 1
ATOM 5758 C CA . ILE A 1 742 ? -27.483 19.114 25.615 1.00 91.06 742 ILE A CA 1
ATOM 5759 C C . ILE A 1 742 ? -27.892 18.120 24.535 1.00 91.06 742 ILE A C 1
ATOM 5761 O O . ILE A 1 742 ? -27.163 17.923 23.570 1.00 91.06 742 ILE A O 1
ATOM 5765 N N . LEU A 1 743 ? -29.089 17.554 24.648 1.00 93.25 743 LEU A N 1
ATOM 5766 C CA . LEU A 1 743 ? -29.774 16.895 23.541 1.00 93.25 743 LEU A CA 1
ATOM 5767 C C . LEU A 1 743 ? -30.560 17.951 22.755 1.00 93.25 743 LEU A C 1
ATOM 5769 O O . LEU A 1 743 ? -31.458 18.588 23.306 1.00 93.25 743 LEU A O 1
ATOM 5773 N N . ASN A 1 744 ? -30.222 18.154 21.484 1.00 92.00 744 ASN A N 1
ATOM 5774 C CA . ASN A 1 744 ? -30.785 19.195 20.625 1.00 92.00 744 ASN A CA 1
ATOM 5775 C C . ASN A 1 744 ? -31.514 18.587 19.420 1.00 92.00 744 ASN A C 1
ATOM 5777 O O . ASN A 1 744 ? -30.907 17.902 18.599 1.00 92.00 744 ASN A O 1
ATOM 5781 N N . TYR A 1 745 ? -32.803 18.893 19.283 1.00 90.62 745 TYR A N 1
ATOM 5782 C CA . TYR A 1 745 ? -33.612 18.508 18.130 1.00 90.62 745 TYR A CA 1
ATOM 5783 C C . TYR A 1 745 ? -33.367 19.488 16.975 1.00 90.62 745 TYR A C 1
ATOM 5785 O O . TYR A 1 745 ? -33.806 20.638 17.020 1.00 90.62 745 TYR A O 1
ATOM 5793 N N . ALA A 1 746 ? -32.634 19.044 15.952 1.00 76.00 746 ALA A N 1
ATOM 5794 C CA . ALA A 1 746 ? -32.124 19.903 14.879 1.00 76.00 746 ALA A CA 1
ATOM 5795 C C . ALA A 1 746 ? -33.196 20.335 13.858 1.00 76.00 746 ALA A C 1
ATOM 5797 O O . ALA A 1 746 ? -33.032 21.362 13.202 1.00 76.00 746 ALA A O 1
ATOM 5798 N N . ASP A 1 747 ? -34.298 19.591 13.749 1.00 62.00 747 ASP A N 1
ATOM 5799 C CA . ASP A 1 747 ? -35.270 19.715 12.656 1.00 62.00 747 ASP A CA 1
ATOM 5800 C C . ASP A 1 747 ? -36.598 20.337 13.120 1.00 62.00 747 ASP A C 1
ATOM 5802 O O . ASP A 1 747 ? -37.672 19.741 13.042 1.00 62.00 747 ASP A O 1
ATOM 5806 N N . THR A 1 748 ? -36.531 21.559 13.656 1.00 47.16 748 THR A N 1
ATOM 5807 C CA . THR A 1 748 ? -37.737 22.386 13.811 1.00 47.16 748 THR A CA 1
ATOM 5808 C C . THR A 1 748 ? -37.858 23.300 12.609 1.00 47.16 748 THR A C 1
ATOM 5810 O O . THR A 1 748 ? -36.931 24.038 12.298 1.00 47.16 748 THR A O 1
ATOM 5813 N N . ASN A 1 749 ? -38.993 23.227 11.912 1.00 41.62 749 ASN A N 1
ATOM 5814 C CA . ASN A 1 749 ? -39.345 24.019 10.732 1.00 41.62 749 ASN A CA 1
ATOM 5815 C C . ASN A 1 749 ? -39.053 25.532 10.882 1.00 41.62 749 ASN A C 1
ATOM 5817 O O . ASN A 1 749 ? -39.958 26.329 11.135 1.00 41.62 749 ASN A O 1
ATOM 5821 N N . ILE A 1 750 ? -37.808 25.950 10.644 1.00 37.72 750 ILE A N 1
ATOM 5822 C CA . ILE A 1 750 ? -37.435 27.329 10.335 1.00 37.72 750 ILE A CA 1
ATOM 5823 C C . ILE A 1 750 ? -37.337 27.411 8.806 1.00 37.72 750 ILE A C 1
ATOM 5825 O O . ILE A 1 750 ? -36.483 26.749 8.214 1.00 37.72 750 ILE A O 1
ATOM 5829 N N . PRO A 1 751 ? -38.198 28.194 8.128 1.00 28.52 751 PRO A N 1
ATOM 5830 C CA . PRO A 1 751 ? -38.170 28.302 6.678 1.00 28.52 751 PRO A CA 1
ATOM 5831 C C . PRO A 1 751 ? -36.830 28.870 6.205 1.00 28.52 751 PRO A C 1
ATOM 5833 O O . PRO A 1 751 ? -36.488 30.023 6.471 1.00 28.52 751 PRO A O 1
ATOM 5836 N N . THR A 1 752 ? -36.095 28.070 5.443 1.00 34.47 752 THR A N 1
ATOM 5837 C CA . THR A 1 752 ? -34.918 28.479 4.682 1.00 34.47 752 THR A CA 1
ATOM 5838 C C . THR A 1 752 ? -35.323 29.451 3.575 1.00 34.47 752 THR A C 1
ATOM 5840 O O . THR A 1 752 ? -35.683 29.059 2.465 1.00 34.47 752 THR A O 1
ATOM 5843 N N . ARG A 1 753 ? -35.216 30.757 3.839 1.00 28.22 753 ARG A N 1
ATOM 5844 C CA . ARG A 1 753 ? -34.945 31.737 2.782 1.00 28.22 753 ARG A CA 1
ATOM 5845 C C . ARG A 1 753 ? -33.965 32.809 3.241 1.00 28.22 753 ARG A C 1
ATOM 5847 O O . ARG A 1 753 ? -34.247 33.563 4.160 1.00 28.22 753 ARG A O 1
ATOM 5854 N N . GLN A 1 754 ? -32.910 32.898 2.432 1.00 26.05 754 GLN A N 1
ATOM 5855 C CA . GLN A 1 754 ? -31.867 33.919 2.345 1.00 26.05 754 GLN A CA 1
ATOM 5856 C C . GLN A 1 754 ? -30.717 33.763 3.335 1.00 26.05 754 GLN A C 1
ATOM 5858 O O . GLN A 1 754 ? -30.821 34.063 4.518 1.00 26.05 754 GLN A O 1
ATOM 5863 N N . GLY A 1 755 ? -29.593 33.302 2.780 1.00 28.75 755 GLY A N 1
ATOM 5864 C CA . GLY A 1 755 ? -28.293 33.461 3.403 1.00 28.75 755 GLY A CA 1
ATOM 5865 C C . GLY A 1 755 ? -27.919 34.930 3.557 1.00 28.75 755 GLY A C 1
ATOM 5866 O O . GLY A 1 755 ? -28.483 35.788 2.884 1.00 28.75 755 GLY A O 1
ATOM 5867 N N . LEU A 1 756 ? -26.975 35.148 4.464 1.00 25.67 756 LEU A N 1
ATOM 5868 C CA . LEU A 1 756 ? -25.995 36.231 4.593 1.00 25.67 756 LEU A CA 1
ATOM 5869 C C . LEU A 1 756 ? -25.194 35.824 5.843 1.00 25.67 756 LEU A C 1
ATOM 5871 O O . LEU A 1 756 ? -25.774 35.465 6.863 1.00 25.67 756 LEU A O 1
ATOM 5875 N N . GLU A 1 757 ? -23.916 35.491 5.681 1.00 27.39 757 GLU A N 1
ATOM 5876 C CA . GLU A 1 757 ? -22.801 36.388 6.010 1.00 27.39 757 GLU A CA 1
ATOM 5877 C C . GLU A 1 757 ? -22.918 37.058 7.385 1.00 27.39 757 GLU A C 1
ATOM 5879 O O . GLU A 1 757 ? -23.905 37.713 7.703 1.00 27.39 757 GLU A O 1
ATOM 5884 N N . HIS A 1 758 ? -21.848 36.880 8.164 1.00 35.19 758 HIS A N 1
ATOM 5885 C CA . HIS A 1 758 ? -21.450 37.640 9.346 1.00 35.19 758 HIS A CA 1
ATOM 5886 C C . HIS A 1 758 ? -22.307 38.866 9.695 1.00 35.19 758 HIS A C 1
ATOM 5888 O O . HIS A 1 758 ? -22.245 39.892 9.020 1.00 35.19 758 HIS A O 1
ATOM 5894 N N . SER A 1 759 ? -22.950 38.833 10.863 1.00 24.73 759 SER A N 1
ATOM 5895 C CA . SER A 1 759 ? -23.186 40.061 11.620 1.00 24.73 759 SER A CA 1
ATOM 5896 C C . SER A 1 759 ? -23.299 39.800 13.122 1.00 24.73 759 SER A C 1
ATOM 5898 O O . SER A 1 759 ? -23.954 38.858 13.555 1.00 24.73 759 SER A O 1
ATOM 5900 N N . GLU A 1 760 ? -22.628 40.690 13.844 1.00 26.53 760 GLU A N 1
ATOM 5901 C CA . GLU A 1 760 ? -22.535 40.985 15.277 1.00 26.53 760 GLU A CA 1
ATOM 5902 C C . GLU A 1 760 ? -23.745 40.727 16.211 1.00 26.53 760 GLU A C 1
ATOM 5904 O O . GLU A 1 760 ? -24.881 40.566 15.760 1.00 26.53 760 GLU A O 1
ATOM 5909 N N . PRO A 1 761 ? -23.507 40.715 17.547 1.00 38.25 761 PRO A N 1
ATOM 5910 C CA . PRO A 1 761 ? -24.495 40.319 18.546 1.00 38.25 761 PRO A CA 1
ATOM 5911 C C . PRO A 1 761 ? -25.562 41.404 18.737 1.00 38.25 761 PRO A C 1
ATOM 5913 O O . PRO A 1 761 ? -25.284 42.505 19.208 1.00 38.25 761 PRO A O 1
ATOM 5916 N N . GLY A 1 762 ? -26.809 41.072 18.402 1.00 25.95 762 GLY A N 1
ATOM 5917 C CA . GLY A 1 762 ? -27.954 41.967 18.534 1.00 25.95 762 GLY A CA 1
ATOM 5918 C C . GLY A 1 762 ? -29.220 41.232 18.961 1.00 25.95 762 GLY A C 1
ATOM 5919 O O . GLY A 1 762 ? -29.870 40.580 18.150 1.00 25.95 762 GLY A O 1
ATOM 5920 N N . ASP A 1 763 ? -29.530 41.364 20.251 1.00 33.12 763 ASP A N 1
ATOM 5921 C CA . ASP A 1 763 ? -30.858 41.457 20.875 1.00 33.12 763 ASP A CA 1
ATOM 5922 C C . ASP A 1 763 ? -32.055 40.919 20.051 1.00 33.12 763 ASP A C 1
ATOM 5924 O O . ASP A 1 763 ? -32.708 41.646 19.298 1.00 33.12 763 ASP A O 1
ATOM 5928 N N . ARG A 1 764 ? -32.398 39.639 20.250 1.00 29.75 764 ARG A N 1
ATOM 5929 C CA . ARG A 1 764 ? -33.754 39.127 20.003 1.00 29.75 764 ARG A CA 1
ATOM 5930 C C . ARG A 1 764 ? -34.344 38.657 21.324 1.00 29.75 764 ARG A C 1
ATOM 5932 O O . ARG A 1 764 ? -33.933 37.648 21.884 1.00 29.75 764 ARG A O 1
ATOM 5939 N N . ARG A 1 765 ? -35.328 39.413 21.809 1.00 33.12 765 ARG A N 1
ATOM 5940 C CA . ARG A 1 765 ? -36.248 38.971 22.857 1.00 33.12 765 ARG A CA 1
ATOM 5941 C C . ARG A 1 765 ? -37.112 37.841 22.308 1.00 33.12 765 ARG A C 1
ATOM 5943 O O . ARG A 1 765 ? -38.043 38.107 21.548 1.00 33.12 765 ARG A O 1
ATOM 5950 N N . ASP A 1 766 ? -36.813 36.616 22.720 1.00 31.53 766 ASP A N 1
ATOM 5951 C CA . ASP A 1 766 ? -37.748 35.505 22.593 1.00 31.53 766 ASP A CA 1
ATOM 5952 C C . ASP A 1 766 ? -38.950 35.721 23.533 1.00 31.53 766 ASP A C 1
ATOM 5954 O O . ASP A 1 766 ? -38.786 36.196 24.665 1.00 31.53 766 ASP A O 1
ATOM 5958 N N . PRO A 1 767 ? -40.181 35.427 23.078 1.00 29.66 767 PRO A N 1
ATOM 5959 C CA . PRO A 1 767 ? -41.366 35.502 23.916 1.00 29.66 767 PRO A CA 1
ATOM 5960 C C . PRO A 1 767 ? -41.257 34.471 25.044 1.00 29.66 767 PRO A C 1
ATOM 5962 O O . PRO A 1 767 ? -40.912 33.317 24.814 1.00 29.66 767 PRO A O 1
ATOM 5965 N N . ALA A 1 768 ? -41.540 34.922 26.267 1.00 32.88 768 ALA A N 1
ATOM 5966 C CA . ALA A 1 768 ? -41.393 34.175 27.510 1.00 32.88 768 ALA A CA 1
ATOM 5967 C C . ALA A 1 768 ? -42.066 32.789 27.465 1.00 32.88 768 ALA A C 1
ATOM 5969 O O . ALA A 1 768 ? -43.263 32.655 27.720 1.00 32.88 768 ALA A O 1
ATOM 5970 N N . SER A 1 769 ? -41.267 31.762 27.180 1.00 33.12 769 SER A N 1
ATOM 5971 C CA . SER A 1 769 ? -41.548 30.383 27.555 1.00 33.12 769 SER A CA 1
ATOM 5972 C C . SER A 1 769 ? -41.008 30.163 28.967 1.00 33.12 769 SER A C 1
ATOM 5974 O O . SER A 1 769 ? -39.833 30.395 29.238 1.00 33.12 769 SER A O 1
ATOM 5976 N N . ASN A 1 770 ? -41.875 29.724 29.877 1.00 35.34 770 ASN A N 1
ATOM 5977 C CA . ASN A 1 770 ? -41.527 29.360 31.251 1.00 35.34 770 ASN A CA 1
ATOM 5978 C C . ASN A 1 770 ? -40.911 27.944 31.362 1.00 35.34 770 ASN A C 1
ATOM 5980 O O . ASN A 1 770 ? -40.907 27.374 32.450 1.00 35.34 770 ASN A O 1
ATOM 5984 N N . SER A 1 771 ? -40.385 27.366 30.275 1.00 43.25 771 SER A N 1
ATOM 5985 C CA . SER A 1 771 ? -39.529 26.173 30.324 1.00 43.25 771 SER A CA 1
ATOM 5986 C C . SER A 1 771 ? -38.087 26.570 30.009 1.00 43.25 771 SER A C 1
ATOM 5988 O O . SER A 1 771 ? -37.799 27.116 28.945 1.00 43.25 771 SER A O 1
ATOM 5990 N N . SER A 1 772 ? -37.196 26.314 30.962 1.00 45.34 772 SER A N 1
ATOM 5991 C CA . SER A 1 772 ? -35.760 26.599 30.961 1.00 45.34 772 SER A CA 1
ATOM 5992 C C . SER A 1 772 ? -35.052 26.181 29.670 1.00 45.34 772 SER A C 1
ATOM 5994 O O . SER A 1 772 ? -34.604 25.048 29.522 1.00 45.34 772 SER A O 1
ATOM 5996 N N . CYS A 1 773 ? -34.891 27.124 28.746 1.00 45.44 773 CYS A N 1
ATOM 5997 C CA . CYS A 1 773 ? -33.921 26.994 27.667 1.00 45.44 773 CYS A CA 1
ATOM 5998 C C . CYS A 1 773 ? -32.500 26.924 28.281 1.00 45.44 773 CYS A C 1
ATOM 6000 O O . CYS A 1 773 ? -32.239 27.674 29.229 1.00 45.44 773 CYS A O 1
ATOM 6002 N N . PRO A 1 774 ? -31.566 26.087 27.782 1.00 55.00 774 PRO A N 1
ATOM 6003 C CA . PRO A 1 774 ? -30.162 26.082 28.215 1.00 55.00 774 PRO A CA 1
ATOM 6004 C C . PRO A 1 774 ? -29.433 27.396 27.865 1.00 55.00 774 PRO A C 1
ATOM 6006 O O . PRO A 1 774 ? -28.692 27.470 26.890 1.00 55.00 774 PRO A O 1
ATOM 6009 N N . GLY A 1 775 ? -29.683 28.469 28.618 1.00 52.56 775 GLY A N 1
ATOM 6010 C CA . GLY A 1 775 ? -28.958 29.745 28.519 1.00 52.56 775 GLY A CA 1
ATOM 6011 C C . GLY A 1 775 ? -27.886 29.918 29.601 1.00 52.56 775 GLY A C 1
ATOM 6012 O O . GLY A 1 775 ? -26.926 30.658 29.413 1.00 52.56 775 GLY A O 1
ATOM 6013 N N . SER A 1 776 ? -28.035 29.215 30.727 1.00 63.06 776 SER A N 1
ATOM 6014 C CA . SER A 1 776 ? -27.102 29.182 31.857 1.00 63.06 776 SER A CA 1
ATOM 6015 C C . SER A 1 776 ? -27.114 27.795 32.496 1.00 63.06 776 SER A C 1
ATOM 6017 O O . SER A 1 776 ? -28.132 27.104 32.432 1.00 63.06 776 SER A O 1
ATOM 6019 N N . LEU A 1 777 ? -26.004 27.403 33.126 1.00 70.88 777 LEU A N 1
ATOM 6020 C CA . LEU A 1 777 ? -25.889 26.105 33.792 1.00 70.88 777 LEU A CA 1
ATOM 6021 C C . LEU A 1 777 ? -26.966 25.916 34.876 1.00 70.88 777 LEU A C 1
ATOM 6023 O O . LEU A 1 777 ? -27.287 26.882 35.580 1.00 70.88 777 LEU A O 1
ATOM 6027 N N . PRO A 1 778 ? -27.522 24.701 35.031 1.00 76.50 778 PRO A N 1
ATOM 6028 C CA . PRO A 1 778 ? -28.511 24.416 36.064 1.00 76.50 778 PRO A CA 1
ATOM 6029 C C . PRO A 1 778 ? -27.935 24.650 37.470 1.00 76.50 778 PRO A C 1
ATOM 6031 O O . PRO A 1 778 ? -26.834 24.185 37.764 1.00 76.50 778 PRO A O 1
ATOM 6034 N N . PRO A 1 779 ? -28.660 25.340 38.370 1.00 72.44 779 PRO A N 1
ATOM 6035 C CA . PRO A 1 779 ? -28.182 25.611 39.728 1.00 72.44 779 PRO A CA 1
ATOM 6036 C C . PRO A 1 779 ? -28.275 24.394 40.668 1.00 72.44 779 PRO A C 1
ATOM 6038 O O . PRO A 1 779 ? -27.788 24.458 41.795 1.00 72.44 779 PRO A O 1
ATOM 6041 N N . ALA A 1 780 ? -28.933 23.316 40.236 1.00 79.38 780 ALA A N 1
ATOM 6042 C CA . ALA A 1 780 ? -29.144 22.075 40.974 1.00 79.38 780 ALA A CA 1
ATOM 6043 C C . ALA A 1 780 ? -29.290 20.896 39.987 1.00 79.38 780 ALA A C 1
ATOM 6045 O O . ALA A 1 780 ? -29.547 21.141 38.802 1.00 79.38 780 ALA A O 1
ATOM 6046 N N . PRO A 1 781 ? -29.160 19.639 40.455 1.00 85.62 781 PRO A N 1
ATOM 6047 C CA . PRO A 1 781 ? -29.487 18.456 39.662 1.00 85.62 781 PRO A CA 1
ATOM 6048 C C . PRO A 1 781 ? -30.915 18.535 39.100 1.00 85.62 781 PRO A C 1
ATOM 6050 O O . PRO A 1 781 ? -31.849 18.920 39.802 1.00 85.62 781 PRO A O 1
ATOM 6053 N N . ILE A 1 782 ? -31.068 18.190 37.826 1.00 88.06 782 ILE A N 1
ATOM 6054 C CA . ILE A 1 782 ? -32.333 18.151 37.080 1.00 88.06 782 ILE A CA 1
ATOM 6055 C C . ILE A 1 782 ? -33.013 16.783 37.230 1.00 88.06 782 ILE A C 1
ATOM 6057 O O . ILE A 1 782 ? -34.239 16.699 37.243 1.00 88.06 782 ILE A O 1
ATOM 6061 N N . LEU A 1 783 ? -32.223 15.717 37.354 1.00 90.75 783 LEU A N 1
ATOM 6062 C CA . LEU A 1 783 ? -32.676 14.340 37.519 1.00 90.75 783 LEU A CA 1
ATOM 6063 C C . LEU A 1 783 ? -32.313 13.816 38.911 1.00 90.75 783 LEU A C 1
ATOM 6065 O O . LEU A 1 783 ? -31.231 14.101 39.427 1.00 90.75 783 LEU A O 1
ATOM 6069 N N . ASP A 1 784 ? -33.213 13.018 39.487 1.00 90.31 784 ASP A N 1
ATOM 6070 C CA . ASP A 1 784 ? -32.998 12.289 40.741 1.00 90.31 784 ASP A CA 1
ATOM 6071 C C . ASP A 1 784 ? -32.369 10.922 40.434 1.00 90.31 784 ASP A C 1
ATOM 6073 O O . ASP A 1 784 ? -33.059 9.917 40.250 1.00 90.31 784 ASP A O 1
ATOM 6077 N N . LEU A 1 785 ? -31.045 10.909 40.268 1.00 92.56 785 LEU A N 1
ATOM 6078 C CA . LEU A 1 785 ? -30.285 9.693 39.984 1.00 92.56 785 LEU A CA 1
ATOM 6079 C C . LEU A 1 785 ? -29.974 8.939 41.290 1.00 92.56 785 LEU A C 1
ATOM 6081 O O . LEU A 1 785 ? -29.630 9.554 42.303 1.00 92.56 785 LEU A O 1
ATOM 6085 N N . PRO A 1 786 ? -30.046 7.597 41.304 1.00 90.94 786 PRO A N 1
ATOM 6086 C CA . PRO A 1 786 ? -29.947 6.829 42.541 1.00 90.94 786 PRO A CA 1
ATOM 6087 C C . PRO A 1 786 ? -28.580 6.963 43.220 1.00 90.94 786 PRO A C 1
ATOM 6089 O O . PRO A 1 786 ? -27.533 7.054 42.578 1.00 90.94 786 PRO A O 1
ATOM 6092 N N . ALA A 1 787 ? -28.584 6.957 44.554 1.00 86.50 787 ALA A N 1
ATOM 6093 C CA . ALA A 1 787 ? -27.358 6.963 45.354 1.00 86.50 787 ALA A CA 1
ATOM 6094 C C . ALA A 1 787 ? -26.708 5.571 45.445 1.00 86.50 787 ALA A C 1
ATOM 6096 O O . ALA A 1 787 ? -25.489 5.470 45.538 1.00 86.50 787 ALA A O 1
ATOM 6097 N N . ASN A 1 788 ? -27.512 4.501 45.420 1.00 87.81 788 ASN A N 1
ATOM 6098 C CA . ASN A 1 788 ? -27.014 3.128 45.453 1.00 87.81 788 ASN A CA 1
ATOM 6099 C C . ASN A 1 788 ? -26.690 2.636 44.035 1.00 87.81 788 ASN A C 1
ATOM 6101 O O . ASN A 1 788 ? -27.576 2.586 43.185 1.00 87.81 788 ASN A O 1
ATOM 6105 N N . VAL A 1 789 ? -25.441 2.226 43.824 1.00 88.94 789 VAL A N 1
ATOM 6106 C CA . VAL A 1 789 ? -24.900 1.774 42.531 1.00 88.94 789 VAL A CA 1
ATOM 6107 C C . VAL A 1 789 ? -24.665 0.262 42.448 1.00 88.94 789 VAL A C 1
ATOM 6109 O O . VAL A 1 789 ? -24.297 -0.254 41.400 1.00 88.94 789 VAL A O 1
ATOM 6112 N N . THR A 1 790 ? -24.884 -0.469 43.546 1.00 87.50 790 THR A N 1
ATOM 6113 C CA . THR A 1 790 ? -24.497 -1.890 43.688 1.00 87.50 790 THR A CA 1
ATOM 6114 C C . THR A 1 790 ? -25.503 -2.893 43.118 1.00 87.50 790 THR A C 1
ATOM 6116 O O . THR A 1 790 ? -25.262 -4.090 43.169 1.00 87.50 790 THR A O 1
ATOM 6119 N N . GLY A 1 791 ? -26.653 -2.432 42.618 1.00 81.62 791 GLY A N 1
ATOM 6120 C CA . GLY A 1 791 ? -27.734 -3.297 42.123 1.00 81.62 791 GLY A CA 1
ATOM 6121 C C . GLY A 1 791 ? -28.168 -3.001 40.689 1.00 81.62 791 GLY A C 1
ATOM 6122 O O . GLY A 1 791 ? -29.246 -3.433 40.281 1.00 81.62 791 GLY A O 1
ATOM 6123 N N . TRP A 1 792 ? -27.393 -2.221 39.931 1.00 89.69 792 TRP A N 1
ATOM 6124 C CA . TRP A 1 792 ? -27.799 -1.798 38.593 1.00 89.69 792 TRP A CA 1
ATOM 6125 C C . TRP A 1 792 ? -27.588 -2.906 37.556 1.00 89.69 792 TRP A C 1
ATOM 6127 O O . TRP A 1 792 ? -26.458 -3.229 37.197 1.00 89.69 792 TRP A O 1
ATOM 6137 N N . LEU A 1 793 ? -28.702 -3.475 37.082 1.00 88.50 793 LEU A N 1
ATOM 6138 C CA . LEU A 1 793 ? -28.818 -4.386 35.932 1.00 88.50 793 LEU A CA 1
ATOM 6139 C C . LEU A 1 793 ? -27.897 -5.625 35.929 1.00 88.50 793 LEU A C 1
ATOM 6141 O O . LEU A 1 793 ? -27.812 -6.307 34.911 1.00 88.50 793 LEU A O 1
ATOM 6145 N N . GLU A 1 794 ? -27.261 -5.967 37.056 1.00 79.19 794 GLU A N 1
ATOM 6146 C CA . GLU A 1 794 ? -26.241 -7.028 37.152 1.00 79.19 794 GLU A CA 1
ATOM 6147 C C . GLU A 1 794 ? -26.699 -8.368 36.557 1.00 79.19 794 GLU A C 1
ATOM 6149 O O . GLU A 1 794 ? -25.950 -9.013 35.828 1.00 79.19 794 GLU A O 1
ATOM 6154 N N . TYR A 1 795 ? -27.949 -8.752 36.834 1.00 87.69 795 TYR A N 1
ATOM 6155 C CA . TYR A 1 795 ? -28.542 -10.027 36.417 1.00 87.69 795 TYR A CA 1
ATOM 6156 C C . TYR A 1 795 ? -29.536 -9.895 35.252 1.00 87.69 795 TYR A C 1
ATOM 6158 O O . TYR A 1 795 ? -30.238 -10.849 34.914 1.00 87.69 795 TYR A O 1
ATOM 6166 N N . ALA A 1 796 ? -29.643 -8.704 34.653 1.00 89.50 796 ALA A N 1
ATOM 6167 C CA . ALA A 1 796 ? -30.573 -8.449 33.553 1.00 89.50 796 ALA A CA 1
ATOM 6168 C C . ALA A 1 796 ? -29.978 -8.818 32.185 1.00 89.50 796 ALA A C 1
ATOM 6170 O O . ALA A 1 796 ? -30.716 -9.134 31.252 1.00 89.50 796 ALA A O 1
ATOM 6171 N N . PHE A 1 797 ? -28.650 -8.785 32.057 1.00 91.00 797 PHE A N 1
ATOM 6172 C CA . PHE A 1 797 ? -27.970 -8.998 30.785 1.00 91.00 797 PHE A CA 1
ATOM 6173 C C . PHE A 1 797 ? -27.849 -10.478 30.438 1.00 91.00 797 PHE A C 1
ATOM 6175 O O . PHE A 1 797 ? -27.308 -11.274 31.199 1.00 91.00 797 PHE A O 1
ATOM 6182 N N . GLN A 1 798 ? -28.324 -10.829 29.247 1.00 88.12 798 GLN A N 1
ATOM 6183 C CA . GLN A 1 798 ? -28.222 -12.171 28.684 1.00 88.12 798 GLN A CA 1
ATOM 6184 C C . GLN A 1 798 ? -27.907 -12.047 27.196 1.00 88.12 798 GLN A C 1
ATOM 6186 O O . GLN A 1 798 ? -28.549 -11.262 26.494 1.00 88.12 798 GLN A O 1
ATOM 6191 N N . ASN A 1 799 ? -26.935 -12.808 26.700 1.00 89.62 799 ASN A N 1
ATOM 6192 C CA . ASN A 1 799 ? -26.539 -12.743 25.294 1.00 89.62 799 ASN A CA 1
ATOM 6193 C C . ASN A 1 799 ? -27.453 -13.622 24.413 1.00 89.62 799 ASN A C 1
ATOM 6195 O O . ASN A 1 799 ? -27.758 -14.759 24.787 1.00 89.62 799 ASN A O 1
ATOM 6199 N N . PRO A 1 800 ? -27.885 -13.146 23.230 1.00 86.69 800 PRO A N 1
ATOM 6200 C CA . PRO A 1 800 ? -28.580 -13.980 22.261 1.00 86.69 800 PRO A CA 1
ATOM 6201 C C . PRO A 1 800 ? -27.617 -15.005 21.630 1.00 86.69 800 PRO A C 1
ATOM 6203 O O . PRO A 1 800 ? -26.410 -14.760 21.553 1.00 86.69 800 PRO A O 1
ATOM 6206 N N . PRO A 1 801 ? -28.124 -16.151 21.135 1.00 83.31 801 PRO A N 1
ATOM 6207 C CA . PRO A 1 801 ? -27.302 -17.150 20.458 1.00 83.31 801 PRO A CA 1
ATOM 6208 C C . PRO A 1 801 ? -26.906 -16.655 19.058 1.00 83.31 801 PRO A C 1
ATOM 6210 O O . PRO A 1 801 ? -27.612 -16.893 18.077 1.00 83.31 801 PRO A O 1
ATOM 6213 N N . LEU A 1 802 ? -25.783 -15.943 18.966 1.00 81.81 802 LEU A N 1
ATOM 6214 C CA . LEU A 1 802 ? -25.211 -15.449 17.712 1.00 81.81 802 LEU A CA 1
ATOM 6215 C C . LEU A 1 802 ? -24.057 -16.336 17.237 1.00 81.81 802 LEU A C 1
ATOM 6217 O O . LEU A 1 802 ? -23.394 -17.012 18.024 1.00 81.81 802 LEU A O 1
ATOM 6221 N N . ALA A 1 803 ? -23.808 -16.343 15.927 1.00 77.75 803 ALA A N 1
ATOM 6222 C CA . ALA A 1 803 ? -22.686 -17.081 15.359 1.00 77.75 803 ALA A CA 1
ATOM 6223 C C . ALA A 1 803 ? -21.358 -16.588 15.963 1.00 77.75 803 ALA A C 1
ATOM 6225 O O . ALA A 1 803 ? -21.092 -15.391 15.996 1.00 77.75 803 ALA A O 1
ATOM 6226 N N . GLY A 1 804 ? -20.540 -17.522 16.450 1.00 77.06 804 GLY A N 1
ATOM 6227 C CA . GLY A 1 804 ? -19.265 -17.227 17.110 1.00 77.06 804 GLY A CA 1
ATOM 6228 C C . GLY A 1 804 ? -19.362 -16.955 18.616 1.00 77.06 804 GLY A C 1
ATOM 6229 O O . GLY A 1 804 ? -18.334 -16.994 19.283 1.00 77.06 804 GLY A O 1
ATOM 6230 N N . TYR A 1 805 ? -20.561 -16.761 19.184 1.00 83.25 805 TYR A N 1
ATOM 6231 C CA . TYR A 1 805 ? -20.717 -16.709 20.641 1.00 83.25 805 TYR A CA 1
ATOM 6232 C C . TYR A 1 805 ? -20.644 -18.131 21.198 1.00 83.25 805 TYR A C 1
ATOM 6234 O O . TYR A 1 805 ? -21.423 -19.007 20.815 1.00 83.25 805 TYR A O 1
ATOM 6242 N N . GLU A 1 806 ? -19.684 -18.373 22.089 1.00 81.31 806 GLU A N 1
ATOM 6243 C CA . GLU A 1 806 ? -19.585 -19.645 22.801 1.00 81.31 806 GLU A CA 1
ATOM 6244 C C . GLU A 1 806 ? -20.732 -19.800 23.806 1.00 81.31 806 GLU A C 1
ATOM 6246 O O . GLU A 1 806 ? -21.366 -18.828 24.207 1.00 81.31 806 GLU A O 1
ATOM 6251 N N . ALA A 1 807 ? -21.021 -21.032 24.224 1.00 83.19 807 ALA A N 1
ATOM 6252 C CA . ALA A 1 807 ? -21.951 -21.248 25.326 1.00 83.19 807 ALA A CA 1
ATOM 6253 C C . ALA A 1 807 ? -21.257 -20.941 26.670 1.00 83.19 807 ALA A C 1
ATOM 6255 O O . ALA A 1 807 ? -20.089 -21.319 26.842 1.00 83.19 807 ALA A O 1
ATOM 6256 N N . PRO A 1 808 ? -21.962 -20.325 27.636 1.00 85.12 808 PRO A N 1
ATOM 6257 C CA . PRO A 1 808 ? -21.409 -20.065 28.961 1.00 85.12 808 PRO A CA 1
ATOM 6258 C C . PRO A 1 808 ? -20.959 -21.367 29.647 1.00 85.12 808 PRO A C 1
ATOM 6260 O O . PRO A 1 808 ? -21.684 -22.364 29.588 1.00 85.12 808 PRO A O 1
ATOM 6263 N N . PRO A 1 809 ? -19.778 -21.404 30.298 1.00 87.81 809 PRO A N 1
ATOM 6264 C CA . PRO A 1 809 ? -19.328 -22.582 31.032 1.00 87.81 809 PRO A CA 1
ATOM 6265 C C . PRO A 1 809 ? -20.169 -22.858 32.283 1.00 87.81 809 PRO A C 1
ATOM 6267 O O . PRO A 1 809 ? -20.328 -22.000 33.161 1.00 87.81 809 PRO A O 1
ATOM 6270 N N . ASN A 1 810 ? -20.648 -24.095 32.412 1.00 83.75 810 ASN A N 1
ATOM 6271 C CA . ASN A 1 810 ? -21.416 -24.528 33.575 1.00 83.75 810 ASN A CA 1
ATOM 6272 C C . ASN A 1 810 ? -20.506 -24.880 34.763 1.00 83.75 810 ASN A C 1
ATOM 6274 O O . ASN A 1 810 ? -19.333 -25.211 34.604 1.00 83.75 810 ASN A O 1
ATOM 6278 N N . ALA A 1 811 ? -21.070 -24.880 35.977 1.00 82.69 811 ALA A N 1
ATOM 6279 C CA . ALA A 1 811 ? -20.321 -25.154 37.209 1.00 82.69 811 ALA A CA 1
ATOM 6280 C C . ALA A 1 811 ? -19.652 -26.543 37.220 1.00 82.69 811 ALA A C 1
ATOM 6282 O O . ALA A 1 811 ? -18.596 -26.717 37.818 1.00 82.69 811 ALA A O 1
ATOM 6283 N N . THR A 1 812 ? -20.239 -27.529 36.533 1.00 86.94 812 THR A N 1
ATOM 6284 C CA . THR A 1 812 ? -19.687 -28.889 36.405 1.00 86.94 812 THR A CA 1
ATOM 6285 C C . THR A 1 812 ? -18.476 -28.975 35.482 1.00 86.94 812 THR A C 1
ATOM 6287 O O . THR A 1 812 ? -17.791 -29.992 35.477 1.00 86.94 812 THR A O 1
ATOM 6290 N N . GLU A 1 813 ? -18.249 -27.954 34.659 1.00 91.00 813 GLU A N 1
ATOM 6291 C CA . GLU A 1 813 ? -17.134 -27.910 33.716 1.00 91.00 813 GLU A CA 1
ATOM 6292 C C . GLU A 1 813 ? -15.899 -27.244 34.323 1.00 91.00 813 GLU A C 1
ATOM 6294 O O . GLU A 1 813 ? -14.809 -27.431 33.794 1.00 91.00 813 GLU A O 1
ATOM 6299 N N . VAL A 1 814 ? -16.060 -26.504 35.430 1.00 93.00 814 VAL A N 1
ATOM 6300 C CA . VAL A 1 814 ? -14.977 -25.803 36.132 1.00 93.00 814 VAL A CA 1
ATOM 6301 C C . VAL A 1 814 ? -13.897 -26.800 36.548 1.00 93.00 814 VAL A C 1
ATOM 6303 O O . VAL A 1 814 ? -14.118 -27.671 37.390 1.00 93.00 814 VAL A O 1
ATOM 6306 N N . THR A 1 815 ? -12.705 -26.645 35.976 1.00 94.06 815 THR A N 1
ATOM 6307 C CA . THR A 1 815 ? -11.542 -27.486 36.281 1.00 94.06 815 THR A CA 1
ATOM 6308 C C . THR A 1 815 ? -10.723 -26.914 37.428 1.00 94.06 815 THR A C 1
ATOM 6310 O O . THR A 1 815 ? -10.091 -27.669 38.170 1.00 94.06 815 THR A O 1
ATOM 6313 N N . ARG A 1 816 ? -10.723 -25.585 37.584 1.00 93.25 816 ARG A N 1
ATOM 6314 C CA . ARG A 1 816 ? -9.956 -24.887 38.615 1.00 93.25 816 ARG A CA 1
ATOM 6315 C C . ARG A 1 816 ? -10.644 -23.597 39.038 1.00 93.25 816 ARG A C 1
ATOM 6317 O O . ARG A 1 816 ? -11.071 -22.808 38.203 1.00 93.25 816 ARG A O 1
ATOM 6324 N N . ARG A 1 817 ? -10.704 -23.382 40.351 1.00 93.38 817 ARG A N 1
ATOM 6325 C CA . ARG A 1 817 ? -11.198 -22.152 40.970 1.00 93.38 817 ARG A CA 1
ATOM 6326 C C . ARG A 1 817 ? -10.033 -21.376 41.571 1.00 93.38 817 ARG A C 1
ATOM 6328 O O . ARG A 1 817 ? -9.239 -21.960 42.306 1.00 93.38 817 ARG A O 1
ATOM 6335 N N . ILE A 1 818 ? -9.953 -20.087 41.267 1.00 94.50 818 ILE A N 1
ATOM 6336 C CA . ILE A 1 818 ? -8.883 -19.187 41.701 1.00 94.50 818 ILE A CA 1
ATOM 6337 C C . ILE A 1 818 ? -9.544 -17.996 42.387 1.00 94.50 818 ILE A C 1
ATOM 6339 O O . ILE A 1 818 ? -10.339 -17.302 41.764 1.00 94.50 818 ILE A O 1
ATOM 6343 N N . ILE A 1 819 ? -9.246 -17.778 43.666 1.00 94.25 819 ILE A N 1
ATOM 6344 C CA . ILE A 1 819 ? -9.770 -16.639 44.430 1.00 94.25 819 ILE A CA 1
ATOM 6345 C C . ILE A 1 819 ? -8.649 -15.617 44.554 1.00 94.25 819 ILE A C 1
ATOM 6347 O O . ILE A 1 819 ? -7.584 -15.957 45.066 1.00 94.25 819 ILE A O 1
ATOM 6351 N N . ILE A 1 820 ? -8.881 -14.398 44.072 1.00 94.19 820 ILE A N 1
ATOM 6352 C CA . ILE A 1 820 ? -7.912 -13.303 44.052 1.00 94.19 820 ILE A CA 1
ATOM 6353 C C . ILE A 1 820 ? -8.441 -12.160 44.903 1.00 94.19 820 ILE A C 1
ATOM 6355 O O . ILE A 1 820 ? -9.393 -11.479 44.524 1.00 94.19 820 ILE A O 1
ATOM 6359 N N . SER A 1 821 ? -7.819 -11.956 46.062 1.00 92.38 821 SER A N 1
ATOM 6360 C CA . SER A 1 821 ? -8.157 -10.865 46.967 1.00 92.38 821 SER A CA 1
ATOM 6361 C C . SER A 1 821 ? -7.429 -9.585 46.573 1.00 92.38 821 SER A C 1
ATOM 6363 O O . SER A 1 821 ? -6.200 -9.587 46.490 1.00 92.38 821 SER A O 1
ATOM 6365 N N . THR A 1 822 ? -8.171 -8.493 46.399 1.00 92.00 822 THR A N 1
ATOM 6366 C CA . THR A 1 822 ? -7.643 -7.165 46.063 1.00 92.00 822 THR A CA 1
ATOM 6367 C C . THR A 1 822 ? -7.658 -6.246 47.281 1.00 92.00 822 THR A C 1
ATOM 6369 O O . THR A 1 822 ? -8.689 -6.141 47.948 1.00 92.00 822 THR A O 1
ATOM 6372 N N . SER A 1 823 ? -6.544 -5.575 47.583 1.00 91.06 823 SER A N 1
ATOM 6373 C CA . SER A 1 823 ? -6.456 -4.595 48.680 1.00 91.06 823 SER A CA 1
ATOM 6374 C C . SER A 1 823 ? -5.300 -3.610 48.485 1.00 91.06 823 SER A C 1
ATOM 6376 O O . SER A 1 823 ? -4.340 -3.912 47.784 1.00 91.06 823 SER A O 1
ATOM 6378 N N . GLN A 1 824 ? -5.351 -2.435 49.118 1.00 89.81 824 GLN A N 1
ATOM 6379 C CA . GLN A 1 824 ? -4.200 -1.529 49.196 1.00 89.81 824 GLN A CA 1
ATOM 6380 C C . GLN A 1 824 ? -3.343 -1.861 50.424 1.00 89.81 824 GLN A C 1
ATOM 6382 O O . GLN A 1 824 ? -3.860 -2.175 51.502 1.00 89.81 824 GLN A O 1
ATOM 6387 N N . PHE A 1 825 ? -2.027 -1.730 50.292 1.00 87.19 825 PHE A N 1
ATOM 6388 C CA . PHE A 1 825 ? -1.065 -1.943 51.366 1.00 87.19 825 PHE A CA 1
ATOM 6389 C C . PHE A 1 825 ? -0.068 -0.787 51.452 1.00 87.19 825 PHE A C 1
ATOM 6391 O O . PHE A 1 825 ? 0.658 -0.500 50.502 1.00 87.19 825 PHE A O 1
ATOM 6398 N N . LEU A 1 826 ? -0.006 -0.145 52.620 1.00 84.31 826 LEU A N 1
ATOM 6399 C CA . LEU A 1 826 ? 1.037 0.821 52.958 1.00 84.31 826 LEU A CA 1
ATOM 6400 C C . LEU A 1 826 ? 2.171 0.125 53.721 1.00 84.31 826 LEU A C 1
ATOM 6402 O O . LEU A 1 826 ? 1.989 -0.343 54.850 1.00 84.31 826 LEU A O 1
ATOM 6406 N N . ASN A 1 827 ? 3.369 0.112 53.140 1.00 76.88 827 ASN A N 1
ATOM 6407 C CA . ASN A 1 827 ? 4.555 -0.385 53.822 1.00 76.88 827 ASN A CA 1
ATOM 6408 C C . ASN A 1 827 ? 5.127 0.700 54.746 1.00 76.88 827 ASN A C 1
ATOM 6410 O O . ASN A 1 827 ? 5.874 1.577 54.317 1.00 76.88 827 ASN A O 1
ATOM 6414 N N . ASN A 1 828 ? 4.845 0.596 56.047 1.00 74.69 828 ASN A N 1
ATOM 6415 C CA . ASN A 1 828 ? 5.322 1.545 57.064 1.00 74.69 828 ASN A CA 1
ATOM 6416 C C . ASN A 1 828 ? 6.857 1.683 57.148 1.00 74.69 828 ASN A C 1
ATOM 6418 O O . ASN A 1 828 ? 7.343 2.635 57.752 1.00 74.69 828 ASN A O 1
ATOM 6422 N N . SER A 1 829 ? 7.621 0.731 56.599 1.00 72.19 829 SER A N 1
ATOM 6423 C CA . SER A 1 829 ? 9.090 0.744 56.645 1.00 72.19 829 SER A CA 1
ATOM 6424 C C . SER A 1 829 ? 9.703 1.475 55.451 1.00 72.19 829 SER A C 1
ATOM 6426 O O . SER A 1 829 ? 10.715 2.152 55.613 1.00 72.19 829 SER A O 1
ATOM 6428 N N . SER A 1 830 ? 9.111 1.334 54.261 1.00 76.75 830 SER A N 1
ATOM 6429 C CA . SER A 1 830 ? 9.601 1.965 53.029 1.00 76.75 830 SER A CA 1
ATOM 6430 C C . SER A 1 830 ? 8.840 3.234 52.640 1.00 76.75 830 SER A C 1
ATOM 6432 O O . SER A 1 830 ? 9.362 4.018 51.860 1.00 76.75 830 SER A O 1
ATOM 6434 N N . GLY A 1 831 ? 7.632 3.448 53.169 1.00 77.06 831 GLY A N 1
ATOM 6435 C CA . GLY A 1 831 ? 6.755 4.573 52.830 1.00 77.06 831 GLY A CA 1
ATOM 6436 C C . GLY A 1 831 ? 5.936 4.386 51.548 1.00 77.06 831 GLY A C 1
ATOM 6437 O O . GLY A 1 831 ? 5.084 5.221 51.266 1.00 77.06 831 GLY A O 1
ATOM 6438 N N . TYR A 1 832 ? 6.164 3.299 50.803 1.00 82.31 832 TYR A N 1
ATOM 6439 C CA . TYR A 1 832 ? 5.451 2.997 49.559 1.00 82.31 832 TYR A CA 1
ATOM 6440 C C . TYR A 1 832 ? 4.041 2.465 49.819 1.00 82.31 832 TYR A C 1
ATOM 6442 O O . TYR A 1 832 ? 3.838 1.622 50.701 1.00 82.31 832 TYR A O 1
ATOM 6450 N N . THR A 1 833 ? 3.099 2.907 48.988 1.00 86.56 833 THR A N 1
ATOM 6451 C CA . THR A 1 833 ? 1.728 2.394 48.928 1.00 86.56 833 THR A CA 1
ATOM 6452 C C . THR A 1 833 ? 1.556 1.614 47.632 1.00 86.56 833 THR A C 1
ATOM 6454 O O . THR A 1 833 ? 1.798 2.158 46.562 1.00 86.56 833 THR A O 1
ATOM 6457 N N . VAL A 1 834 ? 1.125 0.357 47.721 1.00 88.56 834 VAL A N 1
ATOM 6458 C CA . VAL A 1 834 ? 0.896 -0.512 46.555 1.00 88.56 834 VAL A CA 1
ATOM 6459 C C . VAL A 1 834 ? -0.489 -1.141 46.612 1.00 88.56 834 VAL A C 1
ATOM 6461 O O . VAL A 1 834 ? -1.074 -1.282 47.688 1.00 88.56 834 VAL A O 1
ATOM 6464 N N . MET A 1 835 ? -1.006 -1.538 45.457 1.00 90.44 835 MET A N 1
ATOM 6465 C CA . MET A 1 835 ? -2.221 -2.334 45.336 1.00 90.44 835 MET A CA 1
ATOM 6466 C C . MET A 1 835 ? -1.858 -3.803 45.141 1.00 90.44 835 MET A C 1
ATOM 6468 O O . MET A 1 835 ? -1.141 -4.147 44.209 1.00 90.44 835 MET A O 1
ATOM 6472 N N . LEU A 1 836 ? -2.367 -4.669 46.012 1.00 89.38 836 LEU A N 1
ATOM 6473 C CA . LEU A 1 836 ? -2.093 -6.100 46.031 1.00 89.38 836 LEU A CA 1
ATOM 6474 C C . LEU A 1 836 ? -3.237 -6.902 45.404 1.00 89.38 836 LEU A C 1
ATOM 6476 O O . LEU A 1 836 ? -4.412 -6.598 45.609 1.00 89.38 836 LEU A O 1
ATOM 6480 N N . SER A 1 837 ? -2.871 -7.985 44.723 1.00 89.56 837 SER A N 1
ATOM 6481 C CA . SER A 1 837 ? -3.719 -9.092 44.281 1.00 89.56 837 SER A CA 1
ATOM 6482 C C . SER A 1 837 ? -3.116 -10.398 44.815 1.00 89.56 837 SER A C 1
ATOM 6484 O O . SER A 1 837 ? -2.094 -10.856 44.315 1.00 89.56 837 SER A O 1
ATOM 6486 N N . ASN A 1 838 ? -3.703 -10.993 45.862 1.00 87.19 838 ASN A N 1
ATOM 6487 C CA . ASN A 1 838 ? -3.145 -12.164 46.573 1.00 87.19 838 ASN A CA 1
ATOM 6488 C C . ASN A 1 838 ? -1.692 -11.984 47.071 1.00 87.19 838 ASN A C 1
ATOM 6490 O O . ASN A 1 838 ? -0.867 -12.879 46.927 1.00 87.19 838 ASN A O 1
ATOM 6494 N N . ASN A 1 839 ? -1.389 -10.838 47.691 1.00 81.31 839 ASN A N 1
ATOM 6495 C CA . ASN A 1 839 ? -0.044 -10.423 48.138 1.00 81.31 839 ASN A CA 1
ATOM 6496 C C . ASN A 1 839 ? 0.980 -10.158 47.025 1.00 81.31 839 ASN A C 1
ATOM 6498 O O . ASN A 1 839 ? 2.105 -9.770 47.334 1.00 81.31 839 ASN A O 1
ATOM 6502 N N . GLU A 1 840 ? 0.590 -10.296 45.764 1.00 85.12 840 GLU A N 1
ATOM 6503 C CA . GLU A 1 840 ? 1.413 -9.946 44.613 1.00 85.12 840 GLU A CA 1
ATOM 6504 C C . GLU A 1 840 ? 0.971 -8.596 44.050 1.00 85.12 840 GLU A C 1
ATOM 6506 O O . GLU A 1 840 ? -0.170 -8.172 44.229 1.00 85.12 840 GLU A O 1
ATOM 6511 N N . TYR A 1 841 ? 1.872 -7.904 43.374 1.00 84.56 841 TYR A N 1
ATOM 6512 C CA . TYR A 1 841 ? 1.590 -6.673 42.646 1.00 84.56 841 TYR A CA 1
ATOM 6513 C C . TYR A 1 841 ? 2.544 -6.602 41.464 1.00 84.56 841 TYR A C 1
ATOM 6515 O O . TYR A 1 841 ? 3.653 -7.136 41.533 1.00 84.56 841 TYR A O 1
ATOM 6523 N N . TRP A 1 842 ? 2.097 -5.989 40.375 1.00 86.69 842 TRP A N 1
ATOM 6524 C CA . TRP A 1 842 ? 2.854 -5.951 39.130 1.00 86.69 842 TRP A CA 1
ATOM 6525 C C . TRP A 1 842 ? 2.861 -4.539 38.559 1.00 86.69 842 TRP A C 1
ATOM 6527 O O . TRP A 1 842 ? 1.806 -3.914 38.446 1.00 86.69 842 TRP A O 1
ATOM 6537 N N . THR A 1 843 ? 4.043 -4.054 38.190 1.00 78.25 843 THR A N 1
ATOM 6538 C CA . THR A 1 843 ? 4.241 -2.793 37.469 1.00 78.25 843 THR A CA 1
ATOM 6539 C C . THR A 1 843 ? 5.119 -3.020 36.243 1.00 78.25 843 THR A C 1
ATOM 6541 O O . THR A 1 843 ? 5.865 -3.994 36.147 1.00 78.25 843 THR A O 1
ATOM 6544 N N . ASP A 1 844 ? 5.089 -2.080 35.307 1.00 71.56 844 ASP A N 1
ATOM 6545 C CA . ASP A 1 844 ? 5.962 -2.046 34.132 1.00 71.56 844 ASP A CA 1
ATOM 6546 C C . ASP A 1 844 ? 7.383 -1.523 34.454 1.00 71.56 844 ASP A C 1
ATOM 6548 O O . ASP A 1 844 ? 8.164 -1.191 33.562 1.00 71.56 844 ASP A O 1
ATOM 6552 N N . THR A 1 845 ? 7.759 -1.453 35.736 1.00 66.19 845 THR A N 1
ATOM 6553 C CA . THR A 1 845 ? 9.050 -0.930 36.201 1.00 66.19 845 THR A CA 1
ATOM 6554 C C . THR A 1 845 ? 9.725 -1.875 37.197 1.00 66.19 845 THR A C 1
ATOM 6556 O O . THR A 1 845 ? 9.123 -2.407 38.129 1.00 66.19 845 THR A O 1
ATOM 6559 N N . ALA A 1 846 ? 11.031 -2.094 37.016 1.00 52.50 846 ALA A N 1
ATOM 6560 C CA . ALA A 1 846 ? 11.828 -2.902 37.939 1.00 52.50 846 ALA A CA 1
ATOM 6561 C C . ALA A 1 846 ? 11.858 -2.272 39.352 1.00 52.50 846 ALA A C 1
ATOM 6563 O O . ALA A 1 846 ? 11.898 -1.046 39.469 1.00 52.50 846 ALA A O 1
ATOM 6564 N N . PRO A 1 847 ? 11.918 -3.071 40.436 1.00 50.00 847 PRO A N 1
ATOM 6565 C CA . PRO A 1 847 ? 12.120 -4.523 40.467 1.00 50.00 847 PRO A CA 1
ATOM 6566 C C . PRO A 1 847 ? 10.821 -5.352 40.432 1.00 50.00 847 PRO A C 1
ATOM 6568 O O . PRO A 1 847 ? 10.870 -6.539 40.739 1.00 50.00 847 PRO A O 1
ATOM 6571 N N . LEU A 1 848 ? 9.673 -4.743 40.116 1.00 54.81 848 LEU A N 1
ATOM 6572 C CA . LEU A 1 848 ? 8.335 -5.286 40.402 1.00 54.81 848 LEU A CA 1
ATOM 6573 C C . LEU A 1 848 ? 7.522 -5.598 39.133 1.00 54.81 848 LEU A C 1
ATOM 6575 O O . LEU A 1 848 ? 6.297 -5.658 39.156 1.00 54.81 848 LEU A O 1
ATOM 6579 N N . GLY A 1 849 ? 8.248 -5.872 38.051 1.00 60.31 849 GLY A N 1
ATOM 6580 C CA . GLY A 1 849 ? 7.771 -6.371 36.764 1.00 60.31 849 GLY A CA 1
ATOM 6581 C C . GLY A 1 849 ? 8.711 -7.469 36.253 1.00 60.31 849 GLY A C 1
ATOM 6582 O O . GLY A 1 849 ? 9.347 -8.151 37.062 1.00 60.31 849 GLY A O 1
ATOM 6583 N N . PRO A 1 850 ? 8.865 -7.662 34.933 1.00 61.59 850 PRO A N 1
ATOM 6584 C CA . PRO A 1 850 ? 9.837 -8.614 34.404 1.00 61.59 850 PRO A CA 1
ATOM 6585 C C . PRO A 1 850 ? 11.249 -8.373 34.965 1.00 61.59 850 PRO A C 1
ATOM 6587 O O . PRO A 1 850 ? 11.738 -7.246 35.042 1.00 61.59 850 PRO A O 1
ATOM 6590 N N . THR A 1 851 ? 11.932 -9.452 35.350 1.00 60.28 851 THR A N 1
ATOM 6591 C CA . THR A 1 851 ? 13.315 -9.419 35.877 1.00 60.28 851 THR A CA 1
ATOM 6592 C C . THR A 1 851 ? 14.351 -9.027 34.821 1.00 60.28 851 THR A C 1
ATOM 6594 O O . THR A 1 851 ? 15.502 -8.721 35.143 1.00 60.28 851 THR A O 1
ATOM 6597 N N . THR A 1 852 ? 13.939 -9.032 33.555 1.00 65.25 852 THR A N 1
ATOM 6598 C CA . THR A 1 852 ? 14.706 -8.577 32.399 1.00 65.25 852 THR A CA 1
ATOM 6599 C C . THR A 1 852 ? 13.909 -7.488 31.689 1.00 65.25 852 THR A C 1
ATOM 6601 O O . THR A 1 852 ? 12.694 -7.458 31.794 1.00 65.25 852 THR A O 1
ATOM 6604 N N . ASN A 1 853 ? 14.547 -6.623 30.902 1.00 74.38 853 ASN A N 1
ATOM 6605 C CA . ASN A 1 853 ? 13.809 -5.623 30.115 1.00 74.38 853 ASN A CA 1
ATOM 6606 C C . ASN A 1 853 ? 12.983 -6.240 28.960 1.00 74.38 853 ASN A C 1
ATOM 6608 O O . ASN A 1 853 ? 12.466 -5.498 28.134 1.00 74.38 853 ASN A O 1
ATOM 6612 N N . THR A 1 854 ? 12.899 -7.571 28.861 1.00 82.56 854 THR A N 1
ATOM 6613 C CA . THR A 1 854 ? 12.233 -8.297 27.773 1.00 82.56 854 THR A CA 1
ATOM 6614 C C . THR A 1 854 ? 10.762 -8.535 28.113 1.00 82.56 854 THR A C 1
ATOM 6616 O O . THR A 1 854 ? 10.486 -9.034 29.206 1.00 82.56 854 THR A O 1
ATOM 6619 N N . PRO A 1 855 ? 9.815 -8.250 27.199 1.00 86.12 855 PRO A N 1
ATOM 6620 C CA . PRO A 1 855 ? 8.412 -8.580 27.411 1.00 86.12 855 PRO A CA 1
ATOM 6621 C C . PRO A 1 855 ? 8.190 -10.082 27.595 1.00 86.12 855 PRO A C 1
ATOM 6623 O O . PRO A 1 855 ? 8.837 -10.890 26.922 1.00 86.12 855 PRO A O 1
ATOM 6626 N N . TYR A 1 856 ? 7.242 -10.468 28.450 1.00 87.31 856 TYR A N 1
ATOM 6627 C CA . TYR A 1 856 ? 6.991 -11.881 28.748 1.00 87.31 856 TYR A CA 1
ATOM 6628 C C . TYR A 1 856 ? 6.662 -12.716 27.506 1.00 87.31 856 TYR A C 1
ATOM 6630 O O . TYR A 1 856 ? 7.244 -13.784 27.326 1.00 87.31 856 TYR A O 1
ATOM 6638 N N . LEU A 1 857 ? 5.786 -12.242 26.614 1.00 86.88 857 LEU A N 1
ATOM 6639 C CA . LEU A 1 857 ? 5.459 -12.979 25.389 1.00 86.88 857 LEU A CA 1
ATOM 6640 C C . LEU A 1 857 ? 6.682 -13.130 24.473 1.00 86.88 857 LEU A C 1
ATOM 6642 O O . LEU A 1 857 ? 6.902 -14.202 23.911 1.00 86.88 857 LEU A O 1
ATOM 6646 N N . VAL A 1 858 ? 7.510 -12.089 24.361 1.00 85.88 858 VAL A N 1
ATOM 6647 C CA . VAL A 1 858 ? 8.753 -12.130 23.577 1.00 85.88 858 VAL A CA 1
ATOM 6648 C C . VAL A 1 858 ? 9.708 -13.184 24.145 1.00 85.88 858 VAL A C 1
ATOM 6650 O O . VAL A 1 858 ? 10.225 -14.005 23.386 1.00 85.88 858 VAL A O 1
ATOM 6653 N N . GLU A 1 859 ? 9.889 -13.226 25.468 1.00 87.44 859 GLU A N 1
ATOM 6654 C CA . GLU A 1 859 ? 10.750 -14.217 26.124 1.00 87.44 859 GLU A CA 1
ATOM 6655 C C . GLU A 1 859 ? 10.245 -15.657 25.905 1.00 87.44 859 GLU A C 1
ATOM 6657 O O . GLU A 1 859 ? 11.037 -16.547 25.571 1.00 87.44 859 GLU A O 1
ATOM 6662 N N . ILE A 1 860 ? 8.925 -15.886 25.995 1.00 87.19 860 ILE A N 1
ATOM 6663 C CA . ILE A 1 860 ? 8.301 -17.192 25.710 1.00 87.19 860 ILE A CA 1
ATOM 6664 C C . ILE A 1 860 ? 8.592 -17.621 24.275 1.00 87.19 860 ILE A C 1
ATOM 6666 O O . ILE A 1 860 ? 9.007 -18.760 24.038 1.00 87.19 860 ILE A O 1
ATOM 6670 N N . LEU A 1 861 ? 8.366 -16.727 23.312 1.00 85.06 861 LEU A N 1
ATOM 6671 C CA . LEU A 1 861 ? 8.537 -17.039 21.898 1.00 85.06 861 LEU A CA 1
ATOM 6672 C C . LEU A 1 861 ? 10.011 -17.325 21.563 1.00 85.06 861 LEU A C 1
ATOM 6674 O O . LEU A 1 861 ? 10.289 -18.265 20.816 1.00 85.06 861 LEU A O 1
ATOM 6678 N N . GLN A 1 862 ? 10.956 -16.594 22.162 1.00 84.50 862 GLN A N 1
ATOM 6679 C CA . GLN A 1 862 ? 12.394 -16.785 21.944 1.00 84.50 862 GLN A CA 1
ATOM 6680 C C . GLN A 1 862 ? 12.946 -18.034 22.640 1.00 84.50 862 GLN A C 1
ATOM 6682 O O . GLN A 1 862 ? 13.547 -18.900 22.002 1.00 84.50 862 GLN A O 1
ATOM 6687 N N . ASN A 1 863 ? 12.741 -18.138 23.952 1.00 83.62 863 ASN A N 1
ATOM 6688 C CA . ASN A 1 863 ? 13.489 -19.054 24.815 1.00 83.62 863 ASN A CA 1
ATOM 6689 C C . ASN A 1 863 ? 12.619 -20.166 25.409 1.00 83.62 863 ASN A C 1
ATOM 6691 O O . ASN A 1 863 ? 13.141 -21.139 25.950 1.00 83.62 863 ASN A O 1
ATOM 6695 N N . GLY A 1 864 ? 11.293 -20.058 25.300 1.00 83.44 864 GLY A N 1
ATOM 6696 C CA . GLY A 1 864 ? 10.365 -20.946 25.999 1.00 83.44 864 GLY A CA 1
ATOM 6697 C C . GLY A 1 864 ? 10.346 -20.740 27.519 1.00 83.44 864 GLY A C 1
ATOM 6698 O O . GLY A 1 864 ? 9.913 -21.630 28.254 1.00 83.44 864 GLY A O 1
ATOM 6699 N N . THR A 1 865 ? 10.841 -19.595 27.993 1.00 83.00 865 THR A N 1
ATOM 6700 C CA . THR A 1 865 ? 10.936 -19.227 29.411 1.00 83.00 865 THR A CA 1
ATOM 6701 C C . THR A 1 865 ? 10.314 -17.860 29.666 1.00 83.00 865 THR A C 1
ATOM 6703 O O . THR A 1 865 ? 10.078 -17.096 28.737 1.00 83.00 865 THR A O 1
ATOM 6706 N N . ILE A 1 866 ? 10.051 -17.572 30.938 1.00 75.88 866 ILE A N 1
ATOM 6707 C CA . ILE A 1 866 ? 9.613 -16.280 31.469 1.00 75.88 866 ILE A CA 1
ATOM 6708 C C . ILE A 1 866 ? 10.413 -16.032 32.738 1.00 75.88 866 ILE A C 1
ATOM 6710 O O . ILE A 1 866 ? 10.458 -16.913 33.601 1.00 75.88 866 ILE A O 1
ATOM 6714 N N . ASN A 1 867 ? 11.048 -14.867 32.867 1.00 74.94 867 ASN A N 1
ATOM 6715 C CA . ASN A 1 867 ? 11.985 -14.592 33.960 1.00 74.94 867 ASN A CA 1
ATOM 6716 C C . ASN A 1 867 ? 13.084 -15.675 34.074 1.00 74.94 867 ASN A C 1
ATOM 6718 O O . ASN A 1 867 ? 13.524 -16.036 35.166 1.00 74.94 867 ASN A O 1
ATOM 6722 N N . GLY A 1 868 ? 13.503 -16.255 32.944 1.00 77.62 868 GLY A N 1
ATOM 6723 C CA . GLY A 1 868 ? 14.508 -17.319 32.886 1.00 77.62 868 GLY A CA 1
ATOM 6724 C C . GLY A 1 868 ? 14.054 -18.693 33.397 1.00 77.62 868 GLY A C 1
ATOM 6725 O O . GLY A 1 868 ? 14.880 -19.604 33.485 1.00 77.62 868 GLY A O 1
ATOM 6726 N N . VAL A 1 869 ? 12.768 -18.884 33.716 1.00 82.19 869 VAL A N 1
ATOM 6727 C CA . VAL A 1 869 ? 12.202 -20.179 34.130 1.00 82.19 869 VAL A CA 1
ATOM 6728 C C . VAL A 1 869 ? 11.049 -20.607 33.226 1.00 82.19 869 VAL A C 1
ATOM 6730 O O . VAL A 1 869 ? 10.338 -19.782 32.662 1.00 82.19 869 VAL A O 1
ATOM 6733 N N . THR A 1 870 ? 10.826 -21.912 33.079 1.00 83.25 870 THR A N 1
ATOM 6734 C CA . THR A 1 870 ? 9.631 -22.398 32.378 1.00 83.25 870 THR A CA 1
ATOM 6735 C C . THR A 1 870 ? 8.402 -22.238 33.287 1.00 83.25 870 THR A C 1
ATOM 6737 O O . THR A 1 870 ? 8.459 -22.671 34.450 1.00 83.25 870 THR A O 1
ATOM 6740 N N . PRO A 1 871 ? 7.302 -21.655 32.771 1.00 84.62 871 PRO A N 1
ATOM 6741 C CA . PRO A 1 871 ? 5.989 -21.667 33.416 1.00 84.62 871 PRO A CA 1
ATOM 6742 C C . PRO A 1 871 ? 5.628 -23.057 33.937 1.00 84.62 871 PRO A C 1
ATOM 6744 O O . PRO A 1 871 ? 5.538 -24.000 33.148 1.00 84.62 871 PRO A O 1
ATOM 6747 N N . ASP A 1 872 ? 5.421 -23.216 35.245 1.00 87.88 872 ASP A N 1
ATOM 6748 C CA . ASP A 1 872 ? 5.157 -24.534 35.819 1.00 87.88 872 ASP A CA 1
ATOM 6749 C C . ASP A 1 872 ? 3.781 -24.608 36.469 1.00 87.88 872 ASP A C 1
ATOM 6751 O O . ASP A 1 872 ? 3.487 -24.031 37.518 1.00 87.88 872 ASP A O 1
ATOM 6755 N N . TYR A 1 873 ? 2.935 -25.413 35.839 1.00 87.69 873 TYR A N 1
ATOM 6756 C CA . TYR A 1 873 ? 1.579 -25.648 36.298 1.00 87.69 873 TYR A CA 1
ATOM 6757 C C . TYR A 1 873 ? 1.520 -26.337 37.671 1.00 87.69 873 TYR A C 1
ATOM 6759 O O . TYR A 1 873 ? 0.695 -25.981 38.506 1.00 87.69 873 TYR A O 1
ATOM 6767 N N . GLY A 1 874 ? 2.385 -27.321 37.937 1.00 88.56 874 GLY A N 1
ATOM 6768 C CA . GLY A 1 874 ? 2.394 -28.031 39.220 1.00 88.56 874 GLY A CA 1
ATOM 6769 C C . GLY A 1 874 ? 2.809 -27.117 40.373 1.00 88.56 874 GLY A C 1
ATOM 6770 O O . GLY A 1 874 ? 2.207 -27.157 41.448 1.00 88.56 874 GLY A O 1
ATOM 6771 N N . ARG A 1 875 ? 3.789 -26.245 40.122 1.00 92.44 875 ARG A N 1
ATOM 6772 C CA . ARG A 1 875 ? 4.251 -25.206 41.042 1.00 92.44 875 ARG A CA 1
ATOM 6773 C C . ARG A 1 875 ? 3.158 -24.179 41.310 1.00 92.44 875 ARG A C 1
ATOM 6775 O O . ARG A 1 875 ? 2.950 -23.842 42.471 1.00 92.44 875 ARG A O 1
ATOM 6782 N N . ALA A 1 876 ? 2.425 -23.756 40.283 1.00 90.31 876 ALA A N 1
ATOM 6783 C CA . ALA A 1 876 ? 1.287 -22.860 40.449 1.00 90.31 876 ALA A CA 1
ATOM 6784 C C . ALA A 1 876 ? 0.202 -23.469 41.351 1.00 90.31 876 ALA A C 1
ATOM 6786 O O . ALA A 1 876 ? -0.239 -22.844 42.311 1.00 90.31 876 ALA A O 1
ATOM 6787 N N . ILE A 1 877 ? -0.190 -24.727 41.114 1.00 89.88 877 ILE A N 1
ATOM 6788 C CA . ILE A 1 877 ? -1.187 -25.418 41.951 1.00 89.88 877 ILE A CA 1
ATOM 6789 C C . ILE A 1 877 ? -0.732 -25.528 43.413 1.00 89.88 877 ILE A C 1
ATOM 6791 O O . ILE A 1 877 ? -1.548 -25.366 44.319 1.00 89.88 877 ILE A O 1
ATOM 6795 N N . ALA A 1 878 ? 0.562 -25.748 43.658 1.00 90.44 878 ALA A N 1
ATOM 6796 C CA . ALA A 1 878 ? 1.115 -25.793 45.011 1.00 90.44 878 ALA A CA 1
ATOM 6797 C C . ALA A 1 878 ? 1.100 -24.431 45.739 1.00 90.44 878 ALA A C 1
ATOM 6799 O O . ALA A 1 878 ? 1.211 -24.410 46.962 1.00 90.44 878 ALA A O 1
ATOM 6800 N N . ASN A 1 879 ? 0.946 -23.318 45.013 1.00 88.94 879 ASN A N 1
ATOM 6801 C CA . ASN A 1 879 ? 1.019 -21.949 45.532 1.00 88.94 879 ASN A CA 1
ATOM 6802 C C . ASN A 1 879 ? -0.249 -21.136 45.202 1.00 88.94 879 ASN A C 1
ATOM 6804 O O . ASN A 1 879 ? -0.179 -19.968 44.835 1.00 88.94 879 ASN A O 1
ATOM 6808 N N . GLY A 1 880 ? -1.433 -21.748 45.308 1.00 83.88 880 GLY A N 1
ATOM 6809 C CA . GLY A 1 880 ? -2.696 -21.009 45.156 1.00 83.88 880 GLY A CA 1
ATOM 6810 C C . GLY A 1 880 ? -2.976 -20.526 43.727 1.00 83.88 880 GLY A C 1
ATOM 6811 O O . GLY A 1 880 ? -3.572 -19.473 43.541 1.00 83.88 880 GLY A O 1
ATOM 6812 N N . ALA A 1 881 ? -2.557 -21.311 42.730 1.00 89.31 881 ALA A N 1
ATOM 6813 C CA . ALA A 1 881 ? -2.633 -21.043 41.289 1.00 89.31 881 ALA A CA 1
ATOM 6814 C C . ALA A 1 881 ? -1.670 -19.972 40.745 1.00 89.31 881 ALA A C 1
ATOM 6816 O O . ALA A 1 881 ? -1.647 -19.772 39.530 1.00 89.31 881 ALA A O 1
ATOM 6817 N N . PHE A 1 882 ? -0.835 -19.370 41.593 1.00 91.19 882 PHE A N 1
ATOM 6818 C CA . PHE A 1 882 ? 0.226 -18.453 41.185 1.00 91.19 882 PHE A CA 1
ATOM 6819 C C . PHE A 1 882 ? 1.575 -19.169 41.128 1.00 91.19 882 PHE A C 1
ATOM 6821 O O . PHE A 1 882 ? 1.942 -19.901 42.045 1.00 91.19 882 PHE A O 1
ATOM 6828 N N . ASP A 1 883 ? 2.331 -18.976 40.055 1.00 90.69 883 ASP A N 1
ATOM 6829 C CA . ASP A 1 883 ? 3.698 -19.468 39.937 1.00 90.69 883 ASP A CA 1
ATOM 6830 C C . ASP A 1 883 ? 4.684 -18.406 40.461 1.00 90.69 883 ASP A C 1
ATOM 6832 O O . ASP A 1 883 ? 4.921 -17.418 39.765 1.00 90.69 883 ASP A O 1
ATOM 6836 N N . PRO A 1 884 ? 5.316 -18.599 41.636 1.00 87.56 884 PRO A N 1
ATOM 6837 C CA . PRO A 1 884 ? 6.179 -17.589 42.247 1.00 87.56 884 PRO A CA 1
ATOM 6838 C C . PRO A 1 884 ? 7.527 -17.394 41.540 1.00 87.56 884 PRO A C 1
ATOM 6840 O O . PRO A 1 884 ? 8.212 -16.418 41.828 1.00 87.56 884 PRO A O 1
ATOM 6843 N N . LEU A 1 885 ? 7.952 -18.310 40.657 1.00 86.50 885 LEU A N 1
ATOM 6844 C CA . LEU A 1 885 ? 9.219 -18.150 39.932 1.00 86.50 885 LEU A CA 1
ATOM 6845 C C . LEU A 1 885 ? 9.023 -17.385 38.626 1.00 86.50 885 LEU A C 1
ATOM 6847 O O . LEU A 1 885 ? 9.839 -16.533 38.292 1.00 86.50 885 LEU A O 1
ATOM 6851 N N . SER A 1 886 ? 7.947 -17.677 37.894 1.00 83.69 886 SER A N 1
ATOM 6852 C CA . SER A 1 886 ? 7.611 -16.923 36.682 1.00 83.69 886 SER A CA 1
ATOM 6853 C C . SER A 1 886 ? 6.751 -15.686 36.962 1.00 83.69 886 SER A C 1
ATOM 6855 O O . SER A 1 886 ? 6.593 -14.871 36.066 1.00 83.69 886 SER A O 1
ATOM 6857 N N . GLN A 1 887 ? 6.222 -15.541 38.183 1.00 86.19 887 GLN A N 1
ATOM 6858 C CA . GLN A 1 887 ? 5.357 -14.451 38.655 1.00 86.19 887 GLN A CA 1
ATOM 6859 C C . GLN A 1 887 ? 4.052 -14.274 37.862 1.00 86.19 887 GLN A C 1
ATOM 6861 O O . GLN A 1 887 ? 3.714 -13.178 37.423 1.00 86.19 887 GLN A O 1
ATOM 6866 N N . MET A 1 888 ? 3.302 -15.358 37.661 1.00 87.62 888 MET A N 1
ATOM 6867 C CA . MET A 1 888 ? 2.077 -15.320 36.849 1.00 87.62 888 MET A CA 1
ATOM 6868 C C . MET A 1 888 ? 1.116 -16.473 37.149 1.00 87.62 888 MET A C 1
ATOM 6870 O O . MET A 1 888 ? 1.456 -17.415 37.865 1.00 87.62 888 MET A O 1
ATOM 6874 N N . TYR A 1 889 ? -0.060 -16.435 36.525 1.00 92.56 889 TYR A N 1
ATOM 6875 C CA . TYR A 1 889 ? -1.088 -17.469 36.608 1.00 92.56 889 TYR A CA 1
ATOM 6876 C C . TYR A 1 889 ? -1.128 -18.321 35.320 1.00 92.56 889 TYR A C 1
ATOM 6878 O O . TYR A 1 889 ? -1.738 -17.911 34.329 1.00 92.56 889 TYR A O 1
ATOM 6886 N N . PRO A 1 890 ? -0.485 -19.508 35.284 1.00 93.56 890 PRO A N 1
ATOM 6887 C CA . PRO A 1 890 ? -0.506 -20.375 34.108 1.00 93.56 890 PRO A CA 1
ATOM 6888 C C . PRO A 1 890 ? -1.794 -21.209 34.028 1.00 93.56 890 PRO A C 1
ATOM 6890 O O . PRO A 1 890 ? -2.276 -21.730 35.043 1.00 93.56 890 PRO A O 1
ATOM 6893 N N . ALA A 1 891 ? -2.310 -21.419 32.817 1.00 93.31 891 ALA A N 1
ATOM 6894 C CA . ALA A 1 891 ? -3.450 -22.286 32.516 1.00 93.31 891 ALA A CA 1
ATOM 6895 C C . ALA A 1 891 ? -3.247 -23.087 31.221 1.00 93.31 891 ALA A C 1
ATOM 6897 O O . ALA A 1 891 ? -2.575 -22.637 30.296 1.00 93.31 891 ALA A O 1
ATOM 6898 N N . ARG A 1 892 ? -3.818 -24.293 31.158 1.00 92.31 892 ARG A N 1
ATOM 6899 C CA . ARG A 1 892 ? -3.683 -25.223 30.026 1.00 92.31 892 ARG A CA 1
ATOM 6900 C C . ARG A 1 892 ? -4.895 -25.173 29.104 1.00 92.31 892 ARG A C 1
ATOM 6902 O O . ARG A 1 892 ? -6.015 -24.968 29.567 1.00 92.31 892 ARG A O 1
ATOM 6909 N N . ILE A 1 893 ? -4.680 -25.465 27.820 1.00 91.31 893 ILE A N 1
ATOM 6910 C CA . ILE A 1 893 ? -5.769 -25.696 26.863 1.00 91.31 893 ILE A CA 1
ATOM 6911 C C . ILE A 1 893 ? -6.708 -26.786 27.404 1.00 91.31 893 ILE A C 1
ATOM 6913 O O . ILE A 1 893 ? -6.268 -27.829 27.894 1.00 91.31 893 ILE A O 1
ATOM 6917 N N . GLY A 1 894 ? -8.012 -26.522 27.329 1.00 91.06 894 GLY A N 1
ATOM 6918 C CA . GLY A 1 894 ? -9.075 -27.389 27.834 1.00 91.06 894 GLY A CA 1
ATOM 6919 C C . GLY A 1 894 ? -9.484 -27.131 29.286 1.00 91.06 894 GLY A C 1
ATOM 6920 O O . GLY A 1 894 ? -10.469 -27.718 29.733 1.00 91.06 894 GLY A O 1
ATOM 6921 N N . GLU A 1 895 ? -8.784 -26.265 30.027 1.00 93.06 895 GLU A N 1
ATOM 6922 C CA . GLU A 1 895 ? -9.258 -25.826 31.342 1.00 93.06 895 GLU A CA 1
ATOM 6923 C C . GLU A 1 895 ? -10.466 -24.887 31.241 1.00 93.06 895 GLU A C 1
ATOM 6925 O O . GLU A 1 895 ? -10.593 -24.077 30.320 1.00 93.06 895 GLU A O 1
ATOM 6930 N N . VAL A 1 896 ? -11.325 -24.961 32.257 1.00 94.62 896 VAL A N 1
ATOM 6931 C CA . VAL A 1 896 ? -12.350 -23.959 32.554 1.00 94.62 896 VAL A CA 1
ATOM 6932 C C . VAL A 1 896 ? -11.994 -23.342 33.896 1.00 94.62 896 VAL A C 1
ATOM 6934 O O . VAL A 1 896 ? -12.110 -23.994 34.940 1.00 94.62 896 VAL A O 1
ATOM 6937 N N . LEU A 1 897 ? -11.549 -22.092 33.863 1.00 94.50 897 LEU A N 1
ATOM 6938 C CA . LEU A 1 897 ? -11.191 -21.357 35.067 1.00 94.50 897 LEU A CA 1
ATOM 6939 C C . LEU A 1 897 ? -12.419 -20.643 35.611 1.00 94.50 897 LEU A C 1
ATOM 6941 O O . LEU A 1 897 ? -13.130 -19.976 34.862 1.00 94.50 897 LEU A O 1
ATOM 6945 N N . GLU A 1 898 ? -12.636 -20.760 36.916 1.00 95.12 898 GLU A N 1
ATOM 6946 C CA . GLU A 1 898 ? -13.524 -19.881 37.668 1.00 95.12 898 GLU A CA 1
ATOM 6947 C C . GLU A 1 898 ? -12.674 -18.917 38.496 1.00 95.12 898 GLU A C 1
ATOM 6949 O O . GLU A 1 898 ? -12.023 -19.320 39.463 1.00 95.12 898 GLU A O 1
ATOM 6954 N N . ILE A 1 899 ? -12.648 -17.656 38.079 1.00 95.56 899 ILE A N 1
ATOM 6955 C CA . ILE A 1 899 ? -11.860 -16.594 38.701 1.00 95.56 899 ILE A CA 1
ATOM 6956 C C . ILE A 1 899 ? -12.797 -15.795 39.596 1.00 95.56 899 ILE A C 1
ATOM 6958 O O . ILE A 1 899 ? -13.792 -15.241 39.134 1.00 95.56 899 ILE A O 1
ATOM 6962 N N . VAL A 1 900 ? -12.491 -15.756 40.885 1.00 96.44 900 VAL A N 1
ATOM 6963 C CA . VAL A 1 900 ? -13.261 -15.031 41.889 1.00 96.44 900 VAL A CA 1
ATOM 6964 C C . VAL A 1 900 ? -12.441 -13.837 42.338 1.00 96.44 900 VAL A C 1
ATOM 6966 O O . VAL A 1 900 ? -11.445 -13.992 43.042 1.00 96.44 900 VAL A O 1
ATOM 6969 N N . TRP A 1 901 ? -12.875 -12.643 41.964 1.00 96.19 901 TRP A N 1
ATOM 6970 C CA . TRP A 1 901 ? -12.326 -11.406 42.498 1.00 96.19 901 TRP A CA 1
ATOM 6971 C C . TRP A 1 901 ? -12.962 -11.132 43.853 1.00 96.19 901 TRP A C 1
ATOM 6973 O O . TRP A 1 901 ? -14.183 -11.051 43.950 1.00 96.19 901 TRP A O 1
ATOM 6983 N N . GLN A 1 902 ? -12.150 -11.011 44.897 1.00 95.06 902 GLN A N 1
ATOM 6984 C CA . GLN A 1 902 ? -12.583 -10.784 46.270 1.00 95.06 902 GLN A CA 1
ATOM 6985 C C . GLN A 1 902 ? -12.091 -9.409 46.727 1.00 95.06 902 GLN A C 1
ATOM 6987 O O . GLN A 1 902 ? -10.897 -9.140 46.783 1.00 95.06 902 GLN A O 1
ATOM 6992 N N . ASN A 1 903 ? -13.016 -8.530 47.081 1.00 93.44 903 ASN A N 1
ATOM 6993 C CA . ASN A 1 903 ? -12.719 -7.205 47.599 1.00 93.44 903 ASN A CA 1
ATOM 6994 C C . ASN A 1 903 ? -12.382 -7.288 49.090 1.00 93.44 903 ASN A C 1
ATOM 6996 O O . ASN A 1 903 ? -13.173 -7.847 49.859 1.00 93.44 903 ASN A O 1
ATOM 7000 N N . ALA A 1 904 ? -11.245 -6.727 49.500 1.00 91.12 904 ALA A N 1
ATOM 7001 C CA . ALA A 1 904 ? -10.797 -6.699 50.886 1.00 91.12 904 ALA A CA 1
ATOM 7002 C C . ALA A 1 904 ? -10.391 -5.289 51.322 1.00 91.12 904 ALA A C 1
ATOM 7004 O O . ALA A 1 904 ? -9.824 -4.503 50.563 1.00 91.12 904 ALA A O 1
ATOM 7005 N N . ALA A 1 905 ? -10.665 -4.972 52.584 1.00 89.19 905 ALA A N 1
ATOM 7006 C CA . ALA A 1 905 ? -10.288 -3.701 53.176 1.00 89.19 905 ALA A CA 1
ATOM 7007 C C . ALA A 1 905 ? -8.762 -3.542 53.251 1.00 89.19 905 ALA A C 1
ATOM 7009 O O . ALA A 1 905 ? -8.039 -4.444 53.670 1.00 89.19 905 ALA A O 1
ATOM 7010 N N . SER A 1 906 ? -8.277 -2.358 52.910 1.00 87.44 906 SER A N 1
ATOM 7011 C CA . SER A 1 906 ? -6.853 -2.039 52.817 1.00 87.44 906 SER A CA 1
ATOM 7012 C C . SER A 1 906 ? -6.150 -1.963 54.173 1.00 87.44 906 SER A C 1
ATOM 7014 O O . SER A 1 906 ? -6.752 -1.607 55.187 1.00 87.44 906 SER A O 1
ATOM 7016 N N . TYR A 1 907 ? -4.839 -2.194 54.194 1.00 82.75 907 TYR A N 1
ATOM 7017 C CA . TYR A 1 907 ? -4.003 -2.055 55.388 1.00 82.75 907 TYR A CA 1
ATOM 7018 C C . TYR A 1 907 ? -3.189 -0.750 55.388 1.00 82.75 907 TYR A C 1
ATOM 7020 O O . TYR A 1 907 ? -2.659 -0.360 54.347 1.00 82.75 907 TYR A O 1
ATOM 7028 N N . PRO A 1 908 ? -3.007 -0.090 56.554 1.00 79.75 908 PRO A N 1
ATOM 7029 C CA . PRO A 1 908 ? -3.593 -0.385 57.870 1.00 79.75 908 PRO A CA 1
ATOM 7030 C C . PRO A 1 908 ? -4.938 0.325 58.129 1.00 79.75 908 PRO A C 1
ATOM 7032 O O . PRO A 1 908 ? -5.498 0.179 59.210 1.00 79.75 908 PRO A O 1
ATOM 7035 N N . ALA A 1 909 ? -5.426 1.139 57.188 1.00 77.81 909 ALA A N 1
ATOM 7036 C CA . ALA A 1 909 ? -6.501 2.106 57.430 1.00 77.81 909 ALA A CA 1
ATOM 7037 C C . ALA A 1 909 ? -7.926 1.594 57.142 1.00 77.81 909 ALA A C 1
ATOM 7039 O O . ALA A 1 909 ? -8.883 2.325 57.380 1.00 77.81 909 ALA A O 1
ATOM 7040 N N . GLY A 1 910 ? -8.085 0.374 56.621 1.00 79.38 910 GLY A N 1
ATOM 7041 C CA . GLY A 1 910 ? -9.393 -0.188 56.273 1.00 79.38 910 GLY A CA 1
ATOM 7042 C C . GLY A 1 910 ? -10.062 0.521 55.094 1.00 79.38 910 GLY A C 1
ATOM 7043 O O . GLY A 1 910 ? -11.283 0.523 55.011 1.00 79.38 910 GLY A O 1
ATOM 7044 N N . ILE A 1 911 ? -9.289 1.162 54.205 1.00 82.75 911 ILE A N 1
ATOM 7045 C CA . ILE A 1 911 ? -9.809 1.837 53.002 1.00 82.75 911 ILE A CA 1
ATOM 7046 C C . ILE A 1 911 ? -10.376 0.785 52.043 1.00 82.75 911 ILE A C 1
ATOM 7048 O O . ILE A 1 911 ? -9.772 -0.266 51.843 1.00 82.75 911 ILE A O 1
ATOM 7052 N N . TYR A 1 912 ? -11.533 1.054 51.453 1.00 84.25 912 TYR A N 1
ATOM 7053 C CA . TYR A 1 912 ? -12.255 0.118 50.599 1.00 84.25 912 TYR A CA 1
ATOM 7054 C C . TYR A 1 912 ? -13.021 0.898 49.531 1.00 84.25 912 TYR A C 1
ATOM 7056 O O . TYR A 1 912 ? -13.513 2.003 49.779 1.00 84.25 912 TYR A O 1
ATOM 7064 N N . GLY A 1 913 ? -13.109 0.323 48.339 1.00 86.81 913 GLY A N 1
ATOM 7065 C CA . GLY A 1 913 ? -13.694 0.955 47.165 1.00 86.81 913 GLY A CA 1
ATOM 7066 C C . GLY A 1 913 ? -14.207 -0.093 46.192 1.00 86.81 913 GLY A C 1
ATOM 7067 O O . GLY A 1 913 ? -14.094 -1.291 46.443 1.00 86.81 913 GLY A O 1
ATOM 7068 N N . LEU A 1 914 ? -14.803 0.362 45.100 1.00 91.19 914 LEU A N 1
ATOM 7069 C CA . LEU A 1 914 ? -15.111 -0.511 43.975 1.00 91.19 914 LEU A CA 1
ATOM 7070 C C . LEU A 1 914 ? -13.876 -0.664 43.074 1.00 91.19 914 LEU A C 1
ATOM 7072 O O . LEU A 1 914 ? -13.028 0.227 43.020 1.00 91.19 914 LEU A O 1
ATOM 7076 N N . HIS A 1 915 ? -13.797 -1.771 42.343 1.00 94.19 915 HIS A N 1
ATOM 7077 C CA . HIS A 1 915 ? -12.749 -2.009 41.354 1.00 94.19 915 HIS A CA 1
ATOM 7078 C C . HIS A 1 915 ? -13.388 -2.485 40.041 1.00 94.19 915 HIS A C 1
ATOM 7080 O O . HIS A 1 915 ? -13.897 -3.605 39.997 1.00 94.19 915 HIS A O 1
ATOM 7086 N N . PRO A 1 916 ? -13.390 -1.690 38.957 1.00 94.62 916 PRO A N 1
ATOM 7087 C CA . PRO A 1 916 ? -13.743 -2.201 37.639 1.00 94.62 916 PRO A CA 1
ATOM 7088 C C . PRO A 1 916 ? -12.644 -3.167 37.209 1.00 94.62 916 PRO A C 1
ATOM 7090 O O . PRO A 1 916 ? -11.521 -2.751 36.952 1.00 94.62 916 PRO A O 1
ATOM 7093 N N . MET A 1 917 ? -12.926 -4.462 37.204 1.00 94.81 917 MET A N 1
ATOM 7094 C CA . MET A 1 917 ? -11.960 -5.482 36.819 1.00 94.81 917 MET A CA 1
ATOM 7095 C C . MET A 1 917 ? -12.070 -5.722 35.314 1.00 94.81 917 MET A C 1
ATOM 7097 O O . MET A 1 917 ? -13.162 -5.990 34.808 1.00 94.81 917 MET A O 1
ATOM 7101 N N . HIS A 1 918 ? -10.937 -5.633 34.620 1.00 93.25 918 HIS A N 1
ATOM 7102 C CA . HIS A 1 918 ? -10.797 -5.802 33.178 1.00 93.25 918 HIS A CA 1
ATOM 7103 C C . HIS A 1 918 ? -9.902 -7.000 32.843 1.00 93.25 918 HIS A C 1
ATOM 7105 O O . HIS A 1 918 ? -8.935 -7.273 33.561 1.00 93.25 918 HIS A O 1
ATOM 7111 N N . ALA A 1 919 ? -10.215 -7.702 31.755 1.00 89.69 919 ALA A N 1
ATOM 7112 C CA . ALA A 1 919 ? -9.396 -8.784 31.223 1.00 89.69 919 ALA A CA 1
ATOM 7113 C C . ALA A 1 919 ? -9.050 -8.555 29.748 1.00 89.69 919 ALA A C 1
ATOM 7115 O O . ALA A 1 919 ? -9.934 -8.339 28.920 1.00 89.69 919 ALA A O 1
ATOM 7116 N N . HIS A 1 920 ? -7.767 -8.699 29.429 1.00 87.25 920 HIS A N 1
ATOM 7117 C CA . HIS A 1 920 ? -7.277 -8.832 28.063 1.00 87.25 920 HIS A CA 1
ATOM 7118 C C . HIS A 1 920 ? -7.535 -10.256 27.533 1.00 87.25 920 HIS A C 1
ATOM 7120 O O . HIS A 1 920 ? -7.843 -11.179 28.292 1.00 87.25 920 HIS A O 1
ATOM 7126 N N . GLY A 1 921 ? -7.352 -10.461 26.224 1.00 73.31 921 GLY A N 1
ATOM 7127 C CA . GLY A 1 921 ? -7.435 -11.794 25.604 1.00 73.31 921 GLY A CA 1
ATOM 7128 C C . GLY A 1 921 ? -8.832 -12.255 25.208 1.00 73.31 921 GLY A C 1
ATOM 7129 O O . GLY A 1 921 ? -9.032 -13.429 24.892 1.00 73.31 921 GLY A O 1
ATOM 7130 N N . GLY A 1 922 ? -9.786 -11.326 25.194 1.00 75.56 922 GLY A N 1
ATOM 7131 C CA . GLY A 1 922 ? -11.173 -11.566 24.824 1.00 75.56 922 GLY A CA 1
ATOM 7132 C C . GLY A 1 922 ? -12.101 -11.672 26.036 1.00 75.56 922 GLY A C 1
ATOM 7133 O O . GLY A 1 922 ? -11.668 -11.600 27.186 1.00 75.56 922 GLY A O 1
ATOM 7134 N N . PRO A 1 923 ? -13.409 -11.811 25.794 1.00 81.25 923 PRO A N 1
ATOM 7135 C CA . PRO A 1 923 ? -14.394 -11.709 26.857 1.00 81.25 923 PRO A CA 1
ATOM 7136 C C . PRO A 1 923 ? -14.521 -12.996 27.671 1.00 81.25 923 PRO A C 1
ATOM 7138 O O . PRO A 1 923 ? -14.405 -14.112 27.161 1.00 81.25 923 PRO A O 1
ATOM 7141 N N . TYR A 1 924 ? -14.856 -12.818 28.940 1.00 89.25 924 TYR A N 1
ATOM 7142 C CA . TYR A 1 924 ? -15.227 -13.859 29.886 1.00 89.25 924 TYR A CA 1
ATOM 7143 C C . TYR A 1 924 ? -16.742 -13.874 30.111 1.00 89.25 924 TYR A C 1
ATOM 7145 O O . TYR A 1 924 ? -17.480 -12.990 29.674 1.00 89.25 924 TYR A O 1
ATOM 7153 N N . TRP A 1 925 ? -17.213 -14.886 30.832 1.00 92.06 925 TRP A N 1
ATOM 7154 C CA . TRP A 1 925 ? -18.587 -14.948 31.315 1.00 92.06 925 TRP A CA 1
ATOM 7155 C C . TRP A 1 925 ? -18.657 -14.416 32.742 1.00 92.06 925 TRP A C 1
ATOM 7157 O O . TRP A 1 925 ? -18.090 -15.022 33.650 1.00 92.06 925 TRP A O 1
ATOM 7167 N N . ASP A 1 926 ? -19.348 -13.295 32.937 1.00 92.81 926 ASP A N 1
ATOM 7168 C CA . ASP A 1 926 ? -19.703 -12.744 34.244 1.00 92.81 926 ASP A CA 1
ATOM 7169 C C . ASP A 1 926 ? -20.882 -13.521 34.834 1.00 92.81 926 ASP A C 1
ATOM 7171 O O . ASP A 1 926 ? -21.977 -13.569 34.265 1.00 92.81 926 ASP A O 1
ATOM 7175 N N . LEU A 1 927 ? -20.630 -14.161 35.974 1.00 91.19 927 LEU A N 1
ATOM 7176 C CA . LEU A 1 927 ? -21.557 -15.047 36.679 1.00 91.19 927 LEU A CA 1
ATOM 7177 C C . LEU A 1 927 ? -22.110 -14.376 37.947 1.00 91.19 927 LEU A C 1
ATOM 7179 O O . LEU A 1 927 ? -22.668 -15.054 38.811 1.00 91.19 927 LEU A O 1
ATOM 7183 N N . GLY A 1 928 ? -21.973 -13.054 38.050 1.00 88.94 928 GLY A N 1
ATOM 7184 C CA . GLY A 1 928 ? -22.546 -12.245 39.116 1.00 88.94 928 GLY A CA 1
ATOM 7185 C C . GLY A 1 928 ? -21.584 -11.929 40.257 1.00 88.94 928 GLY A C 1
ATOM 7186 O O . GLY A 1 928 ? -20.429 -12.365 40.303 1.00 88.94 928 GLY A O 1
ATOM 7187 N N . SER A 1 929 ? -22.102 -11.139 41.188 1.00 91.69 929 SER A N 1
ATOM 7188 C CA . SER A 1 929 ? -21.403 -10.595 42.348 1.00 91.69 929 SER A CA 1
ATOM 7189 C C . SER A 1 929 ? -22.260 -10.666 43.609 1.00 91.69 929 SER A C 1
ATOM 7191 O O . SER A 1 929 ? -23.489 -10.750 43.551 1.00 91.69 929 SER A O 1
ATOM 7193 N N . GLY A 1 930 ? -21.608 -10.642 44.768 1.00 90.38 930 GLY A N 1
ATOM 7194 C CA . GLY A 1 930 ? -22.280 -10.711 46.060 1.00 90.38 930 GLY A CA 1
ATOM 7195 C C . GLY A 1 930 ? -21.476 -10.078 47.186 1.00 90.38 930 GLY A C 1
ATOM 7196 O O . GLY A 1 930 ? -20.318 -9.696 47.020 1.00 90.38 930 GLY A O 1
ATOM 7197 N N . SER A 1 931 ? -22.114 -9.943 48.345 1.00 90.75 931 SER A N 1
ATOM 7198 C CA . SER A 1 931 ? -21.524 -9.317 49.526 1.00 90.75 931 SER A CA 1
ATOM 7199 C C . SER A 1 931 ? -20.704 -10.298 50.370 1.00 90.75 931 SER A C 1
ATOM 7201 O O . SER A 1 931 ? -20.970 -11.500 50.392 1.00 90.75 931 SER A O 1
ATOM 7203 N N . GLY A 1 932 ? -19.722 -9.762 51.103 1.00 90.00 932 GLY A N 1
ATOM 7204 C CA . GLY A 1 932 ? -18.920 -10.513 52.075 1.00 90.00 932 GLY A CA 1
ATOM 7205 C C . GLY A 1 932 ? -17.880 -11.447 51.450 1.00 90.00 932 GLY A C 1
ATOM 7206 O O . GLY A 1 932 ? -17.299 -11.138 50.409 1.00 90.00 932 GLY A O 1
ATOM 7207 N N . GLU A 1 933 ? -17.621 -12.573 52.118 1.00 92.38 933 GLU A N 1
ATOM 7208 C CA . GLU A 1 933 ? -16.704 -13.620 51.656 1.00 92.38 933 GLU A CA 1
ATOM 7209 C C . GLU A 1 933 ? -17.383 -14.526 50.624 1.00 92.38 933 GLU A C 1
ATOM 7211 O O . GLU A 1 933 ? -18.533 -14.943 50.791 1.00 92.38 933 GLU A O 1
ATOM 7216 N N . TYR A 1 934 ? -16.665 -14.850 49.555 1.00 94.31 934 TYR A N 1
ATOM 7217 C CA . TYR A 1 934 ? -17.140 -15.787 48.553 1.00 94.31 934 TYR A CA 1
ATOM 7218 C C . TYR A 1 934 ? -17.282 -17.205 49.126 1.00 94.31 934 TYR A C 1
ATOM 7220 O O . TYR A 1 934 ? -16.362 -17.743 49.741 1.00 94.31 934 TYR A O 1
ATOM 7228 N N . SER A 1 935 ? -18.404 -17.864 48.825 1.00 93.25 935 SER A N 1
ATOM 7229 C CA . SER A 1 935 ? -18.536 -19.317 48.962 1.00 93.25 935 SER A CA 1
ATOM 7230 C C . SER A 1 935 ? -19.247 -19.917 47.743 1.00 93.25 935 SER A C 1
ATOM 7232 O O . SER A 1 935 ? -20.206 -19.317 47.242 1.00 93.25 935 SER A O 1
ATOM 7234 N N . PRO A 1 936 ? -18.821 -21.101 47.259 1.00 90.12 936 PRO A N 1
ATOM 7235 C CA . PRO A 1 936 ? -19.470 -21.775 46.132 1.00 90.12 936 PRO A CA 1
ATOM 7236 C C . PRO A 1 936 ? -20.959 -22.047 46.372 1.00 90.12 936 PRO A C 1
ATOM 7238 O O . PRO A 1 936 ? -21.761 -21.975 45.444 1.00 90.12 936 PRO A O 1
ATOM 7241 N N . GLU A 1 937 ? -21.340 -22.339 47.616 1.00 89.19 937 GLU A N 1
ATOM 7242 C CA . GLU A 1 937 ? -22.722 -22.605 48.007 1.00 89.19 937 GLU A CA 1
ATOM 7243 C C . GLU A 1 937 ? -23.582 -21.341 47.899 1.00 89.19 937 GLU A C 1
ATOM 7245 O O . GLU A 1 937 ? -24.674 -21.391 47.332 1.00 89.19 937 GLU A O 1
ATOM 7250 N N . ALA A 1 938 ? -23.087 -20.196 48.387 1.00 87.75 938 ALA A N 1
ATOM 7251 C CA . ALA A 1 938 ? -23.807 -18.928 48.275 1.00 87.75 938 ALA A CA 1
ATOM 7252 C C . ALA A 1 938 ? -23.939 -18.478 46.815 1.00 87.75 938 ALA A C 1
ATOM 7254 O O . ALA A 1 938 ? -25.002 -18.002 46.416 1.00 87.75 938 ALA A O 1
ATOM 7255 N N . HIS A 1 939 ? -22.894 -18.670 46.003 1.00 91.00 939 HIS A N 1
ATOM 7256 C CA . HIS A 1 939 ? -22.939 -18.358 44.574 1.00 91.00 939 HIS A CA 1
ATOM 7257 C C . HIS A 1 939 ? -23.945 -19.236 43.823 1.00 91.00 939 HIS A C 1
ATOM 7259 O O . HIS A 1 939 ? -24.729 -18.719 43.031 1.00 91.00 939 HIS A O 1
ATOM 7265 N N . ALA A 1 940 ? -23.994 -20.539 44.115 1.00 87.38 940 ALA A N 1
ATOM 7266 C CA . ALA A 1 940 ? -24.975 -21.443 43.518 1.00 87.38 940 ALA A CA 1
ATOM 7267 C C . ALA A 1 940 ? -26.420 -21.029 43.850 1.00 87.38 940 ALA A C 1
ATOM 7269 O O . ALA A 1 940 ? -27.246 -20.924 42.945 1.00 87.38 940 ALA A O 1
ATOM 7270 N N . VAL A 1 941 ? -26.705 -20.713 45.120 1.00 87.62 941 VAL A N 1
ATOM 7271 C CA . VAL A 1 941 ? -28.025 -20.215 45.554 1.00 87.62 941 VAL A CA 1
ATOM 7272 C C . VAL A 1 941 ? -28.386 -18.901 44.856 1.00 87.62 941 VAL A C 1
ATOM 7274 O O . VAL A 1 941 ? -29.534 -18.699 44.457 1.00 87.62 941 VAL A O 1
ATOM 7277 N N . LEU A 1 942 ? -27.410 -18.009 44.675 1.00 87.56 942 LEU A N 1
ATOM 7278 C CA . LEU A 1 942 ? -27.610 -16.744 43.975 1.00 87.56 942 LEU A CA 1
ATOM 7279 C C . LEU A 1 942 ? -27.989 -16.976 42.507 1.00 87.56 942 LEU A C 1
ATOM 7281 O O . LEU A 1 942 ? -28.990 -16.435 42.043 1.00 87.56 942 LEU A O 1
ATOM 7285 N N . LEU A 1 943 ? -27.258 -17.836 41.796 1.00 87.50 943 LEU A N 1
ATOM 7286 C CA . LEU A 1 943 ? -27.563 -18.186 40.405 1.00 87.50 943 LEU A CA 1
ATOM 7287 C C . LEU A 1 943 ? -28.932 -18.869 40.254 1.00 87.50 943 LEU A C 1
ATOM 7289 O O . LEU A 1 943 ? -29.658 -18.591 39.297 1.00 87.50 943 LEU A O 1
ATOM 7293 N N . GLU A 1 944 ? -29.316 -19.734 41.197 1.00 85.25 944 GLU A N 1
ATOM 7294 C CA . GLU A 1 944 ? -30.655 -20.337 41.238 1.00 85.25 944 GLU A CA 1
ATOM 7295 C C . GLU A 1 944 ? -31.753 -19.275 41.387 1.00 85.25 944 GLU A C 1
ATOM 7297 O O . GLU A 1 944 ? -32.789 -19.373 40.731 1.00 85.25 944 GLU A O 1
ATOM 7302 N N . SER A 1 945 ? -31.521 -18.222 42.179 1.00 87.19 945 SER A N 1
ATOM 7303 C CA . SER A 1 945 ? -32.513 -17.156 42.382 1.00 87.19 945 SER A CA 1
ATOM 7304 C C . SER A 1 945 ? -32.792 -16.314 41.125 1.00 87.19 945 SER A C 1
ATOM 7306 O O . SER A 1 945 ? -33.884 -15.763 40.996 1.00 87.19 945 SER A O 1
ATOM 7308 N N . TYR A 1 946 ? -31.846 -16.273 40.178 1.00 85.19 946 TYR A N 1
ATOM 7309 C CA . TYR A 1 946 ? -31.961 -15.571 38.890 1.00 85.19 946 TYR A CA 1
ATOM 7310 C C . TYR A 1 946 ? -32.183 -16.504 37.690 1.00 85.19 946 TYR A C 1
ATOM 7312 O O . TYR A 1 946 ? -32.191 -16.068 36.537 1.00 85.19 946 TYR A O 1
ATOM 7320 N N . SER A 1 947 ? -32.376 -17.797 37.942 1.00 81.38 947 SER A N 1
ATOM 7321 C CA . SER A 1 947 ? -32.656 -18.791 36.909 1.00 81.38 947 SER A CA 1
ATOM 7322 C C . SER A 1 947 ? -34.074 -18.613 36.348 1.00 81.38 947 SER A C 1
ATOM 7324 O O . SER A 1 947 ? -35.053 -18.561 37.093 1.00 81.38 947 SER A O 1
ATOM 7326 N N . ALA A 1 948 ? -34.212 -18.541 35.022 1.00 70.00 948 ALA A N 1
ATOM 7327 C CA . ALA A 1 948 ? -35.499 -18.371 34.345 1.00 70.00 948 ALA A CA 1
ATOM 7328 C C . ALA A 1 948 ? -35.949 -19.684 33.678 1.00 70.00 948 ALA A C 1
ATOM 7330 O O . ALA A 1 948 ? -35.169 -20.361 33.012 1.00 70.00 948 ALA A O 1
ATOM 7331 N N . GLY A 1 949 ? -37.226 -20.061 33.832 1.00 65.31 949 GLY A N 1
ATOM 7332 C CA . GLY A 1 949 ? -37.823 -21.184 33.090 1.00 65.31 949 GLY A CA 1
ATOM 7333 C C . GLY A 1 949 ? -37.213 -22.572 33.357 1.00 65.31 949 GLY A C 1
ATOM 7334 O O . GLY A 1 949 ? -37.155 -23.381 32.435 1.00 65.31 949 GLY A O 1
ATOM 7335 N N . ASN A 1 950 ? -36.781 -22.862 34.592 1.00 59.72 950 ASN A N 1
ATOM 7336 C CA . ASN A 1 950 ? -36.047 -24.082 34.993 1.00 59.72 950 ASN A CA 1
ATOM 7337 C C . ASN A 1 950 ? -34.647 -24.252 34.350 1.00 59.72 950 ASN A C 1
ATOM 7339 O O . ASN A 1 950 ? -34.084 -25.344 34.428 1.00 59.72 950 ASN A O 1
ATOM 7343 N N . GLY A 1 951 ? -34.077 -23.213 33.727 1.00 67.56 951 GLY A N 1
ATOM 7344 C CA . GLY A 1 951 ? -32.698 -23.203 33.218 1.00 67.56 951 GLY A CA 1
ATOM 7345 C C . GLY A 1 951 ? -31.767 -22.327 34.074 1.00 67.56 951 GLY A C 1
ATOM 7346 O O . GLY A 1 951 ? -32.246 -21.337 34.625 1.00 67.56 951 GLY A O 1
ATOM 7347 N N . PRO A 1 952 ? -30.466 -22.664 34.199 1.00 74.31 952 PRO A N 1
ATOM 7348 C CA . PRO A 1 952 ? -29.510 -21.885 34.991 1.00 74.31 952 PRO A CA 1
ATOM 7349 C C . PRO A 1 952 ? -29.339 -20.466 34.431 1.00 74.31 952 PRO A C 1
ATOM 7351 O O . PRO A 1 952 ? -29.417 -20.277 33.216 1.00 74.31 952 PRO A O 1
ATOM 7354 N N . TYR A 1 953 ? -29.067 -19.483 35.299 1.00 81.81 953 TYR A N 1
ATOM 7355 C CA . TYR A 1 953 ? -28.682 -18.138 34.856 1.00 81.81 953 TYR A CA 1
ATOM 7356 C C . TYR A 1 953 ? -27.466 -18.239 33.914 1.00 81.81 953 TYR A C 1
ATOM 7358 O O . TYR A 1 953 ? -26.434 -18.782 34.321 1.00 81.81 953 TYR A O 1
ATOM 7366 N N . PRO A 1 954 ? -27.574 -17.764 32.660 1.00 80.69 954 PRO A N 1
ATOM 7367 C CA . PRO A 1 954 ? -26.557 -18.020 31.646 1.00 80.69 954 PRO A CA 1
ATOM 7368 C C . PRO A 1 954 ? -25.296 -17.166 31.827 1.00 80.69 954 PRO A C 1
ATOM 7370 O O . PRO A 1 954 ? -24.280 -17.464 31.211 1.00 80.69 954 PRO A O 1
ATOM 7373 N N . GLY A 1 955 ? -25.332 -16.125 32.663 1.00 86.62 955 GLY A N 1
ATOM 7374 C CA . GLY A 1 955 ? -24.258 -15.138 32.720 1.00 86.62 955 GLY A CA 1
ATOM 7375 C C . GLY A 1 955 ? -24.279 -14.166 31.543 1.00 86.62 955 GLY A C 1
ATOM 7376 O O . GLY A 1 955 ? -25.103 -14.274 30.631 1.00 86.62 955 GLY A O 1
ATOM 7377 N N . SER A 1 956 ? -23.347 -13.216 31.578 1.00 90.06 956 SER A N 1
ATOM 7378 C CA . SER A 1 956 ? -23.168 -12.211 30.529 1.00 90.06 956 SER A CA 1
ATOM 7379 C C . SER A 1 956 ? -21.731 -12.206 30.015 1.00 90.06 956 SER A C 1
ATOM 7381 O O . SER A 1 956 ? -20.786 -12.216 30.802 1.00 90.06 956 SER A O 1
ATOM 7383 N N . ARG A 1 957 ? -21.557 -12.197 28.693 1.00 90.81 957 ARG A N 1
ATOM 7384 C CA . ARG A 1 957 ? -20.260 -12.085 28.015 1.00 90.81 957 ARG A CA 1
ATOM 7385 C C . ARG A 1 957 ? -19.749 -10.649 28.133 1.00 90.81 957 ARG A C 1
ATOM 7387 O O . ARG A 1 957 ? -20.355 -9.737 27.572 1.00 90.81 957 ARG A O 1
ATOM 7394 N N . ARG A 1 958 ? -18.659 -10.459 28.874 1.00 90.75 958 ARG A N 1
ATOM 7395 C CA . ARG A 1 958 ? -18.096 -9.156 29.262 1.00 90.75 958 ARG A CA 1
ATOM 7396 C C . ARG A 1 958 ? -16.573 -9.205 29.236 1.00 90.75 958 ARG A C 1
ATOM 7398 O O . ARG A 1 958 ? -15.995 -10.279 29.358 1.00 90.75 958 ARG A O 1
ATOM 7405 N N . ASP A 1 959 ? -15.929 -8.053 29.127 1.00 91.00 959 ASP A N 1
ATOM 7406 C CA . ASP A 1 959 ? -14.496 -7.922 29.428 1.00 91.00 959 ASP A CA 1
ATOM 7407 C C . ASP A 1 959 ? -14.228 -6.993 30.618 1.00 91.00 959 ASP A C 1
ATOM 7409 O O . ASP A 1 959 ? -13.147 -7.045 31.200 1.00 91.00 959 ASP A O 1
ATOM 7413 N N . THR A 1 960 ? -15.216 -6.193 31.040 1.00 93.06 960 THR A N 1
ATOM 7414 C CA . THR A 1 960 ? -15.065 -5.266 32.166 1.00 93.06 960 THR A CA 1
ATOM 7415 C C . THR A 1 960 ? -16.298 -5.263 33.063 1.00 93.06 960 THR A C 1
ATOM 7417 O O . THR A 1 960 ? -17.411 -4.929 32.642 1.00 93.06 960 THR A O 1
ATOM 7420 N N . THR A 1 961 ? -16.119 -5.599 34.341 1.00 94.31 961 THR A N 1
ATOM 7421 C CA . THR A 1 961 ? -17.216 -5.690 35.317 1.00 94.31 961 THR A CA 1
ATOM 7422 C C . THR A 1 961 ? -16.814 -5.176 36.699 1.00 94.31 961 THR A C 1
ATOM 7424 O O . THR A 1 961 ? -15.644 -5.170 37.063 1.00 94.31 961 THR A O 1
ATOM 7427 N N . LEU A 1 962 ? -17.789 -4.702 37.480 1.00 94.00 962 LEU A N 1
ATOM 7428 C CA . LEU A 1 962 ? -17.535 -3.959 38.720 1.00 94.00 962 LEU A CA 1
ATOM 7429 C C . LEU A 1 962 ? -17.430 -4.880 39.937 1.00 94.00 962 LEU A C 1
ATOM 7431 O O . LEU A 1 962 ? -18.412 -5.477 40.368 1.00 94.00 962 LEU A O 1
ATOM 7435 N N . LEU A 1 963 ? -16.261 -4.976 40.552 1.00 93.94 963 LEU A N 1
ATOM 7436 C CA . LEU A 1 963 ? -16.139 -5.521 41.897 1.00 93.94 963 LEU A CA 1
ATOM 7437 C C . LEU A 1 963 ? -16.598 -4.449 42.891 1.00 93.94 963 LEU A C 1
ATOM 7439 O O . LEU A 1 963 ? -15.827 -3.574 43.275 1.00 93.94 963 LEU A O 1
ATOM 7443 N N . TYR A 1 964 ? -17.873 -4.483 43.270 1.00 91.31 964 TYR A N 1
ATOM 7444 C CA . TYR A 1 964 ? -18.437 -3.505 44.196 1.00 91.31 964 TYR A CA 1
ATOM 7445 C C . TYR A 1 964 ? -17.909 -3.666 45.622 1.00 91.31 964 TYR A C 1
ATOM 7447 O O . TYR A 1 964 ? -17.434 -4.727 46.039 1.00 91.31 964 TYR A O 1
ATOM 7455 N N . LYS A 1 965 ? -18.090 -2.600 46.403 1.00 85.88 965 LYS A N 1
ATOM 7456 C CA . LYS A 1 965 ? -18.152 -2.681 47.859 1.00 85.88 965 LYS A CA 1
ATOM 7457 C C . LYS A 1 965 ? -19.623 -2.820 48.267 1.00 85.88 965 LYS A C 1
ATOM 7459 O O . LYS A 1 965 ? -20.439 -1.974 47.917 1.00 85.88 965 LYS A O 1
ATOM 7464 N N . TYR A 1 966 ? -19.987 -3.887 48.980 1.00 85.38 966 TYR A N 1
ATOM 7465 C CA . TYR A 1 966 ? -21.376 -4.086 49.438 1.00 85.38 966 TYR A CA 1
ATOM 7466 C C . TYR A 1 966 ? -21.609 -3.627 50.883 1.00 85.38 966 TYR A C 1
ATOM 7468 O O . TYR A 1 966 ? -22.750 -3.555 51.339 1.00 85.38 966 TYR A O 1
ATOM 7476 N N . THR A 1 967 ? -20.543 -3.307 51.620 1.00 78.19 967 THR A N 1
ATOM 7477 C CA . THR A 1 967 ? -20.653 -2.717 52.958 1.00 78.19 967 THR A CA 1
ATOM 7478 C C . THR A 1 967 ? -20.738 -1.194 52.880 1.00 78.19 967 THR A C 1
ATOM 7480 O O . THR A 1 967 ? -19.991 -0.554 52.145 1.00 78.19 967 THR A O 1
ATOM 7483 N N . LEU A 1 968 ? -21.637 -0.609 53.674 1.00 70.69 968 LEU A N 1
ATOM 7484 C CA . LEU A 1 968 ? -21.715 0.842 53.893 1.00 70.69 968 LEU A CA 1
ATOM 7485 C C . LEU A 1 968 ? -20.880 1.295 55.100 1.00 70.69 968 LEU A C 1
ATOM 7487 O O . LEU A 1 968 ? -20.650 2.488 55.287 1.00 70.69 968 LEU A O 1
ATOM 7491 N N . GLN A 1 969 ? -20.480 0.354 55.959 1.00 75.06 969 GLN A N 1
ATOM 7492 C CA . GLN A 1 969 ? -19.664 0.626 57.137 1.00 75.06 969 GLN A CA 1
ATOM 7493 C C . GLN A 1 969 ? -18.208 0.318 56.830 1.00 75.06 969 GLN A C 1
ATOM 7495 O O . GLN A 1 969 ? -17.925 -0.673 56.159 1.00 75.06 969 GLN A O 1
ATOM 7500 N N . ALA A 1 970 ? -17.304 1.146 57.361 1.00 78.00 970 ALA A N 1
ATOM 7501 C CA . ALA A 1 970 ? -15.873 0.934 57.221 1.00 78.00 970 ALA A CA 1
ATOM 7502 C C . ALA A 1 970 ? -15.477 -0.439 57.803 1.00 78.00 970 ALA A C 1
ATOM 7504 O O . ALA A 1 970 ? -15.599 -0.625 59.019 1.00 78.00 970 ALA A O 1
ATOM 7505 N N . PRO A 1 971 ? -15.049 -1.390 56.955 1.00 83.31 971 PRO A N 1
ATOM 7506 C CA . PRO A 1 971 ? -14.617 -2.709 57.388 1.00 83.31 971 PRO A CA 1
ATOM 7507 C C . PRO A 1 971 ? -13.286 -2.620 58.146 1.00 83.31 971 PRO A C 1
ATOM 7509 O O . PRO A 1 971 ? -12.517 -1.665 57.989 1.00 83.31 971 PRO A O 1
ATOM 7512 N N . GLN A 1 972 ? -12.996 -3.615 58.983 1.00 87.38 972 GLN A N 1
ATOM 7513 C CA . GLN A 1 972 ? -11.674 -3.727 59.603 1.00 87.38 972 GLN A CA 1
ATOM 7514 C C . GLN A 1 972 ? -10.607 -4.011 58.533 1.00 87.38 972 GLN A C 1
ATOM 7516 O O . GLN A 1 972 ? -10.911 -4.679 57.548 1.00 87.38 972 GLN A O 1
ATOM 7521 N N . PRO A 1 973 ? -9.346 -3.564 58.698 1.00 86.94 973 PRO A N 1
ATOM 7522 C CA . PRO A 1 973 ? -8.275 -3.881 57.751 1.00 86.94 973 PRO A CA 1
ATOM 7523 C C . PRO A 1 973 ? -8.174 -5.391 57.461 1.00 86.94 973 PRO A C 1
ATOM 7525 O O . PRO A 1 973 ? -8.045 -6.195 58.387 1.00 86.94 973 PRO A O 1
ATOM 7528 N N . GLY A 1 974 ? -8.233 -5.763 56.180 1.00 85.62 974 GLY A N 1
ATOM 7529 C CA . GLY A 1 974 ? -8.262 -7.143 55.682 1.00 85.62 974 GLY A CA 1
ATOM 7530 C C . GLY A 1 974 ? -9.632 -7.820 55.626 1.00 85.62 974 GLY A C 1
ATOM 7531 O O . GLY A 1 974 ? -9.728 -8.923 55.096 1.00 85.62 974 GLY A O 1
ATOM 7532 N N . GLU A 1 975 ? -10.694 -7.205 56.147 1.00 90.62 975 GLU A N 1
ATOM 7533 C CA . GLU A 1 975 ? -12.042 -7.774 56.084 1.00 90.62 975 GLU A CA 1
ATOM 7534 C C . GLU A 1 975 ? -12.589 -7.723 54.648 1.00 90.62 975 GLU A C 1
ATOM 7536 O O . GLU A 1 975 ? -12.574 -6.685 53.973 1.00 90.62 975 GLU A O 1
ATOM 7541 N N . VAL A 1 976 ? -13.066 -8.875 54.180 1.00 91.50 976 VAL A N 1
ATOM 7542 C CA . VAL A 1 976 ? -13.634 -9.049 52.843 1.00 91.50 976 VAL A CA 1
ATOM 7543 C C . VAL A 1 976 ? -15.065 -8.520 52.778 1.00 91.50 976 VAL A C 1
ATOM 7545 O O . VAL A 1 976 ? -15.865 -8.746 53.683 1.00 91.50 976 VAL A O 1
ATOM 7548 N N . ASN A 1 977 ? -15.401 -7.790 51.714 1.00 90.88 977 ASN A N 1
ATOM 7549 C CA . ASN A 1 977 ? -16.638 -6.998 51.664 1.00 90.88 977 ASN A CA 1
ATOM 7550 C C . ASN A 1 977 ? -17.426 -7.086 50.345 1.00 90.88 977 ASN A C 1
ATOM 7552 O O . ASN A 1 977 ? -18.493 -6.478 50.222 1.00 90.88 977 ASN A O 1
ATOM 7556 N N . GLY A 1 978 ? -16.957 -7.884 49.390 1.00 92.75 978 GLY A N 1
ATOM 7557 C CA . GLY A 1 978 ? -17.658 -8.149 48.139 1.00 92.75 978 GLY A CA 1
ATOM 7558 C C . GLY A 1 978 ? -16.876 -9.100 47.250 1.00 92.75 978 GLY A C 1
ATOM 7559 O O . GLY A 1 978 ? -15.658 -9.180 47.366 1.00 92.75 978 GLY A O 1
ATOM 7560 N N . TRP A 1 979 ? -17.557 -9.816 46.365 1.00 94.69 979 TRP A N 1
ATOM 7561 C CA . TRP A 1 979 ? -16.931 -10.726 45.411 1.00 94.69 979 TRP A CA 1
ATOM 7562 C C . TRP A 1 979 ? -17.607 -10.664 44.041 1.00 94.69 979 TRP A C 1
ATOM 7564 O O . TRP A 1 979 ? -18.781 -10.307 43.946 1.00 94.69 979 TRP A O 1
ATOM 7574 N N . ARG A 1 980 ? -16.876 -11.035 42.983 1.00 94.62 980 ARG A N 1
ATOM 7575 C CA . ARG A 1 980 ? -17.381 -11.185 41.609 1.00 94.62 980 ARG A CA 1
ATOM 7576 C C . ARG A 1 980 ? -16.778 -12.411 40.934 1.00 94.62 980 ARG A C 1
ATOM 7578 O O . ARG A 1 980 ? -15.597 -12.687 41.131 1.00 94.62 980 ARG A O 1
ATOM 7585 N N . VAL A 1 981 ? -17.576 -13.145 40.159 1.00 94.88 981 VAL A N 1
ATOM 7586 C CA . VAL A 1 981 ? -17.170 -14.430 39.568 1.00 94.88 981 VAL A CA 1
ATOM 7587 C C . VAL A 1 981 ? -17.136 -14.359 38.050 1.00 94.88 981 VAL A C 1
ATOM 7589 O O . VAL A 1 981 ? -18.144 -14.054 37.415 1.00 94.88 981 VAL A O 1
ATOM 7592 N N . TRP A 1 982 ? -16.001 -14.736 37.469 1.00 95.06 982 TRP A N 1
ATOM 7593 C CA . TRP A 1 982 ? -15.822 -14.918 36.033 1.00 95.06 982 TRP A CA 1
ATOM 7594 C C . TRP A 1 982 ? -15.562 -16.376 35.686 1.00 95.06 982 TRP A C 1
ATOM 7596 O O . TRP A 1 982 ? -14.919 -17.103 36.446 1.00 95.06 982 TRP A O 1
ATOM 7606 N N . ARG A 1 983 ? -16.006 -16.797 34.500 1.00 93.88 983 ARG A N 1
ATOM 7607 C CA . ARG A 1 983 ? -15.620 -18.077 33.901 1.00 93.88 983 ARG A CA 1
ATOM 7608 C C . ARG A 1 983 ? -15.054 -17.901 32.502 1.00 93.88 983 ARG A C 1
ATOM 7610 O O . ARG A 1 983 ? -15.617 -17.174 31.686 1.00 93.88 983 ARG A O 1
ATOM 7617 N N . ILE A 1 984 ? -13.981 -18.629 32.212 1.00 92.19 984 ILE A N 1
ATOM 7618 C CA . ILE A 1 984 ? -13.327 -18.632 30.901 1.00 92.19 984 ILE A CA 1
ATOM 7619 C C . ILE A 1 984 ? -12.889 -20.048 30.518 1.00 92.19 984 ILE A C 1
ATOM 7621 O O . ILE A 1 984 ? -12.396 -20.805 31.356 1.00 92.19 984 ILE A O 1
ATOM 7625 N N . ARG A 1 985 ? -13.084 -20.409 29.244 1.00 92.00 985 ARG A N 1
ATOM 7626 C CA . ARG A 1 985 ? -12.492 -21.603 28.626 1.00 92.00 985 ARG A CA 1
ATOM 7627 C C . ARG A 1 985 ? -11.151 -21.240 28.018 1.00 92.00 985 ARG A C 1
ATOM 7629 O O . ARG A 1 985 ? -11.064 -20.285 27.250 1.00 92.00 985 ARG A O 1
ATOM 7636 N N . ILE A 1 986 ? -10.134 -22.034 28.312 1.00 91.12 986 ILE A N 1
ATOM 7637 C CA . ILE A 1 986 ? -8.829 -21.901 27.673 1.00 91.12 986 ILE A CA 1
ATOM 7638 C C . ILE A 1 986 ? -8.826 -22.767 26.415 1.00 91.12 986 ILE A C 1
ATOM 7640 O O . ILE A 1 986 ? -8.992 -23.986 26.489 1.00 91.12 986 ILE A O 1
ATOM 7644 N N . THR A 1 987 ? -8.670 -22.138 25.257 1.00 88.38 987 THR A N 1
ATOM 7645 C CA . THR A 1 987 ? -8.718 -22.778 23.935 1.00 88.38 987 THR A CA 1
ATOM 7646 C C . THR A 1 987 ? -7.551 -22.293 23.085 1.00 88.38 987 THR A C 1
ATOM 7648 O O . THR A 1 987 ? -6.880 -21.329 23.435 1.00 88.38 987 THR A O 1
ATOM 7651 N N . GLU A 1 988 ? -7.337 -22.902 21.921 1.00 84.00 988 GLU A N 1
ATOM 7652 C CA . GLU A 1 988 ? -6.332 -22.458 20.949 1.00 84.00 988 GLU A CA 1
ATOM 7653 C C . GLU A 1 988 ? -6.547 -21.006 20.480 1.00 84.00 988 GLU A C 1
ATOM 7655 O O . GLU A 1 988 ? -5.620 -20.393 19.961 1.00 84.00 988 GLU A O 1
ATOM 7660 N N . ARG A 1 989 ? -7.752 -20.442 20.661 1.00 78.31 989 ARG A N 1
ATOM 7661 C CA . ARG A 1 989 ? -8.105 -19.084 20.215 1.00 78.31 989 ARG A CA 1
ATOM 7662 C C . ARG A 1 989 ? -7.642 -17.980 21.155 1.00 78.31 989 ARG A C 1
ATOM 7664 O O . ARG A 1 989 ? -7.501 -16.849 20.711 1.00 78.31 989 ARG A O 1
ATOM 7671 N N . ASN A 1 990 ? -7.443 -18.289 22.434 1.00 82.69 990 ASN A N 1
ATOM 7672 C CA . ASN A 1 990 ? -7.055 -17.307 23.444 1.00 82.69 990 ASN A CA 1
ATOM 7673 C C . ASN A 1 990 ? -5.723 -17.649 24.114 1.00 82.69 990 ASN A C 1
ATOM 7675 O O . ASN A 1 990 ? -5.421 -17.099 25.164 1.00 82.69 990 ASN A O 1
ATOM 7679 N N . ILE A 1 991 ? -4.895 -18.521 23.534 1.00 88.31 991 ILE A N 1
ATOM 7680 C CA . ILE A 1 991 ? -3.548 -18.738 24.069 1.00 88.31 991 ILE A CA 1
ATOM 7681 C C . ILE A 1 991 ? -2.650 -17.513 23.862 1.00 88.31 991 ILE A C 1
ATOM 7683 O O . ILE A 1 991 ? -2.722 -16.827 22.841 1.00 88.31 991 ILE A O 1
ATOM 7687 N N . GLY A 1 992 ? -1.786 -17.249 24.837 1.00 88.81 992 GLY A N 1
ATOM 7688 C CA . GLY A 1 992 ? -0.940 -16.062 24.857 1.00 88.81 992 GLY A CA 1
ATOM 7689 C C . GLY A 1 992 ? -0.593 -15.610 26.271 1.00 88.81 992 GLY A C 1
ATOM 7690 O O . GLY A 1 992 ? -0.811 -16.335 27.245 1.00 88.81 992 GLY A O 1
ATOM 7691 N N . VAL A 1 993 ? -0.042 -14.400 26.358 1.00 88.69 993 VAL A N 1
ATOM 7692 C CA . VAL A 1 993 ? 0.183 -13.678 27.614 1.00 88.69 993 VAL A CA 1
ATOM 7693 C C . VAL A 1 993 ? -0.856 -12.574 27.703 1.00 88.69 993 VAL A C 1
ATOM 7695 O O . VAL A 1 993 ? -0.929 -11.741 26.803 1.00 88.69 993 VAL A O 1
ATOM 7698 N N . TRP A 1 994 ? -1.633 -12.562 28.780 1.00 88.19 994 TRP A N 1
ATOM 7699 C CA . TRP A 1 994 ? -2.735 -11.623 28.964 1.00 88.19 994 TRP A CA 1
ATOM 7700 C C . TRP A 1 994 ? -2.679 -10.965 30.327 1.00 88.19 994 TRP A C 1
ATOM 7702 O O . TRP A 1 994 ? -2.269 -11.575 31.317 1.00 88.19 994 TRP A O 1
ATOM 7712 N N . MET A 1 995 ? -3.138 -9.722 30.385 1.00 88.12 995 MET A N 1
ATOM 7713 C CA . MET A 1 995 ? -3.272 -8.989 31.632 1.00 88.12 995 MET A CA 1
ATOM 7714 C C . MET A 1 995 ? -4.713 -9.029 32.130 1.00 88.12 995 MET A C 1
ATOM 7716 O O . MET A 1 995 ? -5.661 -8.905 31.359 1.00 88.12 995 MET A O 1
ATOM 7720 N N . MET A 1 996 ? -4.879 -9.174 33.441 1.00 91.31 996 MET A N 1
ATOM 7721 C CA . MET A 1 996 ? -6.137 -8.863 34.114 1.00 91.31 996 MET A CA 1
ATOM 7722 C C . MET A 1 996 ? -5.840 -7.870 35.226 1.00 91.31 996 MET A C 1
ATOM 7724 O O . MET A 1 996 ? -4.976 -8.122 36.071 1.00 91.31 996 MET A O 1
ATOM 7728 N N . HIS A 1 997 ? -6.521 -6.732 35.220 1.00 93.00 997 HIS A N 1
ATOM 7729 C CA . HIS A 1 997 ? -6.201 -5.622 36.110 1.00 93.00 997 HIS A CA 1
ATOM 7730 C C . HIS A 1 997 ? -7.444 -4.818 36.483 1.00 93.00 997 HIS A C 1
ATOM 7732 O O . HIS A 1 997 ? -8.489 -4.907 35.838 1.00 93.00 997 HIS A O 1
ATOM 7738 N N . CYS A 1 998 ? -7.337 -4.023 37.547 1.00 94.00 998 CYS A N 1
ATOM 7739 C CA . CYS A 1 998 ? -8.324 -2.975 37.785 1.00 94.00 998 CYS A CA 1
ATOM 7740 C C . CYS A 1 998 ? -8.190 -1.922 36.682 1.00 94.00 998 CYS A C 1
ATOM 7742 O O . CYS A 1 998 ? -7.079 -1.617 36.279 1.00 94.00 998 CYS A O 1
ATOM 7744 N N . HIS A 1 999 ? -9.288 -1.375 36.177 1.00 93.94 999 HIS A N 1
ATOM 7745 C CA . HIS A 1 999 ? -9.273 -0.400 35.090 1.00 93.94 999 HIS A CA 1
ATOM 7746 C C . HIS A 1 999 ? -9.209 1.058 35.597 1.00 93.94 999 HIS A C 1
ATOM 7748 O O . HIS A 1 999 ? -9.146 1.991 34.804 1.00 93.94 999 HIS A O 1
ATOM 7754 N N . ILE A 1 1000 ? -9.160 1.268 36.921 1.00 94.62 1000 ILE A N 1
ATOM 7755 C CA . ILE A 1 1000 ? -8.847 2.571 37.530 1.00 94.62 1000 ILE A CA 1
ATOM 7756 C C . ILE A 1 1000 ? -7.352 2.849 37.356 1.00 94.62 1000 ILE A C 1
ATOM 7758 O O . ILE A 1 1000 ? -6.520 2.103 37.877 1.00 94.62 1000 ILE A O 1
ATOM 7762 N N . LEU A 1 1001 ? -7.004 3.944 36.676 1.00 92.94 1001 LEU A N 1
ATOM 7763 C CA . LEU A 1 1001 ? -5.616 4.256 36.307 1.00 92.94 1001 LEU A CA 1
ATOM 7764 C C . LEU A 1 1001 ? -4.708 4.401 37.532 1.00 92.94 1001 LEU A C 1
ATO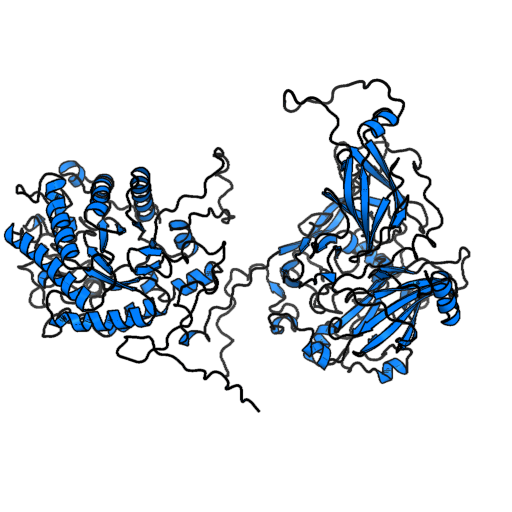M 7766 O O . LEU A 1 1001 ? -3.593 3.888 37.538 1.00 92.94 1001 LEU A O 1
ATOM 7770 N N . GLN A 1 1002 ? -5.197 5.026 38.605 1.00 92.69 1002 GLN A N 1
ATOM 7771 C CA . GLN A 1 1002 ? -4.441 5.159 39.851 1.00 92.69 1002 GLN A CA 1
ATOM 7772 C C . GLN A 1 1002 ? -4.086 3.786 40.444 1.00 92.69 1002 GLN A C 1
ATOM 7774 O O . GLN A 1 1002 ? -2.975 3.586 40.927 1.00 92.69 1002 GLN A O 1
ATOM 7779 N N . HIS A 1 1003 ? -5.006 2.818 40.380 1.00 92.94 1003 HIS A N 1
ATOM 7780 C CA . HIS A 1 1003 ? -4.772 1.470 40.897 1.00 92.94 1003 HIS A CA 1
ATOM 7781 C C . HIS A 1 1003 ? -3.803 0.675 40.016 1.00 92.94 1003 HIS A C 1
ATOM 7783 O O . HIS A 1 1003 ? -2.975 -0.063 40.549 1.00 92.94 1003 HIS A O 1
ATOM 7789 N N . ILE A 1 1004 ? -3.882 0.842 38.691 1.00 90.38 1004 ILE A N 1
ATOM 7790 C CA . ILE A 1 1004 ? -2.938 0.261 37.722 1.00 90.38 1004 ILE A CA 1
ATOM 7791 C C . ILE A 1 1004 ? -1.521 0.745 38.027 1.00 90.38 1004 ILE A C 1
ATOM 7793 O O . ILE A 1 1004 ? -0.632 -0.086 38.215 1.00 90.38 1004 ILE A O 1
ATOM 7797 N N . VAL A 1 1005 ? -1.328 2.064 38.150 1.00 89.19 1005 VAL A N 1
ATOM 7798 C CA . VAL A 1 1005 ? -0.031 2.687 38.474 1.00 89.19 1005 VAL A CA 1
ATOM 7799 C C . VAL A 1 1005 ? 0.512 2.182 39.815 1.00 89.19 1005 VAL A C 1
ATOM 7801 O O . VAL A 1 1005 ? 1.705 1.930 39.949 1.00 89.19 1005 VAL A O 1
ATOM 7804 N N . MET A 1 1006 ? -0.364 1.956 40.798 1.00 89.19 1006 MET A N 1
ATOM 7805 C CA . MET A 1 1006 ? 0.005 1.404 42.108 1.00 89.19 1006 MET A CA 1
ATOM 7806 C C . MET A 1 1006 ? 0.172 -0.130 42.126 1.00 89.19 1006 MET A C 1
ATOM 7808 O O . MET A 1 1006 ? 0.472 -0.694 43.181 1.00 89.19 1006 MET A O 1
ATOM 7812 N N . GLY A 1 1007 ? -0.011 -0.816 40.993 1.00 88.88 1007 GLY A N 1
ATOM 7813 C CA . GLY A 1 1007 ? 0.340 -2.227 40.812 1.00 88.88 1007 GLY A CA 1
ATOM 7814 C C . GLY A 1 1007 ? -0.810 -3.240 40.847 1.00 88.88 1007 GLY A C 1
ATOM 7815 O O . GLY A 1 1007 ? -0.541 -4.439 40.951 1.00 88.88 1007 GLY A O 1
ATOM 7816 N N . GLN A 1 1008 ? -2.080 -2.810 40.747 1.00 91.69 1008 GLN A N 1
ATOM 7817 C CA . GLN A 1 1008 ? -3.252 -3.707 40.755 1.00 91.69 1008 GLN A CA 1
ATOM 7818 C C . GLN A 1 1008 ? -3.434 -4.458 39.425 1.00 91.69 1008 GLN A C 1
ATOM 7820 O O . GLN A 1 1008 ? -4.441 -4.305 38.726 1.00 91.69 1008 GLN A O 1
ATOM 7825 N N . GLN A 1 1009 ? -2.445 -5.271 39.076 1.00 89.94 1009 GLN A N 1
ATOM 7826 C CA . GLN A 1 1009 ? -2.354 -5.965 37.802 1.00 89.94 1009 GLN A CA 1
ATOM 7827 C C . GLN A 1 1009 ? -1.887 -7.404 38.019 1.00 89.94 1009 GLN A C 1
ATOM 7829 O O . GLN A 1 1009 ? -1.103 -7.699 38.920 1.00 89.94 1009 GLN A O 1
ATOM 7834 N N . THR A 1 1010 ? -2.381 -8.315 37.188 1.00 90.81 1010 THR A N 1
ATOM 7835 C CA . THR A 1 1010 ? -1.989 -9.725 37.192 1.00 90.81 1010 THR A CA 1
ATOM 7836 C C . THR A 1 1010 ? -1.695 -10.181 35.774 1.00 90.81 1010 THR A C 1
ATOM 7838 O O . THR A 1 1010 ? -2.381 -9.780 34.832 1.00 90.81 1010 THR A O 1
ATOM 7841 N N . VAL A 1 1011 ? -0.686 -11.036 35.629 1.00 89.88 1011 VAL A N 1
ATOM 7842 C CA . VAL A 1 1011 ? -0.285 -11.602 34.340 1.00 89.88 1011 VAL A CA 1
ATOM 7843 C C . VAL A 1 1011 ? -0.681 -13.069 34.277 1.00 89.88 1011 VAL A C 1
ATOM 7845 O O . VAL A 1 1011 ? -0.458 -13.840 35.215 1.00 89.88 1011 VAL A O 1
ATOM 7848 N N . TRP A 1 1012 ? -1.268 -13.448 33.151 1.00 91.19 1012 TRP A N 1
ATOM 7849 C CA . TRP A 1 1012 ? -1.798 -14.772 32.875 1.00 91.19 1012 TRP A CA 1
ATOM 7850 C C . TRP A 1 1012 ? -1.125 -15.349 31.639 1.00 91.19 1012 TRP A C 1
ATOM 7852 O O . TRP A 1 1012 ? -0.920 -14.651 30.649 1.00 91.19 1012 TRP A O 1
ATOM 7862 N N . VAL A 1 1013 ? -0.801 -16.639 31.696 1.00 91.75 1013 VAL A N 1
ATOM 7863 C CA . VAL A 1 1013 ? -0.265 -17.392 30.558 1.00 91.75 1013 VAL A CA 1
ATOM 7864 C C . VAL A 1 1013 ? -1.219 -18.518 30.227 1.00 91.75 1013 VAL A C 1
ATOM 7866 O O . VAL A 1 1013 ? -1.462 -19.403 31.049 1.00 91.75 1013 VAL A O 1
ATOM 7869 N N . PHE A 1 1014 ? -1.764 -18.480 29.020 1.00 91.69 1014 PHE A N 1
ATOM 7870 C CA . PHE A 1 1014 ? -2.664 -19.501 28.504 1.00 91.69 1014 PHE A CA 1
ATOM 7871 C C . PHE A 1 1014 ? -1.910 -20.342 27.472 1.00 91.69 1014 PHE A C 1
ATOM 7873 O O . PHE A 1 1014 ? -1.477 -19.820 26.448 1.00 91.69 1014 PHE A O 1
ATOM 7880 N N . GLY A 1 1015 ? -1.755 -21.639 27.749 1.00 90.12 1015 GLY A N 1
ATOM 7881 C CA . GLY A 1 1015 ? -1.007 -22.592 26.923 1.00 90.12 1015 GLY A CA 1
ATOM 7882 C C . GLY A 1 1015 ? 0.454 -22.785 27.350 1.00 90.12 1015 GLY A C 1
ATOM 7883 O O . GLY A 1 1015 ? 1.007 -22.025 28.147 1.00 90.12 1015 GLY A O 1
ATOM 7884 N N . THR A 1 1016 ? 1.092 -23.841 26.839 1.00 88.81 1016 THR A N 1
ATOM 7885 C CA . THR A 1 1016 ? 2.545 -24.035 26.987 1.00 88.81 1016 THR A CA 1
ATOM 7886 C C . THR A 1 1016 ? 3.322 -23.129 26.024 1.00 88.81 1016 THR A C 1
ATOM 7888 O O . THR A 1 1016 ? 2.769 -22.679 25.019 1.00 88.81 1016 THR A O 1
ATOM 7891 N N . PRO A 1 1017 ? 4.627 -22.887 26.252 1.00 86.81 1017 PRO A N 1
ATOM 7892 C CA . PRO A 1 1017 ? 5.449 -22.141 25.301 1.00 86.81 1017 PRO A CA 1
ATOM 7893 C C . PRO A 1 1017 ? 5.432 -22.694 23.866 1.00 86.81 1017 PRO A C 1
ATOM 7895 O O . PRO A 1 1017 ? 5.531 -21.940 22.901 1.00 86.81 1017 PRO A O 1
ATOM 7898 N N . GLU A 1 1018 ? 5.315 -24.012 23.698 1.00 85.81 1018 GLU A N 1
ATOM 7899 C CA . GLU A 1 1018 ? 5.183 -24.665 22.390 1.00 85.81 1018 GLU A CA 1
ATOM 7900 C C . GLU A 1 1018 ? 3.832 -24.362 21.741 1.00 85.81 1018 GLU A C 1
ATOM 7902 O O . GLU A 1 1018 ? 3.784 -24.073 20.548 1.00 85.81 1018 GLU A O 1
ATOM 7907 N N . GLU A 1 1019 ? 2.749 -24.403 22.518 1.00 88.75 1019 GLU A N 1
ATOM 7908 C CA . GLU A 1 1019 ? 1.399 -24.100 22.041 1.00 88.75 1019 GLU A CA 1
ATOM 7909 C C . GLU A 1 1019 ? 1.281 -22.627 21.644 1.00 88.75 1019 GLU A C 1
ATOM 7911 O O . GLU A 1 1019 ? 0.813 -22.340 20.543 1.00 88.75 1019 GLU A O 1
ATOM 7916 N N . ILE A 1 1020 ? 1.778 -21.709 22.482 1.00 86.50 1020 ILE A N 1
ATOM 7917 C CA . ILE A 1 1020 ? 1.821 -20.264 22.205 1.00 86.50 1020 ILE A CA 1
ATOM 7918 C C . ILE A 1 1020 ? 2.612 -20.005 20.919 1.00 86.50 1020 ILE A C 1
ATOM 7920 O O . ILE A 1 1020 ? 2.128 -19.334 20.012 1.00 86.50 1020 ILE A O 1
ATOM 7924 N N . ARG A 1 1021 ? 3.794 -20.617 20.764 1.00 79.81 1021 ARG A N 1
ATOM 7925 C CA . ARG A 1 1021 ? 4.550 -20.530 19.504 1.00 79.81 1021 ARG A CA 1
ATOM 7926 C C . ARG A 1 1021 ? 3.788 -21.083 18.306 1.00 79.81 1021 ARG A C 1
ATOM 7928 O O . ARG A 1 1021 ? 3.996 -20.597 17.207 1.00 79.81 1021 ARG A O 1
ATOM 7935 N N . ALA A 1 1022 ? 2.942 -22.092 18.480 1.00 79.81 1022 ALA A N 1
ATOM 7936 C CA . ALA A 1 1022 ? 2.211 -22.696 17.374 1.00 79.81 1022 ALA A CA 1
ATOM 7937 C C . ALA A 1 1022 ? 0.977 -21.889 16.934 1.00 79.81 1022 ALA A C 1
ATOM 7939 O O . ALA A 1 1022 ? 0.624 -21.970 15.758 1.00 79.81 1022 ALA A O 1
ATOM 7940 N N . ASN A 1 1023 ? 0.328 -21.127 17.829 1.00 76.69 1023 ASN A N 1
ATOM 7941 C CA . ASN A 1 1023 ? -0.946 -20.457 17.510 1.00 76.69 1023 ASN A CA 1
ATOM 7942 C C . ASN A 1 1023 ? -0.977 -18.937 17.756 1.00 76.69 1023 ASN A C 1
ATOM 7944 O O . ASN A 1 1023 ? -1.973 -18.307 17.419 1.00 76.69 1023 ASN A O 1
ATOM 7948 N N . SER A 1 1024 ? 0.091 -18.324 18.276 1.00 69.69 1024 SER A N 1
ATOM 7949 C CA . SER A 1 1024 ? 0.170 -16.869 18.511 1.00 69.69 1024 SER A CA 1
ATOM 7950 C C . SER A 1 1024 ? 1.052 -16.131 17.484 1.00 69.69 1024 SER A C 1
ATOM 7952 O O . SER A 1 1024 ? 1.543 -15.041 17.773 1.00 69.69 1024 SER A O 1
ATOM 7954 N N . ILE A 1 1025 ? 1.289 -16.713 16.297 1.00 66.12 1025 ILE A N 1
ATOM 7955 C CA . ILE A 1 1025 ? 2.093 -16.102 15.218 1.00 66.12 1025 ILE A CA 1
ATOM 7956 C C . ILE A 1 1025 ? 1.198 -15.226 14.311 1.00 66.12 1025 ILE A C 1
ATOM 7958 O O . ILE A 1 1025 ? 0.104 -15.673 13.960 1.00 66.12 1025 ILE A O 1
ATOM 7962 N N . PRO A 1 1026 ? 1.650 -14.028 13.877 1.00 63.69 1026 PRO A N 1
ATOM 7963 C CA . PRO A 1 1026 ? 0.958 -13.202 12.881 1.00 63.69 1026 PRO A CA 1
ATOM 7964 C C . PRO A 1 1026 ? 0.634 -13.966 11.589 1.00 63.69 1026 PRO A C 1
ATOM 7966 O O . PRO A 1 1026 ? 1.374 -14.867 11.181 1.00 63.69 1026 PRO A O 1
ATOM 7969 N N . VAL A 1 1027 ? -0.441 -13.579 10.892 1.00 54.59 1027 VAL A N 1
ATOM 7970 C CA . VAL A 1 1027 ? -0.986 -14.329 9.737 1.00 54.59 1027 VAL A CA 1
ATOM 7971 C C . VAL A 1 1027 ? 0.029 -14.417 8.588 1.00 54.59 1027 VAL A C 1
ATOM 7973 O O . VAL A 1 1027 ? 0.022 -15.374 7.812 1.00 54.59 1027 VAL A O 1
ATOM 7976 N N . GLN A 1 1028 ? 0.940 -13.442 8.493 1.00 55.44 1028 GLN A N 1
ATOM 7977 C CA . GLN A 1 1028 ? 2.008 -13.403 7.484 1.00 55.44 1028 GLN A CA 1
ATOM 7978 C C . GLN A 1 1028 ? 3.343 -14.026 7.935 1.00 55.44 1028 GLN A C 1
ATOM 7980 O O . GLN A 1 1028 ? 4.282 -14.087 7.141 1.00 55.44 1028 GLN A O 1
ATOM 7985 N N . GLY A 1 1029 ? 3.435 -14.540 9.166 1.00 49.44 1029 GLY A N 1
ATOM 7986 C CA . GLY A 1 1029 ? 4.492 -15.463 9.589 1.00 49.44 1029 GLY A CA 1
ATOM 7987 C C . GLY A 1 1029 ? 5.904 -14.896 9.791 1.00 49.44 1029 GLY A C 1
ATOM 7988 O O . GLY A 1 1029 ? 6.820 -15.695 9.979 1.00 49.44 1029 GLY A O 1
ATOM 7989 N N . ASN A 1 1030 ? 6.122 -13.574 9.767 1.00 56.88 1030 ASN A N 1
ATOM 7990 C CA . ASN A 1 1030 ? 7.440 -12.985 10.047 1.00 56.88 1030 ASN A CA 1
ATOM 7991 C C . ASN A 1 1030 ? 7.488 -12.328 11.438 1.00 56.88 1030 ASN A C 1
ATOM 7993 O O . ASN A 1 1030 ? 6.941 -11.248 11.635 1.00 56.88 1030 ASN A O 1
ATOM 7997 N N . LEU A 1 1031 ? 8.163 -12.983 12.387 1.00 61.75 1031 LEU A N 1
ATOM 7998 C CA . LEU A 1 1031 ? 8.387 -12.505 13.760 1.00 61.75 1031 LEU A CA 1
ATOM 7999 C C . LEU A 1 1031 ? 9.825 -12.021 14.005 1.00 61.75 1031 LEU A C 1
ATOM 8001 O O . LEU A 1 1031 ? 10.140 -11.618 15.121 1.00 61.75 1031 LEU A O 1
ATOM 8005 N N . GLU A 1 1032 ? 10.715 -12.063 13.008 1.00 64.06 1032 GLU A N 1
ATOM 8006 C CA . GLU A 1 1032 ? 12.152 -11.826 13.226 1.00 64.06 1032 GLU A CA 1
ATOM 8007 C C . GLU A 1 1032 ? 12.421 -10.424 13.802 1.00 64.06 1032 GLU A C 1
ATOM 8009 O O . GLU A 1 1032 ? 13.169 -10.275 14.770 1.00 64.06 1032 GLU A O 1
ATOM 8014 N N . GLY A 1 1033 ? 11.694 -9.413 13.313 1.00 62.66 1033 GLY A N 1
ATOM 8015 C CA . GLY A 1 1033 ? 11.741 -8.056 13.857 1.00 62.66 1033 GLY A CA 1
ATOM 8016 C C . GLY A 1 1033 ? 11.106 -7.891 15.243 1.00 62.66 1033 GLY A C 1
ATOM 8017 O O . GLY A 1 1033 ? 11.446 -6.944 15.946 1.00 62.66 1033 GLY A O 1
ATOM 8018 N N . TYR A 1 1034 ? 10.196 -8.784 15.655 1.00 72.00 1034 TYR A N 1
ATOM 8019 C CA . TYR A 1 1034 ? 9.440 -8.687 16.920 1.00 72.00 1034 TYR A CA 1
ATOM 8020 C C . TYR A 1 1034 ? 10.300 -9.044 18.132 1.00 72.00 1034 TYR A C 1
ATOM 8022 O O . TYR A 1 1034 ? 10.073 -8.601 19.256 1.00 72.00 1034 TYR A O 1
ATOM 8030 N N . PHE A 1 1035 ? 11.336 -9.835 17.884 1.00 74.88 1035 PHE A N 1
ATOM 8031 C CA . PHE A 1 1035 ? 12.267 -10.332 18.883 1.00 74.88 1035 PHE A CA 1
ATOM 8032 C C . PHE A 1 1035 ? 13.292 -9.301 19.353 1.00 74.88 1035 PHE A C 1
ATOM 8034 O O . PHE A 1 1035 ? 13.933 -9.508 20.383 1.00 74.88 1035 PHE A O 1
ATOM 8041 N N . THR A 1 1036 ? 13.436 -8.187 18.640 1.00 73.25 1036 THR A N 1
ATOM 8042 C CA . THR A 1 1036 ? 14.454 -7.177 18.928 1.00 73.25 1036 THR A CA 1
ATOM 8043 C C . THR A 1 1036 ? 13.787 -5.846 19.252 1.00 73.25 1036 THR A C 1
ATOM 8045 O O . THR A 1 1036 ? 12.961 -5.358 18.484 1.00 73.25 1036 THR A O 1
ATOM 8048 N N . TYR A 1 1037 ? 14.160 -5.230 20.377 1.00 73.81 1037 TYR A N 1
ATOM 8049 C CA . TYR A 1 1037 ? 13.737 -3.868 20.709 1.00 73.81 1037 TYR A CA 1
ATOM 8050 C C . TYR A 1 1037 ? 14.180 -2.894 19.606 1.00 73.81 1037 TYR A C 1
ATOM 8052 O O . TYR A 1 1037 ? 15.377 -2.766 19.350 1.00 73.81 1037 TYR A O 1
ATOM 8060 N N . GLY A 1 1038 ? 13.228 -2.227 18.945 1.00 64.19 1038 GLY A N 1
ATOM 8061 C CA . GLY A 1 1038 ? 13.522 -1.381 17.781 1.00 64.19 1038 GLY A CA 1
ATOM 8062 C C . GLY A 1 1038 ? 13.861 -2.147 16.486 1.00 64.19 1038 GLY A C 1
ATOM 8063 O O . GLY A 1 1038 ? 14.485 -1.562 15.608 1.00 64.19 1038 GLY A O 1
ATOM 8064 N N . GLY A 1 1039 ? 13.523 -3.443 16.383 1.00 59.50 1039 GLY A N 1
ATOM 8065 C CA . GLY A 1 1039 ? 13.712 -4.273 15.178 1.00 59.50 1039 GLY A CA 1
ATOM 8066 C C . GLY A 1 1039 ? 12.686 -4.014 14.061 1.00 59.50 1039 GLY A C 1
ATOM 8067 O O . GLY A 1 1039 ? 11.940 -3.054 14.123 1.00 59.50 1039 GLY A O 1
ATOM 8068 N N . ASP A 1 1040 ? 12.599 -4.875 13.041 1.00 52.69 1040 ASP A N 1
ATOM 8069 C CA . ASP A 1 1040 ? 11.875 -4.584 11.779 1.00 52.69 1040 ASP A CA 1
ATOM 8070 C C . ASP A 1 1040 ? 10.346 -4.377 11.873 1.00 52.69 1040 ASP A C 1
ATOM 8072 O O . ASP A 1 1040 ? 9.759 -3.784 10.970 1.00 52.69 1040 ASP A O 1
ATOM 8076 N N . VAL A 1 1041 ? 9.677 -4.838 12.938 1.00 54.19 1041 VAL A N 1
ATOM 8077 C CA . VAL A 1 1041 ? 8.263 -4.462 13.211 1.00 54.19 1041 VAL A CA 1
ATOM 8078 C C . VAL A 1 1041 ? 8.153 -3.089 13.875 1.00 54.19 1041 VAL A C 1
ATOM 8080 O O . VAL A 1 1041 ? 7.075 -2.505 13.901 1.00 54.19 1041 VAL A O 1
ATOM 8083 N N . MET A 1 1042 ? 9.273 -2.591 14.398 1.00 57.97 1042 MET A N 1
ATOM 8084 C CA . MET A 1 1042 ? 9.484 -1.290 15.015 1.00 57.97 1042 MET A CA 1
ATOM 8085 C C . MET A 1 1042 ? 10.286 -0.396 14.045 1.00 57.97 1042 MET A C 1
ATOM 8087 O O . MET A 1 1042 ? 11.444 -0.075 14.308 1.00 57.97 1042 MET A O 1
ATOM 8091 N N . GLY A 1 1043 ? 9.753 -0.057 12.870 1.00 61.94 1043 GLY A N 1
ATOM 8092 C CA . GLY A 1 1043 ? 10.535 0.687 11.875 1.00 61.94 1043 GLY A CA 1
ATOM 8093 C C . GLY A 1 1043 ? 10.831 2.129 12.303 1.00 61.94 1043 GLY A C 1
ATOM 8094 O O . GLY A 1 1043 ? 10.174 2.686 13.182 1.00 61.94 1043 GLY A O 1
ATOM 8095 N N . LYS A 1 1044 ? 11.829 2.770 11.691 1.00 68.75 1044 LYS A N 1
ATOM 8096 C CA . LYS A 1 1044 ? 12.213 4.148 12.024 1.00 68.75 1044 LYS A CA 1
ATOM 8097 C C . LYS A 1 1044 ? 11.549 5.162 11.097 1.00 68.75 1044 LYS A C 1
ATOM 8099 O O . LYS A 1 1044 ? 11.546 5.005 9.874 1.00 68.75 1044 LYS A O 1
ATOM 8104 N N . ALA A 1 1045 ? 11.036 6.249 11.669 1.00 60.00 1045 ALA A N 1
ATOM 8105 C CA . ALA A 1 1045 ? 10.464 7.347 10.902 1.00 60.00 1045 ALA A CA 1
ATOM 8106 C C . ALA A 1 1045 ? 11.503 7.918 9.913 1.00 60.00 1045 ALA A C 1
ATOM 8108 O O . ALA A 1 1045 ? 12.608 8.303 10.299 1.00 60.00 1045 ALA A O 1
ATOM 8109 N N . GLY A 1 1046 ? 11.142 7.969 8.626 1.00 55.25 1046 GLY A N 1
ATOM 8110 C CA . GLY A 1 1046 ? 12.001 8.464 7.542 1.00 55.25 1046 GLY A CA 1
ATOM 8111 C C . GLY A 1 1046 ? 12.864 7.407 6.834 1.00 55.25 1046 GLY A C 1
ATOM 8112 O O . GLY A 1 1046 ? 13.397 7.699 5.767 1.00 55.25 1046 GLY A O 1
ATOM 8113 N N . GLU A 1 1047 ? 12.963 6.175 7.349 1.00 55.66 1047 GLU A N 1
ATOM 8114 C CA . GLU A 1 1047 ? 13.636 5.060 6.647 1.00 55.66 1047 GLU A CA 1
ATOM 8115 C C . GLU A 1 1047 ? 12.717 4.351 5.630 1.00 55.66 1047 GLU A C 1
ATOM 8117 O O . GLU A 1 1047 ? 13.160 3.527 4.838 1.00 55.66 1047 GLU A O 1
ATOM 8122 N N . GLU A 1 1048 ? 11.446 4.751 5.565 1.00 53.50 1048 GLU A N 1
ATOM 8123 C CA . GLU A 1 1048 ? 10.454 4.270 4.590 1.00 53.50 1048 GLU A CA 1
ATOM 8124 C C . GLU A 1 1048 ? 10.794 4.665 3.139 1.00 53.50 1048 GLU A C 1
ATOM 8126 O O . GLU A 1 1048 ? 10.411 3.972 2.195 1.00 53.50 1048 GLU A O 1
ATOM 8131 N N . GLU A 1 1049 ? 11.547 5.757 2.955 1.00 37.34 1049 GLU A N 1
ATOM 8132 C CA . GLU A 1 1049 ? 12.010 6.249 1.648 1.00 37.34 1049 GLU A CA 1
ATOM 8133 C C . GLU A 1 1049 ? 13.498 5.959 1.380 1.00 37.34 1049 GLU A C 1
ATOM 8135 O O . GLU A 1 1049 ? 13.932 5.903 0.223 1.00 37.34 1049 GLU A O 1
ATOM 8140 N N . ALA A 1 1050 ? 14.291 5.756 2.435 1.00 33.25 1050 ALA A N 1
ATOM 8141 C CA . ALA A 1 1050 ? 15.723 5.510 2.349 1.00 33.25 1050 ALA A CA 1
ATOM 8142 C C . ALA A 1 1050 ? 15.976 4.001 2.304 1.00 33.25 1050 ALA A C 1
ATOM 8144 O O . ALA A 1 1050 ? 15.995 3.340 3.333 1.00 33.25 1050 ALA A O 1
ATOM 8145 N N . GLY A 1 1051 ? 16.153 3.471 1.089 1.00 40.06 1051 GLY A N 1
ATOM 8146 C CA . GLY A 1 1051 ? 16.429 2.058 0.826 1.00 40.06 1051 GLY A CA 1
ATOM 8147 C C . GLY A 1 1051 ? 17.328 1.414 1.883 1.00 40.06 1051 GLY A C 1
ATOM 8148 O O . GLY A 1 1051 ? 18.510 1.740 1.979 1.00 40.06 1051 GLY A O 1
ATOM 8149 N N . ILE A 1 1052 ? 16.740 0.507 2.660 1.00 32.31 1052 ILE A N 1
ATOM 8150 C CA . ILE A 1 1052 ? 17.434 -0.203 3.727 1.00 32.31 1052 ILE A CA 1
ATOM 8151 C C . ILE A 1 1052 ? 18.386 -1.229 3.094 1.00 32.31 1052 ILE A C 1
ATOM 8153 O O . ILE A 1 1052 ? 18.060 -1.928 2.133 1.00 32.31 1052 ILE A O 1
ATOM 8157 N N . ASP A 1 1053 ? 19.606 -1.200 3.617 1.00 29.86 1053 ASP A N 1
ATOM 8158 C CA . ASP A 1 1053 ? 20.866 -1.754 3.135 1.00 29.86 1053 ASP A CA 1
ATOM 8159 C C . ASP A 1 1053 ? 20.804 -3.132 2.439 1.00 29.86 1053 ASP A C 1
ATOM 8161 O O . ASP A 1 1053 ? 20.497 -4.169 3.023 1.00 29.86 1053 ASP A O 1
ATOM 8165 N N . ILE A 1 1054 ? 21.222 -3.153 1.171 1.00 32.12 1054 ILE A N 1
ATOM 8166 C CA . ILE A 1 1054 ? 21.239 -4.316 0.264 1.00 32.12 1054 ILE A CA 1
ATOM 8167 C C . ILE A 1 1054 ? 22.432 -5.277 0.513 1.00 32.12 1054 ILE A C 1
ATOM 8169 O O . ILE A 1 1054 ? 22.663 -6.189 -0.279 1.00 32.12 1054 ILE A O 1
ATOM 8173 N N . LEU A 1 1055 ? 23.226 -5.149 1.585 1.00 27.03 1055 LEU A N 1
ATOM 8174 C CA . LEU A 1 1055 ? 24.572 -5.761 1.596 1.00 27.03 1055 LEU A CA 1
ATOM 8175 C C . LEU A 1 1055 ? 24.955 -6.748 2.709 1.00 27.03 1055 LEU A C 1
ATOM 8177 O O . LEU A 1 1055 ? 26.093 -7.219 2.679 1.00 27.03 1055 LEU A O 1
ATOM 8181 N N . GLN A 1 1056 ? 24.059 -7.175 3.607 1.00 25.64 1056 GLN A N 1
ATOM 8182 C CA . GLN A 1 1056 ? 24.438 -8.160 4.646 1.00 25.64 1056 GLN A CA 1
ATOM 8183 C C . GLN A 1 1056 ? 23.661 -9.485 4.682 1.00 25.64 1056 GLN A C 1
ATOM 8185 O O . GLN A 1 1056 ? 24.002 -10.348 5.483 1.00 25.64 1056 GLN A O 1
ATOM 8190 N N . PHE A 1 1057 ? 22.714 -9.713 3.768 1.00 30.09 1057 PHE A N 1
ATOM 8191 C CA . PHE A 1 1057 ? 21.798 -10.865 3.841 1.00 30.09 1057 PHE A CA 1
ATOM 8192 C C . PHE A 1 1057 ? 22.175 -12.099 2.984 1.00 30.09 1057 PHE A C 1
ATOM 8194 O O . PHE A 1 1057 ? 21.406 -13.050 2.913 1.00 30.09 1057 PHE A O 1
ATOM 8201 N N . PHE A 1 1058 ? 23.346 -12.132 2.325 1.00 28.94 1058 PHE A N 1
ATOM 8202 C CA . PHE A 1 1058 ? 23.740 -13.261 1.453 1.00 28.94 1058 PHE A CA 1
ATOM 8203 C C . PHE A 1 1058 ? 25.174 -13.762 1.671 1.00 28.94 1058 PHE A C 1
ATOM 8205 O O . PHE A 1 1058 ? 25.982 -13.847 0.741 1.00 28.94 1058 PHE A O 1
ATOM 8212 N N . ARG A 1 1059 ? 25.487 -14.159 2.904 1.00 26.48 1059 ARG A N 1
ATOM 8213 C CA . ARG A 1 1059 ? 26.482 -15.209 3.142 1.00 26.48 1059 ARG A CA 1
ATOM 8214 C C . ARG A 1 1059 ? 25.850 -16.276 4.018 1.00 26.48 1059 ARG A C 1
ATOM 8216 O O . ARG A 1 1059 ? 25.766 -16.089 5.221 1.00 26.48 1059 ARG A O 1
ATOM 8223 N N . ASP A 1 1060 ? 25.368 -17.319 3.347 1.00 26.23 1060 ASP A N 1
ATOM 8224 C CA . ASP A 1 1060 ? 25.416 -18.739 3.730 1.00 26.23 1060 ASP A CA 1
ATOM 8225 C C . ASP A 1 1060 ? 24.107 -19.449 3.336 1.00 26.23 1060 ASP A C 1
ATOM 8227 O O . ASP A 1 1060 ? 23.073 -19.288 3.980 1.00 26.23 1060 ASP A O 1
ATOM 8231 N N . GLY A 1 1061 ? 24.167 -20.229 2.243 1.00 27.92 1061 GLY A N 1
ATOM 8232 C CA . GLY A 1 1061 ? 23.082 -21.083 1.743 1.00 27.92 1061 GLY A CA 1
ATOM 8233 C C . GLY A 1 1061 ? 23.109 -21.303 0.239 1.00 27.92 1061 GLY A C 1
ATOM 8234 O O . GLY A 1 1061 ? 22.183 -20.789 -0.425 1.00 27.92 1061 GLY A O 1
#

Radius of gyration: 40.02 Å; chains: 1; bounding box: 84×90×120 Å

Sequence (1061 aa):
MGTSSSPMLVNKSVPGIPYFTPAHAADPGAPFTASPDTPTLFTPLRIRSKTLRNRIIVAPMCQYSTASSGPDIGKLTDYHIATLGHYALKGAALVFIEATGVQPNGRISPNCPGLWSDAQTESVKRVSDFVRSQGALSGIQLAHAGRKSSTMPPWLASSVKRPSVRADKDADGWPDDVVGPMGGPEESWDGKGLSQDGGFWPPRQLSVEEIQGVVKAFAESARRAVEAGIDVIEIHAAHGYLIHQFLSPITNRRTDQYGGSFENRTRMLVEVIKAVRAQIPQDMPLFLRVSSTEWMEETDLGKQLGSWDVENTMKLARLLPGLGVDLLDASSGGNHPRQRINMFSSKDYQTKIAHQIRQMMKANNLKLLIGAVGLITEAEQARDIVDDKGSDKSIGEEANAANEMTDAKGGKEPMADVILVARQFMREPEWVLKVGWKLGVDVAWPSQFLRVRFPKLFTPDIVLRVSVDTVQLNCQPRLSTLVNGTYPAPPIYLEPERTTWIRVYNDANHWHGLSLAAAPFADGAPLASQWPIPPGHFYDYELHPSGSEAGTSFYHSHVGFQAITASGALIIKDAMPPPYVYDDEIILKIGDFYPEDDQTIESQLTDVPWIWPGDPTSLLINGQSGTAPNASNPGPSDPSCQPWIMNVETNKTYRVRLIGSTALSLVLFGLEHHDNLTIIETDNSYVYPVETSYMQIDTGQRFSFLLKTKSQSELDCLNGQTRFWIQFETREGQRTVFAWAILNYADTNIPTRQGLEHSEPGDRRDPASNSSCPGSLPPAPILDLPANVTGWLEYAFQNPPLAGYEAPPNATEVTRRIIISTSQFLNNSSGYTVMLSNNEYWTDTAPLGPTTNTPYLVEILQNGTINGVTPDYGRAIANGAFDPLSQMYPARIGEVLEIVWQNAASYPAGIYGLHPMHAHGGPYWDLGSGSGEYSPEAHAVLLESYSAGNGPYPGSRRDTTLLYKYTLQAPQPGEVNGWRVWRIRITERNIGVWMMHCHILQHIVMGQQTVWVFGTPEEIRANSIPVQGNLEGYFTYGGDVMGKAGEEEAGIDILQFFRDG

InterPro domains:
  IPR001117 Multicopper oxidase, second cupredoxin domain [PF00394] (585-746)
  IPR001155 NADH:flavin oxidoreductase/NADH oxidase, N-terminal [PF00724] (41-388)
  IPR008972 Cupredoxin [G3DSA:2.60.40.420] (460-574)
  IPR008972 Cupredoxin [G3DSA:2.60.40.420] (580-766)
  IPR008972 Cupredoxin [G3DSA:2.60.40.420] (808-1032)
  IPR008972 Cupredoxin [SSF49503] (455-605)
  IPR008972 Cupredoxin [SSF49503] (581-1025)
  IPR008972 Cupredoxin [SSF49503] (808-1021)
  IPR011706 Multicopper oxidase, C-terminal [PF07731] (869-1009)
  IPR011707 Multicopper oxidase-like, N-terminal [PF07732] (467-574)
  IPR013785 Aldolase-type TIM barrel [G3DSA:3.20.20.70] (38-459)
  IPR044152 NADPH dehydrogenase YqjM-like [PTHR43303] (18-453)
  IPR044152 NADPH dehydrogenase YqjM-like [cd02932] (41-433)

Foldseek 3Di:
DDDPPDPPPDQDADPPFPDGDGDFPDFFLAFPDDDPPPFQQRPWDDFQPDIQRGQEEADADWPLAWDLDDLGFQAADVVLLVQQLLLLQLHGQEYEHHAEELDCQQDLESSHHYQVDLSRLQSLLVSQSSSVSRVHAYEYEYFGQALNHQWDDQVVCVVVPARTAGHDVVNSGDLPARAACDWDQCLRQASRRPDPNDRTHTHHHDDPVVLVVSLLSLLSSLLSSVVSVHQEYEYECAQQTRLVLLQWLLNHCDPDQSDDDNCNSCVSVLSSLLSSCVNDDLSGAYEYEYALWQQCCPPPSCVVRNTNHNVSVLVVLQCQVVSPHQEYEFHHHNRHPPHDDPVPPDQCPRLQSLQVSVVSCVVVVHRYFYEGEGNPQALVSQSQQAGQAADPPDPPPPPPPPPDDDDPDGRPHHSGNHYHYYVNCVVPSSVSLVSCQVSQRNGDHNPVCPVPRDDRLDDFPEEKEWEFDWDQALNATAGAIAIVPDPVHDEAEAEAQDKGKYKYAYCYQDAFFKADQAFQQRRTADLARAGGQHHQWIFIRIHHHHLQQAAKAKMAGNDFQRRLGRIHIYGHHHPDPDPDDFDEEAEKEKEFADRYYRVVQLCLQFDPQRDDSFGGPAMFISQAGCANPDPPDPPPDDRNPNAAEAEDAAQGKYWYKYAASYQAFWKKKAKAPQQWKWWQDKHSAGWDTDTGRIDIDHHRIITITIGGHHHQVVCVVVVVDFKIKMKMWTAFGPDIHIGIHIYGHPDDDDDDDDDDDDDDDDDDDDDDDPDDDPPDDDPDDPDDDDRDDQDPCQLVTDGDPDPPDDFADDPVQAPEEAEWEWAWEQDPVRSHIFIDTNNAFADLDPPRHFVDSHRQQLCLLPPLDASPHHDDQVCCVVPRQANPNNGAREDEASHKYKYKYWYWQYPPQLDGFKFWKFKRQAWWFWLGKDWFDDDPVVSQVVQVVSAPPPHTSRGHTHGIDMFGFQDPDRDHGGGITMMIITIDHQHLSRAHKMKMAGSNSSNVSSGRIGIYGRHGSVSCNVRSAPPVRDCPQRSDNCGDSTGGNPCSPVDDDPPDDDPDD

pLDDT: mean 84.86, std 17.07, range [24.73, 98.94]

Organism: Cladophialophora bantiana (strain ATCC 10958 / CBS 173.52 / CDC B-1940 / NIH 8579) (NCBI:txid1442370)

Secondary structure (DSSP, 8-state):
-----PPP---PBPTT-SS--BPPSS-TTSBSS--TTS-GGGS-EEETTEEESSSEEE-------SBSSSTTBT---HHHHHHHHHHHHTT-SEEEEEEEESSGGGSSSTTS-B-SSHHHHHHHHHHHHHHHHTTPEEEEEEE--GGG-SB--HHHHHHTT-S--B--GGGT--GGG-EESS-SGGGSTTS-TT-TT--SPPPEEPPHHHHHHHHHHHHHHHHHHHHTT-SEEEEEE-TT-HHHHHH-TTT---SSTTSSSHHHHHHHHHHHHHHHHTTS-TTS-EEEEEES--S-TTSHHHHHH----HHHHHHHHHHTGGGT--EEEEE---S-TT----TTS-TTHHHHHHHHHHHHHHHTT---EEEEESS--SHHHHHHHH--S-----TTSTTS-TT----S--PPPPS-SEEEE-HHHHH-TTHHHHHHHHTT--B---GGGGGGPPPP----SEEEEEEEEEEEETTEEEEEEEETTBSSEEEEEE-TT--EEEEEEE-SSS---EE-TT-GGGS--BTTTB----TTBEEEEEE---GGG-EEEEEEE-STTGGGTSEEEEEEPPSS--SS--SEEEEEEEEEE-SS-HHHHHHHHHSSS-----S-SEEEETTB-S--S-TT---TT-GGGSPEEEEE-TT-EEEEEEEEE-SS-EEEEEETTB--EEEEEETTEEEEEEEESSEEE-TT-EEEEEEEPPPHHHHHHTTT--EEEEEEEEESSSS--EEEEEEEE------------------------SS--SSS--SS-SS---S--TTSSTTT------TTPPPPPPGGG--EEEEEEEEEEE-TTT--EEEEETTB---SSTTSS-SSSS-HHHHHHHHS-BTTB---HHHHHHTTT-BTTTTBEEE-TT-EEEEEEEEEPPBTT-----EEEEESSS-EEEEEEESSS--HHHHHHHHHHT--TTS----EEESEEEE----SS-PPTT-EEEEEEEEEE--TTS-EEEEEEES-HHHHHTT-EEEEEES-HHHHHHHSS-TT---GGGGSTT-TTSPBTTTTTS---TTSS-S--